Protein AF-0000000070369639 (afdb_homodimer)

Foldseek 3Di:
DVVVVVVVVVVVVVVVVPVVVQDWFFQAKEKEWEFFFFAACDDFLPPPPRPNRNRAQDPLRLVLLLVLLLVVLCPCCPPVVPDDLADDPQAEAAEEAPDRRLQSSVLSSVCNNRPQVRAAADDDDDCVVVDDPDPPDDDDDEPPRAPDHSRGYDDDYHHFYQPPTLQHVDFQCLVVLLVVLCVVCVVVQVVVQVVCVVLQVVVCVQGVHHRRGLVSLVSVLRNVQSCVSVVHDDRPPDDPVSNVLSQLSNQLVLFSRCADLNLLQRNVSNVVVVLVVLVCSLVVVGNYHYYYYGYHLNNVSSVCRLQVQAHNVQSVCVSVVHHGPGQHHDGRRDGGKMKMKIKIADPVDRVWIWIAIDTNRHTGQRDPDRDSTGTSVRVCVSNPRDPCSNCVSSVPCPPVNVVVVVVVVVVVVVVVVVVVVVVVVVVVVVVVVVVVVVVVVVVVVVVVVVPPDPPDPPDPVPVVPPPVPPVPPDPPDPPDDPPDDPDDDDDDDDDDDDDDPDDDDDD/DVVVVVVVVVVVVVVVVPVPVQDWFFQAKEKEWEFFFFAACDDFLPPPPRPNRNRAQDPLRLVLLLVLLLVVLCPCCPPVVPDDLADDPQAEAAEEAPDRRLQSSVVSSVCNNRPQVRAAADDDDDCVVVDDPDPPDDDDDEPPRAPDHSRGYDDDYHHFYQPPTLQHVDFQCLVVLLVVLCVVCVVVQVVVQVVCVVLQVVVCVQGVHHRRGLVSLVSVLRNVQSCVSVVHDDRPPDDPVSNVLSQLSNQLVLFSRCADLNLLQRNVSNVVVVLVVLVCSLVVVGNYHYYYYGYHLNNVSSVCRLQVQAHNVQSVCVSVVHHGPGQHHDGRRDGGKMKMKIKIADPVDRVWIWIAIDTNRHTGQRDPPSDSTGTSVRVCVSNPRDPCSNCVSSVPCPPVNVVVVVVVVVVVVVVVVVVVVVVVVVVVVVVVVVVVVVVVVVVVVVVVVVPDDPDDPPPPPPPVVPVVVVPPPPPPPPDPDPDDDDDDDDDDDDDDDDDDDDDDDDD

Sequence (1014 aa):
MKIQAIYNFLLLISLLQEIVLSQDKLLLVIEHFRHGARGPLKNSYDYQQQTYMAGELTDVGIFQQYQLGSQIRAEYVQNRKFLRPYFNHTEILVYSTDVNRTIMSSYAHLTALYPPGTGYNISVTNQTLLQTPYQNAIFYPVDGGYALPYGMSVFPVHTLPQQGSILPLYCPNYNKLMQSNINKYGDFISNLNAECNDLYQQISDMINEPINNLQDLMNFEDVMTADIYQQRKLPPQLTYDQINKINILRAISWFVYQTGPVAKALASNGFNFIIQQFQNKINNNSTLKYIVLSGHDSTLSRQILQLNMSNHECQWQKYQNKPSTSLNCVDSPRFASTIIYELYQSAADPTQYYVMVKYNNQYVFLCEQQSTKCELQEFISRLQFSSGVYEDLCGIVSDKSVIDDRETLIQFLAIITVVLAIVTALLGYSLYKMKQQSKSQIQYLQEHQLQSPLYNQSDMSRYVELHNIQQNQQQQITQSQQFQQQQQQPQQQQQQQQYTEQGYTQAMKIQAIYNFLLLISLLQEIVLSQDKLLLVIEHFRHGARGPLKNSYDYQQQTYMAGELTDVGIFQQYQLGSQIRAEYVQNRKFLRPYFNHTEILVYSTDVNRTIMSSYAHLTALYPPGTGYNISVTNQTLLQTPYQNAIFYPVDGGYALPYGMSVFPVHTLPQQGSILPLYCPNYNKLMQSNINKYGDFISNLNAECNDLYQQISDMINEPINNLQDLMNFEDVMTADIYQQRKLPPQLTYDQINKINILRAISWFVYQTGPVAKALASNGFNFIIQQFQNKINNNSTLKYIVLSGHDSTLSRQILQLNMSNHECQWQKYQNKPSTSLNCVDSPRFASTIIYELYQSAADPTQYYVMVKYNNQYVFLCEQQSTKCELQEFISRLQFSSGVYEDLCGIVSDKSVIDDRETLIQFLAIITVVLAIVTALLGYSLYKMKQQSKSQIQYLQEHQLQSPLYNQSDMSRYVELHNIQQNQQQQITQSQQFQQQQQQPQQQQQQQQYTEQGYTQA

Structure (mmCIF, N/CA/C/O backbone):
data_AF-0000000070369639-model_v1
#
loop_
_entity.id
_entity.type
_entity.pdbx_description
1 polymer 'Histidine phosphatase family (Branch 2) protein'
#
loop_
_atom_site.group_PDB
_atom_site.id
_atom_site.type_symbol
_atom_site.label_atom_id
_atom_site.label_alt_id
_atom_site.label_comp_id
_atom_site.label_asym_id
_atom_site.label_entity_id
_atom_site.label_seq_id
_atom_site.pdbx_PDB_ins_code
_atom_site.Cartn_x
_atom_site.Cartn_y
_atom_site.Cartn_z
_atom_site.occupancy
_atom_site.B_iso_or_equiv
_atom_site.auth_seq_id
_atom_site.auth_comp_id
_atom_site.auth_asym_id
_atom_site.auth_atom_id
_atom_site.pdbx_PDB_model_num
ATOM 1 N N . MET A 1 1 ? -52.125 -2.205 52.969 1 52.03 1 MET A N 1
ATOM 2 C CA . MET A 1 1 ? -51.75 -0.979 52.25 1 52.03 1 MET A CA 1
ATOM 3 C C . MET A 1 1 ? -50.25 -0.809 52.219 1 52.03 1 MET A C 1
ATOM 5 O O . MET A 1 1 ? -49.688 -0.266 51.281 1 52.03 1 MET A O 1
ATOM 9 N N . LYS A 1 2 ? -49.594 -1.438 53.219 1 68.5 2 LYS A N 1
ATOM 10 C CA . LYS A 1 2 ? -48.156 -1.309 53.344 1 68.5 2 LYS A CA 1
ATOM 11 C C . LYS A 1 2 ? -47.438 -2.299 52.438 1 68.5 2 LYS A C 1
ATOM 13 O O . LYS A 1 2 ? -46.438 -1.954 51.781 1 68.5 2 LYS A O 1
ATOM 18 N N . ILE A 1 3 ? -48 -3.502 52.312 1 67.62 3 ILE A N 1
ATOM 19 C CA . ILE A 1 3 ? -47.344 -4.5 51.5 1 67.62 3 ILE A CA 1
ATOM 20 C C . ILE A 1 3 ? -47.531 -4.133 50.031 1 67.62 3 ILE A C 1
ATOM 22 O O . ILE A 1 3 ? -46.594 -4.246 49.219 1 67.62 3 ILE A O 1
ATOM 26 N N . GLN A 1 4 ? -48.656 -3.51 49.656 1 67.88 4 GLN A N 1
ATOM 27 C CA . GLN A 1 4 ? -48.906 -3.078 48.312 1 67.88 4 GLN A CA 1
ATOM 28 C C . GLN A 1 4 ? -48.031 -1.861 47.938 1 67.88 4 GLN A C 1
ATOM 30 O O . GLN A 1 4 ? -47.531 -1.759 46.812 1 67.88 4 GLN A O 1
ATOM 35 N N . ALA A 1 5 ? -47.812 -1.014 48.844 1 68.25 5 ALA A N 1
ATOM 36 C CA . ALA A 1 5 ? -46.969 0.164 48.625 1 68.25 5 ALA A CA 1
ATOM 37 C C . ALA A 1 5 ? -45.5 -0.23 48.438 1 68.25 5 ALA A C 1
ATOM 39 O O . ALA A 1 5 ? -44.812 0.317 47.594 1 68.25 5 ALA A O 1
ATOM 40 N N . ILE A 1 6 ? -45.062 -1.233 49.156 1 68.75 6 ILE A N 1
ATOM 41 C CA . ILE A 1 6 ? -43.719 -1.724 49.031 1 68.75 6 ILE A CA 1
ATOM 42 C C . ILE A 1 6 ? -43.531 -2.432 47.688 1 68.75 6 ILE A C 1
ATOM 44 O O . ILE A 1 6 ? -42.531 -2.236 47 1 68.75 6 ILE A O 1
ATOM 48 N N . TYR A 1 7 ? -44.562 -3.172 47.25 1 66.38 7 TYR A N 1
ATOM 49 C CA . TYR A 1 7 ? -44.531 -3.824 45.938 1 66.38 7 TYR A CA 1
ATOM 50 C C . TYR A 1 7 ? -44.531 -2.797 44.812 1 66.38 7 TYR A C 1
ATOM 52 O O . TYR A 1 7 ? -43.812 -2.926 43.844 1 66.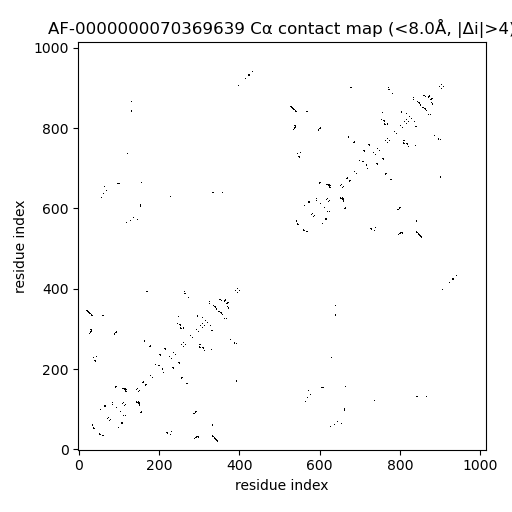38 7 TYR A O 1
ATOM 60 N N . ASN A 1 8 ? -45.344 -1.71 45.031 1 67.31 8 ASN A N 1
ATOM 61 C CA . ASN A 1 8 ? -45.375 -0.64 44.031 1 67.31 8 ASN A CA 1
ATOM 62 C C . ASN A 1 8 ? -44.062 0.155 44.031 1 67.31 8 ASN A C 1
ATOM 64 O O . ASN A 1 8 ? -43.594 0.568 42.969 1 67.31 8 ASN A O 1
ATOM 68 N N . PHE A 1 9 ? -43.469 0.301 45.156 1 69.44 9 PHE A N 1
ATOM 69 C CA . PHE A 1 9 ? -42.188 0.973 45.281 1 69.44 9 PHE A CA 1
ATOM 70 C C . PHE A 1 9 ? -41.062 0.118 44.688 1 69.44 9 PHE A C 1
ATOM 72 O O . PHE A 1 9 ? -40.188 0.624 43.969 1 69.44 9 PHE A O 1
ATOM 79 N N . LEU A 1 10 ? -41.125 -1.161 44.938 1 66.06 10 LEU A N 1
ATOM 80 C CA . LEU A 1 10 ? -40.125 -2.062 44.344 1 66.06 10 LEU A CA 1
ATOM 81 C C . LEU A 1 10 ? -40.344 -2.17 42.844 1 66.06 10 LEU A C 1
ATOM 83 O O . LEU A 1 10 ? -39.375 -2.23 42.062 1 66.06 10 LEU A O 1
ATOM 87 N N . LEU A 1 11 ? -41.625 -2.145 42.406 1 64.62 11 LEU A N 1
ATOM 88 C CA . LEU A 1 11 ? -41.906 -2.094 41 1 64.62 11 LEU A CA 1
ATOM 89 C C . LEU A 1 11 ? -41.469 -0.771 40.375 1 64.62 11 LEU A C 1
ATOM 91 O O . LEU A 1 11 ? -40.938 -0.742 39.281 1 64.62 11 LEU A O 1
ATOM 95 N N . LEU A 1 12 ? -41.656 0.31 41.156 1 61.03 12 LEU A N 1
ATOM 96 C CA . LEU A 1 12 ? -41.156 1.608 40.688 1 61.03 12 LEU A CA 1
ATOM 97 C C . LEU A 1 12 ? -39.656 1.633 40.656 1 61.03 12 LEU A C 1
ATOM 99 O O . LEU A 1 12 ? -39.062 2.17 39.688 1 61.03 12 LEU A O 1
ATOM 103 N N . ILE A 1 13 ? -39 1.093 41.656 1 62.09 13 ILE A N 1
ATOM 104 C CA . ILE A 1 13 ? -37.562 1.011 41.656 1 62.09 13 ILE A CA 1
ATOM 105 C C . ILE A 1 13 ? -37.094 0.108 40.5 1 62.09 13 ILE A C 1
ATOM 107 O O . ILE A 1 13 ? -36.125 0.41 39.812 1 62.09 13 ILE A O 1
ATOM 111 N N . SER A 1 14 ? -37.812 -1.025 40.375 1 58.84 14 SER A N 1
ATOM 112 C CA . SER A 1 14 ? -37.5 -1.879 39.219 1 58.84 14 SER A CA 1
ATOM 113 C C . SER A 1 14 ? -37.75 -1.164 37.906 1 58.84 14 SER A C 1
ATOM 115 O O . SER A 1 14 ? -37 -1.334 36.938 1 58.84 14 SER A O 1
ATOM 117 N N . LEU A 1 15 ? -38.875 -0.449 37.844 1 54.81 15 LEU A N 1
ATOM 118 C CA . LEU A 1 15 ? -39.125 0.37 36.656 1 54.81 15 LEU A CA 1
ATOM 119 C C . LEU A 1 15 ? -38.062 1.48 36.531 1 54.81 15 LEU A C 1
ATOM 121 O O . LEU A 1 15 ? -37.688 1.869 35.438 1 54.81 15 LEU A O 1
ATOM 125 N N . LEU A 1 16 ? -37.781 2.123 37.688 1 50.75 16 LEU A N 1
ATOM 126 C CA . LEU A 1 16 ? -36.719 3.129 37.625 1 50.75 16 LEU A CA 1
ATOM 127 C C . LEU A 1 16 ? -35.375 2.504 37.219 1 50.75 16 LEU A C 1
ATOM 129 O O . LEU A 1 16 ? -34.5 3.189 36.688 1 50.75 16 LEU A O 1
ATOM 133 N N . GLN A 1 17 ? -35.156 1.305 37.656 1 46.72 17 GLN A N 1
ATOM 134 C CA . GLN A 1 17 ? -33.875 0.745 37.281 1 46.72 17 GLN A CA 1
ATOM 135 C C . GLN A 1 17 ? -33.75 0.712 35.75 1 46.72 17 GLN A C 1
ATOM 137 O O . GLN A 1 17 ? -32.625 0.848 35.219 1 46.72 17 GLN A O 1
ATOM 142 N N . GLU A 1 18 ? -34.781 0.125 35.156 1 43.5 18 GLU A N 1
ATOM 143 C CA . GLU A 1 18 ? -34.5 -0.125 33.75 1 43.5 18 GLU A CA 1
ATOM 144 C C . GLU A 1 18 ? -34.469 1.177 32.969 1 43.5 18 GLU A C 1
ATOM 146 O O . GLU A 1 18 ? -34.562 1.161 31.734 1 43.5 18 GLU A O 1
ATOM 151 N N . ILE A 1 19 ? -34.812 2.264 33.5 1 43.94 19 ILE A N 1
ATOM 152 C CA . ILE A 1 19 ? -34.5 3.328 32.562 1 43.94 19 ILE A CA 1
ATOM 153 C C . ILE A 1 19 ? -33.062 3.184 32.062 1 43.94 19 ILE A C 1
ATOM 155 O O . ILE A 1 19 ? -32.125 3.525 32.812 1 43.94 19 ILE A O 1
ATOM 159 N N . VAL A 1 20 ? -32.625 2.123 31.734 1 44.66 20 VAL A N 1
ATOM 160 C CA . VAL A 1 20 ? -31.375 2.035 30.969 1 44.66 20 VAL A CA 1
ATOM 161 C C . VAL A 1 20 ? -31.266 3.229 30.031 1 44.66 20 VAL A C 1
ATOM 163 O O . VAL A 1 20 ? -32.062 3.367 29.094 1 44.66 20 VAL A O 1
ATOM 166 N N . LEU A 1 21 ? -31.156 4.445 30.484 1 47.97 21 LEU A N 1
ATOM 167 C CA . LEU A 1 21 ? -30.781 5.555 29.609 1 47.97 21 LEU A CA 1
ATOM 168 C C . LEU A 1 21 ? -29.984 5.051 28.406 1 47.97 21 LEU A C 1
ATOM 170 O O . LEU A 1 21 ? -28.906 4.477 28.562 1 47.97 21 LEU A O 1
ATOM 174 N N . SER A 1 22 ? -30.656 4.59 27.5 1 63.91 22 SER A N 1
ATOM 175 C CA . SER A 1 22 ? -30.125 4.129 26.219 1 63.91 22 SER A CA 1
ATOM 176 C C . SER A 1 22 ? -29.062 5.078 25.688 1 63.91 22 SER A C 1
ATOM 178 O O . SER A 1 22 ? -29.266 6.293 25.656 1 63.91 22 SER A O 1
ATOM 180 N N . GLN A 1 23 ? -27.797 4.906 25.859 1 85.38 23 GLN A N 1
ATOM 181 C CA . GLN A 1 23 ? -26.641 5.676 25.375 1 85.38 23 GLN A CA 1
ATOM 182 C C . GLN A 1 23 ? -26.562 5.633 23.844 1 85.38 23 GLN A C 1
ATOM 184 O O . GLN A 1 23 ? -26.953 4.648 23.219 1 85.38 23 GLN A O 1
ATOM 189 N N . ASP A 1 24 ? -26.328 6.793 23.219 1 94.69 24 ASP A N 1
ATOM 190 C CA . ASP A 1 24 ? -26.078 6.863 21.797 1 94.69 24 ASP A CA 1
ATOM 191 C C . ASP A 1 24 ? -25.125 5.758 21.344 1 94.69 24 ASP A C 1
ATOM 193 O O . ASP A 1 24 ? -24.234 5.348 22.109 1 94.69 24 ASP A O 1
ATOM 197 N N . LYS A 1 25 ? -25.391 5.246 20.281 1 96.94 25 LYS A N 1
ATOM 198 C CA . LYS A 1 25 ? -24.594 4.129 19.781 1 96.94 25 LYS A CA 1
ATOM 199 C C . LYS A 1 25 ? -23.531 4.605 18.797 1 96.94 25 LYS A C 1
ATOM 201 O O . LYS A 1 25 ? -23.844 5.258 17.797 1 96.94 25 LYS A O 1
ATOM 206 N N . LEU A 1 26 ? -22.297 4.34 19.047 1 98.25 26 LEU A N 1
ATOM 207 C CA . LEU A 1 26 ? -21.203 4.602 18.125 1 98.25 26 LEU A CA 1
ATOM 208 C C . LEU A 1 26 ? -21.203 3.592 16.984 1 98.25 26 LEU A C 1
ATOM 210 O O . LEU A 1 26 ? -21.203 2.381 17.219 1 98.25 26 LEU A O 1
ATOM 214 N N . LEU A 1 27 ? -21.188 4.062 15.719 1 98.44 27 LEU A N 1
ATOM 215 C CA . LEU A 1 27 ? -21.359 3.164 14.578 1 98.44 27 LEU A CA 1
ATOM 216 C C . LEU A 1 27 ? -20.047 3.004 13.82 1 98.44 27 LEU A C 1
ATOM 218 O O . LEU A 1 27 ? -19.75 1.919 13.32 1 98.44 27 LEU A O 1
ATOM 222 N N . LEU A 1 28 ? -19.297 4.074 13.664 1 98.81 28 LEU A N 1
ATOM 223 C CA . LEU A 1 28 ? -18.094 4.098 12.844 1 98.81 28 LEU A CA 1
ATOM 224 C C . LEU A 1 28 ? -17.125 5.172 13.32 1 98.81 28 LEU A C 1
ATOM 226 O O . LEU A 1 28 ? -17.547 6.277 13.68 1 98.81 28 LEU A O 1
ATOM 230 N N . VAL A 1 29 ? -15.906 4.852 13.352 1 98.94 29 VAL A N 1
ATOM 231 C CA . VAL A 1 29 ? -14.836 5.793 13.664 1 98.94 29 VAL A CA 1
ATOM 232 C C . VAL A 1 29 ? -13.867 5.875 12.484 1 98.94 29 VAL A C 1
ATOM 234 O O . VAL A 1 29 ? -13.398 4.848 11.984 1 98.94 29 VAL A O 1
ATOM 237 N N . ILE A 1 30 ? -13.609 7.07 11.984 1 98.88 30 ILE A N 1
ATOM 238 C CA . ILE A 1 30 ? -12.602 7.309 10.953 1 98.88 30 ILE A CA 1
ATOM 239 C C . ILE A 1 30 ? -11.5 8.211 11.5 1 98.88 30 ILE A C 1
ATOM 241 O O . ILE A 1 30 ? -11.766 9.328 11.945 1 98.88 30 ILE A O 1
ATOM 245 N N . GLU A 1 31 ? -10.336 7.73 11.523 1 98.94 31 GLU A N 1
ATOM 246 C CA . GLU A 1 31 ? -9.188 8.492 12.008 1 98.94 31 GLU A CA 1
ATOM 247 C C . GLU A 1 31 ? -8.258 8.883 10.859 1 98.94 31 GLU A C 1
ATOM 249 O O . GLU A 1 31 ? -7.863 8.031 10.055 1 98.94 31 GLU A O 1
ATOM 254 N N . HIS A 1 32 ? -7.969 10.086 10.742 1 98.81 32 HIS A N 1
ATOM 255 C CA . HIS A 1 32 ? -6.957 10.617 9.844 1 98.81 32 HIS A CA 1
ATOM 256 C C . HIS A 1 32 ? -5.793 11.227 10.617 1 98.81 32 HIS A C 1
ATOM 258 O O . HIS A 1 32 ? -5.973 12.203 11.352 1 98.81 32 HIS A O 1
ATOM 264 N N . PHE A 1 33 ? -4.602 10.648 10.477 1 98.88 33 PHE A N 1
ATOM 265 C CA . PHE A 1 33 ? -3.492 11.203 11.234 1 98.88 33 PHE A CA 1
ATOM 266 C C . PHE A 1 33 ? -2.326 11.555 10.32 1 98.88 33 PHE A C 1
ATOM 268 O O . PHE A 1 33 ? -2.244 11.055 9.195 1 98.88 33 PHE A O 1
ATOM 275 N N . ARG A 1 34 ? -1.475 12.445 10.805 1 98.75 34 ARG A N 1
ATOM 276 C CA . ARG A 1 34 ? -0.195 12.773 10.18 1 98.75 34 ARG A CA 1
ATOM 277 C C . ARG A 1 34 ? 0.89 11.789 10.617 1 98.75 34 ARG A C 1
ATOM 279 O O . ARG A 1 34 ? 0.91 11.352 11.766 1 98.75 34 ARG A O 1
ATOM 286 N N . HIS A 1 35 ? 1.77 11.461 9.75 1 98.75 35 HIS A N 1
ATOM 287 C CA . HIS A 1 35 ? 2.914 10.625 10.094 1 98.75 35 HIS A CA 1
ATOM 288 C C . HIS A 1 35 ? 3.682 11.195 11.281 1 98.75 35 HIS A C 1
ATOM 290 O O . HIS A 1 35 ? 3.488 12.359 11.648 1 98.75 35 HIS A O 1
ATOM 296 N N . GLY A 1 36 ? 4.555 10.383 11.898 1 98.25 36 GLY A N 1
ATOM 297 C CA . GLY A 1 36 ? 5.422 10.812 12.984 1 98.25 36 GLY A CA 1
ATOM 298 C C . GLY A 1 36 ? 6.609 11.625 12.508 1 98.25 36 GLY A C 1
ATOM 299 O O . GLY A 1 36 ? 6.734 11.914 11.312 1 98.25 36 GLY A O 1
ATOM 300 N N . ALA A 1 37 ? 7.488 11.867 13.445 1 97.06 37 ALA A N 1
ATOM 301 C CA . ALA A 1 37 ? 8.648 12.719 13.164 1 97.06 37 ALA A CA 1
ATOM 302 C C . ALA A 1 37 ? 9.516 12.117 12.062 1 97.06 37 ALA A C 1
ATOM 304 O O . ALA A 1 37 ? 9.742 10.906 12.039 1 97.06 37 ALA A O 1
ATOM 305 N N . ARG A 1 38 ? 9.898 12.914 11.164 1 95.06 38 ARG A N 1
ATOM 306 C CA . ARG A 1 38 ? 10.758 12.523 10.055 1 95.06 38 ARG A CA 1
ATOM 307 C C . ARG A 1 38 ? 12.039 13.352 10.031 1 95.06 38 ARG A C 1
ATOM 309 O O . ARG A 1 38 ? 12.172 14.32 10.781 1 95.06 38 ARG A O 1
ATOM 316 N N . GLY A 1 39 ? 12.992 12.945 9.242 1 90.06 39 GLY A N 1
ATOM 317 C CA . GLY A 1 39 ? 14.18 13.75 9.016 1 90.06 39 GLY A CA 1
ATOM 318 C C . GLY A 1 39 ? 13.922 14.969 8.148 1 90.06 39 GLY A C 1
ATOM 319 O O . GLY A 1 39 ? 12.859 15.078 7.523 1 90.06 39 GLY A O 1
ATOM 320 N N . PRO A 1 40 ? 14.891 15.875 8.188 1 88.69 40 PRO A N 1
ATOM 321 C CA . PRO A 1 40 ? 14.719 17.078 7.375 1 88.69 40 PRO A CA 1
ATOM 322 C C . PRO A 1 40 ? 14.703 16.781 5.875 1 88.69 40 PRO A C 1
ATOM 324 O O . PRO A 1 40 ? 15.406 15.875 5.418 1 88.69 40 PRO A O 1
ATOM 327 N N . LEU A 1 41 ? 13.953 17.531 5.098 1 84.69 41 LEU A N 1
ATOM 328 C CA . LEU A 1 41 ? 13.852 17.359 3.65 1 84.69 41 LEU A CA 1
ATOM 329 C C . LEU A 1 41 ? 15.039 18 2.941 1 84.69 41 LEU A C 1
ATOM 331 O O . LEU A 1 41 ? 15.344 17.656 1.799 1 84.69 41 LEU A O 1
ATOM 335 N N . LYS A 1 42 ? 15.578 19.016 3.584 1 78.81 42 LYS A N 1
ATOM 336 C CA . LYS A 1 42 ? 16.734 19.734 3.055 1 78.81 42 LYS A CA 1
ATOM 337 C C . LYS A 1 42 ? 17.781 19.969 4.145 1 78.81 42 LYS A C 1
ATOM 339 O O . LYS A 1 42 ? 17.469 19.891 5.336 1 78.81 42 LYS A O 1
ATOM 344 N N . ASN A 1 43 ? 18.984 20.156 3.684 1 73.69 43 ASN A N 1
ATOM 345 C CA . ASN A 1 43 ? 20.031 20.547 4.621 1 73.69 43 ASN A CA 1
ATOM 346 C C . ASN A 1 43 ? 20.109 22.062 4.793 1 73.69 43 ASN A C 1
ATOM 348 O O . ASN A 1 43 ? 19.969 22.797 3.822 1 73.69 43 ASN A O 1
ATOM 352 N N . SER A 1 44 ? 20 22.453 6.012 1 75.06 44 SER A N 1
ATOM 353 C CA . SER A 1 44 ? 20.156 23.875 6.328 1 75.06 44 SER A CA 1
ATOM 354 C C . SER A 1 44 ? 21.047 24.062 7.551 1 75.06 44 SER A C 1
ATOM 356 O O . SER A 1 44 ? 21.016 23.25 8.477 1 75.06 44 SER A O 1
ATOM 358 N N . TYR A 1 45 ? 21.812 25.094 7.633 1 72.94 45 TYR A N 1
ATOM 359 C CA . TYR A 1 45 ? 22.703 25.609 8.672 1 72.94 45 TYR A CA 1
ATOM 360 C C . TYR A 1 45 ? 23.562 24.5 9.258 1 72.94 45 TYR A C 1
ATOM 362 O O . TYR A 1 45 ? 24.656 24.75 9.75 1 72.94 45 TYR A O 1
ATOM 370 N N . ASP A 1 46 ? 22.953 23.141 9.57 1 61.59 46 ASP A N 1
ATOM 371 C CA . ASP A 1 46 ? 23.734 22.047 10.164 1 61.59 46 ASP A CA 1
ATOM 372 C C . ASP A 1 46 ? 24.203 21.062 9.094 1 61.59 46 ASP A C 1
ATOM 374 O O . ASP A 1 46 ? 23.562 20.031 8.875 1 61.59 46 ASP A O 1
ATOM 378 N N . TYR A 1 47 ? 25 21.5 8.172 1 55.72 47 TYR A N 1
ATOM 379 C CA . TYR A 1 47 ? 25.344 20.703 7.004 1 55.72 47 TYR A CA 1
ATOM 380 C C . TYR A 1 47 ? 25.906 19.344 7.418 1 55.72 47 TYR A C 1
ATOM 382 O O . TYR A 1 47 ? 25.547 18.312 6.84 1 55.72 47 TYR A O 1
ATOM 390 N N . GLN A 1 48 ? 27.078 19.422 8.039 1 51.94 48 GLN A N 1
ATOM 391 C CA . GLN A 1 48 ? 27.984 18.281 8.039 1 51.94 48 GLN A CA 1
ATOM 392 C C . GLN A 1 48 ? 27.328 17.062 8.695 1 51.94 48 GLN A C 1
ATOM 394 O O . GLN A 1 48 ? 27.578 15.922 8.305 1 51.94 48 GLN A O 1
ATOM 399 N N . GLN A 1 49 ? 26.594 17.391 9.68 1 49.62 49 GLN A N 1
ATOM 400 C CA . GLN A 1 49 ? 26.156 16.25 10.477 1 49.62 49 GLN A CA 1
ATOM 401 C C . GLN A 1 49 ? 24.797 15.727 10.008 1 49.62 49 GLN A C 1
ATOM 403 O O . GLN A 1 49 ? 24.359 14.664 10.438 1 49.62 49 GLN A O 1
ATOM 408 N N . GLN A 1 50 ? 24.281 16.594 9.133 1 49.69 50 GLN A N 1
ATOM 409 C CA . GLN A 1 50 ? 22.922 16.141 8.836 1 49.69 50 GLN A CA 1
ATOM 410 C C . GLN A 1 50 ? 22.938 15.078 7.742 1 49.69 50 GLN A C 1
ATOM 412 O O . GLN A 1 50 ? 23.203 15.375 6.578 1 49.69 50 GLN A O 1
ATOM 417 N N . THR A 1 51 ? 23.156 13.812 8.25 1 53.84 51 THR A N 1
ATOM 418 C CA . THR A 1 51 ? 22.875 12.789 7.246 1 53.84 51 THR A CA 1
ATOM 419 C C . THR A 1 51 ? 21.5 13.008 6.621 1 53.84 51 THR A C 1
ATOM 421 O O . THR A 1 51 ? 20.5 13.188 7.336 1 53.84 51 THR A O 1
ATOM 424 N N . TYR A 1 52 ? 21.578 13.484 5.441 1 55.59 52 TYR A N 1
ATOM 425 C CA . TYR A 1 52 ? 20.359 13.578 4.66 1 55.59 52 TYR A CA 1
ATOM 426 C C . TYR A 1 52 ? 19.484 12.352 4.863 1 55.59 52 TYR A C 1
ATOM 428 O O . TYR A 1 52 ? 19.938 11.219 4.652 1 55.59 52 TYR A O 1
ATOM 436 N N . MET A 1 53 ? 18.344 12.602 5.539 1 63.5 53 MET A N 1
ATOM 437 C CA . MET A 1 53 ? 17.469 11.469 5.836 1 63.5 53 MET A CA 1
ATOM 438 C C . MET A 1 53 ? 16.312 11.406 4.852 1 63.5 53 MET A C 1
ATOM 440 O O . MET A 1 53 ? 15.445 10.539 4.961 1 63.5 53 MET A O 1
ATOM 444 N N . ALA A 1 54 ? 16.328 12.359 3.902 1 75.62 54 ALA A N 1
ATOM 445 C CA . ALA A 1 54 ? 15.391 12.398 2.785 1 75.62 54 ALA A CA 1
ATOM 446 C C . ALA A 1 54 ? 13.945 12.359 3.279 1 75.62 54 ALA A C 1
ATOM 448 O O . ALA A 1 54 ? 13.086 11.742 2.65 1 75.62 54 ALA A O 1
ATOM 449 N N . GLY A 1 55 ? 13.789 12.891 4.578 1 89.31 55 GLY A N 1
ATOM 450 C CA . GLY A 1 55 ? 12.438 12.992 5.102 1 89.31 55 GLY A CA 1
ATOM 451 C C . GLY A 1 55 ? 11.867 11.664 5.555 1 89.31 55 GLY A C 1
ATOM 452 O O . GLY A 1 55 ? 10.656 11.516 5.691 1 89.31 55 GLY A O 1
ATOM 453 N N . GLU A 1 56 ? 12.719 10.703 5.805 1 93.25 56 GLU A N 1
ATOM 454 C CA . GLU A 1 56 ? 12.266 9.383 6.227 1 93.25 56 GLU A CA 1
ATOM 455 C C . GLU A 1 56 ? 11.82 9.391 7.684 1 93.25 56 GLU A C 1
ATOM 457 O O . GLU A 1 56 ? 12.305 10.195 8.484 1 93.25 56 GLU A O 1
ATOM 462 N N . LEU A 1 57 ? 10.859 8.516 7.973 1 96.44 57 LEU A N 1
ATOM 463 C CA . LEU A 1 57 ? 10.391 8.359 9.344 1 96.44 57 LEU A CA 1
ATOM 464 C C . LEU A 1 57 ? 11.547 7.988 10.273 1 96.44 57 LEU A C 1
ATOM 466 O O . LEU A 1 57 ? 12.375 7.145 9.93 1 96.44 57 LEU A O 1
ATOM 470 N N . THR A 1 58 ? 11.625 8.602 11.43 1 94.75 58 THR A N 1
ATOM 471 C CA . THR A 1 58 ? 12.695 8.344 12.383 1 94.75 58 THR A CA 1
ATOM 472 C C . THR A 1 58 ? 12.211 7.434 13.508 1 94.75 58 THR A C 1
ATOM 474 O O . THR A 1 58 ? 11.023 7.113 13.586 1 94.75 58 THR A O 1
ATOM 477 N N . ASP A 1 59 ? 13.172 7.047 14.422 1 95.94 59 ASP A N 1
ATOM 478 C CA . ASP A 1 59 ? 12.828 6.273 15.609 1 95.94 59 ASP A CA 1
ATOM 479 C C . ASP A 1 59 ? 11.828 7.02 16.484 1 95.94 59 ASP A C 1
ATOM 481 O O . ASP A 1 59 ? 10.883 6.426 17 1 95.94 59 ASP A O 1
ATOM 485 N N . VAL A 1 60 ? 11.984 8.352 16.547 1 96.44 60 VAL A N 1
ATOM 486 C CA . VAL A 1 60 ? 11.07 9.188 17.328 1 96.44 60 VAL A CA 1
ATOM 487 C C . VAL A 1 60 ? 9.68 9.141 16.703 1 96.44 60 VAL A C 1
ATOM 489 O O . VAL A 1 60 ? 8.68 9.016 17.406 1 96.44 60 VAL A O 1
ATOM 492 N N . GLY A 1 61 ? 9.648 9.289 15.375 1 97.62 61 GLY A N 1
ATOM 493 C CA . GLY A 1 61 ? 8.375 9.242 14.68 1 97.62 61 GLY A CA 1
ATOM 494 C C . GLY A 1 61 ? 7.648 7.926 14.852 1 97.62 61 GLY A C 1
ATOM 495 O O . GLY A 1 61 ? 6.426 7.902 15.016 1 97.62 61 GLY A O 1
ATOM 496 N N . ILE A 1 62 ? 8.359 6.832 14.766 1 98.25 62 ILE A N 1
ATOM 497 C CA . ILE A 1 62 ? 7.785 5.508 14.977 1 98.25 62 ILE A CA 1
ATOM 498 C C . ILE A 1 62 ? 7.191 5.422 16.375 1 98.25 62 ILE A C 1
ATOM 500 O O . ILE A 1 62 ? 6.059 4.969 16.547 1 98.25 62 ILE A O 1
ATOM 504 N N . PHE A 1 63 ? 7.902 5.906 17.312 1 98.06 63 PHE A N 1
ATOM 505 C CA . PHE A 1 63 ? 7.469 5.863 18.703 1 98.06 63 PHE A CA 1
ATOM 506 C C . PHE A 1 63 ? 6.223 6.719 18.906 1 98.06 63 PHE A C 1
ATOM 508 O O . PHE A 1 63 ? 5.293 6.316 19.609 1 98.06 63 PHE A O 1
ATOM 515 N N . GLN A 1 64 ? 6.238 7.891 18.328 1 98.06 64 GLN A N 1
ATOM 516 C CA . GLN A 1 64 ? 5.082 8.773 18.438 1 98.06 64 GLN A CA 1
ATOM 517 C C . GLN A 1 64 ? 3.822 8.094 17.906 1 98.06 64 GLN A C 1
ATOM 519 O O . GLN A 1 64 ? 2.754 8.203 18.516 1 98.06 64 GLN A O 1
ATOM 524 N N . GLN A 1 65 ? 3.953 7.453 16.797 1 98.62 65 GLN A N 1
ATOM 525 C CA . GLN A 1 65 ? 2.795 6.781 16.219 1 98.62 65 GLN A CA 1
ATOM 526 C C . GLN A 1 65 ? 2.357 5.602 17.078 1 98.62 65 GLN A C 1
ATOM 528 O O . GLN A 1 65 ? 1.164 5.305 17.172 1 98.62 65 GLN A O 1
ATOM 533 N N . TYR A 1 66 ? 3.305 4.902 17.656 1 98.38 66 TYR A N 1
ATOM 534 C CA . TYR A 1 66 ? 2.963 3.871 18.625 1 98.38 66 TYR A CA 1
ATOM 535 C C . TYR A 1 66 ? 2.18 4.461 19.797 1 98.38 66 TYR A C 1
ATOM 537 O O . TYR A 1 66 ? 1.188 3.879 20.25 1 98.38 66 TYR A O 1
ATOM 545 N N . GLN A 1 67 ? 2.605 5.637 20.297 1 98 67 GLN A N 1
ATOM 546 C CA . GLN A 1 67 ? 1.893 6.316 21.375 1 98 67 GLN A CA 1
ATOM 547 C C . GLN A 1 67 ? 0.467 6.664 20.969 1 98 67 GLN A C 1
ATOM 549 O O . GLN A 1 67 ? -0.478 6.457 21.734 1 98 67 GLN A O 1
ATOM 554 N N . LEU A 1 68 ? 0.371 7.199 19.781 1 98.56 68 LEU A N 1
ATOM 555 C CA . LEU A 1 68 ? -0.954 7.574 19.297 1 98.56 68 LEU A CA 1
ATOM 556 C C . LEU A 1 68 ? -1.86 6.352 19.203 1 98.56 68 LEU A C 1
ATOM 558 O O . LEU A 1 68 ? -3.012 6.387 19.641 1 98.56 68 LEU A O 1
ATOM 562 N N . GLY A 1 69 ? -1.323 5.25 18.578 1 98.62 69 GLY A N 1
ATOM 563 C CA . GLY A 1 69 ? -2.094 4.02 18.5 1 98.62 69 GLY A CA 1
ATOM 564 C C . GLY A 1 69 ? -2.506 3.492 19.859 1 98.62 69 GLY A C 1
ATOM 565 O O . GLY A 1 69 ? -3.598 2.941 20.016 1 98.62 69 GLY A O 1
ATOM 566 N N . SER A 1 70 ? -1.675 3.668 20.828 1 98.25 70 SER A N 1
ATOM 567 C CA . SER A 1 70 ? -1.968 3.215 22.188 1 98.25 70 SER A CA 1
ATOM 568 C C . SER A 1 70 ? -3.125 4 22.797 1 98.25 70 SER A C 1
ATOM 570 O O . SER A 1 70 ? -3.939 3.445 23.531 1 98.25 70 SER A O 1
ATOM 572 N N . GLN A 1 71 ? -3.168 5.34 22.516 1 98.31 71 GLN A N 1
ATOM 573 C CA . GLN A 1 71 ? -4.297 6.137 22.984 1 98.31 71 GLN A CA 1
ATOM 574 C C . GLN A 1 71 ? -5.609 5.641 22.375 1 98.31 71 GLN A C 1
ATOM 576 O O . GLN A 1 71 ? -6.633 5.59 23.062 1 98.31 71 GLN A O 1
ATOM 581 N N . ILE A 1 72 ? -5.551 5.328 21.109 1 98.5 72 ILE A N 1
ATOM 582 C CA . ILE A 1 72 ? -6.734 4.859 20.406 1 98.5 72 ILE A CA 1
ATOM 583 C C . ILE A 1 72 ? -7.188 3.52 20.969 1 98.5 72 ILE A C 1
ATOM 585 O O . ILE A 1 72 ? -8.383 3.291 21.172 1 98.5 72 ILE A O 1
ATOM 589 N N . ARG A 1 73 ? -6.219 2.574 21.172 1 98.5 73 ARG A N 1
ATOM 590 C CA . ARG A 1 73 ? -6.559 1.299 21.797 1 98.5 73 ARG A CA 1
ATOM 591 C C . ARG A 1 73 ? -7.227 1.511 23.141 1 98.5 73 ARG A C 1
ATOM 593 O O . ARG A 1 73 ? -8.242 0.879 23.453 1 98.5 73 ARG A O 1
ATOM 600 N N . ALA A 1 74 ? -6.664 2.348 23.969 1 98.12 74 ALA A N 1
ATOM 601 C CA . ALA A 1 74 ? -7.223 2.629 25.281 1 98.12 74 ALA A CA 1
ATOM 602 C C . ALA A 1 74 ? -8.672 3.098 25.188 1 98.12 74 ALA A C 1
ATOM 604 O O . ALA A 1 74 ? -9.531 2.639 25.938 1 98.12 74 ALA A O 1
ATOM 605 N N . GLU A 1 75 ? -8.906 3.916 24.281 1 97.88 75 GLU A N 1
ATOM 606 C CA . GLU A 1 75 ? -10.234 4.52 24.172 1 97.88 75 GLU A CA 1
ATOM 607 C C . GLU A 1 75 ? -11.234 3.557 23.547 1 97.88 75 GLU A C 1
ATOM 609 O O . GLU A 1 75 ? -12.289 3.285 24.125 1 97.88 75 GLU A O 1
ATOM 614 N N . TYR A 1 76 ? -10.922 2.996 22.406 1 98.44 76 TYR A N 1
ATOM 615 C CA . TYR A 1 76 ? -11.953 2.355 21.578 1 98.44 76 TYR A CA 1
ATOM 616 C C . TYR A 1 76 ? -11.961 0.848 21.797 1 98.44 76 TYR A C 1
ATOM 618 O O . TYR A 1 76 ? -12.93 0.169 21.453 1 98.44 76 TYR A O 1
ATOM 626 N N . VAL A 1 77 ? -10.875 0.238 22.312 1 98.44 77 VAL A N 1
ATOM 627 C CA . VAL A 1 77 ? -10.828 -1.196 22.578 1 98.44 77 VAL A CA 1
ATOM 628 C C . VAL A 1 77 ? -11.062 -1.456 24.062 1 98.44 77 VAL A C 1
ATOM 630 O O . VAL A 1 77 ? -11.961 -2.211 24.438 1 98.44 77 VAL A O 1
ATOM 633 N N . GLN A 1 78 ? -10.336 -0.781 24.891 1 97.75 78 GLN A N 1
ATOM 634 C CA . GLN A 1 78 ? -10.336 -1.102 26.312 1 97.75 78 GLN A CA 1
ATOM 635 C C . GLN A 1 78 ? -11.5 -0.422 27.031 1 97.75 78 GLN A C 1
ATOM 637 O O . GLN A 1 78 ? -12.258 -1.074 27.75 1 97.75 78 GLN A O 1
ATOM 642 N N . ASN A 1 79 ? -11.656 0.881 26.828 1 97 79 ASN A N 1
ATOM 643 C CA . ASN A 1 79 ? -12.648 1.639 27.594 1 97 79 ASN A CA 1
ATOM 644 C C . ASN A 1 79 ? -14.039 1.485 27 1 97 79 ASN A C 1
ATOM 646 O O . ASN A 1 79 ? -14.984 1.102 27.703 1 97 79 ASN A O 1
ATOM 650 N N . ARG A 1 80 ? -14.148 1.714 25.719 1 97.12 80 ARG A N 1
ATOM 651 C CA . ARG A 1 80 ? -15.469 1.747 25.109 1 97.12 80 ARG A CA 1
ATOM 652 C C . ARG A 1 80 ? -15.875 0.362 24.609 1 97.12 80 ARG A C 1
ATOM 654 O O . ARG A 1 80 ? -17.047 0.122 24.328 1 97.12 80 ARG A O 1
ATOM 661 N N . LYS A 1 81 ? -14.914 -0.493 24.406 1 97.56 81 LYS A N 1
ATOM 662 C CA . LYS A 1 81 ? -15.148 -1.849 23.922 1 97.56 81 LYS A CA 1
ATOM 663 C C . LYS A 1 81 ? -15.852 -1.832 22.562 1 97.56 81 LYS A C 1
ATOM 665 O O . LYS A 1 81 ? -16.734 -2.652 22.312 1 97.56 81 LYS A O 1
ATOM 670 N N . PHE A 1 82 ? -15.578 -0.833 21.844 1 98.19 82 PHE A N 1
ATOM 671 C CA . PHE A 1 82 ? -16.156 -0.653 20.531 1 98.19 82 PHE A CA 1
ATOM 672 C C . PHE A 1 82 ? -15.484 -1.555 19.5 1 98.19 82 PHE A C 1
ATOM 674 O O . PHE A 1 82 ? -16.156 -2.176 18.672 1 98.19 82 PHE A O 1
ATOM 681 N N . LEU A 1 83 ? -14.148 -1.597 19.531 1 98.44 83 LEU A N 1
ATOM 682 C CA . LEU A 1 83 ? -13.352 -2.449 18.656 1 98.44 83 LEU A CA 1
ATOM 683 C C . LEU A 1 83 ? -12.945 -3.734 19.375 1 98.44 83 LEU A C 1
ATOM 685 O O . LEU A 1 83 ? -12.789 -3.746 20.594 1 98.44 83 LEU A O 1
ATOM 689 N N . ARG A 1 84 ? -12.719 -4.824 18.609 1 97.12 84 ARG A N 1
ATOM 690 C CA . ARG A 1 84 ? -12.219 -6.09 19.125 1 97.12 84 ARG A CA 1
ATOM 691 C C . ARG A 1 84 ? -10.781 -5.941 19.609 1 97.12 84 ARG A C 1
ATOM 693 O O . ARG A 1 84 ? -10.047 -5.07 19.141 1 97.12 84 ARG A O 1
ATOM 700 N N . PRO A 1 85 ? -10.406 -6.762 20.5 1 97.75 85 PRO A N 1
ATOM 701 C CA . PRO A 1 85 ? -9.039 -6.684 21.031 1 97.75 85 PRO A CA 1
ATOM 702 C C . PRO A 1 85 ? -8 -7.258 20.062 1 97.75 85 PRO A C 1
ATOM 704 O O . PRO A 1 85 ? -6.801 -7.188 20.328 1 97.75 85 PRO A O 1
ATOM 707 N N . TYR A 1 86 ? -8.445 -7.93 18.969 1 96.75 86 TYR A N 1
ATOM 708 C CA . TYR A 1 86 ? -7.574 -8.453 17.922 1 96.75 86 TYR A CA 1
ATOM 709 C C . TYR A 1 86 ? -8.008 -7.941 16.547 1 96.75 86 TYR A C 1
ATOM 711 O O . TYR A 1 86 ? -9.164 -7.566 16.359 1 96.75 86 TYR A O 1
ATOM 719 N N . PHE A 1 87 ? -7.102 -7.938 15.672 1 96.12 87 PHE A N 1
ATOM 720 C CA . PHE A 1 87 ? -7.359 -7.402 14.336 1 96.12 87 PHE A CA 1
ATOM 721 C C . PHE A 1 87 ? -8.359 -8.273 13.586 1 96.12 87 PHE A C 1
ATOM 723 O O . PHE A 1 87 ? -8.234 -9.5 13.578 1 96.12 87 PHE A O 1
ATOM 730 N N . ASN A 1 88 ? -9.305 -7.648 13 1 93 88 ASN A N 1
ATOM 731 C CA . ASN A 1 88 ? -10.289 -8.273 12.125 1 93 88 ASN A CA 1
ATOM 732 C C . ASN A 1 88 ? -10.484 -7.469 10.836 1 93 88 ASN A C 1
ATOM 734 O O . ASN A 1 88 ? -10.977 -6.34 10.875 1 93 88 ASN A O 1
ATOM 738 N N . HIS A 1 89 ? -10.195 -8.078 9.758 1 90.56 89 HIS A N 1
ATOM 739 C CA . HIS A 1 89 ? -10.164 -7.391 8.469 1 90.56 89 HIS A CA 1
ATOM 740 C C . HIS A 1 89 ? -11.562 -6.941 8.055 1 90.56 89 HIS A C 1
ATOM 742 O O . HIS A 1 89 ? -11.711 -6.082 7.184 1 90.56 89 HIS A O 1
ATOM 748 N N . THR A 1 90 ? -12.594 -7.488 8.57 1 92.31 90 THR A N 1
ATOM 749 C CA . THR A 1 90 ? -13.953 -7.113 8.195 1 92.31 90 THR A CA 1
ATOM 750 C C . THR A 1 90 ? -14.375 -5.832 8.906 1 92.31 90 THR A C 1
ATOM 752 O O . THR A 1 90 ? -15.359 -5.199 8.523 1 92.31 90 THR A O 1
ATOM 755 N N . GLU A 1 91 ? -13.602 -5.438 9.953 1 96.38 91 GLU A N 1
ATOM 756 C CA . GLU A 1 91 ? -14.016 -4.297 10.766 1 96.38 91 GLU A CA 1
ATOM 757 C C . GLU A 1 91 ? -13.078 -3.111 10.578 1 96.38 91 GLU A C 1
ATOM 759 O O . GLU A 1 91 ? -13.414 -1.983 10.945 1 96.38 91 GLU A O 1
ATOM 764 N N . ILE A 1 92 ? -11.93 -3.365 10.047 1 97.5 92 ILE A N 1
ATOM 765 C CA . ILE A 1 92 ? -10.906 -2.328 10.008 1 97.5 92 ILE A CA 1
ATOM 766 C C . ILE A 1 92 ? -10.398 -2.148 8.578 1 97.5 92 ILE A C 1
ATOM 768 O O . ILE A 1 92 ? -10.062 -3.125 7.906 1 97.5 92 ILE A O 1
ATOM 772 N N . LEU A 1 93 ? -10.375 -0.986 8.109 1 98 93 LEU A N 1
ATOM 773 C CA . LEU A 1 93 ? -9.828 -0.611 6.809 1 98 93 LEU A CA 1
ATOM 774 C C . LEU A 1 93 ? -8.734 0.442 6.965 1 98 93 LEU A C 1
ATOM 776 O O . LEU A 1 93 ? -8.914 1.423 7.688 1 98 93 LEU A O 1
ATOM 780 N N . VAL A 1 94 ? -7.598 0.237 6.332 1 98.62 94 VAL A N 1
ATOM 781 C CA . VAL A 1 94 ? -6.473 1.15 6.496 1 98.62 94 VAL A CA 1
ATOM 782 C C . VAL A 1 94 ? -5.977 1.613 5.125 1 98.62 94 VAL A C 1
ATOM 784 O O . VAL A 1 94 ? -5.648 0.792 4.266 1 98.62 94 VAL A O 1
ATOM 787 N N . TYR A 1 95 ? -5.906 2.922 4.926 1 98.62 95 TYR A N 1
ATOM 788 C CA . TYR A 1 95 ? -5.293 3.543 3.756 1 98.62 95 TYR A CA 1
ATOM 789 C C . TYR A 1 95 ? -4.133 4.445 4.16 1 98.62 95 TYR A C 1
ATOM 791 O O . TYR A 1 95 ? -4.191 5.109 5.199 1 98.62 95 TYR A O 1
ATOM 799 N N . SER A 1 96 ? -3.119 4.469 3.373 1 98.75 96 SER A N 1
ATOM 800 C CA . SER A 1 96 ? -2.01 5.406 3.521 1 98.75 96 SER A CA 1
ATOM 801 C C . SER A 1 96 ? -1.673 6.078 2.195 1 98.75 96 SER A C 1
ATOM 803 O O . SER A 1 96 ? -1.847 5.48 1.129 1 98.75 96 SER A O 1
ATOM 805 N N . THR A 1 97 ? -1.267 7.363 2.289 1 98.06 97 THR A N 1
ATOM 806 C CA . THR A 1 97 ? -0.597 7.883 1.101 1 98.06 97 THR A CA 1
ATOM 807 C C . T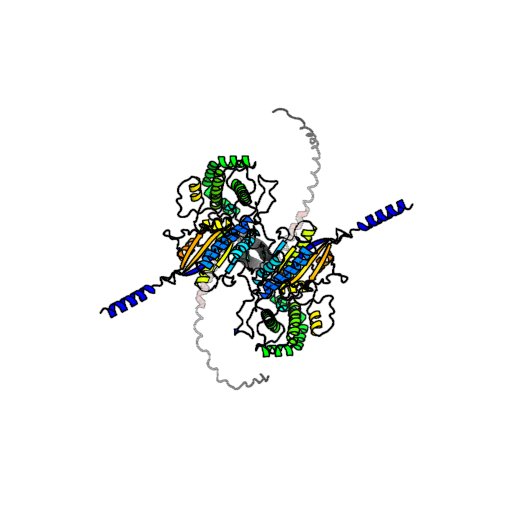HR A 1 97 ? 0.627 7.035 0.759 1 98.06 97 THR A C 1
ATOM 809 O O . THR A 1 97 ? 1.147 6.316 1.611 1 98.06 97 THR A O 1
ATOM 812 N N . ASP A 1 98 ? 1.012 7.078 -0.462 1 96.75 98 ASP A N 1
ATOM 813 C CA . ASP A 1 98 ? 2.084 6.215 -0.94 1 96.75 98 ASP A CA 1
ATOM 814 C C . ASP A 1 98 ? 3.451 6.859 -0.719 1 96.75 98 ASP A C 1
ATOM 816 O O . ASP A 1 98 ? 4.156 7.176 -1.679 1 96.75 98 ASP A O 1
ATOM 820 N N . VAL A 1 99 ? 3.801 7.043 0.513 1 96.88 99 VAL A N 1
ATOM 821 C CA . VAL A 1 99 ? 5.07 7.594 0.978 1 96.88 99 VAL A CA 1
ATOM 822 C C . VAL A 1 99 ? 5.609 6.746 2.127 1 96.88 99 VAL A C 1
ATOM 824 O O . VAL A 1 99 ? 4.855 6.32 3.004 1 96.88 99 VAL A O 1
ATOM 827 N N . ASN A 1 100 ? 6.898 6.469 2.197 1 96.69 100 ASN A N 1
ATOM 828 C CA . ASN A 1 100 ? 7.508 5.578 3.184 1 96.69 100 ASN A CA 1
ATOM 829 C C . ASN A 1 100 ? 7.09 5.949 4.602 1 96.69 100 ASN A C 1
ATOM 831 O O . ASN A 1 100 ? 6.629 5.09 5.359 1 96.69 100 ASN A O 1
ATOM 835 N N . ARG A 1 101 ? 7.207 7.191 4.945 1 97.44 101 ARG A N 1
ATOM 836 C CA . ARG A 1 101 ? 7.004 7.613 6.328 1 97.44 101 ARG A CA 1
ATOM 837 C C . ARG A 1 101 ? 5.543 7.461 6.738 1 97.44 101 ARG A C 1
ATOM 839 O O . ARG A 1 101 ? 5.246 7.18 7.898 1 97.44 101 ARG A O 1
ATOM 846 N N . THR A 1 102 ? 4.586 7.652 5.785 1 98.56 102 THR A N 1
ATOM 847 C CA . THR A 1 102 ? 3.18 7.48 6.133 1 98.56 102 THR A CA 1
ATOM 848 C C . THR A 1 102 ? 2.83 6 6.25 1 98.56 102 THR A C 1
ATOM 850 O O . THR A 1 102 ? 2.082 5.602 7.145 1 98.56 102 THR A O 1
ATOM 853 N N . ILE A 1 103 ? 3.367 5.184 5.355 1 98.69 103 ILE A N 1
ATOM 854 C CA . ILE A 1 103 ? 3.137 3.744 5.406 1 98.69 103 ILE A CA 1
ATOM 855 C C . ILE A 1 103 ? 3.691 3.176 6.711 1 98.69 103 ILE A C 1
ATOM 857 O O . ILE A 1 103 ? 2.984 2.482 7.445 1 98.69 103 ILE A O 1
ATOM 861 N N . MET A 1 104 ? 4.891 3.516 7.027 1 98.5 104 MET A N 1
ATOM 862 C CA . MET A 1 104 ? 5.547 3.027 8.242 1 98.5 104 MET A CA 1
ATOM 863 C C . MET A 1 104 ? 4.824 3.521 9.484 1 98.5 104 MET A C 1
ATOM 865 O O . MET A 1 104 ? 4.684 2.783 10.461 1 98.5 104 MET A O 1
ATOM 869 N N . SER A 1 105 ? 4.367 4.754 9.453 1 98.81 105 SER A N 1
ATOM 870 C CA . SER A 1 105 ? 3.604 5.309 10.562 1 98.81 105 SER A CA 1
ATOM 871 C C . SER A 1 105 ? 2.326 4.516 10.805 1 98.81 105 SER A C 1
ATOM 873 O O . SER A 1 105 ? 1.941 4.285 11.961 1 98.81 105 SER A O 1
ATOM 875 N N . SER A 1 106 ? 1.679 4.145 9.742 1 98.81 106 SER A N 1
ATOM 876 C CA . SER A 1 106 ? 0.446 3.381 9.891 1 98.81 106 SER A CA 1
ATOM 877 C C . SER A 1 106 ? 0.707 2.039 10.57 1 98.81 106 SER A C 1
ATOM 879 O O . SER A 1 106 ? -0.072 1.608 11.422 1 98.81 106 SER A O 1
ATOM 881 N N . TYR A 1 107 ? 1.783 1.372 10.227 1 98.56 107 TYR A N 1
ATOM 882 C CA . TYR A 1 107 ? 2.102 0.084 10.828 1 98.56 107 TYR A CA 1
ATOM 883 C C . TYR A 1 107 ? 2.439 0.245 12.305 1 98.56 107 TYR A C 1
ATOM 885 O O . TYR A 1 107 ? 2.055 -0.586 13.133 1 98.56 107 TYR A O 1
ATOM 893 N N . ALA A 1 108 ? 3.174 1.312 12.633 1 98.62 108 ALA A N 1
ATOM 894 C CA . ALA A 1 108 ? 3.475 1.578 14.031 1 98.62 108 ALA A CA 1
ATOM 895 C C . ALA A 1 108 ? 2.199 1.836 14.828 1 98.62 108 ALA A C 1
ATOM 897 O O . ALA A 1 108 ? 2.035 1.317 15.938 1 98.62 108 ALA A O 1
ATOM 898 N N . HIS A 1 109 ? 1.344 2.641 14.25 1 98.81 109 HIS A N 1
ATOM 899 C CA . HIS A 1 109 ? 0.052 2.959 14.844 1 98.81 109 HIS A CA 1
ATOM 900 C C . HIS A 1 109 ? -0.77 1.697 15.086 1 98.81 109 HIS A C 1
ATOM 902 O O . HIS A 1 109 ? -1.322 1.508 16.172 1 98.81 109 HIS A O 1
ATOM 908 N N . LEU A 1 110 ? -0.851 0.812 14.125 1 98.81 110 LEU A N 1
ATOM 909 C CA . LEU A 1 110 ? -1.654 -0.404 14.188 1 98.81 110 LEU A CA 1
ATOM 910 C C . LEU A 1 110 ? -1.035 -1.414 15.148 1 98.81 110 LEU A C 1
ATOM 912 O O . LEU A 1 110 ? -1.753 -2.166 15.812 1 98.81 110 LEU A O 1
ATOM 916 N N . THR A 1 111 ? 0.281 -1.443 15.211 1 98.25 111 THR A N 1
ATOM 917 C CA . THR A 1 111 ? 0.967 -2.309 16.156 1 98.25 111 THR A CA 1
ATOM 918 C C . THR A 1 111 ? 0.566 -1.963 17.594 1 98.25 111 THR A C 1
ATOM 920 O O . THR A 1 111 ? 0.485 -2.844 18.453 1 98.25 111 THR A O 1
ATOM 923 N N . ALA A 1 112 ? 0.355 -0.69 17.812 1 98.44 112 ALA A N 1
ATOM 924 C CA . ALA A 1 112 ? -0.1 -0.269 19.141 1 98.44 112 ALA A CA 1
ATOM 925 C C . ALA A 1 112 ? -1.573 -0.607 19.344 1 98.44 112 ALA A C 1
ATOM 927 O O . ALA A 1 112 ? -1.978 -1.008 20.438 1 98.44 112 ALA A O 1
ATOM 928 N N . LEU A 1 113 ? -2.357 -0.414 18.328 1 98.62 113 LEU A N 1
ATOM 929 C CA . LEU A 1 113 ? -3.781 -0.725 18.406 1 98.62 113 LEU A CA 1
ATOM 930 C C . LEU A 1 113 ? -3.998 -2.213 18.656 1 98.62 113 LEU A C 1
ATOM 932 O O . LEU A 1 113 ? -4.902 -2.594 19.406 1 98.62 113 LEU A O 1
ATOM 936 N N . TYR A 1 114 ? -3.223 -3.043 18.031 1 98.44 114 TYR A N 1
ATOM 937 C CA . TYR A 1 114 ? -3.211 -4.488 18.219 1 98.44 114 TYR A CA 1
ATOM 938 C C . TYR A 1 114 ? -1.802 -4.988 18.516 1 98.44 114 TYR A C 1
ATOM 940 O O . TYR A 1 114 ? -1.129 -5.535 17.641 1 98.44 114 TYR A O 1
ATOM 948 N N . PRO A 1 115 ? -1.429 -4.895 19.734 1 97.69 115 PRO A N 1
ATOM 949 C CA . PRO A 1 115 ? -0.044 -5.137 20.141 1 97.69 115 PRO A CA 1
ATOM 950 C C . PRO A 1 115 ? 0.323 -6.621 20.125 1 97.69 115 PRO A C 1
ATOM 952 O O . PRO A 1 115 ? -0.554 -7.477 19.984 1 97.69 115 PRO A O 1
ATOM 955 N N . PRO A 1 116 ? 1.69 -6.91 20.188 1 96.75 116 PRO A N 1
ATOM 956 C CA . PRO A 1 116 ? 2.107 -8.305 20.359 1 96.75 116 PRO A CA 1
ATOM 957 C C . PRO A 1 116 ? 1.304 -9.031 21.438 1 96.75 116 PRO A C 1
ATOM 959 O O . PRO A 1 116 ? 0.981 -8.445 22.469 1 96.75 116 PRO A O 1
ATOM 962 N N . GLY A 1 117 ? 1.034 -10.219 21.172 1 97.19 117 GLY A N 1
ATOM 963 C CA . GLY A 1 117 ? 0.174 -11 22.047 1 97.19 117 GLY A CA 1
ATOM 964 C C . GLY A 1 117 ? -1.247 -11.125 21.531 1 97.19 117 GLY A C 1
ATOM 965 O O . GLY A 1 117 ? -2.004 -11.984 21.984 1 97.19 117 GLY A O 1
ATOM 966 N N . THR A 1 118 ? -1.571 -10.305 20.547 1 97.44 118 THR A N 1
ATOM 967 C CA . THR A 1 118 ? -2.941 -10.32 20.047 1 97.44 118 THR A CA 1
ATOM 968 C C . THR A 1 118 ? -2.99 -10.883 18.625 1 97.44 118 THR A C 1
ATOM 970 O O . THR A 1 118 ? -4.023 -10.812 17.953 1 97.44 118 THR A O 1
ATOM 973 N N . GLY A 1 119 ? -1.869 -11.383 18.141 1 95.88 119 GLY A N 1
ATOM 974 C CA . GLY A 1 119 ? -1.788 -11.891 16.781 1 95.88 119 GLY A CA 1
ATOM 975 C C . GLY A 1 119 ? -2.434 -13.258 16.625 1 95.88 119 GLY A C 1
ATOM 976 O O . GLY A 1 119 ? -3.176 -13.703 17.5 1 95.88 119 GLY A O 1
ATOM 977 N N . TYR A 1 120 ? -2.115 -13.898 15.523 1 94.12 120 TYR A N 1
ATOM 978 C CA . TYR A 1 120 ? -2.764 -15.148 15.133 1 94.12 120 TYR A CA 1
ATOM 979 C C . TYR A 1 120 ? -2.111 -16.344 15.82 1 94.12 120 TYR A C 1
ATOM 981 O O . TYR A 1 120 ? -0.882 -16.422 15.891 1 94.12 120 TYR A O 1
ATOM 989 N N . ASN A 1 121 ? -2.932 -17.219 16.312 1 94.69 121 ASN A N 1
ATOM 990 C CA . ASN A 1 121 ? -2.477 -18.531 16.766 1 94.69 121 ASN A CA 1
ATOM 991 C C . ASN A 1 121 ? -2.518 -19.547 15.633 1 94.69 121 ASN A C 1
ATOM 993 O O . ASN A 1 121 ? -3.432 -19.531 14.812 1 94.69 121 ASN A O 1
ATOM 997 N N . ILE A 1 122 ? -1.548 -20.406 15.633 1 93.75 122 ILE A N 1
ATOM 998 C CA . ILE A 1 122 ? -1.567 -21.484 14.664 1 93.75 122 ILE A CA 1
ATOM 999 C C . ILE A 1 122 ? -2.707 -22.453 14.992 1 93.75 122 ILE A C 1
ATOM 1001 O O . ILE A 1 122 ? -2.789 -22.969 16.109 1 93.75 122 ILE A O 1
ATOM 1005 N N . SER A 1 123 ? -3.473 -22.719 14.047 1 88.31 123 SER A N 1
ATOM 1006 C CA . SER A 1 123 ? -4.691 -23.484 14.289 1 88.31 123 SER A CA 1
ATOM 1007 C C . SER A 1 123 ? -4.523 -24.938 13.859 1 88.31 123 SER A C 1
ATOM 1009 O O . SER A 1 123 ? -5.363 -25.781 14.172 1 88.31 123 SER A O 1
ATOM 1011 N N . VAL A 1 124 ? -3.455 -25.203 13.125 1 88.75 124 VAL A N 1
ATOM 1012 C CA . VAL A 1 124 ? -3.309 -26.547 12.578 1 88.75 124 VAL A CA 1
ATOM 1013 C C . VAL A 1 124 ? -2.342 -27.359 13.438 1 88.75 124 VAL A C 1
ATOM 1015 O O . VAL A 1 124 ? -1.426 -26.797 14.047 1 88.75 124 VAL A O 1
ATOM 1018 N N . THR A 1 125 ? -2.488 -28.656 13.43 1 88.19 125 THR A N 1
ATOM 1019 C CA . THR A 1 125 ? -1.638 -29.562 14.203 1 88.19 125 THR A CA 1
ATOM 1020 C C . THR A 1 125 ? -0.597 -30.219 13.305 1 88.19 125 THR A C 1
ATOM 1022 O O . THR A 1 125 ? 0.488 -30.594 13.766 1 88.19 125 THR A O 1
ATOM 1025 N N . ASN A 1 126 ? -0.971 -30.406 12.062 1 87.88 126 ASN A N 1
ATOM 1026 C CA . ASN A 1 126 ? -0.044 -30.984 11.102 1 87.88 126 ASN A CA 1
ATOM 1027 C C . ASN A 1 126 ? 1.026 -30 10.672 1 87.88 126 ASN A C 1
ATOM 1029 O O . ASN A 1 126 ? 0.76 -29.094 9.867 1 87.88 126 ASN A O 1
ATOM 1033 N N . GLN A 1 127 ? 2.213 -30.219 11.031 1 84.75 127 GLN A N 1
ATOM 1034 C CA . GLN A 1 127 ? 3.311 -29.281 10.828 1 84.75 127 GLN A CA 1
ATOM 1035 C C . GLN A 1 127 ? 3.713 -29.219 9.359 1 84.75 127 GLN A C 1
ATOM 1037 O O . GLN A 1 127 ? 4.328 -28.234 8.922 1 84.75 127 GLN A O 1
ATOM 1042 N N . THR A 1 128 ? 3.424 -30.266 8.617 1 86.38 128 THR A N 1
ATOM 1043 C CA . THR A 1 128 ? 3.797 -30.281 7.207 1 86.38 128 THR A CA 1
ATOM 1044 C C . THR A 1 128 ? 3.076 -29.188 6.438 1 86.38 128 THR A C 1
ATOM 1046 O O . THR A 1 128 ? 3.582 -28.688 5.426 1 86.38 128 THR A O 1
ATOM 1049 N N . LEU A 1 129 ? 1.974 -28.766 6.98 1 88.12 129 LEU A N 1
ATOM 1050 C CA . LEU A 1 129 ? 1.173 -27.734 6.332 1 88.12 129 LEU A CA 1
ATOM 1051 C C . LEU A 1 129 ? 1.813 -26.359 6.5 1 88.12 129 LEU A C 1
ATOM 1053 O O . LEU A 1 129 ? 1.475 -25.422 5.781 1 88.12 129 LEU A O 1
ATOM 1057 N N . LEU A 1 130 ? 2.727 -26.281 7.43 1 89.94 130 LEU A N 1
ATOM 1058 C CA . LEU A 1 130 ? 3.391 -25.031 7.754 1 89.94 130 LEU A CA 1
ATOM 1059 C C . LEU A 1 130 ? 4.633 -24.828 6.895 1 89.94 130 LEU A C 1
ATOM 1061 O O . LEU A 1 130 ? 5.199 -23.734 6.852 1 89.94 130 LEU A O 1
ATOM 1065 N N . GLN A 1 131 ? 4.906 -25.797 6.113 1 88.5 131 GLN A N 1
ATOM 1066 C CA . GLN A 1 131 ? 6.113 -25.75 5.297 1 88.5 131 GLN A CA 1
ATOM 1067 C C . GLN A 1 131 ? 5.863 -25 3.99 1 88.5 131 GLN A C 1
ATOM 1069 O O . GLN A 1 131 ? 4.719 -24.875 3.551 1 88.5 131 GLN A O 1
ATOM 1074 N N . THR A 1 132 ? 6.953 -24.406 3.465 1 92.06 132 THR A N 1
ATOM 1075 C CA . THR A 1 132 ? 6.934 -23.766 2.154 1 92.06 132 THR A CA 1
ATOM 1076 C C . THR A 1 132 ? 7.5 -24.703 1.087 1 92.06 132 THR A C 1
ATOM 1078 O O . THR A 1 132 ? 8.133 -25.703 1.409 1 92.06 132 THR A O 1
ATOM 1081 N N . PRO A 1 133 ? 7.172 -24.438 -0.167 1 92.69 133 PRO A N 1
ATOM 1082 C CA . PRO A 1 133 ? 7.758 -25.25 -1.228 1 92.69 133 PRO A CA 1
ATOM 1083 C C . PRO A 1 133 ? 9.25 -24.984 -1.422 1 92.69 133 PRO A C 1
ATOM 1085 O O . PRO A 1 133 ? 9.875 -25.578 -2.303 1 92.69 133 PRO A O 1
ATOM 1088 N N . TYR A 1 134 ? 9.812 -24.172 -0.64 1 92.56 134 TYR A N 1
ATOM 1089 C CA . TYR A 1 134 ? 11.227 -23.828 -0.703 1 92.56 134 TYR A CA 1
ATOM 1090 C C . TYR A 1 134 ? 12.102 -25.047 -0.451 1 92.56 134 TYR A C 1
ATOM 1092 O O . TYR A 1 134 ? 12.047 -25.641 0.629 1 92.56 134 TYR A O 1
ATOM 1100 N N . GLN A 1 135 ? 12.891 -25.422 -1.428 1 94.06 135 GLN A N 1
ATOM 1101 C CA . GLN A 1 135 ? 13.703 -26.641 -1.335 1 94.06 135 GLN A CA 1
ATOM 1102 C C . GLN A 1 135 ? 14.797 -26.484 -0.284 1 94.06 135 GLN A C 1
ATOM 1104 O O . GLN A 1 135 ? 15.406 -25.422 -0.167 1 94.06 135 GLN A O 1
ATOM 1109 N N . ASN A 1 136 ? 15.07 -27.578 0.494 1 92.88 136 ASN A N 1
ATOM 1110 C CA . ASN A 1 136 ? 16.078 -27.641 1.551 1 92.88 136 ASN A CA 1
ATOM 1111 C C . ASN A 1 136 ? 15.836 -26.578 2.617 1 92.88 136 ASN A C 1
ATOM 1113 O O . ASN A 1 136 ? 16.781 -26 3.143 1 92.88 136 ASN A O 1
ATOM 1117 N N . ALA A 1 137 ? 14.602 -26.359 2.824 1 92.19 137 ALA A N 1
ATOM 1118 C CA . ALA A 1 137 ? 14.25 -25.328 3.791 1 92.19 137 ALA A CA 1
ATOM 1119 C C . ALA A 1 137 ? 14.562 -25.781 5.215 1 92.19 137 ALA A C 1
ATOM 1121 O O . ALA A 1 137 ? 14.375 -26.953 5.559 1 92.19 137 ALA A O 1
ATOM 1122 N N . ILE A 1 138 ? 15.023 -24.844 5.969 1 92.44 138 ILE A N 1
ATOM 1123 C CA . ILE A 1 138 ? 15.172 -25.016 7.41 1 92.44 138 ILE A CA 1
ATOM 1124 C C . ILE A 1 138 ? 13.93 -24.5 8.125 1 92.44 138 ILE A C 1
ATOM 1126 O O . ILE A 1 138 ? 13.43 -23.422 7.82 1 92.44 138 ILE A O 1
ATOM 1130 N N . PHE A 1 139 ? 13.406 -25.328 9.016 1 93.62 139 PHE A N 1
ATOM 1131 C CA . PHE A 1 139 ? 12.219 -24.922 9.758 1 93.62 139 PHE A CA 1
ATOM 1132 C C . PHE A 1 139 ? 12.602 -24 10.914 1 93.62 139 PHE A C 1
ATOM 1134 O O . PHE A 1 139 ? 13.477 -24.312 11.711 1 93.62 139 PHE A O 1
ATOM 1141 N N . TYR A 1 140 ? 11.938 -22.891 11.008 1 93.38 140 TYR A N 1
ATOM 1142 C CA . TYR A 1 140 ? 12.164 -21.922 12.078 1 93.38 140 TYR A CA 1
ATOM 1143 C C . TYR A 1 140 ? 10.961 -21.859 13.016 1 93.38 140 TYR A C 1
ATOM 1145 O O . TYR A 1 140 ? 9.945 -21.234 12.688 1 93.38 140 TYR A O 1
ATOM 1153 N N . PRO A 1 141 ? 11.07 -22.375 14.133 1 92.44 141 PRO A N 1
ATOM 1154 C CA . PRO A 1 141 ? 9.93 -22.391 15.055 1 92.44 141 PRO A CA 1
ATOM 1155 C C . PRO A 1 141 ? 9.609 -21.016 15.625 1 92.44 141 PRO A C 1
ATOM 1157 O O . PRO A 1 141 ? 10.5 -20.188 15.773 1 92.44 141 PRO A O 1
ATOM 1160 N N . VAL A 1 142 ? 8.375 -20.844 15.93 1 94.31 142 VAL A N 1
ATOM 1161 C CA . VAL A 1 142 ? 7.906 -19.641 16.625 1 94.31 142 VAL A CA 1
ATOM 1162 C C . VAL A 1 142 ? 7.34 -20.047 18 1 94.31 142 VAL A C 1
ATOM 1164 O O . VAL A 1 142 ? 6.5 -20.938 18.094 1 94.31 142 VAL A O 1
ATOM 1167 N N . ASP A 1 143 ? 7.75 -19.375 18.953 1 92 143 ASP A N 1
ATOM 1168 C CA . ASP A 1 143 ? 7.348 -19.719 20.312 1 92 143 ASP A CA 1
ATOM 1169 C C . ASP A 1 143 ? 5.898 -19.312 20.578 1 92 143 ASP A C 1
ATOM 1171 O O . ASP A 1 143 ? 5.391 -18.375 19.984 1 92 143 ASP A O 1
ATOM 1175 N N . GLY A 1 144 ? 5.238 -20.109 21.484 1 92.06 144 GLY A N 1
ATOM 1176 C CA . GLY A 1 144 ? 3.951 -19.719 22.031 1 92.06 144 GLY A CA 1
ATOM 1177 C C . GLY A 1 144 ? 2.781 -20.125 21.156 1 92.06 144 GLY A C 1
ATOM 1178 O O . GLY A 1 144 ? 1.637 -19.766 21.438 1 92.06 144 GLY A O 1
ATOM 1179 N N . GLY A 1 145 ? 3.07 -20.844 20.078 1 93.81 145 GLY A N 1
ATOM 1180 C CA . GLY A 1 145 ? 1.993 -21.297 19.219 1 93.81 145 GLY A CA 1
ATOM 1181 C C . GLY A 1 145 ? 1.459 -20.219 18.297 1 93.81 145 GLY A C 1
ATOM 1182 O O . GLY A 1 145 ? 0.383 -20.359 17.719 1 93.81 145 GLY A O 1
ATOM 1183 N N . TYR A 1 146 ? 2.221 -19.109 18.203 1 96.5 146 TYR A N 1
ATOM 1184 C CA . TYR A 1 146 ? 1.825 -17.984 17.359 1 96.5 146 TYR A CA 1
ATOM 1185 C C . TYR A 1 146 ? 2.328 -18.172 15.93 1 96.5 146 TYR A C 1
ATOM 1187 O O . TYR A 1 146 ? 3.277 -18.938 15.695 1 96.5 146 TYR A O 1
ATOM 1195 N N . ALA A 1 147 ? 1.669 -17.547 15 1 96.88 147 ALA A N 1
ATOM 1196 C CA . ALA A 1 147 ? 2.107 -17.562 13.602 1 96.88 147 ALA A CA 1
ATOM 1197 C C . ALA A 1 147 ? 3.357 -16.703 13.414 1 96.88 147 ALA A C 1
ATOM 1199 O O . ALA A 1 147 ? 4.164 -16.969 12.516 1 96.88 147 ALA A O 1
ATOM 1200 N N . LEU A 1 148 ? 3.471 -15.664 14.234 1 97.94 148 LEU A N 1
ATOM 1201 C CA . LEU A 1 148 ? 4.633 -14.781 14.234 1 97.94 148 LEU A CA 1
ATOM 1202 C C . LEU A 1 148 ? 5.215 -14.641 15.633 1 97.94 148 LEU A C 1
ATOM 1204 O O . LEU A 1 148 ? 4.516 -14.875 16.625 1 97.94 148 LEU A O 1
ATOM 1208 N N . PRO A 1 149 ? 6.445 -14.219 15.711 1 97.62 149 PRO A N 1
ATOM 1209 C CA . PRO A 1 149 ? 7.059 -14.055 17.031 1 97.62 149 PRO A CA 1
ATOM 1210 C C . PRO A 1 149 ? 6.27 -13.109 17.938 1 97.62 149 PRO A C 1
ATOM 1212 O O . PRO A 1 149 ? 5.75 -12.094 17.469 1 97.62 149 PRO A O 1
ATOM 1215 N N . TYR A 1 150 ? 6.082 -13.484 19.25 1 97.31 150 TYR A N 1
ATOM 1216 C CA . TYR A 1 150 ? 5.484 -12.688 20.312 1 97.31 150 TYR A CA 1
ATOM 1217 C C . TYR A 1 150 ? 4.004 -12.438 20.047 1 97.31 150 TYR A C 1
ATOM 1219 O O . TYR A 1 150 ? 3.4 -11.547 20.641 1 97.31 150 TYR A O 1
ATOM 1227 N N . GLY A 1 151 ? 3.49 -13.164 19.078 1 97.62 151 GLY A N 1
ATOM 1228 C CA . GLY A 1 151 ? 2.092 -12.938 18.734 1 97.62 151 GLY A CA 1
ATOM 1229 C C . GLY A 1 151 ? 1.858 -11.617 18.016 1 97.62 151 GLY A C 1
ATOM 1230 O O . GLY A 1 151 ? 0.868 -10.93 18.281 1 97.62 151 GLY A O 1
ATOM 1231 N N . MET A 1 152 ? 2.777 -11.242 17.219 1 97.31 152 MET A N 1
ATOM 1232 C CA . MET A 1 152 ? 2.635 -10.047 16.391 1 97.31 152 MET A CA 1
ATOM 1233 C C . MET A 1 152 ? 1.545 -10.242 15.344 1 97.31 152 MET A C 1
ATOM 1235 O O . MET A 1 152 ? 1.262 -11.367 14.938 1 97.31 152 MET A O 1
ATOM 1239 N N . SER A 1 153 ? 1.012 -9.148 14.953 1 95.69 153 SER A N 1
ATOM 1240 C CA . SER A 1 153 ? -0.001 -9.18 13.898 1 95.69 153 SER A CA 1
ATOM 1241 C C . SER A 1 153 ? 0.517 -8.539 12.617 1 95.69 153 SER A C 1
ATOM 1243 O O . SER A 1 153 ? 1.566 -7.891 12.617 1 95.69 153 SER A O 1
ATOM 1245 N N . VAL A 1 154 ? -0.123 -8.797 11.547 1 96.75 154 VAL A N 1
ATOM 1246 C CA . VAL A 1 154 ? 0.119 -8.141 10.266 1 96.75 154 VAL A CA 1
ATOM 1247 C C . VAL A 1 154 ? -1.163 -7.465 9.781 1 96.75 154 VAL A C 1
ATOM 1249 O O . VAL A 1 154 ? -2.266 -7.945 10.055 1 96.75 154 VAL A O 1
ATOM 1252 N N . PHE A 1 155 ? -1.016 -6.324 9.109 1 97.56 155 PHE A N 1
ATOM 1253 C CA . PHE A 1 155 ? -2.158 -5.5 8.734 1 97.56 155 PHE A CA 1
ATOM 1254 C C . PHE A 1 155 ? -2.117 -5.16 7.246 1 97.56 155 PHE A C 1
ATOM 1256 O O . PHE A 1 155 ? -1.056 -4.852 6.703 1 97.56 155 PHE A O 1
ATOM 1263 N N . PRO A 1 156 ? -3.205 -5.293 6.602 1 97.69 156 PRO A N 1
ATOM 1264 C CA . PRO A 1 156 ? -3.242 -4.867 5.199 1 97.69 156 PRO A CA 1
ATOM 1265 C C . PRO A 1 156 ? -3.369 -3.354 5.047 1 97.69 156 PRO A C 1
ATOM 1267 O O . PRO A 1 156 ? -4.48 -2.826 4.988 1 97.69 156 PRO A O 1
ATOM 1270 N N . VAL A 1 157 ? -2.295 -2.652 4.902 1 98.56 157 VAL A N 1
ATOM 1271 C CA . VAL A 1 157 ? -2.275 -1.217 4.645 1 98.56 157 VAL A CA 1
ATOM 1272 C C . VAL A 1 157 ? -2.279 -0.96 3.139 1 98.56 157 VAL A C 1
ATOM 1274 O O . VAL A 1 157 ? -1.279 -1.205 2.459 1 98.56 157 VAL A O 1
ATOM 1277 N N . HIS A 1 158 ? -3.369 -0.467 2.645 1 98.38 158 HIS A N 1
ATOM 1278 C CA . HIS A 1 158 ? -3.482 -0.124 1.231 1 98.38 158 HIS A CA 1
ATOM 1279 C C . HIS A 1 158 ? -2.912 1.263 0.954 1 98.38 158 HIS A C 1
ATOM 1281 O O . HIS A 1 158 ? -3.113 2.189 1.741 1 98.38 158 HIS A O 1
ATOM 1287 N N . THR A 1 159 ? -2.162 1.441 -0.124 1 98.06 159 THR A N 1
ATOM 1288 C CA . THR A 1 159 ? -1.585 2.746 -0.422 1 98.06 159 THR A CA 1
ATOM 1289 C C . THR A 1 159 ? -2.352 3.432 -1.551 1 98.06 159 THR A C 1
ATOM 1291 O O . THR A 1 159 ? -2.891 2.764 -2.436 1 98.06 159 THR A O 1
ATOM 1294 N N . LEU A 1 160 ? -2.373 4.723 -1.474 1 97 160 LEU A N 1
ATOM 1295 C CA . LEU A 1 160 ? -3.164 5.543 -2.383 1 97 160 LEU A CA 1
ATOM 1296 C C . LEU A 1 160 ? -2.266 6.277 -3.373 1 97 160 LEU A C 1
ATOM 1298 O O . LEU A 1 160 ? -1.233 6.832 -2.99 1 97 160 LEU A O 1
ATOM 1302 N N . PRO A 1 161 ? -2.713 6.285 -4.637 1 91.5 161 PRO A N 1
ATOM 1303 C CA . PRO A 1 161 ? -1.949 7.082 -5.598 1 91.5 161 PRO A CA 1
ATOM 1304 C C . PRO A 1 161 ? -1.972 8.578 -5.273 1 91.5 161 PRO A C 1
ATOM 1306 O O . PRO A 1 161 ? -2.891 9.055 -4.602 1 91.5 161 PRO A O 1
ATOM 1309 N N . GLN A 1 162 ? -1.045 9.297 -5.84 1 90.69 162 GLN A N 1
ATOM 1310 C CA . GLN A 1 162 ? -0.872 10.711 -5.523 1 90.69 162 GLN A CA 1
ATOM 1311 C C . GLN A 1 162 ? -1.958 11.555 -6.184 1 90.69 162 GLN A C 1
ATOM 1313 O O . GLN A 1 162 ? -2.252 12.664 -5.723 1 90.69 162 GLN A O 1
ATOM 1318 N N . GLN A 1 163 ? -2.492 11.016 -7.227 1 89.19 163 GLN A N 1
ATOM 1319 C CA . GLN A 1 163 ? -3.496 11.781 -7.957 1 89.19 163 GLN A CA 1
ATOM 1320 C C . GLN A 1 163 ? -4.852 11.078 -7.93 1 89.19 163 GLN A C 1
ATOM 1322 O O . GLN A 1 163 ? -4.926 9.859 -8.086 1 89.19 163 GLN A O 1
ATOM 1327 N N . GLY A 1 164 ? -5.852 11.859 -7.629 1 86 164 GLY A N 1
ATOM 1328 C CA . GLY A 1 164 ? -7.219 11.406 -7.801 1 86 164 GLY A CA 1
ATOM 1329 C C . GLY A 1 164 ? -7.688 10.484 -6.688 1 86 164 GLY A C 1
ATOM 1330 O O . GLY A 1 164 ? -8.828 10.023 -6.691 1 86 164 GLY A O 1
ATOM 1331 N N . SER A 1 165 ? -6.906 10.211 -5.727 1 92.69 165 SER A N 1
ATOM 1332 C CA . SER A 1 165 ? -7.254 9.297 -4.641 1 92.69 165 SER A CA 1
ATOM 1333 C C . SER A 1 165 ? -8.062 10.008 -3.559 1 92.69 165 SER A C 1
ATOM 1335 O O . SER A 1 165 ? -8.5 11.148 -3.748 1 92.69 165 SER A O 1
ATOM 1337 N N . ILE A 1 166 ? -8.305 9.344 -2.482 1 95.25 166 ILE A N 1
ATOM 1338 C CA . ILE A 1 166 ? -9.047 9.891 -1.354 1 95.25 166 ILE A CA 1
ATOM 1339 C C . ILE A 1 166 ? -8.203 10.93 -0.626 1 95.25 166 ILE A C 1
ATOM 1341 O O . ILE A 1 166 ? -8.734 11.836 0.018 1 95.25 166 ILE A O 1
ATOM 1345 N N . LEU A 1 167 ? -6.891 10.789 -0.718 1 95.94 167 LEU A N 1
ATOM 1346 C CA . LEU A 1 167 ? -5.953 11.75 -0.15 1 95.94 167 LEU A CA 1
ATOM 1347 C C . LEU A 1 167 ? -4.949 12.219 -1.201 1 95.94 167 LEU A C 1
ATOM 1349 O O . LEU A 1 167 ? -3.752 11.953 -1.083 1 95.94 167 LEU A O 1
ATOM 1353 N N . PRO A 1 168 ? -5.438 12.961 -2.146 1 93.94 168 PRO A N 1
ATOM 1354 C CA . PRO A 1 168 ? -4.52 13.367 -3.215 1 93.94 168 PRO A CA 1
ATOM 1355 C C . PRO A 1 168 ? -3.43 14.32 -2.725 1 93.94 168 PRO A C 1
ATOM 1357 O O . PRO A 1 168 ? -3.693 15.188 -1.89 1 93.94 168 PRO A O 1
ATOM 1360 N N . LEU A 1 169 ? -2.273 14.133 -3.273 1 93.06 169 LEU A N 1
ATOM 1361 C CA . LEU A 1 169 ? -1.135 14.969 -2.916 1 93.06 169 LEU A CA 1
ATOM 1362 C C . LEU A 1 169 ? -0.747 15.883 -4.074 1 93.06 169 LEU A C 1
ATOM 1364 O O . LEU A 1 169 ? 0.002 16.844 -3.887 1 93.06 169 LEU A O 1
ATOM 1368 N N . TYR A 1 170 ? -1.297 15.531 -5.199 1 91.19 170 TYR A N 1
ATOM 1369 C CA . TYR A 1 170 ? -0.906 16.266 -6.398 1 91.19 170 TYR A CA 1
ATOM 1370 C C . TYR A 1 170 ? -2.125 16.859 -7.098 1 91.19 170 TYR A C 1
ATOM 1372 O O . TYR A 1 170 ? -3.174 16.219 -7.18 1 91.19 170 TYR A O 1
ATOM 1380 N N . CYS A 1 171 ? -1.987 18.047 -7.453 1 92.75 171 CYS A N 1
ATOM 1381 C CA . CYS A 1 171 ? -2.936 18.797 -8.273 1 92.75 171 CYS A CA 1
ATOM 1382 C C . CYS A 1 171 ? -2.213 19.609 -9.336 1 92.75 171 CYS A C 1
ATOM 1384 O O . CYS A 1 171 ? -1.39 20.469 -9.008 1 92.75 171 CYS A O 1
ATOM 1386 N N . PRO A 1 172 ? -2.479 19.359 -10.562 1 91.5 172 PRO A N 1
ATOM 1387 C CA . PRO A 1 172 ? -1.774 20.094 -11.617 1 91.5 172 PRO A CA 1
ATOM 1388 C C . PRO A 1 172 ? -1.947 21.594 -11.508 1 91.5 172 PRO A C 1
ATOM 1390 O O . PRO A 1 172 ? -1.011 22.359 -11.781 1 91.5 172 PRO A O 1
ATOM 1393 N N . ASN A 1 173 ? -3.07 22.047 -11.102 1 92.69 173 ASN A N 1
ATOM 1394 C CA . ASN A 1 173 ? -3.354 23.469 -11 1 92.69 173 ASN A CA 1
ATOM 1395 C C . ASN A 1 173 ? -3.004 24.016 -9.625 1 92.69 173 ASN A C 1
ATOM 1397 O O . ASN A 1 173 ? -3.426 25.125 -9.258 1 92.69 173 ASN A O 1
ATOM 1401 N N . TYR A 1 174 ? -2.291 23.312 -8.867 1 93.44 174 TYR A N 1
ATOM 1402 C CA . TYR A 1 174 ? -2.018 23.703 -7.488 1 93.44 174 TYR A CA 1
ATOM 1403 C C . TYR A 1 174 ? -1.437 25.109 -7.422 1 93.44 174 TYR A C 1
ATOM 1405 O O . TYR A 1 174 ? -1.886 25.938 -6.625 1 93.44 174 TYR A O 1
ATOM 1413 N N . ASN A 1 175 ? -0.433 25.359 -8.211 1 91.62 175 ASN A N 1
ATOM 1414 C CA . ASN A 1 175 ? 0.233 26.672 -8.188 1 91.62 175 ASN A CA 1
ATOM 1415 C C . ASN A 1 175 ? -0.722 27.797 -8.562 1 91.62 175 ASN A C 1
ATOM 1417 O O . ASN A 1 175 ? -0.678 28.875 -7.977 1 91.62 175 ASN A O 1
ATOM 1421 N N . LYS A 1 176 ? -1.505 27.516 -9.508 1 93.06 176 LYS A N 1
ATOM 1422 C CA . LYS A 1 176 ? -2.502 28.5 -9.914 1 93.06 176 LYS A CA 1
ATOM 1423 C C . LYS A 1 176 ? -3.479 28.797 -8.781 1 93.06 176 LYS A C 1
ATOM 1425 O O . LYS A 1 176 ? -3.807 29.953 -8.523 1 93.06 176 LYS A O 1
ATOM 1430 N N . LEU A 1 177 ? -3.949 27.766 -8.164 1 93.19 177 LEU A N 1
ATOM 1431 C CA . LEU A 1 177 ? -4.891 27.922 -7.059 1 93.19 177 LEU A CA 1
ATOM 1432 C C . LEU A 1 177 ? -4.242 28.656 -5.891 1 93.19 177 LEU A C 1
ATOM 1434 O O . LEU A 1 177 ? -4.859 29.531 -5.281 1 93.19 177 LEU A O 1
ATOM 1438 N N . MET A 1 178 ? -3.053 28.297 -5.602 1 91.56 178 MET A N 1
ATOM 1439 C CA . MET A 1 178 ? -2.312 28.953 -4.523 1 91.56 178 MET A CA 1
ATOM 1440 C C . MET A 1 178 ? -2.096 30.422 -4.824 1 91.56 178 MET A C 1
ATOM 1442 O O . MET A 1 178 ? -2.221 31.266 -3.938 1 91.56 178 MET A O 1
ATOM 1446 N N . GLN A 1 179 ? -1.777 30.719 -6.051 1 91 179 GLN A N 1
ATOM 1447 C CA . GLN A 1 179 ? -1.58 32.094 -6.461 1 91 179 GLN A CA 1
ATOM 1448 C C . GLN A 1 179 ? -2.867 32.906 -6.312 1 91 179 GLN A C 1
ATOM 1450 O O . GLN A 1 179 ? -2.828 34.094 -5.965 1 91 179 GLN A O 1
ATOM 1455 N N . SER A 1 180 ? -3.896 32.312 -6.641 1 91.31 180 SER A N 1
ATOM 1456 C CA . SER A 1 180 ? -5.18 32.969 -6.445 1 91.31 180 SER A CA 1
ATOM 1457 C C . SER A 1 180 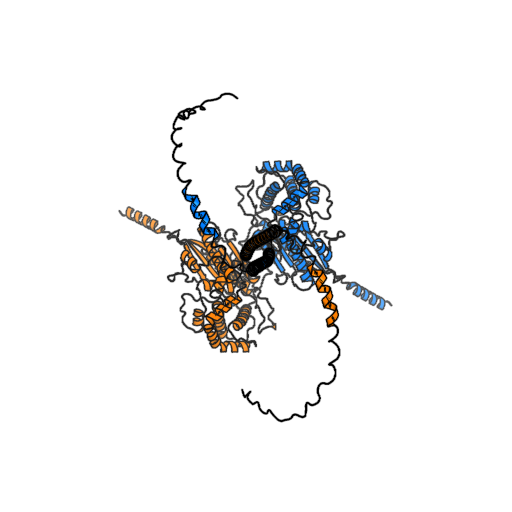? -5.383 33.344 -4.984 1 91.31 180 SER A C 1
ATOM 1459 O O . SER A 1 180 ? -5.918 34.438 -4.691 1 91.31 180 SER A O 1
ATOM 1461 N N . ASN A 1 181 ? -4.941 32.531 -4.047 1 91.44 181 ASN A N 1
ATOM 1462 C CA . ASN A 1 181 ? -5.008 32.844 -2.623 1 91.44 181 ASN A CA 1
ATOM 1463 C C . ASN A 1 181 ? -4.066 34 -2.256 1 91.44 181 ASN A C 1
ATOM 1465 O O . ASN A 1 181 ? -4.43 34.875 -1.468 1 91.44 181 ASN A O 1
ATOM 1469 N N . ILE A 1 182 ? -2.938 33.938 -2.809 1 91.44 182 ILE A N 1
ATOM 1470 C CA . ILE A 1 182 ? -1.954 35 -2.539 1 91.44 182 ILE A CA 1
ATOM 1471 C C . ILE A 1 182 ? -2.498 36.344 -2.99 1 91.44 182 ILE A C 1
ATOM 1473 O O . ILE A 1 182 ? -2.318 37.344 -2.305 1 91.44 182 ILE A O 1
ATOM 1477 N N . ASN A 1 183 ? -3.141 36.312 -4.129 1 93.5 183 ASN A N 1
ATOM 1478 C CA . ASN A 1 183 ? -3.74 37.531 -4.629 1 93.5 183 ASN A CA 1
ATOM 1479 C C . ASN A 1 183 ? -4.891 38 -3.74 1 93.5 183 ASN A C 1
ATOM 1481 O O . ASN A 1 183 ? -5 39.188 -3.434 1 93.5 183 ASN A O 1
ATOM 1485 N N . LYS A 1 184 ? -5.668 37.156 -3.406 1 94.88 184 LYS A N 1
ATOM 1486 C CA . LYS A 1 184 ? -6.844 37.469 -2.6 1 94.88 184 LYS A CA 1
ATOM 1487 C C . LYS A 1 184 ? -6.441 38 -1.229 1 94.88 184 LYS A C 1
ATOM 1489 O O . LYS A 1 184 ? -7.062 38.938 -0.715 1 94.88 184 LYS A O 1
ATOM 1494 N N . TYR A 1 185 ? -5.422 37.406 -0.679 1 95.69 185 TYR A N 1
ATOM 1495 C CA . TYR A 1 185 ? -5.016 37.781 0.67 1 95.69 185 TYR A CA 1
ATOM 1496 C C . TYR A 1 185 ? -3.697 38.562 0.648 1 95.69 185 TYR A C 1
ATOM 1498 O O . TYR A 1 185 ? -2.932 38.5 1.613 1 95.69 185 TYR A O 1
ATOM 1506 N N . GLY A 1 186 ? -3.396 39.125 -0.412 1 94.56 186 GLY A N 1
ATOM 1507 C CA . GLY A 1 186 ? -2.145 39.844 -0.629 1 94.56 186 GLY A CA 1
ATOM 1508 C C . GLY A 1 186 ? -1.864 40.906 0.429 1 94.56 186 GLY A C 1
ATOM 1509 O O . GLY A 1 186 ? -0.742 41 0.931 1 94.56 186 GLY A O 1
ATOM 1510 N N . ASP A 1 187 ? -2.863 41.656 0.762 1 96.06 187 ASP A N 1
ATOM 1511 C CA . ASP A 1 187 ? -2.697 42.719 1.771 1 96.06 187 ASP A CA 1
ATOM 1512 C C . ASP A 1 187 ? -2.34 42.094 3.127 1 96.06 187 ASP A C 1
ATOM 1514 O O . ASP A 1 187 ? -1.448 42.594 3.818 1 96.06 187 ASP A O 1
ATOM 1518 N N . PHE A 1 188 ? -3.068 41.094 3.475 1 96.44 188 PHE A N 1
ATOM 1519 C CA . PHE A 1 188 ? -2.791 40.406 4.734 1 96.44 188 PHE A CA 1
ATOM 1520 C C . PHE A 1 188 ? -1.362 39.875 4.762 1 96.44 188 PHE A C 1
ATOM 1522 O O . PHE A 1 188 ? -0.639 40.062 5.738 1 96.44 188 PHE A O 1
ATOM 1529 N N . ILE A 1 189 ? -0.958 39.219 3.73 1 96.38 189 ILE A N 1
ATOM 1530 C CA . ILE A 1 189 ? 0.359 38.625 3.635 1 96.38 189 ILE A CA 1
ATOM 1531 C C . ILE A 1 189 ? 1.439 39.688 3.676 1 96.38 189 ILE A C 1
ATOM 1533 O O . ILE A 1 189 ? 2.461 39.531 4.348 1 96.38 189 ILE A O 1
ATOM 1537 N N . SER A 1 190 ? 1.16 40.781 2.939 1 95.75 190 SER A N 1
ATOM 1538 C CA . SER A 1 190 ? 2.115 41.875 2.932 1 95.75 190 SER A CA 1
ATOM 1539 C C . SER A 1 190 ? 2.275 42.469 4.324 1 95.75 190 SER A C 1
ATOM 1541 O O . SER A 1 190 ? 3.395 42.75 4.762 1 95.75 190 SER A O 1
ATOM 1543 N N . ASN A 1 191 ? 1.215 42.688 4.977 1 96.38 191 ASN A N 1
ATOM 1544 C CA . ASN A 1 191 ? 1.25 43.219 6.332 1 96.38 191 ASN A CA 1
ATOM 1545 C C . ASN A 1 191 ? 1.957 42.281 7.289 1 96.38 191 ASN A C 1
ATOM 1547 O O . ASN A 1 191 ? 2.725 42.719 8.148 1 96.38 191 ASN A O 1
ATOM 1551 N N . LEU A 1 192 ? 1.6 41 7.207 1 96.94 192 LEU A N 1
ATOM 1552 C CA . LEU A 1 192 ? 2.25 40 8.008 1 96.94 192 LEU A CA 1
ATOM 1553 C C . LEU A 1 192 ? 3.76 40 7.797 1 96.94 192 LEU A C 1
ATOM 1555 O O . LEU A 1 192 ? 4.527 39.969 8.758 1 96.94 192 LEU A O 1
ATOM 1559 N N . ASN A 1 193 ? 4.16 40.031 6.539 1 96.56 193 ASN A N 1
ATOM 1560 C CA . ASN A 1 193 ? 5.582 40.062 6.219 1 96.56 193 ASN A CA 1
ATOM 1561 C C . ASN A 1 193 ? 6.273 41.281 6.785 1 96.56 193 ASN A C 1
ATOM 1563 O O . ASN A 1 193 ? 7.41 41.219 7.25 1 96.56 193 ASN A O 1
ATOM 1567 N N . ALA A 1 194 ? 5.594 42.406 6.68 1 96.69 194 ALA A N 1
ATOM 1568 C CA . ALA A 1 194 ? 6.156 43.625 7.227 1 96.69 194 ALA A CA 1
ATOM 1569 C C . ALA A 1 194 ? 6.336 43.531 8.734 1 96.69 194 ALA A C 1
ATOM 1571 O O . ALA A 1 194 ? 7.375 43.938 9.273 1 96.69 194 ALA A O 1
ATOM 1572 N N . GLU A 1 195 ? 5.387 43 9.367 1 96.25 195 GLU A N 1
ATOM 1573 C CA . GLU A 1 195 ? 5.422 42.875 10.82 1 96.25 195 GLU A CA 1
ATOM 1574 C C . GLU A 1 195 ? 6.48 41.875 11.266 1 96.25 195 GLU A C 1
ATOM 1576 O O . GLU A 1 195 ? 7.07 42.031 12.336 1 96.25 195 GLU A O 1
ATOM 1581 N N . CYS A 1 196 ? 6.684 40.875 10.477 1 97.31 196 CYS A N 1
ATOM 1582 C CA . CYS A 1 196 ? 7.578 39.781 10.875 1 97.31 196 CYS A CA 1
ATOM 1583 C C . CYS A 1 196 ? 8.977 40 10.305 1 97.31 196 CYS A C 1
ATOM 1585 O O . CYS A 1 196 ? 9.859 39.156 10.469 1 97.31 196 CYS A O 1
ATOM 1587 N N . ASN A 1 197 ? 9.219 41.125 9.695 1 97.12 197 ASN A N 1
ATOM 1588 C CA . ASN A 1 197 ? 10.469 41.375 8.992 1 97.12 197 ASN A CA 1
ATOM 1589 C C . ASN A 1 197 ? 11.672 41.25 9.922 1 97.12 197 ASN A C 1
ATOM 1591 O O . ASN A 1 197 ? 12.727 40.75 9.531 1 97.12 197 ASN A O 1
ATOM 1595 N N . ASP A 1 198 ? 11.555 41.75 11.102 1 97 198 ASP A N 1
ATOM 1596 C CA . ASP A 1 198 ? 12.648 41.688 12.07 1 97 198 ASP A CA 1
ATOM 1597 C C . ASP A 1 198 ? 13.008 40.219 12.367 1 97 198 ASP A C 1
ATOM 1599 O O . ASP A 1 198 ? 14.188 39.875 12.469 1 97 198 ASP A O 1
ATOM 1603 N N . LEU A 1 199 ? 12.008 39.469 12.57 1 97.5 199 LEU A N 1
ATOM 1604 C CA . LEU A 1 199 ? 12.234 38.062 12.812 1 97.5 199 LEU A CA 1
ATOM 1605 C C . LEU A 1 199 ? 12.93 37.406 11.625 1 97.5 199 LEU A C 1
ATOM 1607 O O . LEU A 1 199 ? 13.859 36.625 11.797 1 97.5 199 LEU A O 1
ATOM 1611 N N . TYR A 1 200 ? 12.477 37.75 10.367 1 97.94 200 TYR A N 1
ATOM 1612 C CA . TYR A 1 200 ? 13.086 37.219 9.156 1 97.94 200 TYR A CA 1
ATOM 1613 C C . TYR A 1 200 ? 14.578 37.531 9.109 1 97.94 200 TYR A C 1
ATOM 1615 O O . TYR A 1 200 ? 15.398 36.656 8.828 1 97.94 200 TYR A O 1
ATOM 1623 N N . GLN A 1 201 ? 14.891 38.719 9.445 1 97.38 201 GLN A N 1
ATOM 1624 C CA . GLN A 1 201 ? 16.281 39.156 9.406 1 97.38 201 GLN A CA 1
ATOM 1625 C C . GLN A 1 201 ? 17.109 38.438 10.461 1 97.38 201 GLN A C 1
ATOM 1627 O O . GLN A 1 201 ? 18.25 38.031 10.188 1 97.38 201 GLN A O 1
ATOM 1632 N N . GLN A 1 202 ? 16.625 38.344 11.617 1 97.12 202 GLN A N 1
ATOM 1633 C CA . GLN A 1 202 ? 17.328 37.656 12.695 1 97.12 202 GLN A CA 1
ATOM 1634 C C . GLN A 1 202 ? 17.656 36.219 12.305 1 97.12 202 GLN A C 1
ATOM 1636 O O . GLN A 1 202 ? 18.781 35.75 12.492 1 97.12 202 GLN A O 1
ATOM 1641 N N . ILE A 1 203 ? 16.625 35.5 11.789 1 96.81 203 ILE A N 1
ATOM 1642 C CA . ILE A 1 203 ? 16.828 34.125 11.406 1 96.81 203 ILE A CA 1
ATOM 1643 C C . ILE A 1 203 ? 17.781 34.031 10.219 1 96.81 203 ILE A C 1
ATOM 1645 O O . ILE A 1 203 ? 18.656 33.156 10.172 1 96.81 203 ILE A O 1
ATOM 1649 N N . SER A 1 204 ? 17.594 34.875 9.234 1 95.81 204 SER A N 1
ATOM 1650 C CA . SER A 1 204 ? 18.5 34.938 8.094 1 95.81 204 SER A CA 1
ATOM 1651 C C . SER A 1 204 ? 19.953 35.031 8.539 1 95.81 204 SER A C 1
ATOM 1653 O O . SER A 1 204 ? 20.812 34.312 8.008 1 95.81 204 SER A O 1
ATOM 1655 N N . ASP A 1 205 ? 20.219 35.844 9.484 1 94.69 205 ASP A N 1
ATOM 1656 C CA . ASP A 1 205 ? 21.578 36.062 9.984 1 94.69 205 ASP A CA 1
ATOM 1657 C C . ASP A 1 205 ? 22.094 34.812 10.695 1 94.69 205 ASP A C 1
ATOM 1659 O O . ASP A 1 205 ? 23.266 34.469 10.57 1 94.69 205 ASP A O 1
ATOM 1663 N N . MET A 1 206 ? 21.266 34.219 11.383 1 92.25 206 MET A N 1
ATOM 1664 C CA . MET A 1 206 ? 21.656 33.062 12.18 1 92.25 206 MET A CA 1
ATOM 1665 C C . MET A 1 206 ? 22.062 31.906 11.289 1 92.25 206 MET A C 1
ATOM 1667 O O . MET A 1 206 ? 22.984 31.156 11.617 1 92.25 206 MET A O 1
ATOM 1671 N N . ILE A 1 207 ? 21.312 31.703 10.188 1 90.75 207 ILE A N 1
ATOM 1672 C CA . ILE A 1 207 ? 21.531 30.484 9.398 1 90.75 207 ILE A CA 1
ATOM 1673 C C . ILE A 1 207 ? 22.297 30.828 8.125 1 90.75 207 ILE A C 1
ATOM 1675 O O . ILE A 1 207 ? 22.562 29.953 7.301 1 90.75 207 ILE A O 1
ATOM 1679 N N . ASN A 1 208 ? 22.578 32.094 7.84 1 90.38 208 ASN A N 1
ATOM 1680 C CA . ASN A 1 208 ? 23.297 32.594 6.68 1 90.38 208 ASN A CA 1
ATOM 1681 C C . ASN A 1 208 ? 22.594 32.25 5.379 1 90.38 208 ASN A C 1
ATOM 1683 O O . ASN A 1 208 ? 23.219 31.75 4.441 1 90.38 208 ASN A O 1
ATOM 1687 N N . GLU A 1 209 ? 21.297 32.281 5.371 1 90.69 209 GLU A N 1
ATOM 1688 C CA . GLU A 1 209 ? 20.406 32.125 4.223 1 90.69 209 GLU A CA 1
ATOM 1689 C C . GLU A 1 209 ? 19.297 33.188 4.238 1 90.69 209 GLU A C 1
ATOM 1691 O O . GLU A 1 209 ? 18.734 33.5 5.293 1 90.69 209 GLU A O 1
ATOM 1696 N N . PRO A 1 210 ? 19.016 33.688 3.123 1 93.75 210 PRO A N 1
ATOM 1697 C CA . PRO A 1 210 ? 18.016 34.75 3.098 1 93.75 210 PRO A CA 1
ATOM 1698 C C . PRO A 1 210 ? 16.594 34.25 3.385 1 93.75 210 PRO A C 1
ATOM 1700 O O . PRO A 1 210 ? 16.172 33.25 2.803 1 93.75 210 PRO A O 1
ATOM 1703 N N . ILE A 1 211 ? 15.906 34.875 4.293 1 96.38 211 ILE A N 1
ATOM 1704 C CA . ILE A 1 211 ? 14.484 34.719 4.559 1 96.38 211 ILE A CA 1
ATOM 1705 C C . ILE A 1 211 ? 13.766 36.031 4.324 1 96.38 211 ILE A C 1
ATOM 1707 O O . ILE A 1 211 ? 13.883 36.969 5.121 1 96.38 211 ILE A O 1
ATOM 1711 N N . ASN A 1 212 ? 12.969 36.031 3.256 1 94.94 212 ASN A N 1
ATOM 1712 C CA . ASN A 1 212 ? 12.406 37.312 2.84 1 94.94 212 ASN A CA 1
ATOM 1713 C C . ASN A 1 212 ? 10.891 37.312 3.012 1 94.94 212 ASN A C 1
ATOM 1715 O O . ASN A 1 212 ? 10.273 38.375 2.971 1 94.94 212 ASN A O 1
ATOM 1719 N N . ASN A 1 213 ? 10.336 36.25 3.18 1 95.12 213 ASN A N 1
ATOM 1720 C CA . ASN A 1 213 ? 8.883 36.125 3.295 1 95.12 213 ASN A CA 1
ATOM 1721 C C . ASN A 1 213 ? 8.484 34.906 4.098 1 95.12 213 ASN A C 1
ATOM 1723 O O . ASN A 1 213 ? 9.344 34.156 4.57 1 95.12 213 ASN A O 1
ATOM 1727 N N . LEU A 1 214 ? 7.215 34.781 4.234 1 95.94 214 LEU A N 1
ATOM 1728 C CA . LEU A 1 214 ? 6.664 33.688 5.035 1 95.94 214 LEU A CA 1
ATOM 1729 C C . LEU A 1 214 ? 7.023 32.312 4.441 1 95.94 214 LEU A C 1
ATOM 1731 O O . LEU A 1 214 ? 7.348 31.391 5.172 1 95.94 214 LEU A O 1
ATOM 1735 N N . GLN A 1 215 ? 7.023 32.156 3.154 1 92.44 215 GLN A N 1
ATOM 1736 C CA . GLN A 1 215 ? 7.344 30.891 2.494 1 92.44 215 GLN A CA 1
ATOM 1737 C C . GLN A 1 215 ? 8.781 30.469 2.779 1 92.44 215 GLN A C 1
ATOM 1739 O O . GLN A 1 215 ? 9.055 29.297 3.037 1 92.44 215 GLN A O 1
ATOM 1744 N N . ASP A 1 216 ? 9.656 31.406 2.707 1 94.31 216 ASP A N 1
ATOM 1745 C CA . ASP A 1 216 ? 11.047 31.125 3.043 1 94.31 216 ASP A CA 1
ATOM 1746 C C . ASP A 1 216 ? 11.18 30.656 4.488 1 94.31 216 ASP A C 1
ATOM 1748 O O . ASP A 1 216 ? 11.953 29.734 4.773 1 94.31 216 ASP A O 1
ATOM 1752 N N . LEU A 1 217 ? 10.5 31.359 5.309 1 96.19 217 LEU A N 1
ATOM 1753 C CA . LEU A 1 217 ? 10.562 31 6.723 1 96.19 217 LEU A CA 1
ATOM 1754 C C . LEU A 1 217 ? 10.062 29.578 6.949 1 96.19 217 LEU A C 1
ATOM 1756 O O . LEU A 1 217 ? 10.555 28.875 7.828 1 96.19 217 LEU A O 1
ATOM 1760 N N . MET A 1 218 ? 9.07 29.156 6.184 1 94.44 218 MET A N 1
ATOM 1761 C CA . MET A 1 218 ? 8.5 27.812 6.363 1 94.44 218 MET A CA 1
ATOM 1762 C C . MET A 1 218 ? 9.5 26.734 5.957 1 94.44 218 MET A C 1
ATOM 1764 O O . MET A 1 218 ? 9.523 25.656 6.543 1 94.44 218 MET A O 1
ATOM 1768 N N . ASN A 1 219 ? 10.344 27.062 5.031 1 91 219 ASN A N 1
ATOM 1769 C CA . ASN A 1 219 ? 11.422 26.125 4.703 1 91 219 ASN A CA 1
ATOM 1770 C C . ASN A 1 219 ? 12.352 25.906 5.891 1 91 219 ASN A C 1
ATOM 1772 O O . ASN A 1 219 ? 12.773 24.781 6.156 1 91 219 ASN A O 1
ATOM 1776 N N . PHE A 1 220 ? 12.672 26.953 6.512 1 92.94 220 PHE A N 1
ATOM 1777 C CA . PHE A 1 220 ? 13.492 26.859 7.715 1 92.94 220 PHE A CA 1
ATOM 1778 C C . PHE A 1 220 ? 12.742 26.141 8.828 1 92.94 220 PHE A C 1
ATOM 1780 O O . PHE A 1 220 ? 13.312 25.297 9.516 1 92.94 220 PHE A O 1
ATOM 1787 N N . GLU A 1 221 ? 11.516 26.562 9.016 1 95.38 221 GLU A N 1
ATOM 1788 C CA . GLU A 1 221 ? 10.703 25.969 10.07 1 95.38 221 GLU A CA 1
ATOM 1789 C C . GLU A 1 221 ? 10.656 24.453 9.953 1 95.38 221 GLU A C 1
ATOM 1791 O O . GLU A 1 221 ? 10.734 23.734 10.953 1 95.38 221 GLU A O 1
ATOM 1796 N N . ASP A 1 222 ? 10.477 23.938 8.781 1 93.25 222 ASP A N 1
ATOM 1797 C CA . ASP A 1 222 ? 10.406 22.5 8.547 1 93.25 222 ASP A CA 1
ATOM 1798 C C . ASP A 1 222 ? 11.695 21.812 8.992 1 93.25 222 ASP A C 1
ATOM 1800 O O . ASP A 1 222 ? 11.648 20.766 9.656 1 93.25 222 ASP A O 1
ATOM 1804 N N . VAL A 1 223 ? 12.773 22.359 8.609 1 90.75 223 VAL A N 1
ATOM 1805 C CA . VAL A 1 223 ? 14.07 21.797 8.977 1 90.75 223 VAL A CA 1
ATOM 1806 C C . VAL A 1 223 ? 14.266 21.891 10.492 1 90.75 223 VAL A C 1
ATOM 1808 O O . VAL A 1 223 ? 14.703 20.938 11.133 1 90.75 223 VAL A O 1
ATOM 1811 N N . MET A 1 224 ? 13.977 23.047 11.023 1 92.19 224 MET A N 1
ATOM 1812 C CA . MET A 1 224 ? 14.117 23.297 12.453 1 92.19 224 MET A CA 1
ATOM 1813 C C . MET A 1 224 ? 13.32 22.266 13.258 1 92.19 224 MET A C 1
ATOM 1815 O O . MET A 1 224 ? 13.844 21.672 14.203 1 92.19 224 MET A O 1
ATOM 1819 N N . THR A 1 225 ? 12.094 22.078 12.898 1 93.25 225 THR A N 1
ATOM 1820 C CA . THR A 1 225 ? 11.227 21.156 13.617 1 93.25 225 THR A CA 1
ATOM 1821 C C . THR A 1 225 ? 11.766 19.719 13.531 1 93.25 225 THR A C 1
ATOM 1823 O O . THR A 1 225 ? 11.812 19.016 14.539 1 93.25 225 THR A O 1
ATOM 1826 N N . ALA A 1 226 ? 12.109 19.297 12.352 1 92.19 226 ALA A N 1
ATOM 1827 C CA . ALA A 1 226 ? 12.688 17.969 12.18 1 92.19 226 ALA A CA 1
ATOM 1828 C C . ALA A 1 226 ? 13.938 17.781 13.039 1 92.19 226 ALA A C 1
ATOM 1830 O O . ALA A 1 226 ? 14.133 16.734 13.656 1 92.19 226 ALA A O 1
ATOM 1831 N N . ASP A 1 227 ? 14.781 18.797 13.078 1 89.94 227 ASP A N 1
ATOM 1832 C CA . ASP A 1 227 ? 16.016 18.766 13.852 1 89.94 227 ASP A CA 1
ATOM 1833 C C . ASP A 1 227 ? 15.719 18.688 15.344 1 89.94 227 ASP A C 1
ATOM 1835 O O . ASP A 1 227 ? 16.422 18 16.094 1 89.94 227 ASP A O 1
ATOM 1839 N N . ILE A 1 228 ? 14.742 19.453 15.766 1 91.19 228 ILE A N 1
ATOM 1840 C CA . ILE A 1 228 ? 14.367 19.438 17.172 1 91.19 228 ILE A CA 1
ATOM 1841 C C . ILE A 1 228 ? 14 18.016 17.594 1 91.19 228 ILE A C 1
ATOM 1843 O O . ILE A 1 228 ? 14.508 17.5 18.594 1 91.19 228 ILE A O 1
ATOM 1847 N N . TYR A 1 229 ? 13.234 17.344 16.797 1 92.69 229 TYR A N 1
ATOM 1848 C CA . TYR A 1 229 ? 12.734 16.016 17.156 1 92.69 229 TYR A CA 1
ATOM 1849 C C . TYR A 1 229 ? 13.836 14.969 17.047 1 92.69 229 TYR A C 1
ATOM 1851 O O . TYR A 1 229 ? 13.672 13.844 17.516 1 92.69 229 TYR A O 1
ATOM 1859 N N . GLN A 1 230 ? 14.922 15.297 16.5 1 87.75 230 GLN A N 1
ATOM 1860 C CA . GLN A 1 230 ? 16.062 14.391 16.422 1 87.75 230 GLN A CA 1
ATOM 1861 C C . GLN A 1 230 ? 17.172 14.828 17.375 1 87.75 230 GLN A C 1
ATOM 1863 O O . GLN A 1 230 ? 18.281 14.273 17.344 1 87.75 230 GLN A O 1
ATOM 1868 N N . GLN A 1 231 ? 16.875 15.875 18.094 1 87.62 231 GLN A N 1
ATOM 1869 C CA . GLN A 1 231 ? 17.828 16.438 19.047 1 87.62 231 GLN A CA 1
ATOM 1870 C C . GLN A 1 231 ? 19.141 16.812 18.359 1 87.62 231 GLN A C 1
ATOM 1872 O O . GLN A 1 231 ? 20.219 16.5 18.859 1 87.62 231 GLN A O 1
ATOM 1877 N N . ARG A 1 232 ? 18.938 17.297 17.281 1 84.19 232 ARG A N 1
ATOM 1878 C CA . ARG A 1 232 ? 20.094 17.812 16.547 1 84.19 232 ARG A CA 1
ATOM 1879 C C . ARG A 1 232 ? 20.391 19.25 16.969 1 84.19 232 ARG A C 1
ATOM 1881 O O . ARG A 1 232 ? 19.531 19.922 17.547 1 84.19 232 ARG A O 1
ATOM 1888 N N . LYS A 1 233 ? 21.531 19.672 16.625 1 84.12 233 LYS A N 1
ATOM 1889 C CA . LYS A 1 233 ? 21.953 21.016 17.016 1 84.12 233 LYS A CA 1
ATOM 1890 C C . LYS A 1 233 ? 21.172 22.078 16.234 1 84.12 233 LYS A C 1
ATOM 1892 O O . LYS A 1 233 ? 20.984 21.953 15.023 1 84.12 233 LYS A O 1
ATOM 1897 N N . LEU A 1 234 ? 20.719 23.078 16.969 1 88.81 234 LEU A N 1
ATOM 1898 C CA . LEU A 1 234 ? 20.078 24.266 16.406 1 88.81 234 LEU A CA 1
ATOM 1899 C C . LEU A 1 234 ? 21.016 25.469 16.484 1 88.81 234 LEU A C 1
ATOM 1901 O O . LEU A 1 234 ? 22.016 25.438 17.203 1 88.81 234 LEU A O 1
ATOM 1905 N N . PRO A 1 235 ? 20.719 26.453 15.648 1 89.25 235 PRO A N 1
ATOM 1906 C CA . PRO A 1 235 ? 21.516 27.672 15.859 1 89.25 235 PRO A CA 1
ATOM 1907 C C . PRO A 1 235 ? 21.484 28.141 17.312 1 89.25 235 PRO A C 1
ATOM 1909 O O . PRO A 1 235 ? 20.422 28.297 17.891 1 89.25 235 PRO A O 1
ATOM 1912 N N . PRO A 1 236 ? 22.625 28.359 17.875 1 88.81 236 PRO A N 1
ATOM 1913 C CA . PRO A 1 236 ? 22.703 28.641 19.312 1 88.81 236 PRO A CA 1
ATOM 1914 C C . PRO A 1 236 ? 21.938 29.922 19.688 1 88.81 236 PRO A C 1
ATOM 1916 O O . PRO A 1 236 ? 21.5 30.062 20.844 1 88.81 236 PRO A O 1
ATOM 1919 N N . GLN A 1 237 ? 21.797 30.828 18.797 1 92.81 237 GLN A N 1
ATOM 1920 C CA . GLN A 1 237 ? 21.156 32.094 19.094 1 92.81 237 GLN A CA 1
ATOM 1921 C C . GLN A 1 237 ? 19.641 31.984 19.078 1 92.81 237 GLN A C 1
ATOM 1923 O O . GLN A 1 237 ? 18.922 32.906 19.516 1 92.81 237 GLN A O 1
ATOM 1928 N N . LEU A 1 238 ? 19.188 30.875 18.594 1 94.25 238 LEU A N 1
ATOM 1929 C CA . LEU A 1 238 ? 17.734 30.688 18.484 1 94.25 238 LEU A CA 1
ATOM 1930 C C . LEU A 1 238 ? 17.094 30.594 19.859 1 94.25 238 LEU A C 1
ATOM 1932 O O . LEU A 1 238 ? 17.516 29.766 20.672 1 94.25 238 LEU A O 1
ATOM 1936 N N . THR A 1 239 ? 16.047 31.391 20.141 1 95.31 239 THR A N 1
ATOM 1937 C CA . THR A 1 239 ? 15.391 31.438 21.453 1 95.31 239 THR A CA 1
ATOM 1938 C C . THR A 1 239 ? 14.078 30.672 21.422 1 95.31 239 THR A C 1
ATOM 1940 O O . THR A 1 239 ? 13.516 30.422 20.344 1 95.31 239 THR A O 1
ATOM 1943 N N . TYR A 1 240 ? 13.57 30.375 22.562 1 93.75 240 TYR A N 1
ATOM 1944 C CA . TYR A 1 240 ? 12.281 29.703 22.688 1 93.75 240 TYR A CA 1
ATOM 1945 C C . TYR A 1 240 ? 11.156 30.594 22.172 1 93.75 240 TYR A C 1
ATOM 1947 O O . TYR A 1 240 ? 10.195 30.109 21.578 1 93.75 240 TYR A O 1
ATOM 1955 N N . ASP A 1 241 ? 11.328 31.859 22.438 1 95 241 ASP A N 1
ATOM 1956 C CA . ASP A 1 241 ? 10.328 32.812 21.969 1 95 241 ASP A CA 1
ATOM 1957 C C . ASP A 1 241 ? 10.258 32.812 20.438 1 95 241 ASP A C 1
ATOM 1959 O O . ASP A 1 241 ? 9.172 32.844 19.859 1 95 241 ASP A O 1
ATOM 1963 N N . GLN A 1 242 ? 11.383 32.781 19.859 1 96.12 242 GLN A N 1
ATOM 1964 C CA . GLN A 1 242 ? 11.43 32.75 18.406 1 96.12 242 GLN A CA 1
ATOM 1965 C C . GLN A 1 242 ? 10.82 31.469 17.859 1 96.12 242 GLN A C 1
ATOM 1967 O O . GLN A 1 242 ? 10.086 31.484 16.875 1 96.12 242 GLN A O 1
ATOM 1972 N N . ILE A 1 243 ? 11.102 30.375 18.516 1 95.94 243 ILE A N 1
ATOM 1973 C CA . ILE A 1 243 ? 10.562 29.078 18.109 1 95.94 243 ILE A CA 1
ATOM 1974 C C . ILE A 1 243 ? 9.031 29.109 18.188 1 95.94 243 ILE A C 1
ATOM 1976 O O . ILE A 1 243 ? 8.344 28.672 17.266 1 95.94 243 ILE A O 1
ATOM 1980 N N . ASN A 1 244 ? 8.547 29.641 19.234 1 94.69 244 ASN A N 1
ATOM 1981 C CA . ASN A 1 244 ? 7.098 29.75 19.406 1 94.69 244 ASN A CA 1
ATOM 1982 C C . ASN A 1 244 ? 6.465 30.625 18.312 1 94.69 244 ASN A C 1
ATOM 1984 O O . ASN A 1 244 ? 5.414 30.281 17.781 1 94.69 244 ASN A O 1
ATOM 1988 N N . LYS A 1 245 ? 7.055 31.75 18.047 1 96 245 LYS A N 1
ATOM 1989 C CA . LYS A 1 245 ? 6.566 32.625 17 1 96 245 LYS A CA 1
ATOM 1990 C C . LYS A 1 245 ? 6.566 31.938 15.648 1 96 245 LYS A C 1
ATOM 1992 O O . LYS A 1 245 ? 5.605 32.031 14.883 1 96 245 LYS A O 1
ATOM 1997 N N . ILE A 1 246 ? 7.602 31.219 15.406 1 97.38 246 ILE A N 1
ATOM 1998 C CA . ILE A 1 246 ? 7.73 30.5 14.141 1 97.38 246 ILE A CA 1
ATOM 1999 C C . ILE A 1 246 ? 6.645 29.438 14.039 1 97.38 246 ILE A C 1
ATOM 2001 O O . ILE A 1 246 ? 6.074 29.234 12.961 1 97.38 246 ILE A O 1
ATOM 2005 N N . ASN A 1 247 ? 6.324 28.812 15.102 1 94.94 247 ASN A N 1
ATOM 2006 C CA . ASN A 1 247 ? 5.285 27.781 15.117 1 94.94 247 ASN A CA 1
ATOM 2007 C C . ASN A 1 247 ? 3.918 28.375 14.773 1 94.94 247 ASN A C 1
ATOM 2009 O O . ASN A 1 247 ? 3.139 27.766 14.039 1 94.94 247 ASN A O 1
ATOM 2013 N N . ILE A 1 248 ? 3.613 29.516 15.328 1 96 248 ILE A N 1
ATOM 2014 C CA . ILE A 1 248 ? 2.346 30.172 15.031 1 96 248 ILE A CA 1
ATOM 2015 C C . ILE A 1 248 ? 2.322 30.609 13.57 1 96 248 ILE A C 1
ATOM 2017 O O . ILE A 1 248 ? 1.303 30.469 12.891 1 96 248 ILE A O 1
ATOM 2021 N N . LEU A 1 249 ? 3.439 31.094 13.078 1 97.56 249 LEU A N 1
ATOM 2022 C CA . LEU A 1 249 ? 3.535 31.531 11.688 1 97.56 249 LEU A CA 1
ATOM 2023 C C . LEU A 1 249 ? 3.385 30.344 10.734 1 97.56 249 LEU A C 1
ATOM 2025 O O . LEU A 1 249 ? 2.842 30.5 9.641 1 97.56 249 LEU A O 1
ATOM 2029 N N . ARG A 1 250 ? 3.832 29.203 11.18 1 96.81 250 ARG A N 1
ATOM 2030 C CA . ARG A 1 250 ? 3.609 27.984 10.406 1 96.81 250 ARG A CA 1
ATOM 2031 C C . ARG A 1 250 ? 2.119 27.734 10.195 1 96.81 250 ARG A C 1
ATOM 2033 O O . ARG A 1 250 ? 1.687 27.438 9.078 1 96.81 250 ARG A O 1
ATOM 2040 N N . ALA A 1 251 ? 1.405 27.812 11.234 1 96.69 251 ALA A N 1
ATOM 2041 C CA . ALA A 1 251 ? -0.039 27.625 11.141 1 96.69 251 ALA A CA 1
ATOM 2042 C C . ALA A 1 251 ? -0.663 28.625 10.172 1 96.69 251 ALA A C 1
ATOM 2044 O O . ALA A 1 251 ? -1.477 28.25 9.32 1 96.69 251 ALA A O 1
ATOM 2045 N N . ILE A 1 252 ? -0.258 29.875 10.312 1 97 252 ILE A N 1
ATOM 2046 C CA . ILE A 1 252 ? -0.772 30.922 9.438 1 97 252 ILE A CA 1
ATOM 2047 C C . ILE A 1 252 ? -0.441 30.578 7.98 1 97 252 ILE A C 1
ATOM 2049 O O . ILE A 1 252 ? -1.288 30.719 7.098 1 97 252 ILE A O 1
ATOM 2053 N N . SER A 1 253 ? 0.736 30.156 7.762 1 95.56 253 SER A N 1
ATOM 2054 C CA . SER A 1 253 ? 1.179 29.812 6.414 1 95.56 253 SER A CA 1
ATOM 2055 C C . SER A 1 253 ? 0.326 28.688 5.824 1 95.56 253 SER A C 1
ATOM 2057 O O . SER A 1 253 ? -0.151 28.797 4.691 1 95.56 253 SER A O 1
ATOM 2059 N N . TRP A 1 254 ? 0.137 27.609 6.551 1 93.38 254 TRP A N 1
ATOM 2060 C CA . TRP A 1 254 ? -0.676 26.484 6.078 1 93.38 254 TRP A CA 1
ATOM 2061 C C . TRP A 1 254 ? -2.092 26.953 5.746 1 93.38 254 TRP A C 1
ATOM 2063 O O . TRP A 1 254 ? -2.656 26.547 4.723 1 93.38 254 TRP A O 1
ATOM 2073 N N . PHE A 1 255 ? -2.635 27.812 6.523 1 94.94 255 PHE A N 1
ATOM 2074 C CA . PHE A 1 255 ? -4.055 28.109 6.41 1 94.94 255 PHE A CA 1
ATOM 2075 C C . PHE A 1 255 ? -4.293 29.203 5.371 1 94.94 255 PHE A C 1
ATOM 2077 O O . PHE A 1 255 ? -5.301 29.188 4.66 1 94.94 255 PHE A O 1
ATOM 2084 N N . VAL A 1 256 ? -3.309 30.141 5.199 1 94.44 256 VAL A N 1
ATOM 2085 C CA . VAL A 1 256 ? -3.541 31.219 4.25 1 94.44 256 VAL A CA 1
ATOM 2086 C C . VAL A 1 256 ? -3.283 30.719 2.83 1 94.44 256 VAL A C 1
ATOM 2088 O O . VAL A 1 256 ? -3.973 31.125 1.891 1 94.44 256 VAL A O 1
ATOM 2091 N N . TYR A 1 257 ? -2.385 29.812 2.674 1 92.75 257 TYR A N 1
ATOM 2092 C CA . TYR A 1 257 ? -2.008 29.375 1.336 1 92.75 257 TYR A CA 1
ATOM 2093 C C . TYR A 1 257 ? -2.887 28.219 0.877 1 92.75 257 TYR A C 1
ATOM 2095 O O . TYR A 1 257 ? -3.014 27.969 -0.323 1 92.75 257 TYR A O 1
ATOM 2103 N N . GLN A 1 258 ? -3.512 27.5 1.797 1 92.88 258 GLN A N 1
ATOM 2104 C CA . GLN A 1 258 ? -4.258 26.297 1.416 1 92.88 258 GLN A CA 1
ATOM 2105 C C . GLN A 1 258 ? -5.762 26.547 1.486 1 92.88 258 GLN A C 1
ATOM 2107 O O . GLN A 1 258 ? -6.555 25.688 1.081 1 92.88 258 GLN A O 1
ATOM 2112 N N . THR A 1 259 ? -6.18 27.672 1.925 1 92.62 259 THR A N 1
ATOM 2113 C CA . THR A 1 259 ? -7.602 27.938 2.113 1 92.62 259 THR A CA 1
ATOM 2114 C C . THR A 1 259 ? -8.32 28.047 0.768 1 92.62 259 THR A C 1
ATOM 2116 O O . THR A 1 259 ? -7.676 28 -0.285 1 92.62 259 THR A O 1
ATOM 2119 N N . GLY A 1 260 ? -9.617 28 0.742 1 89.88 260 GLY A N 1
ATOM 2120 C CA . GLY A 1 260 ? -10.43 28.219 -0.447 1 89.88 260 GLY A CA 1
ATOM 2121 C C . GLY A 1 260 ? -10.344 27.078 -1.445 1 89.88 260 GLY A C 1
ATOM 2122 O O . GLY A 1 260 ? -10.562 25.922 -1.092 1 89.88 260 GLY A O 1
ATOM 2123 N N . PRO A 1 261 ? -9.922 27.516 -2.666 1 89.81 261 PRO A N 1
ATOM 2124 C CA . PRO A 1 261 ? -9.984 26.516 -3.738 1 89.81 261 PRO A CA 1
ATOM 2125 C C . PRO A 1 261 ? -8.969 25.391 -3.559 1 89.81 261 PRO A C 1
ATOM 2127 O O . PRO A 1 261 ? -9.219 24.25 -3.969 1 89.81 261 PRO A O 1
ATOM 2130 N N . VAL A 1 262 ? -7.859 25.672 -2.953 1 91.94 262 VAL A N 1
ATOM 2131 C CA . VAL A 1 262 ? -6.844 24.641 -2.76 1 91.94 262 VAL A CA 1
ATOM 2132 C C . VAL A 1 262 ? -7.379 23.562 -1.828 1 91.94 262 VAL A C 1
ATOM 2134 O O . VAL A 1 262 ? -7.348 22.375 -2.164 1 91.94 262 VAL A O 1
ATOM 2137 N N . ALA A 1 263 ? -7.863 23.984 -0.676 1 92.88 263 ALA A N 1
ATOM 2138 C CA . ALA A 1 263 ? -8.406 23.031 0.289 1 92.88 263 ALA A CA 1
ATOM 2139 C C . ALA A 1 263 ? -9.617 22.297 -0.286 1 92.88 263 ALA A C 1
ATOM 2141 O O . ALA A 1 263 ? -9.773 21.078 -0.079 1 92.88 263 ALA A O 1
ATOM 2142 N N . LYS A 1 264 ? -10.422 23.031 -0.971 1 91.69 264 LYS A N 1
ATOM 2143 C CA . LYS A 1 264 ? -11.602 22.422 -1.576 1 91.69 264 LYS A CA 1
ATOM 2144 C C . LYS A 1 264 ? -11.211 21.344 -2.586 1 91.69 264 LYS A C 1
ATOM 2146 O O . LYS A 1 264 ? -11.773 20.25 -2.588 1 91.69 264 LYS A O 1
ATOM 2151 N N . ALA A 1 265 ? -10.273 21.656 -3.391 1 92.19 265 ALA A N 1
ATOM 2152 C CA . ALA A 1 265 ? -9.836 20.734 -4.438 1 92.19 265 ALA A CA 1
ATOM 2153 C C . ALA A 1 265 ? -9.219 19.469 -3.836 1 92.19 265 ALA A C 1
ATOM 2155 O O . ALA A 1 265 ? -9.547 18.359 -4.238 1 92.19 265 ALA A O 1
ATOM 2156 N N . LEU A 1 266 ? -8.445 19.641 -2.855 1 94.31 266 LEU A N 1
ATOM 2157 C CA . LEU A 1 266 ? -7.59 18.531 -2.432 1 94.31 266 LEU A CA 1
ATOM 2158 C C . LEU A 1 266 ? -8.188 17.812 -1.231 1 94.31 266 LEU A C 1
ATOM 2160 O O . LEU A 1 266 ? -7.742 16.719 -0.876 1 94.31 266 LEU A O 1
ATOM 2164 N N . ALA A 1 267 ? -9.234 18.328 -0.631 1 94.75 267 ALA A N 1
ATOM 2165 C CA . ALA A 1 267 ? -9.867 17.656 0.498 1 94.75 267 ALA A CA 1
ATOM 2166 C C . ALA A 1 267 ? -11.195 17.031 0.088 1 94.75 267 ALA A C 1
ATOM 2168 O O . ALA A 1 267 ? -11.742 16.203 0.815 1 94.75 267 ALA A O 1
ATOM 2169 N N . SER A 1 268 ? -11.742 17.391 -1.056 1 93.88 268 SER A N 1
ATOM 2170 C CA . SER A 1 268 ? -13.086 17 -1.447 1 93.88 268 SER A CA 1
ATOM 2171 C C . SER A 1 268 ? -13.211 15.484 -1.54 1 93.88 268 SER A C 1
ATOM 2173 O O . SER A 1 268 ? -14.18 14.898 -1.051 1 93.88 268 SER A O 1
ATOM 2175 N N . ASN A 1 269 ? -12.234 14.828 -2.203 1 94 269 ASN A N 1
ATOM 2176 C CA . ASN A 1 269 ? -12.281 13.375 -2.33 1 94 269 ASN A CA 1
ATOM 2177 C C . ASN A 1 269 ? -12.305 12.695 -0.964 1 94 269 ASN A C 1
ATOM 2179 O O . ASN A 1 269 ? -13.008 11.703 -0.77 1 94 269 ASN A O 1
ATOM 2183 N N . GLY A 1 270 ? -11.508 13.203 -0.047 1 95.75 270 GLY A N 1
ATOM 2184 C CA . GLY A 1 270 ? -11.461 12.656 1.298 1 95.75 270 GLY A CA 1
ATOM 2185 C C . GLY A 1 270 ? -12.789 12.766 2.029 1 95.75 270 GLY A C 1
ATOM 2186 O O . GLY A 1 270 ? -13.234 11.805 2.66 1 95.75 270 GLY A O 1
ATOM 2187 N N . PHE A 1 271 ? -13.414 13.883 1.92 1 95.94 271 PHE A N 1
ATOM 2188 C CA . PHE A 1 271 ? -14.695 14.078 2.59 1 95.94 271 PHE A CA 1
ATOM 2189 C C . PHE A 1 271 ? -15.789 13.242 1.93 1 95.94 271 PHE A C 1
ATOM 2191 O O . PHE A 1 271 ? -16.656 12.703 2.611 1 95.94 271 PHE A O 1
ATOM 2198 N N . ASN A 1 272 ? -15.758 13.203 0.596 1 93.56 272 ASN A N 1
ATOM 2199 C CA . ASN A 1 272 ? -16.703 12.336 -0.083 1 93.56 272 ASN A CA 1
ATOM 2200 C C . ASN A 1 272 ? -16.578 10.891 0.39 1 93.56 272 ASN A C 1
ATOM 2202 O O . ASN A 1 272 ? -17.578 10.195 0.58 1 93.56 272 ASN A O 1
ATOM 2206 N N . PHE A 1 273 ? -15.391 10.453 0.516 1 96.31 273 PHE A N 1
ATOM 2207 C CA . PHE A 1 273 ? -15.141 9.109 1.029 1 96.31 273 PHE A CA 1
ATOM 2208 C C . PHE A 1 273 ? -15.727 8.945 2.424 1 96.31 273 PHE A C 1
ATOM 2210 O O . PHE A 1 273 ? -16.422 7.965 2.695 1 96.31 273 PHE A O 1
ATOM 2217 N N . ILE A 1 274 ? -15.469 9.875 3.365 1 97.12 274 ILE A N 1
ATOM 2218 C CA . ILE A 1 274 ? -15.953 9.828 4.738 1 97.12 274 ILE A CA 1
ATOM 2219 C C . ILE A 1 274 ? -17.484 9.742 4.738 1 97.12 274 ILE A C 1
ATOM 2221 O O . ILE A 1 274 ? -18.062 8.883 5.402 1 97.12 274 ILE A O 1
ATOM 2225 N N . ILE A 1 275 ? -18.125 10.594 3.977 1 95.94 275 ILE A N 1
ATOM 2226 C CA . ILE A 1 275 ? -19.578 10.641 3.914 1 95.94 275 ILE A CA 1
ATOM 2227 C C . ILE A 1 275 ? -20.109 9.32 3.359 1 95.94 275 ILE A C 1
ATOM 2229 O O . ILE A 1 275 ? -21.094 8.773 3.873 1 95.94 275 ILE A O 1
ATOM 2233 N N . GLN A 1 276 ? -19.453 8.844 2.332 1 96 276 GLN A N 1
ATOM 2234 C CA . GLN A 1 276 ? -19.859 7.562 1.755 1 96 276 GLN A CA 1
ATOM 2235 C C . GLN A 1 276 ? -19.766 6.441 2.785 1 96 276 GLN A C 1
ATOM 2237 O O . GLN A 1 276 ? -20.656 5.582 2.852 1 96 276 GLN A O 1
ATOM 2242 N N . GLN A 1 277 ? -18.719 6.41 3.547 1 98 277 GLN A N 1
ATOM 2243 C CA . GLN A 1 277 ? -18.562 5.379 4.566 1 98 277 GLN A CA 1
ATOM 2244 C C . GLN A 1 277 ? -19.641 5.504 5.641 1 98 277 GLN A C 1
ATOM 2246 O O . GLN A 1 277 ? -20.141 4.496 6.141 1 98 277 GLN A O 1
ATOM 2251 N N . PHE A 1 278 ? -20 6.734 6.016 1 98 278 PHE A N 1
ATOM 2252 C CA . PHE A 1 278 ? -21.094 6.945 6.953 1 98 278 PHE A CA 1
ATOM 2253 C C . PHE A 1 278 ? -22.391 6.367 6.402 1 98 278 PHE A C 1
ATOM 2255 O O . PHE A 1 278 ? -23.094 5.629 7.098 1 98 278 PHE A O 1
ATOM 2262 N N . GLN A 1 279 ? -22.641 6.707 5.18 1 96.75 279 GLN A N 1
ATOM 2263 C CA . GLN A 1 279 ? -23.875 6.246 4.551 1 96.75 279 GLN A CA 1
ATOM 2264 C C . GLN A 1 279 ? -23.891 4.723 4.438 1 96.75 279 GLN A C 1
ATOM 2266 O O . GLN A 1 279 ? -24.922 4.094 4.684 1 96.75 279 GLN A O 1
ATOM 2271 N N . ASN A 1 280 ? -22.766 4.145 4.039 1 97.81 280 ASN A N 1
ATOM 2272 C CA . ASN A 1 280 ? -22.672 2.691 3.955 1 97.81 280 ASN A CA 1
ATOM 2273 C C . ASN A 1 280 ? -22.984 2.033 5.297 1 97.81 280 ASN A C 1
ATOM 2275 O O . ASN A 1 280 ? -23.656 1.004 5.348 1 97.81 280 ASN A O 1
ATOM 2279 N N . LYS A 1 281 ? -22.453 2.6 6.355 1 97.56 281 LYS A N 1
ATOM 2280 C CA . LYS A 1 281 ? -22.688 2.049 7.688 1 97.56 281 LYS A CA 1
ATOM 2281 C C . LYS A 1 281 ? -24.156 2.176 8.094 1 97.56 281 LYS A C 1
ATOM 2283 O O . LYS A 1 281 ? -24.734 1.233 8.633 1 97.56 281 LYS A O 1
ATOM 2288 N N . ILE A 1 282 ? -24.75 3.287 7.898 1 97.56 282 ILE A N 1
ATOM 2289 C CA . ILE A 1 282 ? -26.141 3.568 8.258 1 97.56 282 ILE A CA 1
ATOM 2290 C C . ILE A 1 282 ? -27.062 2.619 7.504 1 97.56 282 ILE A C 1
ATOM 2292 O O . ILE A 1 282 ? -28.047 2.131 8.062 1 97.56 282 ILE A O 1
ATOM 2296 N N . ASN A 1 283 ? -26.75 2.342 6.281 1 96.56 283 ASN A N 1
ATOM 2297 C CA . ASN A 1 283 ? -27.594 1.506 5.434 1 96.56 283 ASN A CA 1
ATOM 2298 C C . ASN A 1 283 ? -27.25 0.025 5.598 1 96.56 283 ASN A C 1
ATOM 2300 O O . ASN A 1 283 ? -27.734 -0.811 4.824 1 96.56 283 ASN A O 1
ATOM 2304 N N . ASN A 1 284 ? -26.328 -0.305 6.434 1 95.88 284 ASN A N 1
ATOM 2305 C CA . ASN A 1 284 ? -25.922 -1.674 6.746 1 95.88 284 ASN A CA 1
ATOM 2306 C C . ASN A 1 284 ? -25.266 -2.352 5.555 1 95.88 284 ASN A C 1
ATOM 2308 O O . ASN A 1 284 ? -25.469 -3.543 5.312 1 95.88 284 ASN A O 1
ATOM 2312 N N . ASN A 1 285 ? -24.594 -1.516 4.809 1 95.38 285 ASN A N 1
ATOM 2313 C CA . ASN A 1 285 ? -23.844 -2.031 3.664 1 95.38 285 ASN A CA 1
ATOM 2314 C C . ASN A 1 285 ? -22.375 -2.277 4.016 1 95.38 285 ASN A C 1
ATOM 2316 O O . ASN A 1 285 ? -21.578 -2.625 3.146 1 95.38 285 ASN A O 1
ATOM 2320 N N . SER A 1 286 ? -22.016 -2.059 5.195 1 95.94 286 SER A N 1
ATOM 2321 C CA . SER A 1 286 ? -20.625 -2.203 5.621 1 95.94 286 SER A CA 1
ATOM 2322 C C . SER A 1 286 ? -20.547 -2.707 7.059 1 95.94 286 SER A C 1
ATOM 2324 O O . SER A 1 286 ? -21.328 -2.301 7.914 1 95.94 286 SER A O 1
ATOM 2326 N N . THR A 1 287 ? -19.562 -3.561 7.289 1 95.75 287 THR A N 1
ATOM 2327 C CA . THR A 1 287 ? -19.312 -4.066 8.633 1 95.75 287 THR A CA 1
ATOM 2328 C C . THR A 1 287 ? -18.156 -3.322 9.297 1 95.75 287 THR A C 1
ATOM 2330 O O . THR A 1 287 ? -17.781 -3.633 10.422 1 95.75 287 THR A O 1
ATOM 2333 N N . LEU A 1 288 ? -17.672 -2.311 8.602 1 97.69 288 LEU A N 1
ATOM 2334 C CA . LEU A 1 288 ? -16.516 -1.574 9.086 1 97.69 288 LEU A CA 1
ATOM 2335 C C . LEU A 1 288 ? -16.859 -0.805 10.359 1 97.69 288 LEU A C 1
ATOM 2337 O O . LEU A 1 288 ? -17.953 -0.241 10.477 1 97.69 288 LEU A O 1
ATOM 2341 N N . LYS A 1 289 ? -15.922 -0.78 11.289 1 98.62 289 LYS A N 1
ATOM 2342 C CA . LYS A 1 289 ? -16.078 -0.033 12.531 1 98.62 289 LYS A CA 1
ATOM 2343 C C . LYS A 1 289 ? -15 1.042 12.664 1 98.62 289 LYS A C 1
ATOM 2345 O O . LYS A 1 289 ? -15.18 2.027 13.383 1 98.62 289 LYS A O 1
ATOM 2350 N N . TYR A 1 290 ? -13.898 0.833 11.992 1 98.81 290 TYR A N 1
ATOM 2351 C CA . TYR A 1 290 ? -12.75 1.724 12.148 1 98.81 290 TYR A CA 1
ATOM 2352 C C . TYR A 1 290 ? -11.984 1.854 10.836 1 98.81 290 TYR A C 1
ATOM 2354 O O . TYR A 1 290 ? -11.609 0.851 10.227 1 98.81 290 TYR A O 1
ATOM 2362 N N . ILE A 1 291 ? -11.812 3.035 10.375 1 98.81 291 ILE A N 1
ATOM 2363 C CA . ILE A 1 291 ? -11.055 3.326 9.164 1 98.81 291 ILE A CA 1
ATOM 2364 C C . ILE A 1 291 ? -9.875 4.238 9.508 1 98.81 291 ILE A C 1
ATOM 2366 O O . ILE A 1 291 ? -10.047 5.266 10.172 1 98.81 291 ILE A O 1
ATOM 2370 N N . VAL A 1 292 ? -8.703 3.855 9.062 1 98.88 292 VAL A N 1
ATOM 2371 C CA . VAL A 1 292 ? -7.496 4.629 9.32 1 98.88 292 VAL A CA 1
ATOM 2372 C C . VAL A 1 292 ? -6.996 5.254 8.016 1 98.88 292 VAL A C 1
ATOM 2374 O O . VAL A 1 292 ? -6.844 4.566 7.008 1 98.88 292 VAL A O 1
ATOM 2377 N N . LEU A 1 293 ? -6.773 6.496 8.055 1 98.81 293 LEU A N 1
ATOM 2378 C CA . LEU A 1 293 ? -6.137 7.246 6.977 1 98.81 293 LEU A CA 1
ATOM 2379 C C . LEU A 1 293 ? -4.812 7.84 7.438 1 98.81 293 LEU A C 1
ATOM 2381 O O . LEU A 1 293 ? -4.789 8.719 8.305 1 98.81 293 LEU A O 1
ATOM 2385 N N . SER A 1 294 ? -3.715 7.363 6.906 1 98.88 294 SER A N 1
ATOM 2386 C CA . SER A 1 294 ? -2.383 7.867 7.227 1 98.88 294 SER A CA 1
ATOM 2387 C C . SER A 1 294 ? -1.923 8.898 6.199 1 98.88 294 SER A C 1
ATOM 2389 O O . SER A 1 294 ? -1.812 8.586 5.012 1 98.88 294 SER A O 1
ATOM 2391 N N . GLY A 1 295 ? -1.686 10.078 6.672 1 98.5 295 GLY A N 1
ATOM 2392 C CA . GLY A 1 295 ? -1.371 11.141 5.73 1 98.5 295 GLY A CA 1
ATOM 2393 C C . GLY A 1 295 ? -0.35 12.133 6.266 1 98.5 295 GLY A C 1
ATOM 2394 O O . GLY A 1 295 ? 0.603 11.742 6.941 1 98.5 295 GLY A O 1
ATOM 2395 N N . HIS A 1 296 ? -0.479 13.352 5.859 1 97.94 296 HIS A N 1
ATOM 2396 C CA . HIS A 1 296 ? 0.513 14.406 6.07 1 97.94 296 HIS A CA 1
ATOM 2397 C C . HIS A 1 296 ? -0.103 15.617 6.762 1 97.94 296 HIS A C 1
ATOM 2399 O O . HIS A 1 296 ? -1.308 15.641 7.023 1 97.94 296 HIS A O 1
ATOM 2405 N N . ASP A 1 297 ? 0.757 16.531 7.133 1 96.88 297 ASP A N 1
ATOM 2406 C CA . ASP A 1 297 ? 0.272 17.812 7.656 1 96.88 297 ASP A CA 1
ATOM 2407 C C . ASP A 1 297 ? -0.62 18.516 6.641 1 96.88 297 ASP A C 1
ATOM 2409 O O . ASP A 1 297 ? -1.655 19.078 7.004 1 96.88 297 ASP A O 1
ATOM 2413 N N . SER A 1 298 ? -0.289 18.391 5.363 1 95.75 298 SER A N 1
ATOM 2414 C CA . SER A 1 298 ? -1.076 19.031 4.316 1 95.75 298 SER A CA 1
ATOM 2415 C C . SER A 1 298 ? -2.486 18.453 4.254 1 95.75 298 SER A C 1
ATOM 2417 O O . SER A 1 298 ? -3.465 19.203 4.18 1 95.75 298 SER A O 1
ATOM 2419 N N . THR A 1 299 ? -2.627 17.125 4.332 1 97.19 299 THR A N 1
ATOM 2420 C CA . THR A 1 299 ? -3.936 16.484 4.238 1 97.19 299 THR A CA 1
ATOM 2421 C C . THR A 1 299 ? -4.801 16.859 5.441 1 97.19 299 THR A C 1
ATOM 2423 O O . THR A 1 299 ? -5.996 17.125 5.297 1 97.19 299 THR A O 1
ATOM 2426 N N . LEU A 1 300 ? -4.215 16.969 6.609 1 97.88 300 LEU A N 1
ATOM 2427 C CA . LEU A 1 300 ? -4.965 17.344 7.801 1 97.88 300 LEU A CA 1
ATOM 2428 C C . LEU A 1 300 ? -5.32 18.828 7.766 1 97.88 300 LEU A C 1
ATOM 2430 O O . LEU A 1 300 ? -6.43 19.219 8.141 1 97.88 300 LEU A O 1
ATOM 2434 N N . SER A 1 301 ? -4.371 19.672 7.348 1 97.12 301 SER A N 1
ATOM 2435 C CA . SER A 1 301 ? -4.609 21.109 7.309 1 97.12 301 SER A CA 1
ATOM 2436 C C . SER A 1 301 ? -5.793 21.438 6.406 1 97.12 301 SER A C 1
ATOM 2438 O O . SER A 1 301 ? -6.586 22.328 6.727 1 97.12 301 SER A O 1
ATOM 2440 N N . ARG A 1 302 ? -5.863 20.766 5.344 1 95.44 302 ARG A N 1
ATOM 2441 C CA . ARG A 1 302 ? -6.965 21.016 4.418 1 95.44 302 ARG A CA 1
ATOM 2442 C C . ARG A 1 302 ? -8.297 20.625 5.039 1 95.44 302 ARG A C 1
ATOM 2444 O O . ARG A 1 302 ? -9.312 21.281 4.816 1 95.44 302 ARG A O 1
ATOM 2451 N N . GLN A 1 303 ? -8.305 19.562 5.781 1 95.62 303 GLN A N 1
ATOM 2452 C CA . GLN A 1 303 ? -9.523 19.172 6.484 1 95.62 303 GLN A CA 1
ATOM 2453 C C . GLN A 1 303 ? -9.883 20.188 7.57 1 95.62 303 GLN A C 1
ATOM 2455 O O . GLN A 1 303 ? -11.055 20.516 7.75 1 95.62 303 GLN A O 1
ATOM 2460 N N . ILE A 1 304 ? -8.891 20.656 8.258 1 96.19 304 ILE A N 1
ATOM 2461 C CA . ILE A 1 304 ? -9.094 21.672 9.289 1 96.19 304 ILE A CA 1
ATOM 2462 C C . ILE A 1 304 ? -9.75 22.906 8.688 1 96.19 304 ILE A C 1
ATOM 2464 O O . ILE A 1 304 ? -10.703 23.453 9.25 1 96.19 304 ILE A O 1
ATOM 2468 N N . LEU A 1 305 ? -9.297 23.266 7.566 1 93.94 305 LEU A N 1
ATOM 2469 C CA . LEU A 1 305 ? -9.812 24.453 6.891 1 93.94 305 LEU A CA 1
ATOM 2470 C C . LEU A 1 305 ? -11.25 24.219 6.422 1 93.94 305 LEU A C 1
ATOM 2472 O O . LEU A 1 305 ? -12.117 25.062 6.637 1 93.94 305 LEU A O 1
ATOM 2476 N N . GLN A 1 306 ? -11.477 23.047 5.832 1 92.31 306 GLN A N 1
ATOM 2477 C CA . GLN A 1 306 ? -12.797 22.766 5.277 1 92.31 306 GLN A CA 1
ATOM 2478 C C . GLN A 1 306 ? -13.836 22.625 6.383 1 92.31 306 GLN A C 1
ATOM 2480 O O . GLN A 1 306 ? -15.016 22.922 6.172 1 92.31 306 GLN A O 1
ATOM 2485 N N . LEU A 1 307 ? -13.398 22.281 7.543 1 92.56 307 LEU A N 1
ATOM 2486 C CA . LEU A 1 307 ? -14.297 22.109 8.68 1 92.56 307 LEU A CA 1
ATOM 2487 C C . LEU A 1 307 ? -14.367 23.375 9.516 1 92.56 307 LEU A C 1
ATOM 2489 O O . LEU A 1 307 ? -15.023 23.406 10.562 1 92.56 307 LEU A O 1
ATOM 2493 N N . ASN A 1 308 ? -13.664 24.359 9.133 1 90.38 308 ASN A N 1
ATOM 2494 C CA . ASN A 1 308 ? -13.602 25.641 9.828 1 90.38 308 ASN A CA 1
ATOM 2495 C C . ASN A 1 308 ? -13.125 25.469 11.266 1 90.38 308 ASN A C 1
ATOM 2497 O O . ASN A 1 308 ? -13.68 26.078 12.188 1 90.38 308 ASN A O 1
ATOM 2501 N N . MET A 1 309 ? -12.148 24.609 11.414 1 93.62 309 MET A N 1
ATOM 2502 C CA . MET A 1 309 ? -11.594 24.375 12.742 1 93.62 309 MET A CA 1
ATOM 2503 C C . MET A 1 309 ? -10.531 25.422 13.078 1 93.62 309 MET A C 1
ATOM 2505 O O . MET A 1 309 ? -10.164 25.594 14.242 1 93.62 309 MET A O 1
ATOM 2509 N N . SER A 1 310 ? -10.031 26.062 12.062 1 94.31 310 SER A N 1
ATOM 2510 C CA . SER A 1 310 ? -9.055 27.125 12.203 1 94.31 310 SER A CA 1
ATOM 2511 C C . SER A 1 310 ? -8.891 27.906 10.898 1 94.31 310 SER A C 1
ATOM 2513 O O . SER A 1 310 ? -9.461 27.531 9.875 1 94.31 310 SER A O 1
ATOM 2515 N N . ASN A 1 311 ? -8.234 28.984 10.953 1 94.12 311 ASN A N 1
ATOM 2516 C CA . ASN A 1 311 ? -7.895 29.781 9.781 1 94.12 311 ASN A CA 1
ATOM 2517 C C . ASN A 1 311 ? -6.746 30.75 10.062 1 94.12 311 ASN A C 1
ATOM 2519 O O . ASN A 1 311 ? -6.254 30.812 11.195 1 94.12 311 ASN A O 1
ATOM 2523 N N . HIS A 1 312 ? -6.281 31.406 8.984 1 95.5 312 HIS A N 1
ATOM 2524 C CA . HIS A 1 312 ? -5.125 32.281 9.125 1 95.5 312 HIS A CA 1
ATOM 2525 C C . HIS A 1 312 ? -5.441 33.469 10.016 1 95.5 312 HIS A C 1
ATOM 2527 O O . HIS A 1 312 ? -4.574 33.969 10.742 1 95.5 312 HIS A O 1
ATOM 2533 N N . GLU A 1 313 ? -6.668 33.906 10.109 1 94.5 313 GLU A N 1
ATOM 2534 C CA . GLU A 1 313 ? -7.051 35.094 10.875 1 94.5 313 GLU A CA 1
ATOM 2535 C C . GLU A 1 313 ? -6.973 34.844 12.375 1 94.5 313 GLU A C 1
ATOM 2537 O O . GLU A 1 313 ? -6.414 35.625 13.125 1 94.5 313 GLU A O 1
ATOM 2542 N N . CYS A 1 314 ? -7.59 33.719 12.758 1 95.44 314 CYS A N 1
ATOM 2543 C CA . CYS A 1 314 ? -7.566 33.438 14.188 1 95.44 314 CYS A CA 1
ATOM 2544 C C . CYS A 1 314 ? -6.145 33.156 14.664 1 95.44 314 CYS A C 1
ATOM 2546 O O . CYS A 1 314 ? -5.781 33.531 15.781 1 95.44 314 CYS A O 1
ATOM 2548 N N . GLN A 1 315 ? -5.32 32.531 13.859 1 96.25 315 GLN A N 1
ATOM 2549 C CA . GLN A 1 315 ? -3.922 32.312 14.211 1 96.25 315 GLN A CA 1
ATOM 2550 C C . GLN A 1 315 ? -3.146 33.625 14.281 1 96.25 315 GLN A C 1
ATOM 2552 O O . GLN A 1 315 ? -2.24 33.781 15.102 1 96.25 315 GLN A O 1
ATOM 2557 N N . TRP A 1 316 ? -3.461 34.562 13.359 1 96.5 316 TRP A N 1
ATOM 2558 C CA . TRP A 1 316 ? -2.836 35.875 13.383 1 96.5 316 TRP A CA 1
ATOM 2559 C C . TRP A 1 316 ? -3.191 36.625 14.664 1 96.5 316 TRP A C 1
ATOM 2561 O O . TRP A 1 316 ? -2.338 37.281 15.266 1 96.5 316 TRP A O 1
ATOM 2571 N N . GLN A 1 317 ? -4.422 36.531 15.078 1 96.38 317 GLN A N 1
ATOM 2572 C CA . GLN A 1 317 ? -4.836 37.094 16.344 1 96.38 317 GLN A CA 1
ATOM 2573 C C . GLN A 1 317 ? -4.055 36.5 17.516 1 96.38 317 GLN A C 1
ATOM 2575 O O . GLN A 1 317 ? -3.629 37.219 18.422 1 96.38 317 GLN A O 1
ATOM 2580 N N . LYS A 1 318 ? -3.904 35.219 17.438 1 94.25 318 LYS A N 1
ATOM 2581 C CA . LYS A 1 318 ? -3.098 34.531 18.438 1 94.25 318 LYS A CA 1
ATOM 2582 C C . LYS A 1 318 ? -1.667 35.031 18.453 1 94.25 318 LYS A C 1
ATOM 2584 O O . LYS A 1 318 ? -1.089 35.25 19.516 1 94.25 318 LYS A O 1
ATOM 2589 N N . TYR A 1 319 ? -1.063 35.219 17.25 1 95.19 319 TYR A N 1
ATOM 2590 C CA . TYR A 1 319 ? 0.291 35.75 17.125 1 95.19 319 TYR A CA 1
ATOM 2591 C C . TYR A 1 319 ? 0.41 37.125 17.766 1 95.19 319 TYR A C 1
ATOM 2593 O O . TYR A 1 319 ? 1.438 37.469 18.359 1 95.19 319 TYR A O 1
ATOM 2601 N N . GLN A 1 320 ? -0.652 37.906 17.688 1 94.25 320 GLN A N 1
ATOM 2602 C CA . GLN A 1 320 ? -0.669 39.281 18.203 1 94.25 320 GLN A CA 1
ATOM 2603 C C . GLN A 1 320 ? -1.148 39.312 19.656 1 94.25 320 GLN A C 1
ATOM 2605 O O . GLN A 1 320 ? -1.363 40.375 20.219 1 94.25 320 GLN A O 1
ATOM 2610 N N . ASN A 1 321 ? -1.384 38.156 20.219 1 93.62 321 ASN A N 1
ATOM 2611 C CA . ASN A 1 321 ? -1.878 38.062 21.594 1 93.62 321 ASN A CA 1
ATOM 2612 C C . ASN A 1 321 ? -3.244 38.719 21.75 1 93.62 321 ASN A C 1
ATOM 2614 O O . ASN A 1 321 ? -3.486 39.406 22.734 1 93.62 321 ASN A O 1
ATOM 2618 N N . LYS A 1 322 ? -4.086 38.562 20.797 1 93.88 322 LYS A N 1
ATOM 2619 C CA . LYS A 1 322 ? -5.465 39.031 20.812 1 93.88 322 LYS A CA 1
ATOM 2620 C C . LYS A 1 322 ? -6.441 37.875 20.938 1 93.88 322 LYS A C 1
ATOM 2622 O O . LYS A 1 322 ? -6.121 36.75 20.562 1 93.88 322 LYS A O 1
ATOM 2627 N N . PRO A 1 323 ? -7.535 38.125 21.516 1 91.69 323 PRO A N 1
ATOM 2628 C CA . PRO A 1 323 ? -8.531 37.062 21.578 1 91.69 323 PRO A CA 1
ATOM 2629 C C . PRO A 1 323 ? -9.055 36.625 20.203 1 91.69 323 PRO A C 1
ATOM 2631 O O . PRO A 1 323 ? -9.242 37.469 19.328 1 91.69 323 PRO A O 1
ATOM 2634 N N . SER A 1 324 ? -9.258 35.344 20.094 1 86.81 324 SER A N 1
ATOM 2635 C CA . SER A 1 324 ? -9.773 34.812 18.828 1 86.81 324 SER A CA 1
ATOM 2636 C C . SER A 1 324 ? -11.25 35.156 18.656 1 86.81 324 SER A C 1
ATOM 2638 O O . SER A 1 324 ? -12.016 35.125 19.609 1 86.81 324 SER A O 1
ATOM 2640 N N . THR A 1 325 ? -11.641 35.406 17.453 1 84.31 325 THR A N 1
ATOM 2641 C CA . THR A 1 325 ? -13.039 35.688 17.141 1 84.31 325 THR A CA 1
ATOM 2642 C C . THR A 1 325 ? -13.719 34.438 16.562 1 84.31 325 THR A C 1
ATOM 2644 O O . THR A 1 325 ? -14.93 34.438 16.328 1 84.31 325 THR A O 1
ATOM 2647 N N . SER A 1 326 ? -12.93 33.375 16.391 1 85.81 326 SER A N 1
ATOM 2648 C CA . SER A 1 326 ? -13.461 32.156 15.82 1 85.81 326 SER A CA 1
ATOM 2649 C C . SER A 1 326 ? -13.859 31.172 16.922 1 85.81 326 SER A C 1
ATOM 2651 O O . SER A 1 326 ? -13.281 31.172 18.016 1 85.81 326 SER A O 1
ATOM 2653 N N . LEU A 1 327 ? -14.906 30.375 16.672 1 83.31 327 LEU A N 1
ATOM 2654 C CA . LEU A 1 327 ? -15.367 29.359 17.609 1 83.31 327 LEU A CA 1
ATOM 2655 C C . LEU A 1 327 ? -14.273 28.344 17.891 1 83.31 327 LEU A C 1
ATOM 2657 O O . LEU A 1 327 ? -14.094 27.906 19.031 1 83.31 327 LEU A O 1
ATOM 2661 N N . ASN A 1 328 ? -13.633 27.906 16.812 1 89.38 328 ASN A N 1
ATOM 2662 C CA . ASN A 1 328 ? -12.469 27.031 16.891 1 89.38 328 ASN A CA 1
ATOM 2663 C C . ASN A 1 328 ? -11.211 27.734 16.391 1 89.38 328 ASN A C 1
ATOM 2665 O O . ASN A 1 328 ? -11.281 28.609 15.523 1 89.38 328 ASN A O 1
ATOM 2669 N N . CYS A 1 329 ? -10.07 27.391 16.938 1 94.25 329 CYS A N 1
ATOM 2670 C CA . CYS A 1 329 ? -8.789 27.875 16.453 1 94.25 329 CYS A CA 1
ATOM 2671 C C . CYS A 1 329 ? -7.668 26.906 16.781 1 94.25 329 CYS A C 1
ATOM 2673 O O . CYS A 1 329 ? -6.73 27.25 17.5 1 94.25 329 CYS A O 1
ATOM 2675 N N . VAL A 1 330 ? -7.855 25.719 16.234 1 94.94 330 VAL A N 1
ATOM 2676 C CA . VAL A 1 330 ? -6.875 24.688 16.531 1 94.94 330 VAL A CA 1
ATOM 2677 C C . VAL A 1 330 ? -5.555 25 15.828 1 94.94 330 VAL A C 1
ATOM 2679 O O . VAL A 1 330 ? -5.535 25.719 14.828 1 94.94 330 VAL A O 1
ATOM 2682 N N . ASP A 1 331 ? -4.477 24.469 16.297 1 93.75 331 ASP A N 1
ATOM 2683 C CA . ASP A 1 331 ? -3.16 24.672 15.703 1 93.75 331 ASP A CA 1
ATOM 2684 C C . ASP A 1 331 ? -2.98 23.812 14.453 1 93.75 331 ASP A C 1
ATOM 2686 O O . ASP A 1 331 ? -3.777 22.906 14.195 1 93.75 331 ASP A O 1
ATOM 2690 N N . SER A 1 332 ? -1.881 24.172 13.68 1 95.88 332 SER A N 1
ATOM 2691 C CA . SER A 1 332 ? -1.549 23.328 12.539 1 95.88 332 SER A CA 1
ATOM 2692 C C . SER A 1 332 ? -1.098 21.938 12.992 1 95.88 332 SER A C 1
ATOM 2694 O O . SER A 1 332 ? -0.592 21.781 14.109 1 95.88 332 SER A O 1
ATOM 2696 N N . PRO A 1 333 ? -1.317 20.938 12.234 1 97.38 333 PRO A N 1
ATOM 2697 C CA . PRO A 1 333 ? -0.993 19.562 12.633 1 97.38 333 PRO A CA 1
ATOM 2698 C C . PRO A 1 333 ? 0.507 19.344 12.82 1 97.38 333 PRO A C 1
ATOM 2700 O O . PRO A 1 333 ? 1.266 19.406 11.844 1 97.38 333 PRO A O 1
ATOM 2703 N N . ARG A 1 334 ? 0.914 19.047 13.984 1 96.38 334 ARG A N 1
ATOM 2704 C CA . ARG A 1 334 ? 2.277 18.609 14.266 1 96.38 334 ARG A CA 1
ATOM 2705 C C . ARG A 1 334 ? 2.451 17.125 13.961 1 96.38 334 ARG A C 1
ATOM 2707 O O . ARG A 1 334 ? 1.524 16.469 13.477 1 96.38 334 ARG A O 1
ATOM 2714 N N . PHE A 1 335 ? 3.709 16.641 14.133 1 97.75 335 PHE A N 1
ATOM 2715 C CA . PHE A 1 335 ? 3.945 15.211 13.93 1 97.75 335 PHE A CA 1
ATOM 2716 C C . PHE A 1 335 ? 3.027 14.375 14.812 1 97.75 335 PHE A C 1
ATOM 2718 O O . PHE A 1 335 ? 2.889 14.648 16 1 97.75 335 PHE A O 1
ATOM 2725 N N . ALA A 1 336 ? 2.297 13.383 14.172 1 98.38 336 ALA A N 1
ATOM 2726 C CA . ALA A 1 336 ? 1.413 12.422 14.828 1 98.38 336 ALA A CA 1
ATOM 2727 C C . ALA A 1 336 ? 0.135 13.094 15.32 1 98.38 336 ALA A C 1
ATOM 2729 O O . ALA A 1 336 ? -0.486 12.633 16.281 1 98.38 336 ALA A O 1
ATOM 2730 N N . SER A 1 337 ? -0.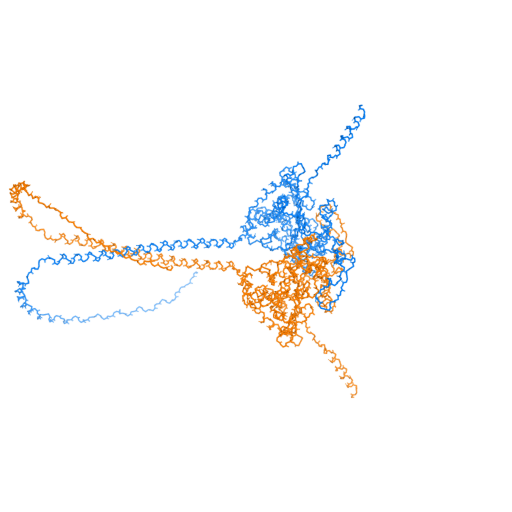215 14.242 14.766 1 98.56 337 SER A N 1
ATOM 2731 C CA . SER A 1 337 ? -1.537 14.812 14.992 1 98.56 337 SER A CA 1
ATOM 2732 C C . SER A 1 337 ? -2.631 13.945 14.383 1 98.56 337 SER A C 1
ATOM 2734 O O . SER A 1 337 ? -2.367 13.156 13.469 1 98.56 337 SER A O 1
ATOM 2736 N N . THR A 1 338 ? -3.865 14.094 14.875 1 98.69 338 THR A N 1
ATOM 2737 C CA . THR A 1 338 ? -4.938 13.242 14.375 1 98.69 338 THR A CA 1
ATOM 2738 C C . THR A 1 338 ? -6.273 13.977 14.406 1 98.69 338 THR A C 1
ATOM 2740 O O . THR A 1 338 ? -6.5 14.828 15.266 1 98.69 338 THR A O 1
ATOM 2743 N N . ILE A 1 339 ? -7.055 13.773 13.398 1 98.69 339 ILE A N 1
ATOM 2744 C CA . ILE A 1 339 ? -8.477 14.109 13.359 1 98.69 339 ILE A CA 1
ATOM 2745 C C . ILE A 1 339 ? -9.312 12.836 13.398 1 98.69 339 ILE A C 1
ATOM 2747 O O . ILE A 1 339 ? -9.062 11.898 12.633 1 98.69 339 ILE A O 1
ATOM 2751 N N . ILE A 1 340 ? -10.289 12.727 14.289 1 98.81 340 ILE A N 1
ATOM 2752 C CA . ILE A 1 340 ? -11.141 11.547 14.422 1 98.81 340 ILE A CA 1
ATOM 2753 C C . ILE A 1 340 ? -12.602 11.93 14.195 1 98.81 340 ILE A C 1
ATOM 2755 O O . ILE A 1 340 ? -13.109 12.859 14.828 1 98.81 340 ILE A O 1
ATOM 2759 N N . TYR A 1 341 ? -13.219 11.266 13.305 1 98.62 341 TYR A N 1
ATOM 2760 C CA . TYR A 1 341 ? -14.648 11.375 13.039 1 98.62 341 TYR A CA 1
ATOM 2761 C C . TYR A 1 341 ? -15.414 10.219 13.672 1 98.62 341 TYR A C 1
ATOM 2763 O O . TYR A 1 341 ? -15.109 9.055 13.414 1 98.62 341 TYR A O 1
ATOM 2771 N N . GLU A 1 342 ? -16.406 10.523 14.477 1 98.69 342 GLU A N 1
ATOM 2772 C CA . GLU A 1 342 ? -17.266 9.516 15.102 1 98.69 342 GLU A CA 1
ATOM 2773 C C . GLU A 1 342 ? -18.703 9.648 14.641 1 98.69 342 GLU A C 1
ATOM 2775 O O . GLU A 1 342 ? -19.328 10.695 14.828 1 98.69 342 GLU A O 1
ATOM 2780 N N . LEU A 1 343 ? -19.188 8.633 14.039 1 98.69 343 LEU A N 1
ATOM 2781 C CA . LEU A 1 343 ? -20.594 8.586 13.656 1 98.69 343 LEU A CA 1
ATOM 2782 C C . LEU A 1 343 ? -21.438 7.918 14.742 1 98.69 343 LEU A C 1
ATOM 2784 O O . LEU A 1 343 ? -21.156 6.781 15.133 1 98.69 343 LEU A O 1
ATOM 2788 N N . TYR A 1 344 ? -22.531 8.609 15.156 1 98 344 TYR A N 1
ATOM 2789 C CA . TYR A 1 344 ? -23.391 8.102 16.203 1 98 344 TYR A CA 1
ATOM 2790 C C . TYR A 1 344 ? -24.828 7.965 15.711 1 98 344 TYR A C 1
ATOM 2792 O O . TYR A 1 344 ? -25.281 8.742 14.859 1 98 344 TYR A O 1
ATOM 2800 N N . GLN A 1 345 ? -25.453 6.988 16.281 1 97.62 345 GLN A N 1
ATOM 2801 C CA . GLN A 1 345 ? -26.906 6.879 16.188 1 97.62 345 GLN A CA 1
ATOM 2802 C C . GLN A 1 345 ? -27.578 7.289 17.5 1 97.62 345 GLN A C 1
ATOM 2804 O O . GLN A 1 345 ? -27.203 6.809 18.578 1 97.62 345 GLN A O 1
ATOM 2809 N N . SER A 1 346 ? -28.562 8.141 17.453 1 94.62 346 SER A N 1
ATOM 2810 C CA . SER A 1 346 ? -29.234 8.641 18.656 1 94.62 346 SER A CA 1
ATOM 2811 C C . SER A 1 346 ? -30.078 7.551 19.312 1 94.62 346 SER A C 1
ATOM 2813 O O . SER A 1 346 ? -30.766 6.793 18.625 1 94.62 346 SER A O 1
ATOM 2815 N N . ALA A 1 347 ? -29.984 7.52 20.594 1 92.94 347 ALA A N 1
ATOM 2816 C CA . ALA A 1 347 ? -30.812 6.57 21.344 1 92.94 347 ALA A CA 1
ATOM 2817 C C . ALA A 1 347 ? -32.25 7.02 21.375 1 92.94 347 ALA A C 1
ATOM 2819 O O . ALA A 1 347 ? -33.188 6.188 21.359 1 92.94 347 ALA A O 1
ATOM 2820 N N . ALA A 1 348 ? -32.438 8.305 21.453 1 90.94 348 ALA A N 1
ATOM 2821 C CA . ALA A 1 348 ? -33.781 8.875 21.562 1 90.94 348 ALA A CA 1
ATOM 2822 C C . ALA A 1 348 ? -34.562 8.68 20.266 1 90.94 348 ALA A C 1
ATOM 2824 O O . ALA A 1 348 ? -35.781 8.414 20.281 1 90.94 348 ALA A O 1
ATOM 2825 N N . ASP A 1 349 ? -33.906 8.805 19.125 1 92.56 349 ASP A N 1
ATOM 2826 C CA . ASP A 1 349 ? -34.5 8.625 17.797 1 92.56 349 ASP A CA 1
ATOM 2827 C C . ASP A 1 349 ? -33.531 7.844 16.891 1 92.56 349 ASP A C 1
ATOM 2829 O O . ASP A 1 349 ? -32.625 8.422 16.297 1 92.56 349 ASP A O 1
ATOM 2833 N N . PRO A 1 350 ? -33.844 6.668 16.719 1 90.44 350 PRO A N 1
ATOM 2834 C CA . PRO A 1 350 ? -32.938 5.793 15.977 1 90.44 350 PRO A CA 1
ATOM 2835 C C . PRO A 1 350 ? -32.781 6.195 14.516 1 90.44 350 PRO A C 1
ATOM 2837 O O . PRO A 1 350 ? -31.906 5.676 13.805 1 90.44 350 PRO A O 1
ATOM 2840 N N . THR A 1 351 ? -33.531 7.074 14.047 1 93.62 351 THR A N 1
ATOM 2841 C CA . THR A 1 351 ? -33.438 7.535 12.664 1 93.62 351 THR A CA 1
ATOM 2842 C C . THR A 1 351 ? -32.5 8.742 12.57 1 93.62 351 THR A C 1
ATOM 2844 O O . THR A 1 351 ? -32.188 9.203 11.469 1 93.62 351 THR A O 1
ATOM 2847 N N . GLN A 1 352 ? -32.094 9.195 13.719 1 95.5 352 GLN A N 1
ATOM 2848 C CA . GLN A 1 352 ? -31.25 10.375 13.758 1 95.5 352 GLN A CA 1
ATOM 2849 C C . GLN A 1 352 ? -29.797 10 13.984 1 95.5 352 GLN A C 1
ATOM 2851 O O . GLN A 1 352 ? -29.5 9.133 14.812 1 95.5 352 GLN A O 1
ATOM 2856 N N . TYR A 1 353 ? -28.953 10.617 13.164 1 97.5 353 TYR A N 1
ATOM 2857 C CA . TYR A 1 353 ? -27.516 10.398 13.25 1 97.5 353 TYR A CA 1
ATOM 2858 C C . TYR A 1 353 ? -26.766 11.719 13.438 1 97.5 353 TYR A C 1
ATOM 2860 O O . TYR A 1 353 ? -27.234 12.766 12.977 1 97.5 353 TYR A O 1
ATOM 2868 N N . TYR A 1 354 ? -25.688 11.664 14.141 1 96.38 354 TYR A N 1
ATOM 2869 C CA . TYR A 1 354 ? -24.844 12.852 14.258 1 96.38 354 TYR A CA 1
ATOM 2870 C C . TYR A 1 354 ? -23.359 12.469 14.25 1 96.38 354 TYR A C 1
ATOM 2872 O O . TYR A 1 354 ? -23.016 11.297 14.391 1 96.38 354 TYR A O 1
ATOM 2880 N N . VAL A 1 355 ? -22.531 13.406 14 1 97.19 355 VAL A N 1
ATOM 2881 C CA . VAL A 1 355 ? -21.094 13.227 13.906 1 97.19 355 VAL A CA 1
ATOM 2882 C C . VAL A 1 355 ? -20.391 14.086 14.961 1 97.19 355 VAL A C 1
ATOM 2884 O O . VAL A 1 355 ? -20.781 15.227 15.195 1 97.19 355 VAL A O 1
ATOM 2887 N N . MET A 1 356 ? -19.453 13.523 15.625 1 97.38 356 MET A N 1
ATOM 2888 C CA . MET A 1 356 ? -18.531 14.258 16.484 1 97.38 356 MET A CA 1
ATOM 2889 C C . MET A 1 356 ? -17.109 14.172 15.945 1 97.38 356 MET A C 1
ATOM 2891 O O . MET A 1 356 ? -16.688 13.117 15.453 1 97.38 356 MET A O 1
ATOM 2895 N N . VAL A 1 357 ? -16.406 15.297 15.984 1 97.06 357 VAL A N 1
ATOM 2896 C CA . VAL A 1 357 ? -15.047 15.344 15.461 1 97.06 357 VAL A CA 1
ATOM 2897 C C . VAL A 1 357 ? -14.086 15.797 16.562 1 97.06 357 VAL A C 1
ATOM 2899 O O . VAL A 1 357 ? -14.375 16.734 17.297 1 97.06 357 VAL A O 1
ATOM 2902 N N . LYS A 1 358 ? -12.977 15.109 16.688 1 97 358 LYS A N 1
ATOM 2903 C CA . LYS A 1 358 ? -11.922 15.516 17.609 1 97 358 LYS A CA 1
ATOM 2904 C C . LYS A 1 358 ? -10.617 15.789 16.875 1 97 358 LYS A C 1
ATOM 2906 O O . LYS A 1 358 ? -10.266 15.062 15.938 1 97 358 LYS A O 1
ATOM 2911 N N . TYR A 1 359 ? -10.016 16.859 17.25 1 97.88 359 TYR A N 1
ATOM 2912 C CA . TYR A 1 359 ? -8.648 17.172 16.859 1 97.88 359 TYR A CA 1
ATOM 2913 C C . TYR A 1 359 ? -7.691 17 18.031 1 97.88 359 TYR A C 1
ATOM 2915 O O . TYR A 1 359 ? -7.789 17.703 19.031 1 97.88 359 TYR A O 1
ATOM 2923 N N . ASN A 1 360 ? -6.781 15.984 17.922 1 98.12 360 ASN A N 1
ATOM 2924 C CA . ASN A 1 360 ? -5.844 15.656 18.984 1 98.12 360 ASN A CA 1
ATOM 2925 C C . ASN A 1 360 ? -6.562 15.461 20.312 1 98.12 360 ASN A C 1
ATOM 2927 O O . ASN A 1 360 ? -6.145 16.016 21.344 1 98.12 360 ASN A O 1
ATOM 2931 N N . ASN A 1 361 ? -7.668 14.773 20.25 1 97.38 361 ASN A N 1
ATOM 2932 C CA . ASN A 1 361 ? -8.445 14.305 21.391 1 97.38 361 ASN A CA 1
ATOM 2933 C C . ASN A 1 361 ? -9.281 15.422 22 1 97.38 361 ASN A C 1
ATOM 2935 O O . ASN A 1 361 ? -9.695 15.336 23.156 1 97.38 361 ASN A O 1
ATOM 2939 N N . GLN A 1 362 ? -9.508 16.5 21.328 1 95.56 362 GLN A N 1
ATOM 2940 C CA . GLN A 1 362 ? -10.422 17.562 21.719 1 95.56 362 GLN A CA 1
ATOM 2941 C C . GLN A 1 362 ? -11.578 17.703 20.734 1 95.56 362 GLN A C 1
ATOM 2943 O O . GLN A 1 362 ? -11.359 17.953 19.547 1 95.56 362 GLN A O 1
ATOM 2948 N N . TYR A 1 363 ? -12.766 17.562 21.266 1 95.38 363 TYR A N 1
ATOM 2949 C CA . TYR A 1 363 ? -13.938 17.734 20.406 1 95.38 363 TYR A CA 1
ATOM 2950 C C . TYR A 1 363 ? -14.047 19.172 19.938 1 95.38 363 TYR A C 1
ATOM 2952 O O . TYR A 1 363 ? -13.797 20.109 20.688 1 95.38 363 TYR A O 1
ATOM 2960 N N . VAL A 1 364 ? -14.406 19.328 18.703 1 93.81 364 VAL A N 1
ATOM 2961 C CA . VAL A 1 364 ? -14.508 20.656 18.125 1 93.81 364 VAL A CA 1
ATOM 2962 C C . VAL A 1 364 ? -15.977 20.984 17.844 1 93.81 364 VAL A C 1
ATOM 2964 O O . VAL A 1 364 ? -16.812 20.078 17.734 1 93.81 364 VAL A O 1
ATOM 2967 N N . PHE A 1 365 ? -16.219 22.281 17.734 1 90.81 365 PHE A N 1
ATOM 2968 C CA . PHE A 1 365 ? -17.562 22.75 17.391 1 90.81 365 PHE A CA 1
ATOM 2969 C C . PHE A 1 365 ? -17.719 22.859 15.875 1 90.81 365 PHE A C 1
ATOM 2971 O O . PHE A 1 365 ? -17.016 23.609 15.219 1 90.81 365 PHE A O 1
ATOM 2978 N N . LEU A 1 366 ? -18.578 22.047 15.281 1 85.5 366 LEU A N 1
ATOM 2979 C CA . LEU A 1 366 ? -18.688 22 13.828 1 85.5 366 LEU A CA 1
ATOM 2980 C C . LEU A 1 366 ? -19.969 22.688 13.352 1 85.5 366 LEU A C 1
ATOM 2982 O O . LEU A 1 366 ? -20 23.25 12.258 1 85.5 366 LEU A O 1
ATOM 2986 N N . CYS A 1 367 ? -21.078 22.359 14.055 1 80.38 367 CYS A N 1
ATOM 2987 C CA . CYS A 1 367 ? -22.375 22.797 13.547 1 80.38 367 CYS A CA 1
ATOM 2988 C C . CYS A 1 367 ? -22.953 23.922 14.406 1 80.38 367 CYS A C 1
ATOM 2990 O O . CYS A 1 367 ? -22.312 24.359 15.359 1 80.38 367 CYS A O 1
ATOM 2992 N N . GLU A 1 368 ? -24.203 24.219 13.922 1 68.12 368 GLU A N 1
ATOM 2993 C CA . GLU A 1 368 ? -24.922 25.312 14.555 1 68.12 368 GLU A CA 1
ATOM 2994 C C . GLU A 1 368 ? -25.188 25.031 16.031 1 68.12 368 GLU A C 1
ATOM 2996 O O . GLU A 1 368 ? -25.172 23.859 16.453 1 68.12 368 GLU A O 1
ATOM 3001 N N . GLN A 1 369 ? -24.938 26.031 16.875 1 65.31 369 GLN A N 1
ATOM 3002 C CA . GLN A 1 369 ? -25.328 26.109 18.281 1 65.31 369 GLN A CA 1
ATOM 3003 C C . GLN A 1 369 ? -24.172 25.688 19.188 1 65.31 369 GLN A C 1
ATOM 3005 O O . GLN A 1 369 ? -24.391 25.281 20.344 1 65.31 369 GLN A O 1
ATOM 3010 N N . GLN A 1 370 ? -23.094 25.719 18.656 1 67.38 370 GLN A N 1
ATOM 3011 C CA . GLN A 1 370 ? -21.938 25.484 19.516 1 67.38 370 GLN A CA 1
ATOM 3012 C C . GLN A 1 370 ? -22.016 24.109 20.188 1 67.38 370 GLN A C 1
ATOM 3014 O O . GLN A 1 370 ? -21.812 24 21.406 1 67.38 370 GLN A O 1
ATOM 3019 N N . SER A 1 371 ? -22.547 23.203 19.484 1 81.75 371 SER A N 1
ATOM 3020 C CA . SER A 1 371 ? -22.578 21.828 19.984 1 81.75 371 SER A CA 1
ATOM 3021 C C . SER A 1 371 ? -21.469 20.984 19.359 1 81.75 371 SER A C 1
ATOM 3023 O O . SER A 1 371 ? -21.062 21.234 18.219 1 81.75 371 SER A O 1
ATOM 3025 N N . THR A 1 372 ? -20.953 20.047 20.172 1 90.88 372 THR A N 1
ATOM 3026 C CA . THR A 1 372 ? -19.984 19.094 19.672 1 90.88 372 THR A CA 1
ATOM 3027 C C . THR A 1 372 ? -20.656 17.984 18.875 1 90.88 372 THR A C 1
ATOM 3029 O O . THR A 1 372 ? -20 17.234 18.156 1 90.88 372 THR A O 1
ATOM 3032 N N . LYS A 1 373 ? -21.984 17.922 19.016 1 93 373 LYS A N 1
ATOM 3033 C CA . LYS A 1 373 ? -22.781 17 18.203 1 93 373 LYS A CA 1
ATOM 3034 C C . LYS A 1 373 ? -23.328 17.703 16.969 1 93 373 LYS A C 1
ATOM 3036 O O . LYS A 1 373 ? -24.094 18.656 17.062 1 93 373 LYS A O 1
ATOM 3041 N N . CYS A 1 374 ? -22.859 17.25 15.875 1 94.69 374 CYS A N 1
ATOM 3042 C CA . CYS A 1 374 ? -23.328 17.828 14.617 1 94.69 374 CYS A CA 1
ATOM 3043 C C . CYS A 1 374 ? -24.219 16.844 13.875 1 94.69 374 CYS A C 1
ATOM 3045 O O . CYS A 1 374 ? -23.766 15.789 13.43 1 94.69 374 CYS A O 1
ATOM 3047 N N . GLU A 1 375 ? -25.469 17.281 13.711 1 94.06 375 GLU A N 1
ATOM 3048 C CA . GLU A 1 375 ? -26.375 16.422 12.953 1 94.06 375 GLU A CA 1
ATOM 3049 C C . GLU A 1 375 ? -25.781 16.062 11.594 1 94.06 375 GLU A C 1
ATOM 3051 O O . GLU A 1 375 ? -25.219 16.906 10.914 1 94.06 375 GLU A O 1
ATOM 3056 N N . LEU A 1 376 ? -25.922 14.828 11.18 1 94.88 376 LEU A N 1
ATOM 3057 C CA . LEU A 1 376 ? -25.25 14.312 9.992 1 94.88 376 LEU A CA 1
ATOM 3058 C C . LEU A 1 376 ? -25.641 15.125 8.758 1 94.88 376 LEU A C 1
ATOM 3060 O O . LEU A 1 376 ? -24.781 15.469 7.938 1 94.88 376 LEU A O 1
ATOM 3064 N N . GLN A 1 377 ? -26.891 15.438 8.617 1 92.38 377 GLN A N 1
ATOM 3065 C CA . GLN A 1 377 ? -27.344 16.188 7.449 1 92.38 377 GLN A CA 1
ATOM 3066 C C . GLN A 1 377 ? -26.719 17.578 7.41 1 92.38 377 GLN A C 1
ATOM 3068 O O . GLN A 1 377 ? -26.359 18.078 6.34 1 92.38 377 GLN A O 1
ATOM 3073 N N . GLU A 1 378 ? -26.625 18.172 8.531 1 91.62 378 GLU A N 1
ATOM 3074 C CA . GLU A 1 378 ? -25.969 19.469 8.602 1 91.62 378 GLU A CA 1
ATOM 3075 C C . GLU A 1 378 ? -24.484 19.344 8.258 1 91.62 378 GLU A C 1
ATOM 3077 O O . GLU A 1 378 ? -23.938 20.188 7.547 1 91.62 378 GLU A O 1
ATOM 3082 N N . PHE A 1 379 ? -23.875 18.359 8.805 1 93.44 379 PHE A N 1
ATOM 3083 C CA . PHE A 1 379 ? -22.469 18.094 8.523 1 93.44 379 PHE A CA 1
ATOM 3084 C C . PHE A 1 379 ? -22.219 17.969 7.023 1 93.44 379 PHE A C 1
ATOM 3086 O O . PHE A 1 379 ? -21.297 18.578 6.484 1 93.44 379 PHE A O 1
ATOM 3093 N N . ILE A 1 380 ? -23.094 17.219 6.348 1 92.56 380 ILE A N 1
ATOM 3094 C CA . ILE A 1 380 ? -22.969 16.969 4.918 1 92.56 380 ILE A CA 1
ATOM 3095 C C . ILE A 1 380 ? -23.219 18.266 4.141 1 92.56 380 ILE A C 1
ATOM 3097 O O . ILE A 1 380 ? -22.484 18.578 3.201 1 92.56 380 ILE A O 1
ATOM 3101 N N . SER A 1 381 ? -24.156 19 4.562 1 88.75 381 SER A N 1
ATOM 3102 C CA . SER A 1 381 ? -24.531 20.234 3.867 1 88.75 381 SER A CA 1
ATOM 3103 C C . SER A 1 381 ? -23.422 21.266 3.969 1 88.75 381 SER A C 1
ATOM 3105 O O . SER A 1 381 ? -23.234 22.062 3.043 1 88.75 381 SER A O 1
ATOM 3107 N N . ARG A 1 382 ? -22.734 21.219 5 1 85.06 382 ARG A N 1
ATOM 3108 C CA . ARG A 1 382 ? -21.672 22.188 5.223 1 85.06 382 ARG A CA 1
ATOM 3109 C C . ARG A 1 382 ? -20.453 21.859 4.367 1 85.06 382 ARG A C 1
ATOM 3111 O O . ARG A 1 382 ? -19.672 22.75 4.02 1 85.06 382 ARG A O 1
ATOM 3118 N N . LEU A 1 383 ? -20.234 20.594 4.078 1 84.25 383 LEU A N 1
ATOM 3119 C CA . LEU A 1 383 ? -19.094 20.156 3.279 1 84.25 383 LEU A CA 1
ATOM 3120 C C . LEU A 1 383 ? -19.422 20.172 1.793 1 84.25 383 LEU A C 1
ATOM 3122 O O . LEU A 1 383 ? -18.531 20.188 0.946 1 84.25 383 LEU A O 1
ATOM 3126 N N . GLN A 1 384 ? -20.75 20.25 1.326 1 64 384 GLN A N 1
ATOM 3127 C CA . GLN A 1 384 ? -21.406 20.094 0.034 1 64 384 GLN A CA 1
ATOM 3128 C C . GLN A 1 384 ? -20.406 20.266 -1.113 1 64 384 GLN A C 1
ATOM 3130 O O . GLN A 1 384 ? -20.359 21.312 -1.753 1 64 384 GLN A O 1
ATOM 3135 N N . PHE A 1 385 ? -19.531 19.25 -1.114 1 65.5 385 PHE A N 1
ATOM 3136 C CA . PHE A 1 385 ? -18.688 19.156 -2.309 1 65.5 385 PHE A CA 1
ATOM 3137 C C . PHE A 1 385 ? -19.469 18.516 -3.455 1 65.5 385 PHE A C 1
ATOM 3139 O O . PHE A 1 385 ? -20.266 17.594 -3.238 1 65.5 385 PHE A O 1
ATOM 3146 N N . SER A 1 386 ? -19.625 19.25 -4.5 1 56.66 386 SER A N 1
ATOM 3147 C CA . SER A 1 386 ? -20.172 18.609 -5.691 1 56.66 386 SER A CA 1
ATOM 3148 C C . SER A 1 386 ? -19.203 17.547 -6.227 1 56.66 386 SER A C 1
ATOM 3150 O O . SER A 1 386 ? -18.016 17.562 -5.898 1 56.66 386 SER A O 1
ATOM 3152 N N . SER A 1 387 ? -19.719 16.516 -6.836 1 65.81 387 SER A N 1
ATOM 3153 C CA . SER A 1 387 ? -18.906 15.523 -7.535 1 65.81 387 SER A CA 1
ATOM 3154 C C . SER A 1 387 ? -17.969 16.188 -8.539 1 65.81 387 SER A C 1
ATOM 3156 O O . SER A 1 387 ? -18.344 17.156 -9.211 1 65.81 387 SER A O 1
ATOM 3158 N N . GLY A 1 388 ? -16.75 15.719 -8.539 1 74.5 388 GLY A N 1
ATOM 3159 C CA . GLY A 1 388 ? -15.789 16.109 -9.562 1 74.5 388 GLY A CA 1
ATOM 3160 C C . GLY A 1 388 ? -15.047 17.391 -9.219 1 74.5 388 GLY A C 1
ATOM 3161 O O . GLY A 1 388 ? -14.414 17.984 -10.086 1 74.5 388 GLY A O 1
ATOM 3162 N N . VAL A 1 389 ? -15.211 17.781 -8.008 1 82.5 389 VAL A N 1
ATOM 3163 C CA . VAL A 1 389 ? -14.586 19.031 -7.582 1 82.5 389 VAL A CA 1
ATOM 3164 C C . VAL A 1 389 ? -13.07 18.938 -7.758 1 82.5 389 VAL A C 1
ATOM 3166 O O . VAL A 1 389 ? -12.438 19.859 -8.266 1 82.5 389 VAL A O 1
ATOM 3169 N N . TYR A 1 390 ? -12.477 17.844 -7.422 1 89 390 TYR A N 1
ATOM 3170 C CA . TYR A 1 390 ? -11.039 17.656 -7.562 1 89 390 TYR A CA 1
ATOM 3171 C C . TYR A 1 390 ? -10.617 17.781 -9.023 1 89 390 TYR A C 1
ATOM 3173 O O . TYR A 1 390 ? -9.695 18.531 -9.344 1 89 390 TYR A O 1
ATOM 3181 N N . GLU A 1 391 ? -11.297 17.031 -9.891 1 88.19 391 GLU A N 1
ATOM 3182 C CA . GLU A 1 391 ? -10.953 17.031 -11.312 1 88.19 391 GLU A CA 1
ATOM 3183 C C . GLU A 1 391 ? -11.117 18.422 -11.914 1 88.19 391 GLU A C 1
ATOM 3185 O O . GLU A 1 391 ? -10.266 18.891 -12.68 1 88.19 391 GLU A O 1
ATOM 3190 N N . ASP A 1 392 ? -12.172 19.078 -11.547 1 86.94 392 ASP A N 1
ATOM 3191 C CA . ASP A 1 392 ? -12.484 20.391 -12.094 1 86.94 392 ASP A CA 1
ATOM 3192 C C . ASP A 1 392 ? -11.453 21.422 -11.656 1 86.94 392 ASP A C 1
ATOM 3194 O O . ASP A 1 392 ? -10.867 22.125 -12.492 1 86.94 392 ASP A O 1
ATOM 3198 N N . LEU A 1 393 ? -11.219 21.453 -10.391 1 89.94 393 LEU A N 1
ATOM 3199 C CA . LEU A 1 393 ? -10.344 22.484 -9.852 1 89.94 393 LEU A CA 1
ATOM 3200 C C . LEU A 1 393 ? -8.883 22.188 -10.18 1 89.94 393 LEU A C 1
ATOM 3202 O O . LEU A 1 393 ? -8.078 23.109 -10.344 1 89.94 393 LEU A O 1
ATOM 3206 N N . CYS A 1 394 ? -8.57 20.922 -10.273 1 92.5 394 CYS A N 1
ATOM 3207 C CA . CYS A 1 394 ? -7.184 20.562 -10.555 1 92.5 394 CYS A CA 1
ATOM 3208 C C . CYS A 1 394 ? -6.938 20.484 -12.062 1 92.5 394 CYS A C 1
ATOM 3210 O O . CYS A 1 394 ? -5.82 20.188 -12.492 1 92.5 394 CYS A O 1
ATOM 3212 N N . GLY A 1 395 ? -7.914 20.781 -12.828 1 87.62 395 GLY A N 1
ATOM 3213 C CA . GLY A 1 395 ? -7.75 20.859 -14.273 1 87.62 395 GLY A CA 1
ATOM 3214 C C . GLY A 1 395 ? -7.523 19.516 -14.93 1 87.62 395 GLY A C 1
ATOM 3215 O O . GLY A 1 395 ? -6.75 19.391 -15.875 1 87.62 395 GLY A O 1
ATOM 3216 N N . ILE A 1 396 ? -7.938 18.547 -14.312 1 81.81 396 ILE A N 1
ATOM 3217 C CA . ILE A 1 396 ? -7.785 17.219 -14.883 1 81.81 396 ILE A CA 1
ATOM 3218 C C . ILE A 1 396 ? -8.898 16.953 -15.898 1 81.81 396 ILE A C 1
ATOM 3220 O O . ILE A 1 396 ? -10.078 17.062 -15.57 1 81.81 396 ILE A O 1
ATOM 3224 N N . VAL A 1 397 ? -8.531 17.188 -17.109 1 64.31 397 VAL A N 1
ATOM 3225 C CA . VAL A 1 397 ? -9.484 16.984 -18.188 1 64.31 397 VAL A CA 1
ATOM 3226 C C . VAL A 1 397 ? -9.75 15.484 -18.359 1 64.31 397 VAL A C 1
ATOM 3228 O O . VAL A 1 397 ? -8.812 14.695 -18.484 1 64.31 397 VAL A O 1
ATOM 3231 N N . SER A 1 398 ? -10.812 15.102 -17.828 1 59.03 398 SER A N 1
ATOM 3232 C CA . SER A 1 398 ? -11.148 13.695 -18.062 1 59.03 398 SER A CA 1
ATOM 3233 C C . SER A 1 398 ? -11.07 13.336 -19.531 1 59.03 398 SER A C 1
ATOM 3235 O O . SER A 1 398 ? -11.406 14.148 -20.391 1 59.03 398 SER A O 1
ATOM 3237 N N . ASP A 1 399 ? -10.266 12.352 -19.828 1 56.06 399 ASP A N 1
ATOM 3238 C CA . ASP A 1 399 ? -10.188 11.828 -21.188 1 56.06 399 ASP A CA 1
ATOM 3239 C C . ASP A 1 399 ? -11.57 11.789 -21.828 1 56.06 399 ASP A C 1
ATOM 3241 O O . ASP A 1 399 ? -11.719 12.094 -23.016 1 56.06 399 ASP A O 1
ATOM 3245 N N . LYS A 1 400 ? -12.477 11.617 -21.016 1 57.41 400 LYS A N 1
ATOM 3246 C CA . LYS A 1 400 ? -13.836 11.547 -21.531 1 57.41 400 LYS A CA 1
ATOM 3247 C C . LYS A 1 400 ? -14.297 12.914 -22.047 1 57.41 400 LYS A C 1
ATOM 3249 O O . LYS A 1 400 ? -14.953 13.008 -23.078 1 57.41 400 LYS A O 1
ATOM 3254 N N . SER A 1 401 ? -13.859 13.922 -21.312 1 57.72 401 SER A N 1
ATOM 3255 C CA . SER A 1 401 ? -14.297 15.242 -21.734 1 57.72 401 SER A CA 1
ATOM 3256 C C . SER A 1 401 ? -13.617 15.664 -23.031 1 57.72 401 SER A C 1
ATOM 3258 O O . SER A 1 401 ? -14.258 16.25 -23.906 1 57.72 401 SER A O 1
ATOM 3260 N N . VAL A 1 402 ? -12.391 15.328 -23.062 1 61.84 402 VAL A N 1
ATOM 3261 C CA . VAL A 1 402 ? -11.664 15.664 -24.281 1 61.84 402 VAL A CA 1
ATOM 3262 C C . VAL A 1 402 ? -12.234 14.867 -25.453 1 61.84 402 VAL A C 1
ATOM 3264 O O . VAL A 1 402 ? -12.406 15.414 -26.547 1 61.84 402 VAL A O 1
ATOM 3267 N N . ILE A 1 403 ? -12.484 13.688 -25.109 1 62.62 403 ILE A N 1
ATOM 3268 C CA . ILE A 1 403 ? -13.055 12.828 -26.141 1 62.62 403 ILE A CA 1
ATOM 3269 C C . ILE A 1 403 ? -14.438 13.344 -26.531 1 62.62 403 ILE A C 1
ATOM 3271 O O . ILE A 1 403 ? -14.758 13.422 -27.719 1 62.62 403 ILE A O 1
ATOM 3275 N N . ASP A 1 404 ? -15.141 13.758 -25.531 1 62.5 404 ASP A N 1
ATOM 3276 C CA . ASP A 1 404 ? -16.469 14.289 -25.812 1 62.5 404 ASP A CA 1
ATOM 3277 C C . ASP A 1 404 ? -16.391 15.586 -26.625 1 62.5 404 ASP A C 1
ATOM 3279 O O . ASP A 1 404 ? -17.156 15.781 -27.562 1 62.5 404 ASP A O 1
ATOM 3283 N N . ASP A 1 405 ? -15.445 16.375 -26.234 1 65.81 405 ASP A N 1
ATOM 3284 C CA . ASP A 1 405 ? -15.266 17.625 -26.969 1 65.81 405 ASP A CA 1
ATOM 3285 C C . ASP A 1 405 ? -14.836 17.344 -28.406 1 65.81 405 ASP A C 1
ATOM 3287 O O . ASP A 1 405 ? -15.344 17.984 -29.344 1 65.81 405 ASP A O 1
ATOM 3291 N N . ARG A 1 406 ? -13.961 16.422 -28.453 1 69.44 406 ARG A N 1
ATOM 3292 C CA . ARG A 1 406 ? -13.484 16.094 -29.797 1 69.44 406 ARG A CA 1
ATOM 3293 C C . ARG A 1 406 ? -14.586 15.414 -30.609 1 69.44 406 ARG A C 1
ATOM 3295 O O . ARG A 1 406 ? -14.711 15.656 -31.812 1 69.44 406 ARG A O 1
ATOM 3302 N N . GLU A 1 407 ? -15.406 14.68 -29.875 1 73.19 407 GLU A N 1
ATOM 3303 C CA . GLU A 1 407 ? -16.531 14.062 -30.562 1 73.19 407 GLU A CA 1
ATOM 3304 C C . GLU A 1 407 ? -17.547 15.109 -31.016 1 73.19 407 GLU A C 1
ATOM 3306 O O . GLU A 1 407 ? -18.094 15.008 -32.125 1 73.19 407 GLU A O 1
ATOM 3311 N N . THR A 1 408 ? -17.688 16.016 -30.172 1 73.19 408 THR A N 1
ATOM 3312 C CA . THR A 1 408 ? -18.578 17.125 -30.531 1 73.19 408 THR A CA 1
ATOM 3313 C C . THR A 1 408 ? -18.016 17.891 -31.734 1 73.19 408 THR A C 1
ATOM 3315 O O . THR A 1 408 ? -18.766 18.25 -32.656 1 73.19 408 THR A O 1
ATOM 3318 N N . LEU A 1 409 ? -16.781 18.109 -31.688 1 76.06 409 LEU A N 1
ATOM 3319 C CA . LEU A 1 409 ? -16.125 18.812 -32.781 1 76.06 409 LEU A CA 1
ATOM 3320 C C . LEU A 1 409 ? -16.219 18 -34.062 1 76.06 409 LEU A C 1
ATOM 3322 O O . LEU A 1 409 ? -16.453 18.547 -35.156 1 76.06 409 LEU A O 1
ATOM 3326 N N . ILE A 1 410 ? -16.094 16.734 -33.938 1 78.62 410 ILE A N 1
ATOM 3327 C CA . ILE A 1 410 ? -16.203 15.836 -35.094 1 78.62 410 ILE A CA 1
ATOM 3328 C C . ILE A 1 410 ? -17.641 15.883 -35.625 1 78.62 410 ILE A C 1
ATOM 3330 O O . ILE A 1 410 ? -17.828 16 -36.844 1 78.62 410 ILE A O 1
ATOM 3334 N N . GLN A 1 411 ? -18.562 15.844 -34.75 1 77.88 411 GLN A N 1
ATOM 3335 C CA . GLN A 1 411 ? -19.953 15.914 -35.156 1 77.88 411 GLN A CA 1
ATOM 3336 C C . GLN A 1 411 ? -20.266 17.25 -35.844 1 77.88 411 GLN A C 1
ATOM 3338 O O . GLN A 1 411 ? -20.922 17.281 -36.875 1 77.88 411 GLN A O 1
ATOM 3343 N N . PHE A 1 412 ? -19.75 18.266 -35.312 1 83.44 412 PHE A N 1
ATOM 3344 C CA . PHE A 1 412 ? -19.953 19.594 -35.875 1 83.44 412 PHE A CA 1
ATOM 3345 C C . PHE A 1 412 ? -19.328 19.703 -37.281 1 83.44 412 PHE A C 1
ATOM 3347 O O . PHE A 1 412 ? -19.984 20.141 -38.219 1 83.44 412 PHE A O 1
ATOM 3354 N N . LEU A 1 413 ? -18.203 19.188 -37.375 1 84.12 413 LEU A N 1
ATOM 3355 C CA . LEU A 1 413 ? -17.5 19.25 -38.656 1 84.12 413 LEU A CA 1
ATOM 3356 C C . LEU A 1 413 ? -18.156 18.312 -39.656 1 84.12 413 LEU A C 1
ATOM 3358 O O . LEU A 1 413 ? -18.234 18.641 -40.844 1 84.12 413 LEU A O 1
ATOM 3362 N N . ALA A 1 414 ? -18.672 17.234 -39.188 1 83.69 414 ALA A N 1
ATOM 3363 C CA . ALA A 1 414 ? -19.391 16.312 -40.062 1 83.69 414 ALA A CA 1
ATOM 3364 C C . ALA A 1 414 ? -20.672 16.938 -40.625 1 83.69 414 ALA A C 1
ATOM 3366 O O . ALA A 1 414 ? -20.969 16.812 -41.812 1 83.69 414 ALA A O 1
ATOM 3367 N N . ILE A 1 415 ? -21.344 17.641 -39.781 1 86.12 415 ILE A N 1
ATOM 3368 C CA . ILE A 1 415 ? -22.562 18.312 -40.188 1 86.12 415 ILE A CA 1
ATOM 3369 C C . ILE A 1 415 ? -22.234 19.422 -41.219 1 86.12 415 ILE A C 1
ATOM 3371 O O . ILE A 1 415 ? -22.891 19.516 -42.25 1 86.12 415 ILE A O 1
ATOM 3375 N N . ILE A 1 416 ? -21.266 20.172 -40.938 1 88.12 416 ILE A N 1
ATOM 3376 C CA . ILE A 1 416 ? -20.859 21.234 -41.844 1 88.12 416 ILE A CA 1
ATOM 3377 C C . ILE A 1 416 ? -20.438 20.641 -43.188 1 88.12 416 ILE A C 1
ATOM 3379 O O . ILE A 1 416 ? -20.766 21.172 -44.25 1 88.12 416 ILE A O 1
ATOM 3383 N N . THR A 1 417 ? -19.828 19.547 -43.156 1 84.56 417 THR A N 1
ATOM 3384 C CA . THR A 1 417 ? -19.375 18.859 -44.344 1 84.56 417 THR A CA 1
ATOM 3385 C C . THR A 1 417 ? -20.578 18.375 -45.188 1 84.56 417 THR A C 1
ATOM 3387 O O . THR A 1 417 ? -20.594 18.531 -46.406 1 84.56 417 THR A O 1
ATOM 3390 N N . VAL A 1 418 ? -21.531 17.891 -44.531 1 86.5 418 VAL A N 1
ATOM 3391 C CA . VAL A 1 418 ? -22.719 17.406 -45.219 1 86.5 418 VAL A CA 1
ATOM 3392 C C . VAL A 1 418 ? -23.484 18.578 -45.812 1 86.5 418 VAL A C 1
ATOM 3394 O O . VAL A 1 418 ? -23.938 18.516 -46.969 1 86.5 418 VAL A O 1
ATOM 3397 N N . VAL A 1 419 ? -23.594 19.641 -45.125 1 89.19 419 VAL A N 1
ATOM 3398 C CA . VAL A 1 419 ? -24.297 20.828 -45.594 1 89.19 419 VAL A CA 1
ATOM 3399 C C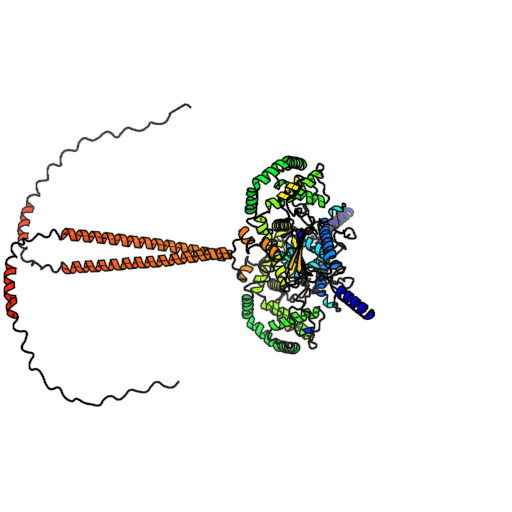 . VAL A 1 419 ? -23.578 21.406 -46.812 1 89.19 419 VAL A C 1
ATOM 3401 O O . VAL A 1 419 ? -24.203 21.703 -47.812 1 89.19 419 VAL A O 1
ATOM 3404 N N . LEU A 1 420 ? -22.312 21.438 -46.719 1 88.94 420 LEU A N 1
ATOM 3405 C CA . LEU A 1 420 ? -21.516 21.984 -47.812 1 88.94 420 LEU A CA 1
ATOM 3406 C C . LEU A 1 420 ? -21.578 21.062 -49.031 1 88.94 420 LEU A C 1
ATOM 3408 O O . LEU A 1 420 ? -21.609 21.531 -50.188 1 88.94 420 LEU A O 1
ATOM 3412 N N . ALA A 1 421 ? -21.719 19.859 -48.844 1 90.31 421 ALA A N 1
ATOM 3413 C CA . ALA A 1 421 ? -21.859 18.891 -49.938 1 90.31 421 ALA A CA 1
ATOM 3414 C C . ALA A 1 421 ? -23.203 19.031 -50.625 1 90.31 421 ALA A C 1
ATOM 3416 O O . ALA A 1 421 ? -23.281 18.984 -51.875 1 90.31 421 ALA A O 1
ATOM 3417 N N . ILE A 1 422 ? -24.172 19.344 -49.906 1 90.62 422 ILE A N 1
ATOM 3418 C CA . ILE A 1 422 ? -25.516 19.547 -50.469 1 90.62 422 ILE A CA 1
ATOM 3419 C C . ILE A 1 422 ? -25.547 20.859 -51.25 1 90.62 422 ILE A C 1
ATOM 3421 O O . ILE A 1 422 ? -26.078 20.906 -52.375 1 90.62 422 ILE A O 1
ATOM 3425 N N . VAL A 1 423 ? -24.953 21.844 -50.656 1 91.19 423 VAL A N 1
ATOM 3426 C CA . VAL A 1 423 ? -24.922 23.141 -51.344 1 91.19 423 VAL A CA 1
ATOM 3427 C C . VAL A 1 423 ? -24.125 23.047 -52.625 1 91.19 423 VAL A C 1
ATOM 3429 O O . VAL A 1 423 ? -24.531 23.578 -53.656 1 91.19 423 VAL A O 1
ATOM 3432 N N . THR A 1 424 ? -23.156 22.281 -52.656 1 89.69 424 THR A N 1
ATOM 3433 C CA . THR A 1 424 ? -22.328 22.062 -53.844 1 89.69 424 THR A CA 1
ATOM 3434 C C . THR A 1 424 ? -23.125 21.281 -54.875 1 89.69 424 THR A C 1
ATOM 3436 O O . THR A 1 424 ? -23.062 21.625 -56.062 1 89.69 424 THR A O 1
ATOM 3439 N N . ALA A 1 425 ? -23.859 20.406 -54.5 1 90.88 425 ALA A N 1
ATOM 3440 C CA . ALA A 1 425 ? -24.688 19.625 -55.406 1 90.88 425 ALA A CA 1
ATOM 3441 C C . ALA A 1 425 ? -25.797 20.469 -56 1 90.88 425 ALA A C 1
ATOM 3443 O O . ALA A 1 425 ? -26.062 20.375 -57.219 1 90.88 425 ALA A O 1
ATOM 3444 N N . LEU A 1 426 ? -26.312 21.312 -55.25 1 91.81 426 LEU A N 1
ATOM 3445 C CA . LEU A 1 426 ? -27.391 22.188 -55.719 1 91.81 426 LEU A CA 1
ATOM 3446 C C . LEU A 1 426 ? -26.859 23.234 -56.688 1 91.81 426 LEU A C 1
ATOM 3448 O O . LEU A 1 426 ? -27.484 23.5 -57.719 1 91.81 426 LEU A O 1
ATOM 3452 N N . LEU A 1 427 ? -25.719 23.703 -56.375 1 90.12 427 LEU A N 1
ATOM 3453 C CA . LEU A 1 427 ? -25.094 24.688 -57.25 1 90.12 427 LEU A CA 1
ATOM 3454 C C . LEU A 1 427 ? -24.641 24.031 -58.562 1 90.12 427 LEU A C 1
ATOM 3456 O O . LEU A 1 427 ? -24.797 24.594 -59.625 1 90.12 427 LEU A O 1
ATOM 3460 N N . GLY A 1 428 ? -24.297 22.844 -58.438 1 89.75 428 GLY A N 1
ATOM 3461 C CA . GLY A 1 428 ? -23.953 22.062 -59.625 1 89.75 428 GLY A CA 1
ATOM 3462 C C . GLY A 1 428 ? -25.141 21.734 -60.5 1 89.75 428 GLY A C 1
ATOM 3463 O O . GLY A 1 428 ? -25.078 21.859 -61.719 1 89.75 428 GLY A O 1
ATOM 3464 N N . TYR A 1 429 ? -26.156 21.516 -59.875 1 89.44 429 TYR A N 1
ATOM 3465 C CA . TYR A 1 429 ? -27.391 21.234 -60.594 1 89.44 429 TYR A CA 1
ATOM 3466 C C . TYR A 1 429 ? -27.938 22.484 -61.25 1 89.44 429 TYR A C 1
ATOM 3468 O O . TYR A 1 429 ? -28.375 22.438 -62.406 1 89.44 429 TYR A O 1
ATOM 3476 N N . SER A 1 430 ? -27.828 23.547 -60.594 1 88.75 430 SER A N 1
ATOM 3477 C CA . SER A 1 430 ? -28.281 24.828 -61.156 1 88.75 430 SER A CA 1
ATOM 3478 C C . SER A 1 430 ? -27.422 25.234 -62.344 1 88.75 430 SER A C 1
ATOM 3480 O O . SER A 1 430 ? -27.953 25.703 -63.344 1 88.75 430 SER A O 1
ATOM 3482 N N . LEU A 1 431 ? -26.266 24.938 -62.281 1 87.44 431 LEU A N 1
ATOM 3483 C CA . LEU A 1 431 ? -25.359 25.234 -63.375 1 87.44 431 LEU A CA 1
ATOM 3484 C C . LEU A 1 431 ? -25.609 24.297 -64.562 1 87.44 431 LEU A C 1
ATOM 3486 O O . LEU A 1 431 ? -25.594 24.734 -65.688 1 87.44 431 LEU A O 1
ATOM 3490 N N . TYR A 1 432 ? -26 23.125 -64.25 1 87.12 432 TYR A N 1
ATOM 3491 C CA . TYR A 1 432 ? -26.312 22.141 -65.25 1 87.12 432 TYR A CA 1
ATOM 3492 C C . TYR A 1 432 ? -27.609 22.516 -66 1 87.12 432 TYR A C 1
ATOM 3494 O O . TYR A 1 432 ? -27.672 22.484 -67.188 1 87.12 432 TYR A O 1
ATOM 3502 N N . LYS A 1 433 ? -28.562 23.062 -65.312 1 86.44 433 LYS A N 1
ATOM 3503 C CA . LYS A 1 433 ? -29.844 23.469 -65.875 1 86.44 433 LYS A CA 1
ATOM 3504 C C . LYS A 1 433 ? -29.703 24.734 -66.688 1 86.44 433 LYS A C 1
ATOM 3506 O O . LYS A 1 433 ? -30.328 24.844 -67.75 1 86.44 433 LYS A O 1
ATOM 3511 N N . MET A 1 434 ? -28.844 25.594 -66.375 1 85.81 434 MET A N 1
ATOM 3512 C CA . MET A 1 434 ? -28.609 26.844 -67.062 1 85.81 434 MET A CA 1
ATOM 3513 C C . MET A 1 434 ? -27.859 26.578 -68.375 1 85.81 434 MET A C 1
ATOM 3515 O O . MET A 1 434 ? -28.172 27.156 -69.438 1 85.81 434 MET A O 1
ATOM 3519 N N . LYS A 1 435 ? -27.109 25.594 -68.375 1 83.94 435 LYS A N 1
ATOM 3520 C CA . LYS A 1 435 ? -26.375 25.219 -69.625 1 83.94 435 LYS A CA 1
ATOM 3521 C C . LYS A 1 435 ? -27.281 24.5 -70.625 1 83.94 435 LYS A C 1
ATOM 3523 O O . LYS A 1 435 ? -27.172 24.719 -71.812 1 83.94 435 LYS A O 1
ATOM 3528 N N . GLN A 1 436 ? -28.281 23.844 -70.125 1 83.69 436 GLN A N 1
ATOM 3529 C CA . GLN A 1 436 ? -29.219 23.141 -71 1 83.69 436 GLN A CA 1
ATOM 3530 C C . GLN A 1 436 ? -30.234 24.109 -71.562 1 83.69 436 GLN A C 1
ATOM 3532 O O . GLN A 1 436 ? -30.562 24 -72.75 1 83.69 436 GLN A O 1
ATOM 3537 N N . GLN A 1 437 ? -30.547 25.141 -70.875 1 81.81 437 GLN A N 1
ATOM 3538 C CA . GLN A 1 437 ? -31.469 26.172 -71.375 1 81.81 437 GLN A CA 1
ATOM 3539 C C . GLN A 1 437 ? -30.781 27.062 -72.375 1 81.81 437 GLN A C 1
ATOM 3541 O O . GLN A 1 437 ? -31.391 27.438 -73.375 1 81.81 437 GLN A O 1
ATOM 3546 N N . SER A 1 438 ? -29.594 27.312 -72.188 1 75.12 438 SER A N 1
ATOM 3547 C CA . SER A 1 438 ? -28.844 28.109 -73.188 1 75.12 438 SER A CA 1
ATOM 3548 C C . SER A 1 438 ? -28.594 27.344 -74.438 1 75.12 438 SER A C 1
ATOM 3550 O O . SER A 1 438 ? -28.688 27.906 -75.562 1 75.12 438 SER A O 1
ATOM 3552 N N . LYS A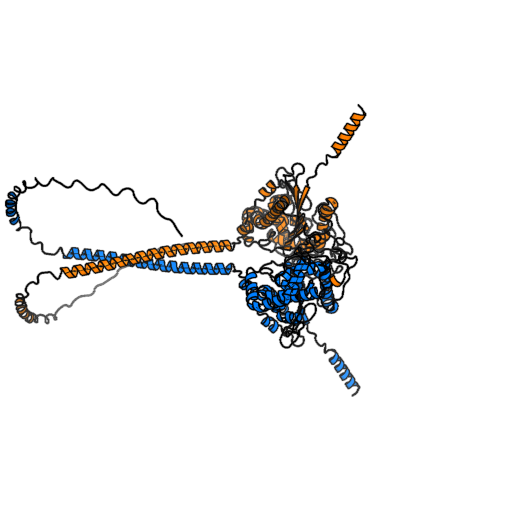 1 439 ? -28.594 26.109 -74.375 1 70.81 439 LYS A N 1
ATOM 3553 C CA . LYS A 1 439 ? -28.453 25.297 -75.625 1 70.81 439 LYS A CA 1
ATOM 3554 C C . LYS A 1 439 ? -29.766 25.188 -76.375 1 70.81 439 LYS A C 1
ATOM 3556 O O . LYS A 1 439 ? -29.781 25.234 -77.562 1 70.81 439 LYS A O 1
ATOM 3561 N N . SER A 1 440 ? -30.828 25.25 -75.688 1 74.44 440 SER A N 1
ATOM 3562 C CA . SER A 1 440 ? -32.156 25.156 -76.312 1 74.44 440 SER A CA 1
ATOM 3563 C C . SER A 1 440 ? -32.531 26.5 -76.938 1 74.44 440 SER A C 1
ATOM 3565 O O . SER A 1 440 ? -33.125 26.531 -78.062 1 74.44 440 SER A O 1
ATOM 3567 N N . GLN A 1 441 ? -32.156 27.609 -76.5 1 69.88 441 GLN A N 1
ATOM 3568 C CA . GLN A 1 441 ? -32.438 28.922 -77.062 1 69.88 441 GLN A CA 1
ATOM 3569 C C . GLN A 1 441 ? -31.578 29.188 -78.312 1 69.88 441 GLN A C 1
ATOM 3571 O O . GLN A 1 441 ? -32.062 29.734 -79.312 1 69.88 441 GLN A O 1
ATOM 3576 N N . ILE A 1 442 ? -30.469 28.734 -78.375 1 68.12 442 ILE A N 1
ATOM 3577 C CA . ILE A 1 442 ? -29.609 28.859 -79.562 1 68.12 442 ILE A CA 1
ATOM 3578 C C . ILE A 1 442 ? -30.109 27.953 -80.625 1 68.12 442 ILE A C 1
ATOM 3580 O O . ILE A 1 442 ? -30.156 28.359 -81.812 1 68.12 442 ILE A O 1
ATOM 3584 N N . GLN A 1 443 ? -30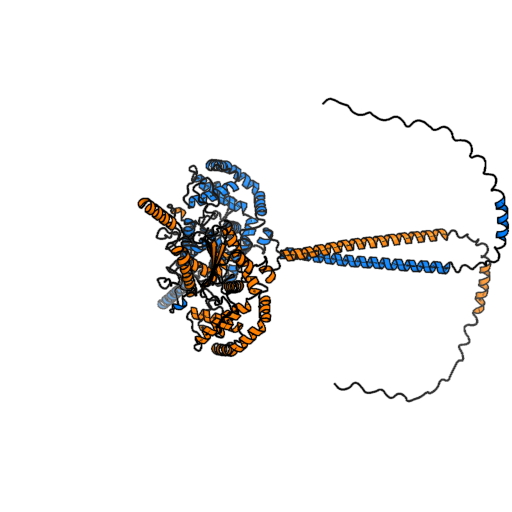.703 26.844 -80.312 1 65.69 443 GLN A N 1
ATOM 3585 C CA . GLN A 1 443 ? -31.297 25.953 -81.312 1 65.69 443 GLN A CA 1
ATOM 3586 C C . GLN A 1 443 ? -32.594 26.516 -81.875 1 65.69 443 GLN A C 1
ATOM 3588 O O . GLN A 1 443 ? -32.875 26.438 -83.062 1 65.69 443 GLN A O 1
ATOM 3593 N N . TYR A 1 444 ? -33.344 27.281 -81.125 1 66.69 444 TYR A N 1
ATOM 3594 C CA . TYR A 1 444 ? -34.562 27.938 -81.562 1 66.69 444 TYR A CA 1
ATOM 3595 C C . TYR A 1 444 ? -34.281 29.156 -82.438 1 66.69 444 TYR A C 1
ATOM 3597 O O . TYR A 1 444 ? -34.938 29.375 -83.438 1 66.69 444 TYR A O 1
ATOM 3605 N N . LEU A 1 445 ? -33.344 29.969 -82.25 1 63.59 445 LEU A N 1
ATOM 3606 C CA . LEU A 1 445 ? -32.969 31.125 -83.062 1 63.59 445 LEU A CA 1
ATOM 3607 C C . LEU A 1 445 ? -32.344 30.672 -84.438 1 63.59 445 LEU A C 1
ATOM 3609 O O . LEU A 1 445 ? -32.562 31.297 -85.438 1 63.59 445 LEU A O 1
ATOM 3613 N N . GLN A 1 446 ? -31.75 29.641 -84.5 1 61.44 446 GLN A N 1
ATOM 3614 C CA . GLN A 1 446 ? -31.203 29.109 -85.75 1 61.44 446 GLN A CA 1
ATOM 3615 C C . GLN A 1 446 ? -32.312 28.5 -86.625 1 61.44 446 GLN A C 1
ATOM 3617 O O . GLN A 1 446 ? -32.25 28.625 -87.812 1 61.44 446 GLN A O 1
ATOM 3622 N N . GLU A 1 447 ? -33.375 28.047 -86.062 1 62.38 447 GLU A N 1
ATOM 3623 C CA . GLU A 1 447 ? -34.438 27.453 -86.812 1 62.38 447 GLU A CA 1
ATOM 3624 C C . GLU A 1 447 ? -35.406 28.516 -87.375 1 62.38 447 GLU A C 1
ATOM 3626 O O . GLU A 1 447 ? -35.969 28.375 -88.438 1 62.38 447 GLU A O 1
ATOM 3631 N N . HIS A 1 448 ? -35.625 29.734 -86.875 1 60.22 448 HIS A N 1
ATOM 3632 C CA . HIS A 1 448 ? -36.531 30.781 -87.312 1 60.22 448 HIS A CA 1
ATOM 3633 C C . HIS A 1 448 ? -35.781 31.797 -88.188 1 60.22 448 HIS A C 1
ATOM 3635 O O . HIS A 1 448 ? -36.375 32.625 -88.875 1 60.22 448 HIS A O 1
ATOM 3641 N N . GLN A 1 449 ? -34.594 32.031 -88.25 1 50.78 449 GLN A N 1
ATOM 3642 C CA . GLN A 1 449 ? -33.844 32.844 -89.188 1 50.78 449 GLN A CA 1
ATOM 3643 C C . GLN A 1 449 ? -33.75 32.125 -90.562 1 50.78 449 GLN A C 1
ATOM 3645 O O . GLN A 1 449 ? -33.531 32.75 -91.562 1 50.78 449 GLN A O 1
ATOM 3650 N N . LEU A 1 450 ? -33.812 30.875 -90.688 1 44.66 450 LEU A N 1
ATOM 3651 C CA . LEU A 1 450 ? -33.75 30.188 -91.938 1 44.66 450 LEU A CA 1
ATOM 3652 C C . LEU A 1 450 ? -35.062 30.281 -92.688 1 44.66 450 LEU A C 1
ATOM 3654 O O . LEU A 1 450 ? -35.156 29.875 -93.875 1 44.66 450 LEU A O 1
ATOM 3658 N N . GLN A 1 451 ? -36.188 30.594 -92.062 1 39.78 451 GLN A N 1
ATOM 3659 C CA . GLN A 1 451 ? -37.375 30.656 -92.875 1 39.78 451 GLN A CA 1
ATOM 3660 C C . GLN A 1 451 ? -37.562 32.031 -93.5 1 39.78 451 GLN A C 1
ATOM 3662 O O . GLN A 1 451 ? -38.688 32.531 -93.688 1 39.78 451 GLN A O 1
ATOM 3667 N N . SER A 1 452 ? -36.594 32.938 -93.5 1 38.12 452 SER A N 1
ATOM 3668 C CA . SER A 1 452 ? -36.75 34.094 -94.375 1 38.12 452 SER A CA 1
ATOM 3669 C C . SER A 1 452 ? -36.75 33.656 -95.812 1 38.12 452 SER A C 1
ATOM 3671 O O . SER A 1 452 ? -35.969 32.781 -96.25 1 38.12 452 SER A O 1
ATOM 3673 N N . PRO A 1 453 ? -37.781 33.938 -96.688 1 35.12 453 PRO A N 1
ATOM 3674 C CA . PRO A 1 453 ? -37.875 33.469 -98.062 1 35.12 453 PRO A CA 1
ATOM 3675 C C . PRO A 1 453 ? -36.594 33.688 -98.875 1 35.12 453 PRO A C 1
ATOM 3677 O O . PRO A 1 453 ? -35.906 34.719 -98.688 1 35.12 453 PRO A O 1
ATOM 3680 N N . LEU A 1 454 ? -35.938 32.688 -99.312 1 31.23 454 LEU A N 1
ATOM 3681 C CA . LEU A 1 454 ? -34.906 32.531 -100.375 1 31.23 454 LEU A CA 1
ATOM 3682 C C . LEU A 1 454 ? -35.125 33.5 -101.5 1 31.23 454 LEU A C 1
ATOM 3684 O O . LEU A 1 454 ? -36.094 33.344 -102.25 1 31.23 454 LEU A O 1
ATOM 3688 N N . TYR A 1 455 ? -34.969 34.781 -101.375 1 30.09 455 TYR A N 1
ATOM 3689 C CA . TYR A 1 455 ? -34.906 35.531 -102.625 1 30.09 455 TYR A CA 1
ATOM 3690 C C . TYR A 1 455 ? -33.906 34.875 -103.562 1 30.09 455 TYR A C 1
ATOM 3692 O O . TYR A 1 455 ? -32.781 34.531 -103.188 1 30.09 455 TYR A O 1
ATOM 3700 N N . ASN A 1 456 ? -34.375 34.188 -104.625 1 26.66 456 ASN A N 1
ATOM 3701 C CA . ASN A 1 456 ? -33.781 33.469 -105.75 1 26.66 456 ASN A CA 1
ATOM 3702 C C . ASN A 1 456 ? -32.562 34.219 -106.312 1 26.66 456 ASN A C 1
ATOM 3704 O O . ASN A 1 456 ? -32.562 35.469 -106.375 1 26.66 456 ASN A O 1
ATOM 3708 N N . GLN A 1 457 ? -31.469 33.562 -106.438 1 27.67 457 GLN A N 1
ATOM 3709 C CA . GLN A 1 457 ? -30.109 33.75 -106.875 1 27.67 457 GLN A CA 1
ATOM 3710 C C . GLN A 1 457 ? -30.109 34.406 -108.25 1 27.67 457 GLN A C 1
ATOM 3712 O O . GLN A 1 457 ? -29.047 34.656 -108.875 1 27.67 457 GLN A O 1
ATOM 3717 N N . SER A 1 458 ? -31.281 34.344 -109.062 1 29.22 458 SER A N 1
ATOM 3718 C CA . SER A 1 458 ? -31 34.625 -110.438 1 29.22 458 SER A CA 1
ATOM 3719 C C . SER A 1 458 ? -30.375 36 -110.625 1 29.22 458 SER A C 1
ATOM 3721 O O . SER A 1 458 ? -29.5 36.188 -111.5 1 29.22 458 SER A O 1
ATOM 3723 N N . ASP A 1 459 ? -30.984 37 -110.188 1 28.42 459 ASP A N 1
ATOM 3724 C CA . ASP A 1 459 ? -30.766 38.219 -111 1 28.42 459 ASP A CA 1
ATOM 3725 C C . ASP A 1 459 ? -29.406 38.844 -110.625 1 28.42 459 ASP A C 1
ATOM 3727 O O . ASP A 1 459 ? -29.031 39.875 -111.188 1 28.42 459 ASP A O 1
ATOM 3731 N N . MET A 1 460 ? -28.781 38.562 -109.5 1 26.08 460 MET A N 1
ATOM 3732 C CA . MET A 1 460 ? -27.688 39.531 -109.312 1 26.08 460 MET A CA 1
ATOM 3733 C C . MET A 1 460 ? -26.453 39.094 -110.125 1 26.08 460 MET A C 1
ATOM 3735 O O . MET A 1 460 ? -25.5 38.562 -109.5 1 26.08 460 MET A O 1
ATOM 3739 N N . SER A 1 461 ? -26.406 38.156 -111.062 1 27.95 461 SER A N 1
ATOM 3740 C CA . SER A 1 461 ? -25.234 37.906 -111.875 1 27.95 461 SER A CA 1
ATOM 3741 C C . SER A 1 461 ? -24.766 39.219 -112.562 1 27.95 461 SER A C 1
ATOM 3743 O O . SER A 1 461 ? -23.609 39.312 -112.938 1 27.95 461 SER A O 1
ATOM 3745 N N . ARG A 1 462 ? -25.766 40 -113.125 1 28.17 462 ARG A N 1
ATOM 3746 C CA . ARG A 1 462 ? -25.312 41.031 -114.062 1 28.17 462 ARG A CA 1
ATOM 3747 C C . ARG A 1 462 ? -24.422 42.062 -113.375 1 28.17 462 ARG A C 1
ATOM 3749 O O . ARG A 1 462 ? -23.641 42.75 -114 1 28.17 462 ARG A O 1
ATOM 3756 N N . TYR A 1 463 ? -24.641 42.344 -112.062 1 27 463 TYR A N 1
ATOM 3757 C CA . TYR A 1 463 ? -23.906 43.531 -111.688 1 27 463 TYR A CA 1
ATOM 3758 C C . TYR A 1 463 ? -22.438 43.219 -111.438 1 27 463 TYR A C 1
ATOM 3760 O O . TYR A 1 463 ? -21.656 44.125 -111.125 1 27 463 TYR A O 1
ATOM 3768 N N . VAL A 1 464 ? -21.984 41.969 -111.438 1 31.11 464 VAL A N 1
ATOM 3769 C CA . VAL A 1 464 ? -20.547 41.781 -111.25 1 31.11 464 VAL A CA 1
ATOM 3770 C C . VAL A 1 464 ? -19.781 42.188 -112.5 1 31.11 464 VAL A C 1
ATOM 3772 O O . VAL A 1 464 ? -18.562 42.344 -112.438 1 31.11 464 VAL A O 1
ATOM 3775 N N . GLU A 1 465 ? -20.344 42.156 -113.688 1 30.55 465 GLU A N 1
ATOM 3776 C CA . GLU A 1 465 ? -19.453 42.469 -114.812 1 30.55 465 GLU A CA 1
ATOM 3777 C C . GLU A 1 465 ? -18.844 43.875 -114.688 1 30.55 465 GLU A C 1
ATOM 3779 O O . GLU A 1 465 ? -17.688 44.094 -115.062 1 30.55 465 GLU A O 1
ATOM 3784 N N . LEU A 1 466 ? -19.609 44.906 -114.312 1 27.77 466 LEU A N 1
ATOM 3785 C CA . LEU A 1 466 ? -19.109 46.25 -114.562 1 27.77 466 LEU A CA 1
ATOM 3786 C C . LEU A 1 466 ? -17.938 46.594 -113.688 1 27.77 466 LEU A C 1
ATOM 3788 O O . LEU A 1 466 ? -17.031 47.344 -114.062 1 27.77 466 LEU A O 1
ATOM 3792 N N . HIS A 1 467 ? -17.875 46.125 -112.375 1 28.64 467 HIS A N 1
ATOM 3793 C CA . HIS A 1 467 ? -16.844 46.812 -111.625 1 28.64 467 HIS A CA 1
ATOM 3794 C C . HIS A 1 467 ? -15.469 46.219 -111.875 1 28.64 467 HIS A C 1
ATOM 3796 O O . HIS A 1 467 ? -14.484 46.625 -111.25 1 28.64 467 HIS A O 1
ATOM 3802 N N . ASN A 1 468 ? -15.234 45.156 -112.625 1 30.2 468 ASN A N 1
ATOM 3803 C CA . ASN A 1 468 ? -13.875 44.75 -113 1 30.2 468 ASN A CA 1
ATOM 3804 C C . ASN A 1 468 ? -13.117 45.844 -113.75 1 30.2 468 ASN A C 1
ATOM 3806 O O . ASN A 1 468 ? -11.891 45.781 -113.812 1 30.2 468 ASN A O 1
ATOM 3810 N N . ILE A 1 469 ? -13.672 46.594 -114.625 1 31.19 469 ILE A N 1
ATOM 3811 C CA . ILE A 1 469 ? -12.883 47.438 -115.562 1 31.19 469 ILE A CA 1
ATOM 3812 C C . ILE A 1 469 ? -12.109 48.469 -114.75 1 31.19 469 ILE A C 1
ATOM 3814 O O . ILE A 1 469 ? -10.93 48.75 -115 1 31.19 469 ILE A O 1
ATOM 3818 N N . GLN A 1 470 ? -12.68 49.188 -113.75 1 26.23 470 GLN A N 1
ATOM 3819 C CA . GLN A 1 470 ? -11.961 50.438 -113.438 1 26.23 470 GLN A CA 1
ATOM 3820 C C . GLN A 1 470 ? -10.758 50.156 -112.562 1 26.23 470 GLN A C 1
ATOM 3822 O O . GLN A 1 470 ? -9.977 51.062 -112.25 1 26.23 470 GLN A O 1
ATOM 3827 N N . GLN A 1 471 ? -10.492 48.938 -112 1 27.11 471 GLN A N 1
ATOM 3828 C CA . GLN A 1 471 ? -9.289 48.875 -111.188 1 27.11 471 GLN A CA 1
ATOM 3829 C C . GLN A 1 471 ? -8.031 48.812 -112.062 1 27.11 471 GLN A C 1
ATOM 3831 O O . GLN A 1 471 ? -6.918 48.75 -111.5 1 27.11 471 GLN A O 1
ATOM 3836 N N . ASN A 1 472 ? -7.926 48.781 -113.312 1 27.56 472 ASN A N 1
ATOM 3837 C CA . ASN A 1 472 ? -6.68 48.969 -114.062 1 27.56 472 ASN A CA 1
ATOM 3838 C C . ASN A 1 472 ? -5.988 50.281 -113.688 1 27.56 472 ASN A C 1
ATOM 3840 O O . ASN A 1 472 ? -4.762 50.375 -113.75 1 27.56 472 ASN A O 1
ATOM 3844 N N . GLN A 1 473 ? -6.539 51.469 -113.75 1 25.66 473 GLN A N 1
ATOM 3845 C CA . GLN A 1 473 ? -5.73 52.625 -114 1 25.66 473 GLN A CA 1
ATOM 3846 C C . GLN A 1 473 ? -4.895 53.031 -112.812 1 25.66 473 GLN A C 1
ATOM 3848 O O . GLN A 1 473 ? -3.789 53.562 -112.938 1 25.66 473 GLN A O 1
ATOM 3853 N N . GLN A 1 474 ? -5.328 52.969 -111.562 1 23.95 474 GLN A N 1
ATOM 3854 C CA . GLN A 1 474 ? -4.566 53.812 -110.625 1 23.95 474 GLN A CA 1
ATOM 3855 C C . GLN A 1 474 ? -3.309 53.094 -110.125 1 23.95 474 GLN A C 1
ATOM 3857 O O . GLN A 1 474 ? -3.15 52.844 -108.938 1 23.95 474 GLN A O 1
ATOM 3862 N N . GLN A 1 475 ? -2.785 51.969 -110.625 1 25.03 475 GLN A N 1
ATOM 3863 C CA . GLN A 1 475 ? -1.553 51.406 -110.062 1 25.03 475 GLN A CA 1
ATOM 3864 C C . GLN A 1 475 ? -0.374 52.344 -110.312 1 25.03 475 GLN A C 1
ATOM 3866 O O . GLN A 1 475 ? 0.707 52.125 -109.75 1 25.03 475 GLN A O 1
ATOM 3871 N N . GLN A 1 476 ? -0.169 53.156 -111.312 1 23.91 476 GLN A N 1
ATOM 3872 C CA . GLN A 1 476 ? 1.081 53.75 -111.812 1 23.91 476 GLN A CA 1
ATOM 3873 C C . GLN A 1 476 ? 1.643 54.75 -110.75 1 23.91 476 GLN A C 1
ATOM 3875 O O . GLN A 1 476 ? 2.854 54.969 -110.688 1 23.91 476 GLN A O 1
ATOM 3880 N N . ILE A 1 477 ? 1.039 55.75 -110.188 1 23.44 477 ILE A N 1
ATOM 3881 C CA . ILE A 1 477 ? 1.725 57 -109.875 1 23.44 477 ILE A CA 1
ATOM 3882 C C . ILE A 1 477 ? 2.557 56.812 -108.625 1 23.44 477 ILE A C 1
ATOM 3884 O O . ILE A 1 477 ? 3.441 57.625 -108.312 1 23.44 477 ILE A O 1
ATOM 3888 N N . THR A 1 478 ? 2.361 55.906 -107.625 1 22.89 478 THR A N 1
ATOM 3889 C CA . THR A 1 478 ? 3.061 56.25 -106.375 1 22.89 478 THR A CA 1
ATOM 3890 C C . THR A 1 478 ? 4.516 55.781 -106.438 1 22.89 478 THR A C 1
ATOM 3892 O O . THR A 1 478 ? 4.832 54.656 -106.062 1 22.89 478 THR A O 1
ATOM 3895 N N . GLN A 1 479 ? 5.461 55.781 -107.438 1 23.48 479 GLN A N 1
ATOM 3896 C CA . GLN A 1 479 ? 6.914 55.75 -107.625 1 23.48 479 GLN A CA 1
ATOM 3897 C C . GLN A 1 479 ? 7.578 56.844 -106.75 1 23.48 479 GLN A C 1
ATOM 3899 O O . GLN A 1 479 ? 8.633 56.594 -106.188 1 23.48 479 GLN A O 1
ATOM 3904 N N . SER A 1 480 ? 7.586 58.156 -106.938 1 21.52 480 SER A N 1
ATOM 3905 C CA . SER A 1 480 ? 8.68 59.125 -107 1 21.52 480 SER A CA 1
ATOM 3906 C C . SER A 1 480 ? 9.109 59.5 -105.562 1 21.52 480 SER A C 1
ATOM 3908 O O . SER A 1 480 ? 10.266 59.875 -105.375 1 21.52 480 SER A O 1
ATOM 3910 N N . GLN A 1 481 ? 8.398 59.938 -104.562 1 19.91 481 GLN A N 1
ATOM 3911 C CA . GLN A 1 481 ? 8.93 61 -103.688 1 19.91 481 GLN A CA 1
ATOM 3912 C C . GLN A 1 481 ? 9.805 60.375 -102.562 1 19.91 481 GLN A C 1
ATOM 3914 O O . GLN A 1 481 ? 10.156 61.062 -101.625 1 19.91 481 GLN A O 1
ATOM 3919 N N . GLN A 1 482 ? 10.18 59.125 -102.438 1 20.78 482 GLN A N 1
ATOM 3920 C CA . GLN A 1 482 ? 10.945 58.656 -101.312 1 20.78 482 GLN A CA 1
ATOM 3921 C C . GLN A 1 482 ? 12.398 59.125 -101.375 1 20.78 482 GLN A C 1
ATOM 3923 O O . GLN A 1 482 ? 13.273 58.531 -100.75 1 20.78 482 GLN A O 1
ATOM 3928 N N . PHE A 1 483 ? 13.016 59.938 -102.125 1 21.53 483 PHE A N 1
ATOM 3929 C CA . PHE A 1 483 ? 14.438 60.25 -102.188 1 21.53 483 PHE A CA 1
ATOM 3930 C C . PHE A 1 483 ? 14.891 60.844 -100.875 1 21.53 483 PHE A C 1
ATOM 3932 O O . PHE A 1 483 ? 15.992 60.562 -100.375 1 21.53 483 PHE A O 1
ATOM 3939 N N . GLN A 1 484 ? 14.492 62.031 -100.312 1 18.61 484 GLN A N 1
ATOM 3940 C CA . GLN A 1 484 ? 15.453 63.031 -99.812 1 18.61 484 GLN A CA 1
ATOM 3941 C C . GLN A 1 484 ? 15.969 62.688 -98.438 1 18.61 484 GLN A C 1
ATOM 3943 O O . GLN A 1 484 ? 17.141 62.906 -98.125 1 18.61 484 GLN A O 1
ATOM 3948 N N . GLN A 1 485 ? 15.219 62.625 -97.25 1 19.14 485 GLN A N 1
ATOM 3949 C CA . GLN A 1 485 ? 15.641 63.312 -96.062 1 19.14 485 GLN A CA 1
ATOM 3950 C C . GLN A 1 485 ? 16.609 62.438 -95.25 1 19.14 485 GLN A C 1
ATOM 3952 O O . GLN A 1 485 ? 16.188 61.469 -94.562 1 19.14 485 GLN A O 1
ATOM 3957 N N . GLN A 1 486 ? 17.812 61.938 -95.562 1 20.47 486 GLN A N 1
ATOM 3958 C CA . GLN A 1 486 ? 18.938 61.188 -95 1 20.47 486 GLN A CA 1
ATOM 3959 C C . GLN A 1 486 ? 19.5 61.938 -93.812 1 20.47 486 GLN A C 1
ATOM 3961 O O . GLN A 1 486 ? 20.422 61.438 -93.125 1 20.47 486 GLN A O 1
ATOM 3966 N N . GLN A 1 487 ? 19.547 63.25 -93.625 1 17.97 487 GLN A N 1
ATOM 3967 C CA . GLN A 1 487 ? 20.734 63.938 -93.125 1 17.97 487 GLN A CA 1
ATOM 3968 C C . GLN A 1 487 ? 20.984 63.625 -91.625 1 17.97 487 GLN A C 1
ATOM 3970 O O . GLN A 1 487 ? 22.094 63.25 -91.25 1 17.97 487 GLN A O 1
ATOM 3975 N N . GLN A 1 488 ? 20.719 64.5 -90.5 1 17.52 488 GLN A N 1
ATOM 3976 C CA . GLN A 1 488 ? 21.641 65.188 -89.625 1 17.52 488 GLN A CA 1
ATOM 3977 C C . GLN A 1 488 ? 21.812 64.438 -88.312 1 17.52 488 GLN A C 1
ATOM 3979 O O . GLN A 1 488 ? 22.578 64.875 -87.438 1 17.52 488 GLN A O 1
ATOM 3984 N N . GLN A 1 489 ? 21.094 63.5 -87.688 1 17.72 489 GLN A N 1
ATOM 3985 C CA . GLN A 1 489 ? 20.891 63.688 -86.25 1 17.72 489 GLN A CA 1
ATOM 3986 C C . GLN A 1 489 ? 22.031 63.031 -85.438 1 17.72 489 GLN A C 1
ATOM 3988 O O . GLN A 1 489 ? 22.047 61.812 -85.25 1 17.72 489 GLN A O 1
ATOM 3993 N N . PRO A 1 490 ? 23.375 63.375 -85.438 1 19.02 490 PRO A N 1
ATOM 3994 C CA . PRO A 1 490 ? 24.516 62.656 -84.812 1 19.02 490 PRO A CA 1
ATOM 3995 C C . PRO A 1 490 ? 24.406 62.562 -83.312 1 19.02 490 PRO A C 1
ATOM 3997 O O . PRO A 1 490 ? 24.734 61.5 -82.75 1 19.02 490 PRO A O 1
ATOM 4000 N N . GLN A 1 491 ? 24.625 63.719 -82.438 1 17.17 491 GLN A N 1
ATOM 4001 C CA . GLN A 1 491 ? 25.719 64 -81.562 1 17.17 491 GLN A CA 1
ATOM 4002 C C . GLN A 1 491 ? 25.516 63.344 -80.188 1 17.17 491 GLN A C 1
ATOM 4004 O O . GLN A 1 491 ? 26.484 62.875 -79.562 1 17.17 491 GLN A O 1
ATOM 4009 N N . GLN A 1 492 ? 24.594 63.656 -79.188 1 17.12 492 GLN A N 1
ATOM 4010 C CA . GLN A 1 492 ? 24.859 64.188 -77.812 1 17.12 492 GLN A CA 1
ATOM 4011 C C . GLN A 1 492 ? 25.016 63.094 -76.812 1 17.12 492 GLN A C 1
ATOM 4013 O O . GLN A 1 492 ? 24.156 62.875 -75.938 1 17.12 492 GLN A O 1
ATOM 4018 N N . GLN A 1 493 ? 25.422 61.906 -76.875 1 17.88 493 GLN A N 1
ATOM 4019 C CA . GLN A 1 493 ? 25.203 60.969 -75.812 1 17.88 493 GLN A CA 1
ATOM 4020 C C . GLN A 1 493 ? 26.266 61.094 -74.75 1 17.88 493 GLN A C 1
ATOM 4022 O O . GLN A 1 493 ? 26.438 60.219 -73.875 1 17.88 493 GLN A O 1
ATOM 4027 N N . GLN A 1 494 ? 27.328 61.906 -74.688 1 17.22 494 GLN A N 1
ATOM 4028 C CA . GLN A 1 494 ? 28.531 61.531 -74 1 17.22 494 GLN A CA 1
ATOM 4029 C C . GLN A 1 494 ? 28.266 61.438 -72.5 1 17.22 494 GLN A C 1
ATOM 4031 O O . GLN A 1 494 ? 28.844 60.562 -71.812 1 17.22 494 GLN A O 1
ATOM 4036 N N . GLN A 1 495 ? 27.969 62.469 -71.625 1 16.47 495 GLN A N 1
ATOM 4037 C CA . GLN A 1 495 ? 28.797 62.969 -70.5 1 16.47 495 GLN A CA 1
ATOM 4038 C C . GLN A 1 495 ? 28.641 62.125 -69.25 1 16.47 495 GLN A C 1
ATOM 4040 O O . GLN A 1 495 ? 29.562 62 -68.438 1 16.47 495 GLN A O 1
ATOM 4045 N N . GLN A 1 496 ? 27.484 61.844 -68.5 1 17.17 496 GLN A N 1
ATOM 4046 C CA . GLN A 1 496 ? 27.406 62.188 -67.062 1 17.17 496 GLN A CA 1
ATOM 4047 C C . GLN A 1 496 ? 28.016 61.062 -66.25 1 17.17 496 GLN A C 1
ATOM 4049 O O . GLN A 1 496 ? 27.406 60 -66.062 1 17.17 496 GLN A O 1
ATOM 4054 N N . GLN A 1 497 ? 29.312 60.75 -66.188 1 17.95 497 GLN A N 1
ATOM 4055 C CA . GLN A 1 497 ? 30.094 59.781 -65.438 1 17.95 497 GLN A CA 1
ATOM 4056 C C . GLN A 1 497 ? 29.922 59.938 -63.969 1 17.95 497 GLN A C 1
ATOM 4058 O O . GLN A 1 497 ? 29.641 58.969 -63.25 1 17.95 497 GLN A O 1
ATOM 4063 N N . GLN A 1 498 ? 30.984 60.656 -63.094 1 17.12 498 GLN A N 1
ATOM 4064 C CA . GLN A 1 498 ? 31.953 60.312 -62.062 1 17.12 498 GLN A CA 1
ATOM 4065 C C . GLN A 1 498 ? 31.422 60.656 -60.656 1 17.12 498 GLN A C 1
ATOM 4067 O O . GLN A 1 498 ? 32.062 60.344 -59.656 1 17.12 498 GLN A O 1
ATOM 4072 N N . TYR A 1 499 ? 30.547 61.562 -60.219 1 16.27 499 TYR A N 1
ATOM 4073 C CA . TYR A 1 499 ? 30.875 62.406 -59.094 1 16.27 499 TYR A CA 1
ATOM 4074 C C . TYR A 1 499 ? 30.938 61.594 -57.812 1 16.27 499 TYR A C 1
ATOM 4076 O O . TYR A 1 499 ? 31.859 61.75 -57 1 16.27 499 TYR A O 1
ATOM 4084 N N . THR A 1 500 ? 29.953 61.125 -56.906 1 16.77 500 THR A N 1
ATOM 4085 C CA . THR A 1 500 ? 29.719 61.688 -55.594 1 16.77 500 THR A CA 1
ATOM 4086 C C . THR A 1 500 ? 30.5 60.906 -54.531 1 16.77 500 THR A C 1
ATOM 4088 O O . THR A 1 500 ? 30.125 59.812 -54.156 1 16.77 500 THR A O 1
ATOM 4091 N N . GLU A 1 501 ? 31.812 60.812 -54.312 1 18.73 501 GLU A N 1
ATOM 4092 C CA . GLU A 1 501 ? 32.688 60.25 -53.281 1 18.73 501 GLU A CA 1
ATOM 4093 C C . GLU A 1 501 ? 32.406 60.844 -51.906 1 18.73 501 GLU A C 1
ATOM 4095 O O . GLU A 1 501 ? 32.344 60.125 -50.906 1 18.73 501 GLU A O 1
ATOM 4100 N N . GLN A 1 502 ? 33 62.094 -51.344 1 17.7 502 GLN A N 1
ATOM 4101 C CA . GLN A 1 502 ? 33.812 62.5 -50.219 1 17.7 502 GLN A CA 1
ATOM 4102 C C . GLN A 1 502 ? 32.938 62.812 -49 1 17.7 502 GLN A C 1
ATOM 4104 O O . GLN A 1 502 ? 33.438 62.938 -47.875 1 17.7 502 GLN A O 1
ATOM 4109 N N . GLY A 1 503 ? 31.875 63.562 -48.938 1 17.42 503 GLY A N 1
ATOM 4110 C CA . GLY A 1 503 ? 31.812 64.625 -47.938 1 17.42 503 GLY A CA 1
ATOM 4111 C C . GLY A 1 503 ? 31.953 64.125 -46.531 1 17.42 503 GLY A C 1
ATOM 4112 O O . GLY A 1 503 ? 31.953 62.875 -46.281 1 17.42 503 GLY A O 1
ATOM 4113 N N . TYR A 1 504 ? 31.25 64.812 -45.531 1 18.14 504 TYR A N 1
ATOM 4114 C CA . TYR A 1 504 ? 31.344 65.812 -44.469 1 18.14 504 TYR A CA 1
ATOM 4115 C C . TYR A 1 504 ? 31.484 65.125 -43.125 1 18.14 504 TYR A C 1
ATOM 4117 O O . TYR A 1 504 ? 31.125 63.938 -42.969 1 18.14 504 TYR A O 1
ATOM 4125 N N . THR A 1 505 ? 31.688 66 -41.969 1 18.83 505 THR A N 1
ATOM 4126 C CA . THR A 1 505 ? 32.312 66.688 -40.844 1 18.83 505 THR A CA 1
ATOM 4127 C C . THR A 1 505 ? 31.766 66.125 -39.531 1 18.83 505 THR A C 1
ATOM 4129 O O . THR A 1 505 ? 32.531 65.75 -38.625 1 18.83 505 THR A O 1
ATOM 4132 N N . GLN A 1 506 ? 30.906 67 -38.781 1 19.36 506 GLN A N 1
ATOM 4133 C CA . GLN A 1 506 ? 30.75 67.688 -37.5 1 19.36 506 GLN A CA 1
ATOM 4134 C C . GLN A 1 506 ? 30.078 66.812 -36.469 1 19.36 506 GLN A C 1
ATOM 4136 O O . GLN A 1 506 ? 30.562 66.625 -35.344 1 19.36 506 GLN A O 1
ATOM 4141 N N . ALA A 1 507 ? 28.859 67.188 -36 1 19.56 507 ALA A N 1
ATOM 4142 C CA . ALA A 1 507 ? 28.406 67 -34.625 1 19.56 507 ALA A CA 1
ATOM 4143 C C . ALA A 1 507 ? 28.219 65.562 -34.25 1 19.56 507 ALA A C 1
ATOM 4145 O O . ALA A 1 507 ? 27.734 64.75 -35.062 1 19.56 507 ALA A O 1
ATOM 4146 N N . MET B 1 1 ? 71.812 -20.672 -2.113 1 52.69 1 MET B N 1
ATOM 4147 C CA . MET B 1 1 ? 70.812 -21.172 -3.066 1 52.69 1 MET B CA 1
ATOM 4148 C C . MET B 1 1 ? 69.562 -21.672 -2.346 1 52.69 1 MET B C 1
ATOM 4150 O O . MET B 1 1 ? 68.438 -21.531 -2.854 1 52.69 1 MET B O 1
ATOM 4154 N N . LYS B 1 2 ? 69.75 -22.078 -1.076 1 68.19 2 LYS B N 1
ATOM 4155 C CA . LYS B 1 2 ? 68.625 -22.609 -0.299 1 68.19 2 LYS B CA 1
ATOM 4156 C C . LYS B 1 2 ? 67.812 -21.484 0.32 1 68.19 2 LYS B C 1
ATOM 4158 O O . LYS B 1 2 ? 66.562 -21.547 0.34 1 68.19 2 LYS B O 1
ATOM 4163 N N . ILE B 1 3 ? 68.5 -20.422 0.773 1 67.62 3 ILE B N 1
ATOM 4164 C CA . ILE B 1 3 ? 67.75 -19.328 1.397 1 67.62 3 ILE B CA 1
ATOM 4165 C C . ILE B 1 3 ? 67 -18.578 0.333 1 67.62 3 ILE B C 1
ATOM 4167 O O . ILE B 1 3 ? 65.812 -18.203 0.551 1 67.62 3 ILE B O 1
ATOM 4171 N N . GLN B 1 4 ? 67.5 -18.5 -0.888 1 67.94 4 GLN B N 1
ATOM 4172 C CA . GLN B 1 4 ? 66.812 -17.812 -1.978 1 67.94 4 GLN B CA 1
ATOM 4173 C C . GLN B 1 4 ? 65.625 -18.656 -2.479 1 67.94 4 GLN B C 1
ATOM 4175 O O . GLN B 1 4 ? 64.562 -18.109 -2.791 1 67.94 4 GLN B O 1
ATOM 4180 N N . ALA B 1 5 ? 65.75 -19.906 -2.479 1 68 5 ALA B N 1
ATOM 4181 C CA . ALA B 1 5 ? 64.688 -20.797 -2.887 1 68 5 ALA B CA 1
ATOM 4182 C C . ALA B 1 5 ? 63.531 -20.766 -1.88 1 68 5 ALA B C 1
ATOM 4184 O O . ALA B 1 5 ? 62.344 -20.766 -2.264 1 68 5 ALA B O 1
ATOM 4185 N N . ILE B 1 6 ? 63.844 -20.641 -0.63 1 68.38 6 ILE B N 1
ATOM 4186 C CA . ILE B 1 6 ? 62.812 -20.562 0.408 1 68.38 6 ILE B CA 1
ATOM 4187 C C . ILE B 1 6 ? 62.094 -19.219 0.32 1 68.38 6 ILE B C 1
ATOM 4189 O O . ILE B 1 6 ? 60.875 -19.156 0.428 1 68.38 6 ILE B O 1
ATOM 4193 N N . TYR B 1 7 ? 62.844 -18.125 0.005 1 66 7 TYR B N 1
ATOM 4194 C CA . TYR B 1 7 ? 62.25 -16.812 -0.174 1 66 7 TYR B CA 1
ATOM 4195 C C . TYR B 1 7 ? 61.344 -16.781 -1.414 1 66 7 TYR B C 1
ATOM 4197 O O . TYR B 1 7 ? 60.25 -16.234 -1.386 1 66 7 TYR B O 1
ATOM 4205 N N . ASN B 1 8 ? 61.844 -17.484 -2.5 1 67.62 8 ASN B N 1
ATOM 4206 C CA . ASN B 1 8 ? 61 -17.562 -3.705 1 67.62 8 ASN B CA 1
ATOM 4207 C C . ASN B 1 8 ? 59.781 -18.453 -3.494 1 67.62 8 ASN B C 1
ATOM 4209 O O . ASN B 1 8 ? 58.719 -18.172 -4.008 1 67.62 8 ASN B O 1
ATOM 4213 N N . PHE B 1 9 ? 59.906 -19.469 -2.695 1 69.25 9 PHE B N 1
ATOM 4214 C CA . PHE B 1 9 ? 58.812 -20.344 -2.354 1 69.25 9 PHE B CA 1
ATOM 4215 C C . PHE B 1 9 ? 57.812 -19.625 -1.441 1 69.25 9 PHE B C 1
ATOM 4217 O O . PHE B 1 9 ? 56.594 -19.734 -1.639 1 69.25 9 PHE B O 1
ATOM 4224 N N . LEU B 1 10 ? 58.312 -18.859 -0.5 1 65.88 10 LEU B N 1
ATOM 4225 C CA . LEU B 1 10 ? 57.438 -18.078 0.358 1 65.88 10 LEU B CA 1
ATOM 4226 C C . LEU B 1 10 ? 56.781 -16.953 -0.427 1 65.88 10 LEU B C 1
ATOM 4228 O O . LEU B 1 10 ? 55.594 -16.641 -0.212 1 65.88 10 LEU B O 1
ATOM 4232 N N . LEU B 1 11 ? 57.531 -16.375 -1.358 1 64.44 11 LEU B N 1
ATOM 4233 C CA . LEU B 1 11 ? 56.938 -15.391 -2.256 1 64.44 11 LEU B CA 1
ATOM 4234 C C . LEU B 1 11 ? 55.906 -16.031 -3.172 1 64.44 11 LEU B C 1
ATOM 4236 O O . LEU B 1 11 ? 54.844 -15.445 -3.443 1 64.44 11 LEU B O 1
ATOM 4240 N N . LEU B 1 12 ? 56.219 -17.25 -3.635 1 61.19 12 LEU B N 1
ATOM 4241 C CA . LEU B 1 12 ? 55.25 -17.984 -4.445 1 61.19 12 LEU B CA 1
ATOM 4242 C C . LEU B 1 12 ? 54.031 -18.359 -3.625 1 61.19 12 LEU B C 1
ATOM 4244 O O . LEU B 1 12 ? 52.875 -18.25 -4.109 1 61.19 12 LEU B O 1
ATOM 4248 N N . ILE B 1 13 ? 54.219 -18.812 -2.402 1 61.97 13 ILE B N 1
ATOM 4249 C CA . ILE B 1 13 ? 53.094 -19.109 -1.531 1 61.97 13 ILE B CA 1
ATOM 4250 C C . ILE B 1 13 ? 52.312 -17.828 -1.229 1 61.97 13 ILE B C 1
ATOM 4252 O O . ILE B 1 13 ? 51.094 -17.828 -1.211 1 61.97 13 ILE B O 1
ATOM 4256 N N . SER B 1 14 ? 53.094 -16.766 -0.948 1 58.81 14 SER B N 1
ATOM 4257 C CA . SER B 1 14 ? 52.406 -15.5 -0.75 1 58.81 14 SER B CA 1
ATOM 4258 C C . SER B 1 14 ? 51.688 -15.055 -2.02 1 58.81 14 SER B C 1
ATOM 4260 O O . SER B 1 14 ? 50.594 -14.492 -1.955 1 58.81 14 SER B O 1
ATOM 4262 N N . LEU B 1 15 ? 52.344 -15.242 -3.156 1 54.84 15 LEU B N 1
ATOM 4263 C CA . LEU B 1 15 ? 51.688 -14.969 -4.418 1 54.84 15 LEU B CA 1
ATOM 4264 C C . LEU B 1 15 ? 50.531 -15.93 -4.633 1 54.84 15 LEU B C 1
ATOM 4266 O O . LEU B 1 15 ? 49.5 -15.555 -5.211 1 54.84 15 LEU B O 1
ATOM 4270 N N . LEU B 1 16 ? 50.75 -17.203 -4.344 1 50.97 16 LEU B N 1
ATOM 4271 C CA . LEU B 1 16 ? 49.656 -18.156 -4.434 1 50.97 16 LEU B CA 1
ATOM 4272 C C . LEU B 1 16 ? 48.531 -17.781 -3.461 1 50.97 16 LEU B C 1
ATOM 4274 O O . LEU B 1 16 ? 47.375 -18.125 -3.686 1 50.97 16 LEU B O 1
ATOM 4278 N N . GLN B 1 17 ? 48.906 -17.281 -2.33 1 46.66 17 GLN B N 1
ATOM 4279 C CA . GLN B 1 17 ? 47.812 -16.953 -1.423 1 46.66 17 GLN B CA 1
ATOM 4280 C C . GLN B 1 17 ? 46.875 -15.945 -2.064 1 46.66 17 GLN B C 1
ATOM 4282 O O . GLN B 1 17 ? 45.656 -15.969 -1.787 1 46.66 17 GLN B O 1
ATOM 4287 N N . GLU B 1 18 ? 47.5 -14.883 -2.561 1 43.62 18 GLU B N 1
ATOM 4288 C CA . GLU B 1 18 ? 46.562 -13.844 -2.945 1 43.62 18 GLU B CA 1
ATOM 4289 C C . GLU B 1 18 ? 45.781 -14.25 -4.191 1 43.62 18 GLU B C 1
ATOM 4291 O O . GLU B 1 18 ? 45.156 -13.406 -4.852 1 43.62 18 GLU B O 1
ATOM 4296 N N . ILE B 1 19 ? 46.062 -15.289 -4.824 1 44.31 19 ILE B N 1
ATOM 4297 C CA . ILE B 1 19 ? 45.031 -15.508 -5.828 1 44.31 19 ILE B CA 1
ATOM 4298 C C . ILE B 1 19 ? 43.656 -15.438 -5.168 1 44.31 19 ILE B C 1
ATOM 4300 O O . ILE B 1 19 ? 43.219 -16.375 -4.5 1 44.31 19 ILE B O 1
ATOM 4304 N N . VAL B 1 20 ? 43.406 -14.547 -4.402 1 45 20 VAL B N 1
ATOM 4305 C CA . VAL B 1 20 ? 42 -14.281 -4.035 1 45 20 VAL B CA 1
ATOM 4306 C C . VAL B 1 20 ? 41.094 -14.523 -5.238 1 45 20 VAL B C 1
ATOM 4308 O O . VAL B 1 20 ? 41.188 -13.812 -6.238 1 45 20 VAL B O 1
ATOM 4311 N N . LEU B 1 21 ? 40.969 -15.727 -5.746 1 48.03 21 LEU B N 1
ATOM 4312 C CA . LEU B 1 21 ? 39.906 -16.016 -6.699 1 48.03 21 LEU B CA 1
ATOM 4313 C C . LEU B 1 21 ? 38.75 -15.055 -6.527 1 48.03 21 LEU B C 1
ATOM 4315 O O . LEU B 1 21 ? 38.125 -15.023 -5.465 1 48.03 21 LEU B O 1
ATOM 4319 N N . SER B 1 22 ? 38.875 -13.969 -7.047 1 64.06 22 SER B N 1
ATOM 4320 C CA . SER B 1 22 ? 37.875 -12.922 -7.082 1 64.06 22 SER B CA 1
ATOM 4321 C C . SER B 1 22 ? 36.5 -13.5 -7.383 1 64.06 22 SER B C 1
ATOM 4323 O O . SER B 1 22 ? 36.312 -14.289 -8.312 1 64.06 22 SER B O 1
ATOM 4325 N N . GLN B 1 23 ? 35.625 -13.805 -6.473 1 85.31 23 GLN B N 1
ATOM 4326 C CA . GLN B 1 23 ? 34.25 -14.32 -6.578 1 85.31 23 GLN B CA 1
ATOM 4327 C C . GLN B 1 23 ? 33.344 -13.297 -7.246 1 85.31 23 GLN B C 1
ATOM 4329 O O . GLN B 1 23 ? 33.531 -12.086 -7.117 1 85.31 23 GLN B O 1
ATOM 4334 N N . ASP B 1 24 ? 32.531 -13.75 -8.195 1 94.69 24 ASP B N 1
ATOM 4335 C CA . ASP B 1 24 ? 31.484 -12.906 -8.805 1 94.69 24 ASP B CA 1
ATOM 4336 C C . ASP B 1 24 ? 30.766 -12.078 -7.746 1 94.69 24 ASP B C 1
ATOM 4338 O O . ASP B 1 24 ? 30.594 -12.523 -6.609 1 94.69 24 ASP B O 1
ATOM 4342 N N . LYS B 1 25 ? 30.5 -10.945 -8.086 1 97 25 LYS B N 1
ATOM 4343 C CA . LYS B 1 25 ? 29.875 -10.031 -7.133 1 97 25 LYS B CA 1
ATOM 4344 C C . LYS B 1 25 ? 28.359 -9.977 -7.34 1 97 25 LYS B C 1
ATOM 4346 O O . LYS B 1 25 ? 27.891 -9.695 -8.438 1 97 25 LYS B O 1
ATOM 4351 N N . LEU B 1 26 ? 27.609 -10.266 -6.344 1 98.25 26 LEU B N 1
ATOM 4352 C CA . LEU B 1 26 ? 26.156 -10.109 -6.355 1 98.25 26 LEU B CA 1
ATOM 4353 C C . LEU B 1 26 ? 25.781 -8.641 -6.242 1 98.25 26 LEU B C 1
ATOM 4355 O O . LEU B 1 26 ? 26.219 -7.945 -5.32 1 98.25 26 LEU B O 1
ATOM 4359 N N . LEU B 1 27 ? 24.938 -8.125 -7.164 1 98.44 27 LEU B N 1
ATOM 4360 C CA . LEU B 1 27 ? 24.656 -6.695 -7.211 1 98.44 27 LEU B CA 1
ATOM 4361 C C . LEU B 1 27 ? 23.234 -6.406 -6.738 1 98.44 27 LEU B C 1
ATOM 4363 O O . LEU B 1 27 ? 22.984 -5.391 -6.086 1 98.44 27 LEU B O 1
ATOM 4367 N N . LEU B 1 28 ? 22.281 -7.246 -7.121 1 98.81 28 LEU B N 1
ATOM 4368 C CA . LEU B 1 28 ? 20.875 -7.02 -6.859 1 98.81 28 LEU B CA 1
ATOM 4369 C C . LEU B 1 28 ? 20.109 -8.336 -6.801 1 98.81 28 LEU B C 1
ATOM 4371 O O . LEU B 1 28 ? 20.359 -9.242 -7.602 1 98.81 28 LEU B O 1
ATOM 4375 N N . VAL B 1 29 ? 19.25 -8.445 -5.879 1 98.94 29 VAL B N 1
ATOM 4376 C CA . VAL B 1 29 ? 18.344 -9.578 -5.758 1 98.94 29 VAL B CA 1
ATOM 4377 C C . VAL B 1 29 ? 16.891 -9.094 -5.844 1 98.94 29 VAL B C 1
ATOM 4379 O O . VAL B 1 29 ? 16.5 -8.164 -5.141 1 98.94 29 VAL B O 1
ATOM 4382 N N . ILE B 1 30 ? 16.094 -9.664 -6.746 1 98.88 30 ILE B N 1
ATOM 4383 C CA . ILE B 1 30 ? 14.664 -9.398 -6.844 1 98.88 30 ILE B CA 1
ATOM 4384 C C . ILE B 1 30 ? 13.883 -10.68 -6.559 1 98.88 30 ILE B C 1
ATOM 4386 O O . ILE B 1 30 ? 14.062 -11.688 -7.238 1 98.88 30 ILE B O 1
ATOM 4390 N N . GLU B 1 31 ? 13.094 -10.648 -5.57 1 98.94 31 GLU B N 1
ATOM 4391 C CA . GLU B 1 31 ? 12.273 -11.789 -5.203 1 98.94 31 GLU B CA 1
ATOM 4392 C C . GLU B 1 31 ? 10.797 -11.531 -5.5 1 98.94 31 GLU B C 1
ATOM 4394 O O . GLU B 1 31 ? 10.25 -10.5 -5.105 1 98.94 31 GLU B O 1
ATOM 4399 N N . HIS B 1 32 ? 10.203 -12.383 -6.203 1 98.81 32 HIS B N 1
ATOM 4400 C CA . HIS B 1 32 ? 8.766 -12.406 -6.434 1 98.81 32 HIS B CA 1
ATOM 4401 C C . HIS B 1 32 ? 8.125 -13.648 -5.809 1 98.81 32 HIS B C 1
ATOM 4403 O O . HIS B 1 32 ? 8.438 -14.773 -6.199 1 98.81 32 HIS B O 1
ATOM 4409 N N . PHE B 1 33 ? 7.262 -13.438 -4.816 1 98.88 33 PHE B N 1
ATOM 4410 C CA . PHE B 1 33 ? 6.676 -14.617 -4.191 1 98.88 33 PHE B CA 1
ATOM 4411 C C . PHE B 1 33 ? 5.152 -14.547 -4.215 1 98.88 33 PHE B C 1
ATOM 4413 O O . PHE B 1 33 ? 4.582 -13.469 -4.391 1 98.88 33 PHE B O 1
ATOM 4420 N N . ARG B 1 34 ? 4.523 -15.711 -4.094 1 98.75 34 ARG B N 1
ATOM 4421 C CA . ARG B 1 34 ? 3.084 -15.844 -3.898 1 98.75 34 ARG B CA 1
ATOM 4422 C C . ARG B 1 34 ? 2.721 -15.727 -2.422 1 98.75 34 ARG B C 1
ATOM 4424 O O . ARG B 1 34 ? 3.463 -16.188 -1.555 1 98.75 34 ARG B O 1
ATOM 4431 N N . HIS B 1 35 ? 1.625 -15.141 -2.135 1 98.75 35 HIS B N 1
ATOM 4432 C CA . HIS B 1 35 ? 1.127 -15.07 -0.766 1 98.75 35 HIS B CA 1
ATOM 4433 C C . HIS B 1 35 ? 1.043 -16.453 -0.138 1 98.75 35 HIS B C 1
ATOM 4435 O O . HIS B 1 35 ? 1.109 -17.469 -0.843 1 98.75 35 HIS B O 1
ATOM 4441 N N . GLY B 1 36 ? 0.913 -16.516 1.204 1 98.19 36 GLY B N 1
ATOM 4442 C CA . GLY B 1 36 ? 0.731 -17.75 1.932 1 98.19 36 GLY B CA 1
ATOM 4443 C C . GLY B 1 36 ? -0.678 -18.312 1.828 1 98.19 36 GLY B C 1
ATOM 4444 O O . GLY B 1 36 ? -1.518 -17.75 1.117 1 98.19 36 GLY B O 1
ATOM 4445 N N . ALA B 1 37 ? -0.904 -19.328 2.621 1 97 37 ALA B N 1
ATOM 4446 C CA . ALA B 1 37 ? -2.186 -20.031 2.572 1 97 37 ALA B CA 1
ATOM 4447 C C . ALA B 1 37 ? -3.336 -19.094 2.92 1 97 37 ALA B C 1
ATOM 4449 O O . ALA B 1 37 ? -3.227 -18.281 3.84 1 97 37 ALA B O 1
ATOM 4450 N N . ARG B 1 38 ? -4.355 -19.156 2.168 1 95.12 38 ARG B N 1
ATOM 4451 C CA . ARG B 1 38 ? -5.559 -18.344 2.361 1 95.12 38 ARG B CA 1
ATOM 4452 C C . ARG B 1 38 ? -6.789 -19.234 2.518 1 95.12 38 ARG B C 1
ATOM 4454 O O . ARG B 1 38 ? -6.715 -20.453 2.299 1 95.12 38 ARG B O 1
ATOM 4461 N N . GLY B 1 39 ? -7.879 -18.672 2.949 1 90.12 39 GLY B N 1
ATOM 4462 C CA . GLY B 1 39 ? -9.148 -19.391 2.963 1 90.12 39 GLY B CA 1
ATOM 4463 C C . GLY B 1 39 ? -9.727 -19.594 1.579 1 90.12 39 GLY B C 1
ATOM 4464 O O . GLY B 1 39 ? -9.273 -18.984 0.61 1 90.12 39 GLY B O 1
ATOM 4465 N N . PRO B 1 40 ? -10.703 -20.484 1.526 1 88.94 40 PRO B N 1
ATOM 4466 C CA . PRO B 1 40 ? -11.32 -20.75 0.226 1 88.94 40 PRO B CA 1
ATOM 4467 C C . PRO B 1 40 ? -12.078 -19.531 -0.315 1 88.94 40 PRO B C 1
ATOM 4469 O O . PRO B 1 40 ? -12.664 -18.766 0.458 1 88.94 40 PRO B O 1
ATOM 4472 N N . LEU B 1 41 ? -12.117 -19.344 -1.624 1 85 41 LEU B N 1
ATOM 4473 C CA . LEU B 1 41 ? -12.797 -18.234 -2.283 1 85 41 LEU B CA 1
ATOM 4474 C C . LEU B 1 41 ? -14.297 -18.516 -2.391 1 85 41 LEU B C 1
ATOM 4476 O O . LEU B 1 41 ? -15.094 -17.594 -2.547 1 85 41 LEU B O 1
ATOM 4480 N N . LYS B 1 42 ? -14.609 -19.797 -2.451 1 79.25 42 LYS B N 1
ATOM 4481 C CA . LYS B 1 42 ? -16 -20.234 -2.535 1 79.25 42 LYS B CA 1
ATOM 4482 C C . LYS B 1 42 ? -16.266 -21.391 -1.573 1 79.25 42 LYS B C 1
ATOM 4484 O O . LYS B 1 42 ? -15.336 -22.047 -1.104 1 79.25 42 LYS B O 1
ATOM 4489 N N . ASN B 1 43 ? -17.531 -21.5 -1.235 1 74.12 43 ASN B N 1
ATOM 4490 C CA . ASN B 1 43 ? -17.922 -22.656 -0.442 1 74.12 43 ASN B CA 1
ATOM 4491 C C . ASN B 1 43 ? -18.266 -23.859 -1.326 1 74.12 43 ASN B C 1
ATOM 4493 O O . ASN B 1 43 ? -18.906 -23.703 -2.367 1 74.12 43 ASN B O 1
ATOM 4497 N N . SER B 1 44 ? -17.578 -24.922 -1.046 1 75.06 44 SER B N 1
ATOM 4498 C CA . SER B 1 44 ? -17.891 -26.172 -1.742 1 75.06 44 SER B CA 1
ATOM 4499 C C . SER B 1 44 ? -17.984 -27.344 -0.768 1 75.06 44 SER B C 1
ATOM 4501 O O . SER B 1 44 ? -17.234 -27.391 0.215 1 75.06 44 SER B O 1
ATOM 4503 N N . TYR B 1 45 ? -18.781 -28.328 -0.95 1 73.75 45 TYR B N 1
ATOM 4504 C CA . TYR B 1 45 ? -19.031 -29.609 -0.299 1 73.75 45 TYR B CA 1
ATOM 4505 C C . TYR B 1 45 ? -19.109 -29.453 1.215 1 73.75 45 TYR B C 1
ATOM 4507 O O . TYR B 1 45 ? -19.672 -30.297 1.908 1 73.75 45 TYR B O 1
ATOM 4515 N N . ASP B 1 46 ? -18.203 -28.484 1.934 1 61.81 46 ASP B N 1
ATOM 4516 C CA . ASP B 1 46 ? -18.234 -28.359 3.387 1 61.81 46 ASP B CA 1
ATOM 4517 C C . ASP B 1 46 ? -18.891 -27.047 3.805 1 61.81 46 ASP B C 1
ATOM 4519 O O . ASP B 1 46 ? -18.266 -26.188 4.41 1 61.81 46 ASP B O 1
ATOM 4523 N N . TYR B 1 47 ? -20.094 -26.734 3.367 1 56.78 47 TYR B N 1
ATOM 4524 C CA . TYR B 1 47 ? -20.719 -25.422 3.525 1 56.78 47 TYR B CA 1
ATOM 4525 C C . TYR B 1 47 ? -20.859 -25.062 5 1 56.78 47 TYR B C 1
ATOM 4527 O O . TYR B 1 47 ? -20.734 -23.891 5.367 1 56.78 47 TYR B O 1
ATOM 4535 N N . GLN B 1 48 ? -21.188 -26.016 5.785 1 52.22 48 GLN B N 1
ATOM 4536 C CA . GLN B 1 48 ? -21.656 -25.641 7.117 1 52.22 48 GLN B CA 1
ATOM 4537 C C . GLN B 1 48 ? -20.516 -25.062 7.961 1 52.22 48 GLN B C 1
ATOM 4539 O O . GLN B 1 48 ? -20.75 -24.234 8.836 1 52.22 48 GLN B O 1
ATOM 4544 N N . GLN B 1 49 ? -19.438 -25.609 7.703 1 50.12 49 GLN B N 1
ATOM 4545 C CA . GLN B 1 49 ? -18.391 -25.25 8.648 1 50.12 49 GLN B CA 1
ATOM 4546 C C . GLN B 1 49 ? -17.469 -24.188 8.055 1 50.12 49 GLN B C 1
ATOM 4548 O O . GLN B 1 49 ? -16.656 -23.594 8.773 1 50.12 49 GLN B O 1
ATOM 4553 N N . GLN B 1 50 ? -17.75 -24.016 6.77 1 50.12 50 GLN B N 1
ATOM 4554 C CA . GLN B 1 50 ? -16.719 -23.172 6.199 1 50.12 50 GLN B CA 1
ATOM 4555 C C . GLN B 1 50 ? -17.062 -21.688 6.355 1 50.12 50 GLN B C 1
ATOM 4557 O O . GLN B 1 50 ? -17.984 -21.188 5.703 1 50.12 50 GLN B O 1
ATOM 4562 N N . THR B 1 51 ? -16.672 -21.172 7.566 1 54.19 51 THR B N 1
ATOM 4563 C CA . THR B 1 51 ? -16.75 -19.719 7.609 1 54.19 51 THR B CA 1
ATOM 4564 C C . THR B 1 51 ? -16.062 -19.109 6.391 1 54.19 51 THR B C 1
ATOM 4566 O O . THR B 1 51 ? -14.93 -19.469 6.059 1 54.19 51 THR B O 1
ATOM 4569 N N . TYR B 1 52 ? -16.922 -18.641 5.566 1 55.56 52 TYR B N 1
ATOM 4570 C CA . TYR B 1 52 ? -16.406 -17.906 4.418 1 55.56 52 TYR B CA 1
ATOM 4571 C C . TYR B 1 52 ? -15.297 -16.953 4.836 1 55.56 52 TYR B C 1
ATOM 4573 O O . TYR B 1 52 ? -15.492 -16.109 5.715 1 55.56 52 TYR B O 1
ATOM 4581 N N . MET B 1 53 ? -14.094 -17.281 4.391 1 64 53 MET B N 1
ATOM 4582 C CA . MET B 1 53 ? -12.945 -16.469 4.793 1 64 53 MET B CA 1
ATOM 4583 C C . MET B 1 53 ? -12.562 -15.492 3.689 1 64 53 MET B C 1
ATOM 4585 O O . MET B 1 53 ? -11.586 -14.75 3.828 1 64 53 MET B O 1
ATOM 4589 N N . ALA B 1 54 ? -13.352 -15.539 2.604 1 76.06 54 ALA B N 1
ATOM 4590 C CA . ALA B 1 54 ? -13.25 -14.594 1.494 1 76.06 54 ALA B CA 1
ATOM 4591 C C . ALA B 1 54 ? -11.828 -14.531 0.954 1 76.06 54 ALA B C 1
ATOM 4593 O O . ALA B 1 54 ? -11.344 -13.461 0.573 1 76.06 54 ALA B O 1
ATOM 4594 N N . GLY B 1 55 ? -11.109 -15.727 1.148 1 89.5 55 GLY B N 1
ATOM 4595 C CA . GLY B 1 55 ? -9.773 -15.797 0.573 1 89.5 55 GLY B CA 1
ATOM 4596 C C . GLY B 1 55 ? -8.742 -15.023 1.366 1 89.5 55 GLY B C 1
ATOM 4597 O O . GLY B 1 55 ? -7.664 -14.711 0.852 1 89.5 55 GLY B O 1
ATOM 4598 N N . GLU B 1 56 ? -9.031 -14.734 2.598 1 93.31 56 GLU B N 1
ATOM 4599 C CA . GLU B 1 56 ? -8.109 -13.969 3.432 1 93.31 56 GLU B CA 1
ATOM 4600 C C . GLU B 1 56 ? -6.938 -14.844 3.889 1 93.31 56 GLU B C 1
ATOM 4602 O O . GLU B 1 56 ? -7.078 -16.062 4.02 1 93.31 56 GLU B O 1
ATOM 4607 N N . LEU B 1 57 ? -5.789 -14.188 4.074 1 96.38 57 LEU B N 1
ATOM 4608 C CA . LEU B 1 57 ? -4.609 -14.875 4.586 1 96.38 57 LEU B CA 1
ATOM 4609 C C . LEU B 1 57 ? -4.902 -15.523 5.938 1 96.38 57 LEU B C 1
ATOM 4611 O O . LEU B 1 57 ? -5.539 -14.914 6.797 1 96.38 57 LEU B O 1
ATOM 4615 N N . THR B 1 58 ? -4.465 -16.734 6.141 1 94.75 58 THR B N 1
ATOM 4616 C CA . THR B 1 58 ? -4.711 -17.453 7.383 1 94.75 58 THR B CA 1
ATOM 4617 C C . THR B 1 58 ? -3.467 -17.453 8.266 1 94.75 58 THR B C 1
ATOM 4619 O O . THR B 1 58 ? -2.404 -16.984 7.848 1 94.75 58 THR B O 1
ATOM 4622 N N . ASP B 1 59 ? -3.615 -18.031 9.5 1 95.81 59 ASP B N 1
ATOM 4623 C CA . ASP B 1 59 ? -2.484 -18.188 10.414 1 95.81 59 ASP B CA 1
ATOM 4624 C C . ASP B 1 59 ? -1.389 -19.047 9.781 1 95.81 59 ASP B C 1
ATOM 4626 O O . ASP B 1 59 ? -0.203 -18.719 9.891 1 95.81 59 ASP B O 1
ATOM 4630 N N . VAL B 1 60 ? -1.814 -20.062 9.016 1 96.31 60 VAL B N 1
ATOM 4631 C CA . VAL B 1 60 ? -0.871 -20.938 8.328 1 96.31 60 VAL B CA 1
ATOM 4632 C C . VAL B 1 60 ? -0.111 -20.141 7.27 1 96.31 60 VAL B C 1
ATOM 4634 O O . VAL B 1 60 ? 1.108 -20.266 7.141 1 96.31 60 VAL B O 1
ATOM 4637 N N . GLY B 1 61 ? -0.869 -19.344 6.508 1 97.56 61 GLY B N 1
ATOM 4638 C CA . GLY B 1 61 ? -0.247 -18.531 5.48 1 97.56 61 GLY B CA 1
ATOM 4639 C C . GLY B 1 61 ? 0.757 -17.531 6.035 1 97.56 61 GLY B C 1
ATOM 4640 O O . GLY B 1 61 ? 1.82 -17.328 5.449 1 97.56 61 GLY B O 1
ATOM 4641 N N . ILE B 1 62 ? 0.423 -16.891 7.117 1 98.19 62 ILE B N 1
ATOM 4642 C CA . ILE B 1 62 ? 1.325 -15.961 7.781 1 98.19 62 ILE B CA 1
ATOM 4643 C C . ILE B 1 62 ? 2.604 -16.688 8.195 1 98.19 62 ILE B C 1
ATOM 4645 O O . ILE B 1 62 ? 3.709 -16.188 7.945 1 98.19 62 ILE B O 1
ATOM 4649 N N . PHE B 1 63 ? 2.449 -17.828 8.727 1 98 63 PHE B N 1
ATOM 4650 C CA . PHE B 1 63 ? 3.586 -18.609 9.188 1 98 63 PHE B CA 1
ATOM 4651 C C . PHE B 1 63 ? 4.465 -19.031 8.016 1 98 63 PHE B C 1
ATOM 4653 O O . PHE B 1 63 ? 5.695 -18.984 8.109 1 98 63 PHE B O 1
ATOM 4660 N N . GLN B 1 64 ? 3.842 -19.469 6.969 1 98 64 GLN B N 1
ATOM 4661 C CA . GLN B 1 64 ? 4.582 -19.859 5.773 1 98 64 GLN B CA 1
ATOM 4662 C C . GLN B 1 64 ? 5.457 -18.719 5.266 1 98 64 GLN B C 1
ATOM 4664 O O . GLN B 1 64 ? 6.609 -18.938 4.887 1 98 64 GLN B O 1
ATOM 4669 N N . GLN B 1 65 ? 4.875 -17.562 5.223 1 98.56 65 GLN B N 1
ATOM 4670 C CA . GLN B 1 65 ? 5.629 -16.422 4.734 1 98.56 65 GLN B CA 1
ATOM 4671 C C . GLN B 1 65 ? 6.75 -16.047 5.699 1 98.56 65 GLN B C 1
ATOM 4673 O O . GLN B 1 65 ? 7.82 -15.602 5.273 1 98.56 65 GLN B O 1
ATOM 4678 N N . TYR B 1 66 ? 6.52 -16.188 6.988 1 98.31 66 TYR B N 1
ATOM 4679 C CA . TYR B 1 66 ? 7.598 -16.016 7.961 1 98.31 66 TYR B CA 1
ATOM 4680 C C . TYR B 1 66 ? 8.727 -17.016 7.699 1 98.31 66 TYR B C 1
ATOM 4682 O O . TYR B 1 66 ? 9.898 -16.656 7.75 1 98.31 66 TYR B O 1
ATOM 4690 N N . GLN B 1 67 ? 8.375 -18.281 7.398 1 98 67 GLN B N 1
ATOM 4691 C CA . GLN B 1 67 ? 9.375 -19.297 7.074 1 98 67 GLN B CA 1
ATOM 4692 C C . GLN B 1 67 ? 10.172 -18.906 5.832 1 98 67 GLN B C 1
ATOM 4694 O O . GLN B 1 67 ? 11.398 -19.031 5.816 1 98 67 GLN B O 1
ATOM 4699 N N . LEU B 1 68 ? 9.438 -18.484 4.848 1 98.5 68 LEU B N 1
ATOM 4700 C CA . LEU B 1 68 ? 10.117 -18.094 3.617 1 98.5 68 LEU B CA 1
ATOM 4701 C C . LEU B 1 68 ? 11.078 -16.938 3.871 1 98.5 68 LEU B C 1
ATOM 4703 O O . LEU B 1 68 ? 12.227 -16.969 3.414 1 98.5 68 LEU B O 1
ATOM 4707 N N . GLY B 1 69 ? 10.586 -15.875 4.598 1 98.62 69 GLY B N 1
ATOM 4708 C CA . GLY B 1 69 ? 11.461 -14.766 4.949 1 98.62 69 GLY B CA 1
ATOM 4709 C C . GLY B 1 69 ? 12.688 -15.195 5.734 1 98.62 69 GLY B C 1
ATOM 4710 O O . GLY B 1 69 ? 13.773 -14.641 5.566 1 98.62 69 GLY B O 1
ATOM 4711 N N . SER B 1 70 ? 12.539 -16.172 6.559 1 98.25 70 SER B N 1
ATOM 4712 C CA . SER B 1 70 ? 13.648 -16.688 7.359 1 98.25 70 SER B CA 1
ATOM 4713 C C . SER B 1 70 ? 14.703 -17.359 6.484 1 98.25 70 SER B C 1
ATOM 4715 O O . SER B 1 70 ? 15.898 -17.25 6.762 1 98.25 70 SER B O 1
ATOM 4717 N N . GLN B 1 71 ? 14.234 -18.094 5.43 1 98.31 71 GLN B N 1
ATOM 4718 C CA . GLN B 1 71 ? 15.195 -18.672 4.496 1 98.31 71 GLN B CA 1
ATOM 4719 C C . GLN B 1 71 ? 16.016 -17.594 3.793 1 98.31 71 GLN B C 1
ATOM 4721 O O . GLN B 1 71 ? 17.219 -17.766 3.586 1 98.31 71 GLN B O 1
ATOM 4726 N N . ILE B 1 72 ? 15.328 -16.547 3.412 1 98.5 72 ILE B N 1
ATOM 4727 C CA . ILE B 1 72 ? 15.984 -15.453 2.711 1 98.5 72 ILE B CA 1
ATOM 4728 C C . ILE B 1 72 ? 17 -14.781 3.633 1 98.5 72 ILE B C 1
ATOM 4730 O O . ILE B 1 72 ? 18.109 -14.445 3.207 1 98.5 72 ILE B O 1
ATOM 4734 N N . ARG B 1 73 ? 16.578 -14.492 4.902 1 98.5 73 ARG B N 1
ATOM 4735 C CA . ARG B 1 73 ? 17.516 -13.93 5.867 1 98.5 73 ARG B CA 1
ATOM 4736 C C . ARG B 1 73 ? 18.75 -14.812 6.012 1 98.5 73 ARG B C 1
ATOM 4738 O O . ARG B 1 73 ? 19.891 -14.32 6.008 1 98.5 73 ARG B O 1
ATOM 4745 N N . ALA B 1 74 ? 18.562 -16.094 6.168 1 98.12 74 ALA B N 1
ATOM 4746 C CA . ALA B 1 74 ? 19.672 -17.031 6.316 1 98.12 74 ALA B CA 1
ATOM 4747 C C . ALA B 1 74 ? 20.641 -16.938 5.137 1 98.12 74 ALA B C 1
ATOM 4749 O O . ALA B 1 74 ? 21.859 -16.891 5.324 1 98.12 74 ALA B O 1
ATOM 4750 N N . GLU B 1 75 ? 20.109 -16.844 4.012 1 97.88 75 GLU B N 1
ATOM 4751 C CA . GLU B 1 75 ? 20.938 -16.859 2.814 1 97.88 75 GLU B CA 1
ATOM 4752 C C . GLU B 1 75 ? 21.625 -15.516 2.588 1 97.88 75 GLU B C 1
ATOM 4754 O O . GLU B 1 75 ? 22.844 -15.445 2.451 1 97.88 75 GLU B O 1
ATOM 4759 N N . TYR B 1 76 ? 20.875 -14.43 2.58 1 98.5 76 TYR B N 1
ATOM 4760 C CA . TYR B 1 76 ? 21.391 -13.18 2.031 1 98.5 76 TYR B CA 1
ATOM 4761 C C . TYR B 1 76 ? 21.906 -12.266 3.139 1 98.5 76 TYR B C 1
ATOM 4763 O O . TYR B 1 76 ? 22.641 -11.312 2.877 1 98.5 76 TYR B O 1
ATOM 4771 N N . VAL B 1 77 ? 21.484 -12.461 4.402 1 98.44 77 VAL B N 1
ATOM 4772 C CA . VAL B 1 77 ? 21.969 -11.641 5.516 1 98.44 77 VAL B CA 1
ATOM 4773 C C . VAL B 1 77 ? 23.047 -12.398 6.285 1 98.44 77 VAL B C 1
ATOM 4775 O O . VAL B 1 77 ? 24.156 -11.891 6.465 1 98.44 77 VAL B O 1
ATOM 4778 N N . GLN B 1 78 ? 22.766 -13.609 6.645 1 97.81 78 GLN B N 1
ATOM 4779 C CA . GLN B 1 78 ? 23.656 -14.336 7.551 1 97.81 78 GLN B CA 1
ATOM 4780 C C . GLN B 1 78 ? 24.797 -15 6.793 1 97.81 78 GLN B C 1
ATOM 4782 O O . GLN B 1 78 ? 25.969 -14.836 7.152 1 97.81 78 GLN B O 1
ATOM 4787 N N . ASN B 1 79 ? 24.484 -15.734 5.742 1 97 79 ASN B N 1
ATOM 4788 C CA . ASN B 1 79 ? 25.5 -16.531 5.051 1 97 79 ASN B CA 1
ATOM 4789 C C . ASN B 1 79 ? 26.297 -15.672 4.078 1 97 79 ASN B C 1
ATOM 4791 O O . ASN B 1 79 ? 27.531 -15.641 4.148 1 97 79 ASN B O 1
ATOM 4795 N N . ARG B 1 80 ? 25.609 -14.945 3.244 1 97.12 80 ARG B N 1
ATOM 4796 C CA . ARG B 1 80 ? 26.297 -14.227 2.178 1 97.12 80 ARG B CA 1
ATOM 4797 C C . ARG B 1 80 ? 26.688 -12.828 2.627 1 97.12 80 ARG B C 1
ATOM 4799 O O . ARG B 1 80 ? 27.516 -12.164 1.982 1 97.12 80 ARG B O 1
ATOM 4806 N N . LYS B 1 81 ? 26.031 -12.328 3.637 1 97.56 81 LYS B N 1
ATOM 4807 C CA . LYS B 1 81 ? 26.281 -10.992 4.172 1 97.56 81 LYS B CA 1
ATOM 4808 C C . LYS B 1 81 ? 26.078 -9.93 3.102 1 97.56 81 LYS B C 1
ATOM 4810 O O . LYS B 1 81 ? 26.844 -8.961 3.027 1 97.56 81 LYS B O 1
ATOM 4815 N N . PHE B 1 82 ? 25.188 -10.211 2.24 1 98.25 82 PHE B N 1
ATOM 4816 C CA . PHE B 1 82 ? 24.859 -9.305 1.145 1 98.25 82 PHE B CA 1
ATOM 4817 C C . PHE B 1 82 ? 23.984 -8.164 1.631 1 98.25 82 PHE B C 1
ATOM 4819 O O . PHE B 1 82 ? 24.203 -7.004 1.266 1 98.25 82 PHE B O 1
ATOM 4826 N N . LEU B 1 83 ? 22.953 -8.484 2.424 1 98.44 83 LEU B N 1
ATOM 4827 C CA . LEU B 1 83 ? 22.047 -7.504 3.01 1 98.44 83 LEU B CA 1
ATOM 4828 C C . LEU B 1 83 ? 22.453 -7.184 4.445 1 98.44 83 LEU B C 1
ATOM 4830 O O . LEU B 1 83 ? 23.031 -8.031 5.141 1 98.44 83 LEU B O 1
ATOM 4834 N N . ARG B 1 84 ? 22.125 -5.957 4.934 1 97.25 84 ARG B N 1
ATOM 4835 C CA . ARG B 1 84 ? 22.344 -5.555 6.32 1 97.25 84 ARG B CA 1
ATOM 4836 C C . ARG B 1 84 ? 21.453 -6.348 7.27 1 97.25 84 ARG B C 1
ATOM 4838 O O . ARG B 1 84 ? 20.391 -6.836 6.867 1 97.25 84 ARG B O 1
ATOM 4845 N N . PRO B 1 85 ? 21.859 -6.449 8.445 1 97.81 85 PRO B N 1
ATOM 4846 C CA . PRO B 1 85 ? 21.062 -7.199 9.422 1 97.81 85 PRO B CA 1
ATOM 4847 C C . PRO B 1 85 ? 19.844 -6.414 9.922 1 97.81 85 PRO B C 1
ATOM 4849 O O . PRO B 1 85 ? 19.031 -6.945 10.68 1 97.81 85 PRO B O 1
ATOM 4852 N N . TYR B 1 86 ? 19.75 -5.109 9.586 1 96.81 86 TYR B N 1
ATOM 4853 C CA . TYR B 1 86 ? 18.594 -4.266 9.914 1 96.81 86 TYR B CA 1
ATOM 4854 C C . TYR B 1 86 ? 18.047 -3.596 8.656 1 96.81 86 TYR B C 1
ATOM 4856 O O . TYR B 1 86 ? 18.766 -3.443 7.66 1 96.81 86 TYR B O 1
ATOM 4864 N N . PHE B 1 87 ? 16.828 -3.24 8.742 1 96.25 87 PHE B N 1
ATOM 4865 C CA . PHE B 1 87 ? 16.156 -2.662 7.586 1 96.25 87 PHE B CA 1
ATOM 4866 C C . PHE B 1 87 ? 16.75 -1.3 7.238 1 96.25 87 PHE B C 1
ATOM 4868 O O . PHE B 1 87 ? 16.953 -0.469 8.125 1 96.25 87 PHE B O 1
ATOM 4875 N N . ASN B 1 88 ? 17 -1.097 5.992 1 93.31 88 ASN B N 1
ATOM 4876 C CA . ASN B 1 88 ? 17.438 0.172 5.422 1 93.31 88 ASN B CA 1
ATOM 4877 C C . ASN B 1 88 ? 16.672 0.515 4.152 1 93.31 88 ASN B C 1
ATOM 4879 O O . ASN B 1 88 ? 16.781 -0.179 3.141 1 93.31 88 ASN B O 1
ATOM 4883 N N . HIS B 1 89 ? 15.977 1.588 4.191 1 90.81 89 HIS B N 1
ATOM 4884 C CA . HIS B 1 89 ? 15.062 1.954 3.121 1 90.81 89 HIS B CA 1
ATOM 4885 C C . HIS B 1 89 ? 15.812 2.264 1.83 1 90.81 89 HIS B C 1
ATOM 4887 O O . HIS B 1 89 ? 15.219 2.27 0.748 1 90.81 89 HIS B O 1
ATOM 4893 N N . THR B 1 90 ? 17.062 2.566 1.868 1 92.5 90 THR B N 1
ATOM 4894 C CA . THR B 1 90 ? 17.812 2.889 0.667 1 92.5 90 THR B CA 1
ATOM 4895 C C . THR B 1 90 ? 18.234 1.619 -0.072 1 92.5 90 THR B C 1
ATOM 4897 O O . THR B 1 90 ? 18.625 1.674 -1.235 1 92.5 90 THR B O 1
ATOM 4900 N N . GLU B 1 91 ? 18.109 0.454 0.612 1 96.5 91 GLU B N 1
ATOM 4901 C CA . GLU B 1 91 ? 18.609 -0.784 0.02 1 96.5 91 GLU B CA 1
ATOM 4902 C C . GLU B 1 91 ? 17.453 -1.729 -0.33 1 96.5 91 GLU B C 1
ATOM 4904 O O . GLU B 1 91 ? 17.641 -2.68 -1.094 1 96.5 91 GLU B O 1
ATOM 4909 N N . ILE B 1 92 ? 16.312 -1.481 0.223 1 97.56 92 ILE B N 1
ATOM 4910 C CA . ILE B 1 92 ? 15.227 -2.445 0.093 1 97.56 92 ILE B CA 1
ATOM 4911 C C . ILE B 1 92 ? 13.977 -1.743 -0.439 1 97.56 92 ILE B C 1
ATOM 4913 O O . ILE B 1 92 ? 13.578 -0.697 0.078 1 97.56 92 ILE B O 1
ATOM 4917 N N . LEU B 1 93 ? 13.398 -2.254 -1.427 1 98.06 93 LEU B N 1
ATOM 4918 C CA . LEU B 1 93 ? 12.141 -1.785 -2.004 1 98.06 93 LEU B CA 1
ATOM 4919 C C . LEU B 1 93 ? 11.102 -2.9 -2.021 1 98.06 93 LEU B C 1
ATOM 4921 O O . LEU B 1 93 ? 11.406 -4.031 -2.414 1 98.06 93 LEU B O 1
ATOM 4925 N N . VAL B 1 94 ? 9.898 -2.619 -1.551 1 98.69 94 VAL B N 1
ATOM 4926 C CA . VAL B 1 94 ? 8.875 -3.65 -1.447 1 98.69 94 VAL B CA 1
ATOM 4927 C C . VAL B 1 94 ? 7.602 -3.186 -2.152 1 98.69 94 VAL B C 1
ATOM 4929 O O . VAL B 1 94 ? 7.062 -2.123 -1.838 1 98.69 94 VAL B O 1
ATOM 4932 N N . TYR B 1 95 ? 7.098 -3.986 -3.078 1 98.62 95 TYR B N 1
ATOM 4933 C CA . TYR B 1 95 ? 5.805 -3.797 -3.725 1 98.62 95 TYR B CA 1
ATOM 4934 C C . TYR B 1 95 ? 4.895 -4.992 -3.484 1 98.62 95 TYR B C 1
ATOM 4936 O O . TYR B 1 95 ? 5.352 -6.137 -3.469 1 98.62 95 TYR B O 1
ATOM 4944 N N . SER B 1 96 ? 3.643 -4.742 -3.307 1 98.69 96 SER B N 1
ATOM 4945 C CA . SER B 1 96 ? 2.617 -5.777 -3.238 1 98.69 96 SER B CA 1
ATOM 4946 C C . SER B 1 96 ? 1.437 -5.445 -4.148 1 98.69 96 SER B C 1
ATOM 4948 O O . SER B 1 96 ? 1.125 -4.273 -4.367 1 98.69 96 SER B O 1
ATOM 4950 N N . THR B 1 97 ? 0.852 -6.512 -4.73 1 98.06 97 THR B N 1
ATOM 4951 C CA . THR B 1 97 ? -0.473 -6.25 -5.285 1 98.06 97 THR B CA 1
ATOM 4952 C C . THR B 1 97 ? -1.419 -5.738 -4.203 1 98.06 97 THR B C 1
ATOM 4954 O O . THR B 1 97 ? -1.172 -5.938 -3.01 1 98.06 97 THR B O 1
ATOM 4957 N N . ASP B 1 98 ? -2.412 -5.047 -4.613 1 96.75 98 ASP B N 1
ATOM 4958 C CA . ASP B 1 98 ? -3.309 -4.395 -3.666 1 96.75 98 ASP B CA 1
ATOM 4959 C C . ASP B 1 98 ? -4.422 -5.34 -3.223 1 96.75 98 ASP B C 1
ATOM 4961 O O . ASP B 1 98 ? -5.598 -5.094 -3.502 1 96.75 98 ASP B O 1
ATOM 4965 N N . VAL B 1 99 ? -4.055 -6.387 -2.549 1 96.88 99 VAL B N 1
ATOM 4966 C CA . VAL B 1 99 ? -4.93 -7.402 -1.975 1 96.88 99 VAL B CA 1
ATOM 4967 C C . VAL B 1 99 ? -4.496 -7.711 -0.543 1 96.88 99 VAL B C 1
ATOM 4969 O O . VAL B 1 99 ? -3.299 -7.801 -0.257 1 96.88 99 VAL B O 1
ATOM 4972 N N . ASN B 1 100 ? -5.406 -7.891 0.4 1 96.62 100 ASN B N 1
ATOM 4973 C CA . ASN B 1 100 ? -5.105 -8.078 1.815 1 96.62 100 ASN B CA 1
ATOM 4974 C C . ASN B 1 100 ? -4.07 -9.18 2.027 1 96.62 100 ASN B C 1
ATOM 4976 O O . ASN B 1 100 ? -3.064 -8.969 2.709 1 96.62 100 ASN B O 1
ATOM 4980 N N . ARG B 1 101 ? -4.277 -10.305 1.434 1 97.38 101 ARG B N 1
ATOM 4981 C CA . ARG B 1 101 ? -3.449 -11.469 1.713 1 97.38 101 ARG B CA 1
ATOM 4982 C C . ARG B 1 101 ? -2.029 -11.266 1.193 1 97.38 101 ARG B C 1
ATOM 4984 O O . ARG B 1 101 ? -1.07 -11.781 1.776 1 97.38 101 ARG B O 1
ATOM 4991 N N . THR B 1 102 ? -1.858 -10.516 0.072 1 98.56 102 THR B N 1
ATOM 4992 C CA . THR B 1 102 ? -0.512 -10.273 -0.436 1 98.56 102 THR B CA 1
ATOM 4993 C C . THR B 1 102 ? 0.206 -9.227 0.412 1 98.56 102 THR B C 1
ATOM 4995 O O . THR B 1 102 ? 1.399 -9.359 0.689 1 98.56 102 THR B O 1
ATOM 4998 N N . ILE B 1 103 ? -0.514 -8.203 0.826 1 98.69 103 ILE B N 1
ATOM 4999 C CA . ILE B 1 103 ? 0.061 -7.164 1.68 1 98.69 103 ILE B CA 1
ATOM 5000 C C . ILE B 1 103 ? 0.502 -7.777 3.008 1 98.69 103 ILE B C 1
ATOM 5002 O O . ILE B 1 103 ? 1.646 -7.598 3.43 1 98.69 103 ILE B O 1
ATOM 5006 N N . MET B 1 104 ? -0.344 -8.539 3.602 1 98.5 104 MET B N 1
ATOM 5007 C CA . MET B 1 104 ? -0.059 -9.172 4.887 1 98.5 104 MET B CA 1
ATOM 5008 C C . MET B 1 104 ? 1.082 -10.172 4.754 1 98.5 104 MET B C 1
ATOM 5010 O O . MET B 1 104 ? 1.93 -10.273 5.645 1 98.5 104 MET B O 1
ATOM 5014 N N . SER B 1 105 ? 1.111 -10.898 3.662 1 98.81 105 SER B N 1
ATOM 5015 C CA . SER B 1 105 ? 2.189 -11.844 3.4 1 98.81 105 SER B CA 1
ATOM 5016 C C . SER B 1 105 ? 3.539 -11.141 3.32 1 98.81 105 SER B C 1
ATOM 5018 O O . SER B 1 105 ? 4.539 -11.641 3.836 1 98.81 105 SER B O 1
ATOM 5020 N N . SER B 1 106 ? 3.551 -10.023 2.643 1 98.81 106 SER B N 1
ATOM 5021 C CA . SER B 1 106 ? 4.801 -9.281 2.52 1 98.81 106 SER B CA 1
ATOM 5022 C C . SER B 1 106 ? 5.32 -8.844 3.883 1 98.81 106 SER B C 1
ATOM 5024 O O . SER B 1 106 ? 6.527 -8.891 4.137 1 98.81 106 SER B O 1
ATOM 5026 N N . TYR B 1 107 ? 4.441 -8.422 4.719 1 98.44 107 TYR B N 1
ATOM 5027 C CA . TYR B 1 107 ? 4.875 -7.961 6.035 1 98.44 107 TYR B CA 1
ATOM 5028 C C . TYR B 1 107 ? 5.402 -9.117 6.875 1 98.44 107 TYR B C 1
ATOM 5030 O O . TYR B 1 107 ? 6.383 -8.969 7.609 1 98.44 107 TYR B O 1
ATOM 5038 N N . ALA B 1 108 ? 4.723 -10.266 6.812 1 98.56 108 ALA B N 1
ATOM 5039 C CA . ALA B 1 108 ? 5.207 -11.453 7.512 1 98.56 108 ALA B CA 1
ATOM 5040 C C . ALA B 1 108 ? 6.594 -11.852 7.008 1 98.56 108 ALA B C 1
ATOM 5042 O O . ALA B 1 108 ? 7.477 -12.188 7.805 1 98.56 108 ALA B O 1
ATOM 5043 N N . HIS B 1 109 ? 6.73 -11.828 5.723 1 98.81 109 HIS B N 1
ATOM 5044 C CA . HIS B 1 109 ? 8 -12.133 5.078 1 98.81 109 HIS B CA 1
ATOM 5045 C C . HIS B 1 109 ? 9.102 -11.203 5.57 1 98.81 109 HIS B C 1
ATOM 5047 O O . HIS B 1 109 ? 10.195 -11.656 5.922 1 98.81 109 HIS B O 1
ATOM 5053 N N . LEU B 1 110 ? 8.859 -9.93 5.641 1 98.81 110 LEU B N 1
ATOM 5054 C CA . LEU B 1 110 ? 9.828 -8.914 6.031 1 98.81 110 LEU B CA 1
ATOM 5055 C C . LEU B 1 110 ? 10.133 -9.008 7.523 1 98.81 110 LEU B C 1
ATOM 5057 O O . LEU B 1 110 ? 11.266 -8.742 7.949 1 98.81 110 LEU B O 1
ATOM 5061 N N . THR B 1 111 ? 9.133 -9.344 8.312 1 98.31 111 THR B N 1
ATOM 5062 C CA . THR B 1 111 ? 9.336 -9.539 9.742 1 98.31 111 THR B CA 1
ATOM 5063 C C . THR B 1 111 ? 10.359 -10.641 10 1 98.31 111 THR B C 1
ATOM 5065 O O . THR B 1 111 ? 11.117 -10.57 10.969 1 98.31 111 THR B O 1
ATOM 5068 N N . ALA B 1 112 ? 10.336 -11.617 9.133 1 98.44 112 ALA B N 1
ATOM 5069 C CA . ALA B 1 112 ? 11.328 -12.688 9.25 1 98.44 112 ALA B CA 1
ATOM 5070 C C . ALA B 1 112 ? 12.695 -12.219 8.75 1 98.44 112 ALA B C 1
ATOM 5072 O O . ALA B 1 112 ? 13.727 -12.57 9.328 1 98.44 112 ALA B O 1
ATOM 5073 N N . LEU B 1 113 ? 12.703 -11.484 7.68 1 98.69 113 LEU B N 1
ATOM 5074 C CA . LEU B 1 113 ? 13.945 -10.961 7.133 1 98.69 113 LEU B CA 1
ATOM 5075 C C . LEU B 1 113 ? 14.633 -10.039 8.133 1 98.69 113 LEU B C 1
ATOM 5077 O O . LEU B 1 113 ? 15.867 -10.047 8.242 1 98.69 113 LEU B O 1
ATOM 5081 N N . TYR B 1 114 ? 13.875 -9.227 8.812 1 98.5 114 TYR B N 1
ATOM 5082 C CA . TYR B 1 114 ? 14.336 -8.336 9.875 1 98.5 114 TYR B CA 1
ATOM 5083 C C . TYR B 1 114 ? 13.516 -8.539 11.148 1 98.5 114 TYR B C 1
ATOM 5085 O O . TYR B 1 114 ? 12.633 -7.738 11.461 1 98.5 114 TYR B O 1
ATOM 5093 N N . PRO B 1 115 ? 13.875 -9.508 11.883 1 97.69 115 PRO B N 1
ATOM 5094 C CA . PRO B 1 115 ? 13.07 -9.953 13.023 1 97.69 115 PRO B CA 1
ATOM 5095 C C . PRO B 1 115 ? 13.148 -9 14.211 1 97.69 115 PRO B C 1
ATOM 5097 O O . PRO B 1 115 ? 13.984 -8.094 14.227 1 97.69 115 PRO B O 1
ATOM 5100 N N . PRO B 1 116 ? 12.18 -9.18 15.203 1 96.81 116 PRO B N 1
ATOM 5101 C CA . PRO B 1 116 ? 12.305 -8.43 16.453 1 96.81 116 PRO B CA 1
ATOM 5102 C C . PRO B 1 116 ? 13.727 -8.445 17.016 1 96.81 116 PRO B C 1
ATOM 5104 O O . PRO B 1 116 ? 14.414 -9.461 16.938 1 96.81 116 PRO B O 1
ATOM 5107 N N . GLY B 1 117 ? 14.102 -7.363 17.531 1 97.31 117 GLY B N 1
ATOM 5108 C CA . GLY B 1 117 ? 15.469 -7.191 17.984 1 97.31 117 GLY B CA 1
ATOM 5109 C C . GLY B 1 117 ? 16.328 -6.398 17.016 1 97.31 117 GLY B C 1
ATOM 5110 O O . GLY B 1 117 ? 17.391 -5.91 17.391 1 97.31 117 GLY B O 1
ATOM 5111 N N . THR B 1 118 ? 15.82 -6.234 15.812 1 97.5 118 THR B N 1
ATOM 5112 C CA . THR B 1 118 ? 16.625 -5.543 14.805 1 97.5 118 THR B CA 1
ATOM 5113 C C . THR B 1 118 ? 16 -4.184 14.469 1 97.5 118 THR B C 1
ATOM 5115 O O . THR B 1 118 ? 16.438 -3.523 13.523 1 97.5 118 THR B O 1
ATOM 5118 N N . GLY B 1 119 ? 14.969 -3.797 15.195 1 96 119 GLY B N 1
ATOM 5119 C CA . GLY B 1 119 ? 14.273 -2.549 14.922 1 96 119 GLY B CA 1
ATOM 5120 C C . GLY B 1 119 ? 15.039 -1.326 15.398 1 96 119 GLY B C 1
ATOM 5121 O O . GLY B 1 119 ? 16.219 -1.419 15.734 1 96 119 GLY B O 1
ATOM 5122 N N . TYR B 1 120 ? 14.344 -0.214 15.445 1 94.38 120 TYR B N 1
ATOM 5123 C CA . TYR B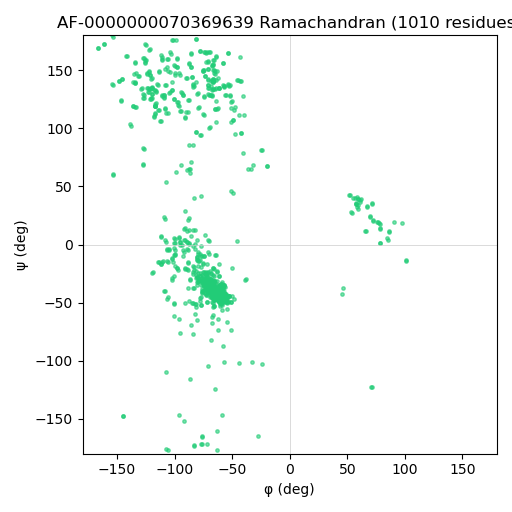 1 120 ? 14.961 1.079 15.727 1 94.38 120 TYR B CA 1
ATOM 5124 C C . TYR B 1 120 ? 15.125 1.284 17.234 1 94.38 120 TYR B C 1
ATOM 5126 O O . TYR B 1 120 ? 14.211 0.988 18 1 94.38 120 TYR B O 1
ATOM 5134 N N . ASN B 1 121 ? 16.266 1.784 17.594 1 94.81 121 ASN B N 1
ATOM 5135 C CA . ASN B 1 121 ? 16.484 2.289 18.953 1 94.81 121 ASN B CA 1
ATOM 5136 C C . ASN B 1 121 ? 16.141 3.773 19.047 1 94.81 121 ASN B C 1
ATOM 5138 O O . ASN B 1 121 ? 16.406 4.543 18.125 1 94.81 121 ASN B O 1
ATOM 5142 N N . ILE B 1 122 ? 15.586 4.117 20.156 1 94.06 122 ILE B N 1
ATOM 5143 C CA . ILE B 1 122 ? 15.328 5.531 20.406 1 94.06 122 ILE B CA 1
ATOM 5144 C C . ILE B 1 122 ? 16.656 6.277 20.562 1 94.06 122 ILE B C 1
ATOM 5146 O O . ILE B 1 122 ? 17.484 5.91 21.391 1 94.06 122 ILE B O 1
ATOM 5150 N N . SER B 1 123 ? 16.797 7.289 19.844 1 88.38 123 SER B N 1
ATOM 5151 C CA . SER B 1 123 ? 18.094 7.977 19.781 1 88.38 123 SER B CA 1
ATOM 5152 C C . SER B 1 123 ? 18.078 9.234 20.625 1 88.38 123 SER B C 1
ATOM 5154 O O . SER B 1 123 ? 19.125 9.828 20.875 1 88.38 123 SER B O 1
ATOM 5156 N N . VAL B 1 124 ? 16.891 9.641 21.062 1 89 124 VAL B N 1
ATOM 5157 C CA . VAL B 1 124 ? 16.812 10.914 21.781 1 89 124 VAL B CA 1
ATOM 5158 C C . VAL B 1 124 ? 16.734 10.656 23.281 1 89 124 VAL B C 1
ATOM 5160 O O . VAL B 1 124 ? 16.203 9.633 23.719 1 89 124 VAL B O 1
ATOM 5163 N N . THR B 1 125 ? 17.172 11.617 24.062 1 88.5 125 THR B N 1
ATOM 5164 C CA . THR B 1 125 ? 17.156 11.516 25.516 1 88.5 125 THR B CA 1
ATOM 5165 C C . THR B 1 125 ? 16 12.32 26.109 1 88.5 125 THR B C 1
ATOM 5167 O O . THR B 1 125 ? 15.492 11.992 27.188 1 88.5 125 THR B O 1
ATOM 5170 N N . ASN B 1 126 ? 15.633 13.367 25.406 1 88.06 126 ASN B N 1
ATOM 5171 C CA . ASN B 1 126 ? 14.516 14.195 25.844 1 88.06 126 ASN B CA 1
ATOM 5172 C C . ASN B 1 126 ? 13.172 13.516 25.578 1 88.06 126 ASN B C 1
ATOM 5174 O O . ASN B 1 126 ? 12.711 13.477 24.438 1 88.06 126 ASN B O 1
ATOM 5178 N N . GLN B 1 127 ? 12.492 13.141 26.562 1 85.19 127 GLN B N 1
ATOM 5179 C CA . GLN B 1 127 ? 11.273 12.344 26.469 1 85.19 127 GLN B CA 1
ATOM 5180 C C . GLN B 1 127 ? 10.117 13.18 25.922 1 85.19 127 GLN B C 1
ATOM 5182 O O . GLN B 1 127 ? 9.141 12.633 25.406 1 85.19 127 GLN B O 1
ATOM 5187 N N . THR B 1 128 ? 10.195 14.477 26.094 1 86.62 128 THR B N 1
ATOM 5188 C CA . THR B 1 128 ? 9.117 15.344 25.625 1 86.62 128 THR B CA 1
ATOM 5189 C C . THR B 1 128 ? 8.977 15.258 24.109 1 86.62 128 THR B C 1
ATOM 5191 O O . THR B 1 128 ? 7.887 15.461 23.578 1 86.62 128 THR B O 1
ATOM 5194 N N . LEU B 1 129 ? 10.047 14.883 23.484 1 88.25 129 LEU B N 1
ATOM 5195 C CA . LEU B 1 129 ? 10.062 14.789 22.031 1 88.25 129 LEU B CA 1
ATOM 5196 C C . LEU B 1 129 ? 9.305 13.547 21.562 1 88.25 129 LEU B C 1
ATOM 5198 O O . LEU B 1 129 ? 8.938 13.453 20.391 1 88.25 129 LEU B O 1
ATOM 5202 N N . LEU B 1 130 ? 9.094 12.648 22.469 1 90.31 130 LEU B N 1
ATOM 5203 C CA . LEU B 1 130 ? 8.438 11.375 22.172 1 90.31 130 LEU B CA 1
ATOM 5204 C C . LEU B 1 130 ? 6.926 11.5 22.312 1 90.31 130 LEU B C 1
ATOM 5206 O O . LEU B 1 130 ? 6.184 10.609 21.875 1 90.31 130 LEU B O 1
ATOM 5210 N N . GLN B 1 131 ? 6.5 12.617 22.734 1 88.88 131 GLN B N 1
ATOM 5211 C CA . GLN B 1 131 ? 5.078 12.82 22.969 1 88.88 131 GLN B CA 1
ATOM 5212 C C . GLN B 1 131 ? 4.355 13.234 21.703 1 88.88 131 GLN B C 1
ATOM 5214 O O . GLN B 1 131 ? 4.98 13.734 20.766 1 88.88 131 GLN B O 1
ATOM 5219 N N . THR B 1 132 ? 3.055 12.898 21.656 1 92.44 132 THR B N 1
ATOM 5220 C CA . THR B 1 132 ? 2.174 13.328 20.578 1 92.44 132 THR B CA 1
ATOM 5221 C C . THR B 1 132 ? 1.368 14.555 21 1 92.44 132 THR B C 1
ATOM 5223 O O . THR B 1 132 ? 1.307 14.891 22.172 1 92.44 132 THR B O 1
ATOM 5226 N N . PRO B 1 133 ? 0.851 15.281 20.016 1 93.31 133 PRO B N 1
ATOM 5227 C CA . PRO B 1 133 ? -0.001 16.422 20.375 1 93.31 133 PRO B CA 1
ATOM 5228 C C . PRO B 1 133 ? -1.354 15.984 20.938 1 93.31 133 PRO B C 1
ATOM 5230 O O . PRO B 1 133 ? -2.193 16.828 21.266 1 93.31 133 PRO B O 1
ATOM 5233 N N . TYR B 1 134 ? -1.563 14.75 21.109 1 93.06 134 TYR B N 1
ATOM 5234 C CA . TYR B 1 134 ? -2.801 14.195 21.641 1 93.06 134 TYR B CA 1
ATOM 5235 C C . TYR B 1 134 ? -3.037 14.672 23.078 1 93.06 134 TYR B C 1
ATOM 5237 O O . TYR B 1 134 ? -2.242 14.375 23.969 1 93.06 134 TYR B O 1
ATOM 5245 N N . GLN B 1 135 ? -4.109 15.406 23.281 1 94.19 135 GLN B N 1
ATOM 5246 C CA . GLN B 1 135 ? -4.395 15.977 24.594 1 94.19 135 GLN B CA 1
ATOM 5247 C C . GLN B 1 135 ? -4.707 14.891 25.625 1 94.19 135 GLN B C 1
ATOM 5249 O O . GLN B 1 135 ? -5.387 13.914 25.312 1 94.19 135 GLN B O 1
ATOM 5254 N N . ASN B 1 136 ? -4.211 15.07 26.891 1 93.06 136 ASN B N 1
ATOM 5255 C CA . ASN B 1 136 ? -4.391 14.164 28.016 1 93.06 136 ASN B CA 1
ATOM 5256 C C . ASN B 1 136 ? -3.871 12.766 27.688 1 93.06 136 ASN B C 1
ATOM 5258 O O . ASN B 1 136 ? -4.469 11.766 28.094 1 93.06 136 ASN B O 1
ATOM 5262 N N . ALA B 1 137 ? -2.842 12.773 26.953 1 92.5 137 ALA B N 1
ATOM 5263 C CA . ALA B 1 137 ? -2.277 11.492 26.547 1 92.5 137 ALA B CA 1
ATOM 5264 C C . ALA B 1 137 ? -1.605 10.781 27.719 1 92.5 137 ALA B C 1
ATOM 5266 O O . ALA B 1 137 ? -0.964 11.422 28.547 1 92.5 137 ALA B O 1
ATOM 5267 N N . ILE B 1 138 ? -1.772 9.516 27.719 1 92.62 138 ILE B N 1
ATOM 5268 C CA . ILE B 1 138 ? -1.029 8.648 28.641 1 92.62 138 ILE B CA 1
ATOM 5269 C C . ILE B 1 138 ? 0.222 8.117 27.938 1 92.62 138 ILE B C 1
ATOM 5271 O O . ILE B 1 138 ? 0.16 7.684 26.781 1 92.62 138 ILE B O 1
ATOM 5275 N N . PHE B 1 139 ? 1.344 8.227 28.625 1 93.81 139 PHE B N 1
ATOM 5276 C CA . PHE B 1 139 ? 2.592 7.742 28.047 1 93.81 139 PHE B CA 1
ATOM 5277 C C . PHE B 1 139 ? 2.705 6.23 28.203 1 93.81 139 PHE B C 1
ATOM 5279 O O . PHE B 1 139 ? 2.541 5.695 29.297 1 93.81 139 PHE B O 1
ATOM 5286 N N . TYR B 1 140 ? 3.008 5.566 27.141 1 93.56 140 TYR B N 1
ATOM 5287 C CA . TYR B 1 140 ? 3.184 4.121 27.141 1 93.56 140 TYR B CA 1
ATOM 5288 C C . TYR B 1 140 ? 4.637 3.748 26.875 1 93.56 140 TYR B C 1
ATOM 5290 O O . TYR B 1 140 ? 5.098 3.773 25.734 1 93.56 140 TYR B O 1
ATOM 5298 N N . PRO B 1 141 ? 5.309 3.338 27.844 1 92.69 141 PRO B N 1
ATOM 5299 C CA . PRO B 1 141 ? 6.727 3.025 27.672 1 92.69 141 PRO B CA 1
ATOM 5300 C C . PRO B 1 141 ? 6.961 1.756 26.844 1 92.69 141 PRO B C 1
ATOM 5302 O O . PRO B 1 141 ? 6.125 0.848 26.859 1 92.69 141 PRO B O 1
ATOM 5305 N N . VAL B 1 142 ? 8.055 1.731 26.188 1 94.5 142 VAL B N 1
ATOM 5306 C CA . VAL B 1 142 ? 8.523 0.55 25.469 1 94.5 142 VAL B CA 1
ATOM 5307 C C . VAL B 1 142 ? 9.836 0.06 26.094 1 94.5 142 VAL B C 1
ATOM 5309 O O . VAL B 1 142 ? 10.773 0.838 26.266 1 94.5 142 VAL B O 1
ATOM 5312 N N . ASP B 1 143 ? 9.891 -1.147 26.328 1 92.25 143 ASP B N 1
ATOM 5313 C CA . ASP B 1 143 ? 11.055 -1.709 27 1 92.25 143 ASP B CA 1
ATOM 5314 C C . ASP B 1 143 ? 12.25 -1.797 26.062 1 92.25 143 ASP B C 1
ATOM 5316 O O . ASP B 1 143 ? 12.078 -1.931 24.844 1 92.25 143 ASP B O 1
ATOM 5320 N N . GLY B 1 144 ? 13.477 -1.688 26.656 1 92.12 144 GLY B N 1
ATOM 5321 C CA . GLY B 1 144 ? 14.711 -1.995 25.953 1 92.12 144 GLY B CA 1
ATOM 5322 C C . GLY B 1 144 ? 15.227 -0.829 25.125 1 92.12 144 GLY B C 1
ATOM 5323 O O . GLY B 1 144 ? 16.203 -0.974 24.375 1 92.12 144 GLY B O 1
ATOM 5324 N N . GLY B 1 145 ? 14.562 0.325 25.234 1 93.94 145 GLY B N 1
ATOM 5325 C CA . GLY B 1 145 ? 15.031 1.495 24.516 1 93.94 145 GLY B CA 1
ATOM 5326 C C . GLY B 1 145 ? 14.664 1.474 23.031 1 93.94 145 GLY B C 1
ATOM 5327 O O . GLY B 1 145 ? 15.211 2.246 22.25 1 93.94 145 GLY B O 1
ATOM 5328 N N . TYR B 1 146 ? 13.742 0.569 22.688 1 96.62 146 TYR B N 1
ATOM 5329 C CA . TYR B 1 146 ? 13.297 0.443 21.297 1 96.62 146 TYR B CA 1
ATOM 5330 C C . TYR B 1 146 ? 12.148 1.397 21.016 1 96.62 146 TYR B C 1
ATOM 5332 O O . TYR B 1 146 ? 11.453 1.846 21.922 1 96.62 146 TYR B O 1
ATOM 5340 N N . ALA B 1 147 ? 11.977 1.736 19.766 1 97.06 147 ALA B N 1
ATOM 5341 C CA . ALA B 1 147 ? 10.859 2.568 19.328 1 97.06 147 ALA B CA 1
ATOM 5342 C C . ALA B 1 147 ? 9.547 1.784 19.375 1 97.06 147 ALA B C 1
ATOM 5344 O O . ALA B 1 147 ? 8.477 2.363 19.547 1 97.06 147 ALA B O 1
ATOM 5345 N N . LEU B 1 148 ? 9.656 0.465 19.141 1 98 148 LEU B N 1
ATOM 5346 C CA . LEU B 1 148 ? 8.516 -0.446 19.203 1 98 148 LEU B CA 1
ATOM 5347 C C . LEU B 1 148 ? 8.812 -1.623 20.141 1 98 148 LEU B C 1
ATOM 5349 O O . LEU B 1 148 ? 9.977 -1.944 20.375 1 98 148 LEU B O 1
ATOM 5353 N N . PRO B 1 149 ? 7.781 -2.275 20.578 1 97.75 149 PRO B N 1
ATOM 5354 C CA . PRO B 1 149 ? 8.008 -3.422 21.469 1 97.75 149 PRO B CA 1
ATOM 5355 C C . PRO B 1 149 ? 8.891 -4.492 20.828 1 97.75 149 PRO B C 1
ATOM 5357 O O . PRO B 1 149 ? 8.773 -4.762 19.625 1 97.75 149 PRO B O 1
ATOM 5360 N N . TYR B 1 150 ? 9.867 -5.062 21.641 1 97.38 150 TYR B N 1
ATOM 5361 C CA . TYR B 1 150 ? 10.734 -6.18 21.281 1 97.38 150 TYR B CA 1
ATOM 5362 C C . TYR B 1 150 ? 11.68 -5.801 20.156 1 97.38 150 TYR B C 1
ATOM 5364 O O . TYR B 1 150 ? 12.266 -6.676 19.5 1 97.38 150 TYR B O 1
ATOM 5372 N N . GLY B 1 151 ? 11.734 -4.516 19.875 1 97.69 151 GLY B N 1
ATOM 5373 C CA . GLY B 1 151 ? 12.586 -4.102 18.766 1 97.69 151 GLY B CA 1
ATOM 5374 C C . GLY B 1 151 ? 12.039 -4.484 17.406 1 97.69 151 GLY B C 1
ATOM 5375 O O . GLY B 1 151 ? 12.789 -4.887 16.516 1 97.69 151 GLY B O 1
ATOM 5376 N N . MET B 1 152 ? 10.766 -4.449 17.281 1 97.5 152 MET B N 1
ATOM 5377 C CA . MET B 1 152 ? 10.109 -4.707 16.016 1 97.5 152 MET B CA 1
ATOM 5378 C C . MET B 1 152 ? 10.422 -3.598 15.008 1 97.5 152 MET B C 1
ATOM 5380 O O . MET B 1 152 ? 10.695 -2.461 15.398 1 97.5 152 MET B O 1
ATOM 5384 N N . SER B 1 153 ? 10.352 -3.961 13.789 1 96.06 153 SER B N 1
ATOM 5385 C CA . SER B 1 153 ? 10.555 -2.992 12.711 1 96.06 153 SER B CA 1
ATOM 5386 C C . SER B 1 153 ? 9.266 -2.732 11.953 1 96.06 153 SER B C 1
ATOM 5388 O O . SER B 1 153 ? 8.289 -3.467 12.109 1 96.06 153 SER B O 1
ATOM 5390 N N . VAL B 1 154 ? 9.203 -1.668 11.25 1 97.12 154 VAL B N 1
ATOM 5391 C CA . VAL B 1 154 ? 8.125 -1.365 10.312 1 97.12 154 VAL B CA 1
ATOM 5392 C C . VAL B 1 154 ? 8.703 -1.159 8.914 1 97.12 154 VAL B C 1
ATOM 5394 O O . VAL B 1 154 ? 9.828 -0.683 8.766 1 97.12 154 VAL B O 1
ATOM 5397 N N . PHE B 1 155 ? 7.949 -1.564 7.891 1 97.81 155 PHE B N 1
ATOM 5398 C CA . PHE B 1 155 ? 8.438 -1.581 6.52 1 97.81 155 PHE B CA 1
ATOM 5399 C C . PHE B 1 155 ? 7.477 -0.848 5.59 1 97.81 155 PHE B C 1
ATOM 5401 O O . PHE B 1 155 ? 6.258 -0.979 5.723 1 97.81 155 PHE B O 1
ATOM 5408 N N . PRO B 1 156 ? 8 -0.037 4.75 1 97.75 156 PRO B N 1
ATOM 5409 C CA . PRO B 1 156 ? 7.129 0.604 3.764 1 97.75 156 PRO B CA 1
ATOM 5410 C C . PRO B 1 156 ? 6.75 -0.329 2.615 1 97.75 156 PRO B C 1
ATOM 5412 O O . PRO B 1 156 ? 7.449 -0.379 1.6 1 97.75 156 PRO B O 1
ATOM 5415 N N . VAL B 1 157 ? 5.633 -0.987 2.691 1 98.5 157 VAL B N 1
ATOM 5416 C CA . VAL B 1 157 ? 5.102 -1.835 1.63 1 98.5 157 VAL B CA 1
ATOM 5417 C C . VAL B 1 157 ? 4.199 -1.011 0.713 1 98.5 157 VAL B C 1
ATOM 5419 O O . VAL B 1 157 ? 3.086 -0.644 1.095 1 98.5 157 VAL B O 1
ATOM 5422 N N . HIS B 1 158 ? 4.66 -0.756 -0.472 1 98.38 158 HIS B N 1
ATOM 5423 C CA . HIS B 1 158 ? 3.873 -0.025 -1.457 1 98.38 158 HIS B CA 1
ATOM 5424 C C . HIS B 1 158 ? 2.918 -0.954 -2.199 1 98.38 158 HIS B C 1
ATOM 5426 O O . HIS B 1 158 ? 3.277 -2.088 -2.525 1 98.38 158 HIS B O 1
ATOM 5432 N N . THR B 1 159 ? 1.692 -0.54 -2.445 1 98.06 159 THR B N 1
ATOM 5433 C CA . THR B 1 159 ? 0.741 -1.396 -3.145 1 98.06 159 THR B CA 1
ATOM 5434 C C . THR B 1 159 ? 0.541 -0.923 -4.582 1 98.06 159 THR B C 1
ATOM 5436 O O . THR B 1 159 ? 0.64 0.272 -4.867 1 98.06 159 THR B O 1
ATOM 5439 N N . LEU B 1 160 ? 0.27 -1.871 -5.418 1 97 160 LEU B N 1
ATOM 5440 C CA . LEU B 1 160 ? 0.175 -1.634 -6.855 1 97 160 LEU B CA 1
ATOM 5441 C C . LEU B 1 160 ? -1.273 -1.711 -7.324 1 97 160 LEU B C 1
ATOM 5443 O O . LEU B 1 160 ? -2.014 -2.613 -6.926 1 97 160 LEU B O 1
ATOM 5447 N N . PRO B 1 161 ? -1.625 -0.751 -8.203 1 91.38 161 PRO B N 1
ATOM 5448 C CA . PRO B 1 161 ? -2.969 -0.863 -8.773 1 91.38 161 PRO B CA 1
ATOM 5449 C C . PRO B 1 161 ? -3.145 -2.121 -9.625 1 91.38 161 PRO B C 1
ATOM 5451 O O . PRO B 1 161 ? -2.164 -2.672 -10.125 1 91.38 161 PRO B O 1
ATOM 5454 N N . GLN B 1 162 ? -4.371 -2.482 -9.852 1 90.56 162 GLN B N 1
ATOM 5455 C CA . GLN B 1 162 ? -4.688 -3.729 -10.547 1 90.56 162 GLN B CA 1
ATOM 5456 C C . GLN B 1 162 ? -4.418 -3.611 -12.039 1 90.56 162 GLN B C 1
ATOM 5458 O O . GLN B 1 162 ? -4.219 -4.621 -12.719 1 90.56 162 GLN B O 1
ATOM 5463 N N . GLN B 1 163 ? -4.438 -2.402 -12.492 1 89.06 163 GLN B N 1
ATOM 5464 C CA . GLN B 1 163 ? -4.254 -2.201 -13.93 1 89.06 163 GLN B CA 1
ATOM 5465 C C . GLN B 1 163 ? -2.992 -1.386 -14.211 1 89.06 163 GLN B C 1
ATOM 5467 O O . GLN B 1 163 ? -2.713 -0.408 -13.516 1 89.06 163 GLN B O 1
ATOM 5472 N N . GLY B 1 164 ? -2.238 -1.884 -15.156 1 85.75 164 GLY B N 1
ATOM 5473 C CA . GLY B 1 164 ? -1.141 -1.103 -15.703 1 85.75 164 GLY B CA 1
ATOM 5474 C C . GLY B 1 164 ? 0.084 -1.084 -14.805 1 85.75 164 GLY B C 1
ATOM 5475 O O . GLY B 1 164 ? 1.101 -0.476 -15.148 1 85.75 164 GLY B O 1
ATOM 5476 N N . SER B 1 165 ? 0.076 -1.733 -13.719 1 92.62 165 SER B N 1
ATOM 5477 C CA . SER B 1 165 ? 1.188 -1.731 -12.773 1 92.62 165 SER B CA 1
ATOM 5478 C C . SER B 1 165 ? 2.256 -2.746 -13.172 1 92.62 165 SER B C 1
ATOM 5480 O O . SER B 1 165 ? 2.207 -3.305 -14.266 1 92.62 165 SER B O 1
ATOM 5482 N N . ILE B 1 166 ? 3.223 -2.934 -12.344 1 95.12 166 ILE B N 1
ATOM 5483 C CA . ILE B 1 166 ? 4.309 -3.879 -12.578 1 95.12 166 ILE B CA 1
ATOM 5484 C C . ILE B 1 166 ? 3.787 -5.309 -12.438 1 95.12 166 ILE B C 1
ATOM 5486 O O . ILE B 1 166 ? 4.34 -6.234 -13.031 1 95.12 166 ILE B O 1
ATOM 5490 N N . LEU B 1 167 ? 2.732 -5.48 -11.656 1 95.75 167 LEU B N 1
ATOM 5491 C CA . LEU B 1 167 ? 2.07 -6.773 -11.492 1 95.75 167 LEU B CA 1
ATOM 5492 C C . LEU B 1 167 ? 0.573 -6.652 -11.758 1 95.75 167 LEU B C 1
ATOM 5494 O O . LEU B 1 167 ? -0.24 -6.855 -10.852 1 95.75 167 LEU B O 1
ATOM 5498 N N . PRO B 1 168 ? 0.24 -6.414 -12.984 1 93.75 168 PRO B N 1
ATOM 5499 C CA . PRO B 1 168 ? -1.186 -6.223 -13.266 1 93.75 168 PRO B CA 1
ATOM 5500 C C . PRO B 1 168 ? -2.006 -7.496 -13.047 1 93.75 168 PRO B C 1
ATOM 5502 O O . PRO B 1 168 ? -1.547 -8.594 -13.375 1 93.75 168 PRO B O 1
ATOM 5505 N N . LEU B 1 169 ? -3.176 -7.297 -12.547 1 93 169 LEU B N 1
ATOM 5506 C CA . LEU B 1 169 ? -4.082 -8.414 -12.289 1 93 169 LEU B CA 1
ATOM 5507 C C . LEU B 1 169 ? -5.266 -8.383 -13.25 1 93 169 LEU B C 1
ATOM 5509 O O . LEU B 1 169 ? -5.984 -9.375 -13.383 1 93 169 LEU B O 1
ATOM 5513 N N . TYR B 1 170 ? -5.383 -7.234 -13.859 1 91.06 170 TYR B N 1
ATOM 5514 C CA . TYR B 1 170 ? -6.551 -7.055 -14.719 1 91.06 170 TYR B CA 1
ATOM 5515 C C . TYR B 1 170 ? -6.133 -6.688 -16.141 1 91.06 170 TYR B C 1
ATOM 5517 O O . TYR B 1 170 ? -5.195 -5.91 -16.328 1 91.06 170 TYR B O 1
ATOM 5525 N N . CYS B 1 171 ? -6.738 -7.32 -17.031 1 92.69 171 CYS B N 1
ATOM 5526 C CA . CYS B 1 171 ? -6.641 -7.059 -18.453 1 92.69 171 CYS B CA 1
ATOM 5527 C C . CYS B 1 171 ? -8.016 -7.105 -19.109 1 92.69 171 CYS B C 1
ATOM 5529 O O . CYS B 1 171 ? -8.695 -8.133 -19.062 1 92.69 171 CYS B O 1
ATOM 5531 N N . PRO B 1 172 ? -8.438 -6.039 -19.688 1 91.5 172 PRO B N 1
ATOM 5532 C CA . PRO B 1 172 ? -9.766 -6.023 -20.297 1 91.5 172 PRO B CA 1
ATOM 5533 C C . PRO B 1 172 ? -9.945 -7.113 -21.359 1 91.5 172 PRO B C 1
ATOM 5535 O O . PRO B 1 172 ? -11.031 -7.695 -21.469 1 91.5 172 PRO B O 1
ATOM 5538 N N . ASN B 1 173 ? -8.945 -7.414 -22.078 1 92.75 173 ASN B N 1
ATOM 5539 C CA . ASN B 1 173 ? -9.023 -8.406 -23.156 1 92.75 173 ASN B CA 1
ATOM 5540 C C . ASN B 1 173 ? -8.664 -9.805 -22.656 1 92.75 173 ASN B C 1
ATOM 5542 O O . ASN B 1 173 ? -8.414 -10.711 -23.438 1 92.75 173 ASN B O 1
ATOM 5546 N N . TYR B 1 174 ? -8.617 -9.992 -21.406 1 93.38 174 TYR B N 1
ATOM 5547 C CA . TYR B 1 174 ? -8.156 -11.258 -20.844 1 93.38 174 TYR B CA 1
ATOM 5548 C C . TYR B 1 174 ? -8.93 -12.43 -21.422 1 93.38 174 TYR B C 1
ATOM 5550 O O . TYR B 1 174 ? -8.336 -13.43 -21.844 1 93.38 174 TYR B O 1
ATOM 5558 N N . ASN B 1 175 ? -10.227 -12.336 -21.422 1 91.62 175 ASN B N 1
ATOM 5559 C CA . ASN B 1 175 ? -11.062 -13.43 -21.906 1 91.62 175 ASN B CA 1
ATOM 5560 C C . ASN B 1 175 ? -10.805 -13.719 -23.375 1 91.62 175 ASN B C 1
ATOM 5562 O O . ASN B 1 175 ? -10.781 -14.883 -23.781 1 91.62 175 ASN B O 1
ATOM 5566 N N . LYS B 1 176 ? -10.656 -12.688 -24.078 1 93 176 LYS B N 1
ATOM 5567 C CA . LYS B 1 176 ? -10.352 -12.859 -25.5 1 93 176 LYS B CA 1
ATOM 5568 C C . LYS B 1 176 ? -9.016 -13.57 -25.703 1 93 176 LYS B C 1
ATOM 5570 O O . LYS B 1 176 ? -8.906 -14.477 -26.531 1 93 176 LYS B O 1
ATOM 5575 N N . LEU B 1 177 ? -8.039 -13.148 -24.984 1 93.12 177 LEU B N 1
ATOM 5576 C CA . LEU B 1 177 ? -6.715 -13.758 -25.078 1 93.12 177 LEU B CA 1
ATOM 5577 C C . LEU B 1 177 ? -6.75 -15.211 -24.625 1 93.12 177 LEU B C 1
ATOM 5579 O O . LEU B 1 177 ? -6.145 -16.078 -25.266 1 93.12 177 LEU B O 1
ATOM 5583 N N . MET B 1 178 ? -7.438 -15.461 -23.578 1 91.5 178 MET B N 1
ATOM 5584 C CA . MET B 1 178 ? -7.578 -16.828 -23.062 1 91.5 178 MET B CA 1
ATOM 5585 C C . MET B 1 178 ? -8.289 -17.719 -24.078 1 91.5 178 MET B C 1
ATOM 5587 O O . MET B 1 178 ? -7.902 -18.859 -24.281 1 91.5 178 MET B O 1
ATOM 5591 N N . GLN B 1 179 ? -9.305 -17.188 -24.703 1 90.94 179 GLN B N 1
ATOM 5592 C CA . GLN B 1 179 ? -10.039 -17.922 -25.719 1 90.94 179 GLN B CA 1
ATOM 5593 C C . GLN B 1 179 ? -9.141 -18.266 -26.906 1 90.94 179 GLN B C 1
ATOM 5595 O O . GLN B 1 179 ? -9.273 -19.344 -27.5 1 90.94 179 GLN B O 1
ATOM 5600 N N . SER B 1 180 ? -8.359 -17.359 -27.234 1 91.25 180 SER B N 1
ATOM 5601 C CA . SER B 1 180 ? -7.406 -17.641 -28.312 1 91.25 180 SER B CA 1
ATOM 5602 C C . SER B 1 180 ? -6.527 -18.828 -27.969 1 91.25 180 SER B C 1
ATOM 5604 O O . SER B 1 180 ? -6.207 -19.641 -28.828 1 91.25 180 SER B O 1
ATOM 5606 N N . ASN B 1 181 ? -6.141 -19 -26.719 1 91.31 181 ASN B N 1
ATOM 5607 C CA . ASN B 1 181 ? -5.367 -20.156 -26.266 1 91.31 181 ASN B CA 1
ATOM 5608 C C . ASN B 1 181 ? -6.191 -21.438 -26.328 1 91.31 181 ASN B C 1
ATOM 5610 O O . ASN B 1 181 ? -5.688 -22.484 -26.719 1 91.31 181 ASN B O 1
ATOM 5614 N N . ILE B 1 182 ? -7.383 -21.312 -25.938 1 91.31 182 ILE B N 1
ATOM 5615 C CA . ILE B 1 182 ? -8.273 -22.469 -25.938 1 91.31 182 ILE B CA 1
ATOM 5616 C C . ILE B 1 182 ? -8.438 -22.984 -27.375 1 91.31 182 ILE B C 1
ATOM 5618 O O . ILE B 1 182 ? -8.445 -24.188 -27.609 1 91.31 182 ILE B O 1
ATOM 5622 N N . ASN B 1 183 ? -8.547 -22.047 -28.266 1 93.44 183 ASN B N 1
ATOM 5623 C CA . ASN B 1 183 ? -8.664 -22.422 -29.672 1 93.44 183 ASN B CA 1
ATOM 5624 C C . ASN B 1 183 ? -7.371 -23.047 -30.188 1 93.44 183 ASN B C 1
ATOM 5626 O O . ASN B 1 183 ? -7.41 -24.062 -30.891 1 93.44 183 ASN B O 1
ATOM 5630 N N . LYS B 1 184 ? -6.359 -22.469 -29.891 1 94.75 184 LYS B N 1
ATOM 5631 C CA . LYS B 1 184 ? -5.059 -22.938 -30.359 1 94.75 184 LYS B CA 1
ATOM 5632 C C . LYS B 1 184 ? -4.742 -24.328 -29.828 1 94.75 184 LYS B C 1
ATOM 5634 O O . LYS B 1 184 ? -4.195 -25.172 -30.547 1 94.75 184 LYS B O 1
ATOM 5639 N N . TYR B 1 185 ? -5.09 -24.547 -28.594 1 95.62 185 TYR B N 1
ATOM 5640 C CA . TYR B 1 185 ? -4.746 -25.812 -27.953 1 95.62 185 TYR B CA 1
ATOM 5641 C C . TYR B 1 185 ? -5.988 -26.672 -27.734 1 95.62 185 TYR B C 1
ATOM 5643 O O . TYR B 1 185 ? -6.039 -27.469 -26.812 1 95.62 185 TYR B O 1
ATOM 5651 N N . GLY B 1 186 ? -6.965 -26.453 -28.484 1 94.5 186 GLY B N 1
ATOM 5652 C CA . GLY B 1 186 ? -8.25 -27.125 -28.359 1 94.5 186 GLY B CA 1
ATOM 5653 C C . GLY B 1 186 ? -8.141 -28.641 -28.391 1 94.5 186 GLY B C 1
ATOM 5654 O O . GLY B 1 186 ? -8.766 -29.328 -27.578 1 94.5 186 GLY B O 1
ATOM 5655 N N . ASP B 1 187 ? -7.355 -29.156 -29.297 1 96.06 187 ASP B N 1
ATOM 5656 C CA . ASP B 1 187 ? -7.18 -30.594 -29.406 1 96.06 187 ASP B CA 1
ATOM 5657 C C . ASP B 1 187 ? -6.547 -31.172 -28.141 1 96.06 187 ASP B C 1
ATOM 5659 O O . ASP B 1 187 ? -6.988 -32.188 -27.641 1 96.06 187 ASP B O 1
ATOM 5663 N N . PHE B 1 188 ? -5.527 -30.5 -27.703 1 96.44 188 PHE B N 1
ATOM 5664 C CA . PHE B 1 188 ? -4.871 -30.922 -26.469 1 96.44 188 PHE B CA 1
ATOM 5665 C C . PHE B 1 188 ? -5.852 -30.938 -25.297 1 96.44 188 PHE B C 1
ATOM 5667 O O . PHE B 1 188 ? -5.922 -31.906 -24.547 1 96.44 188 PHE B O 1
ATOM 5674 N N . ILE B 1 189 ? -6.586 -29.891 -25.141 1 96.38 189 ILE B N 1
ATOM 5675 C CA . ILE B 1 189 ? -7.527 -29.719 -24.047 1 96.38 189 ILE B CA 1
ATOM 5676 C C . ILE B 1 189 ? -8.625 -30.781 -24.141 1 96.38 189 ILE B C 1
ATOM 5678 O O . ILE B 1 189 ? -9.008 -31.375 -23.125 1 96.38 189 ILE B O 1
ATOM 5682 N N . SER B 1 190 ? -9.086 -30.984 -25.359 1 95.75 190 SER B N 1
ATOM 5683 C CA . SER B 1 190 ? -10.117 -32 -25.562 1 95.75 190 SER B CA 1
ATOM 5684 C C . SER B 1 190 ? -9.609 -33.375 -25.203 1 95.75 190 SER B C 1
ATOM 5686 O O . SER B 1 190 ? -10.32 -34.156 -24.547 1 95.75 190 SER B O 1
ATOM 5688 N N . ASN B 1 191 ? -8.469 -33.719 -25.625 1 96.38 191 ASN B N 1
ATOM 5689 C CA . ASN B 1 191 ? -7.867 -35 -25.297 1 96.38 191 ASN B CA 1
ATOM 5690 C C . ASN B 1 191 ? -7.645 -35.125 -23.797 1 96.38 191 ASN B C 1
ATOM 5692 O O . ASN B 1 191 ? -7.879 -36.219 -23.234 1 96.38 191 ASN B O 1
ATOM 5696 N N . LEU B 1 192 ? -7.094 -34.125 -23.203 1 96.94 192 LEU B N 1
ATOM 5697 C CA . LEU B 1 192 ? -6.898 -34.094 -21.75 1 96.94 192 LEU B CA 1
ATOM 5698 C C . LEU B 1 192 ? -8.211 -34.344 -21.031 1 96.94 192 LEU B C 1
ATOM 5700 O O . LEU B 1 192 ? -8.273 -35.156 -20.109 1 96.94 192 LEU B O 1
ATOM 5704 N N . ASN B 1 193 ? -9.242 -33.625 -21.438 1 96.56 193 ASN B N 1
ATOM 5705 C CA . ASN B 1 193 ? -10.547 -33.781 -20.812 1 96.56 193 ASN B CA 1
ATOM 5706 C C . ASN B 1 193 ? -11.086 -35.188 -20.969 1 96.56 193 ASN B C 1
ATOM 5708 O O . ASN B 1 193 ? -11.703 -35.75 -20.047 1 96.56 193 ASN B O 1
ATOM 5712 N N . ALA B 1 194 ? -10.883 -35.75 -22.141 1 96.62 194 ALA B N 1
ATOM 5713 C CA . ALA B 1 194 ? -11.328 -37.094 -22.375 1 96.62 194 ALA B CA 1
ATOM 5714 C C . ALA B 1 194 ? -10.594 -38.094 -21.469 1 96.62 194 ALA B C 1
ATOM 5716 O O . ALA B 1 194 ? -11.211 -38.969 -20.891 1 96.62 194 ALA B O 1
ATOM 5717 N N . GLU B 1 195 ? -9.359 -37.906 -21.344 1 96.25 195 GLU B N 1
ATOM 5718 C CA . GLU B 1 195 ? -8.539 -38.812 -20.531 1 96.25 195 GLU B CA 1
ATOM 5719 C C . GLU B 1 195 ? -8.875 -38.656 -19.047 1 96.25 195 GLU B C 1
ATOM 5721 O O . GLU B 1 195 ? -8.773 -39.625 -18.297 1 96.25 195 GLU B O 1
ATOM 5726 N N . CYS B 1 196 ? -9.227 -37.469 -18.641 1 97.31 196 CYS B N 1
ATOM 5727 C CA . CYS B 1 196 ? -9.438 -37.219 -17.219 1 97.31 196 CYS B CA 1
ATOM 5728 C C . CYS B 1 196 ? -10.914 -37.344 -16.859 1 97.31 196 CYS B C 1
ATOM 5730 O O . CYS B 1 196 ? -11.305 -37.062 -15.719 1 97.31 196 CYS B O 1
ATOM 5732 N N . ASN B 1 197 ? -11.719 -37.75 -17.766 1 97.12 197 ASN B N 1
ATOM 5733 C CA . ASN B 1 197 ? -13.164 -37.781 -17.578 1 97.12 197 ASN B CA 1
ATOM 5734 C C . ASN B 1 197 ? -13.562 -38.625 -16.375 1 97.12 197 ASN B C 1
ATOM 5736 O O . ASN B 1 197 ? -14.492 -38.281 -15.648 1 97.12 197 ASN B O 1
ATOM 5740 N N . ASP B 1 198 ? -12.93 -39.75 -16.188 1 97 198 ASP B N 1
ATOM 5741 C CA . ASP B 1 198 ? -13.227 -40.594 -15.055 1 97 198 ASP B CA 1
ATOM 5742 C C . ASP B 1 198 ? -12.984 -39.875 -13.734 1 97 198 ASP B C 1
ATOM 5744 O O . ASP B 1 198 ? -13.773 -40 -12.797 1 97 198 ASP B O 1
ATOM 5748 N N . LEU B 1 199 ? -11.891 -39.219 -13.688 1 97.56 199 LEU B N 1
ATOM 5749 C CA . LEU B 1 199 ? -11.578 -38.438 -12.492 1 97.56 199 LEU B CA 1
ATOM 5750 C C . LEU B 1 199 ? -12.633 -37.375 -12.258 1 97.56 199 LEU B C 1
ATOM 5752 O O . LEU B 1 199 ? -13.07 -37.156 -11.125 1 97.56 199 LEU B O 1
ATOM 5756 N N . TYR B 1 200 ? -13.07 -36.656 -13.352 1 97.94 200 TYR B N 1
ATOM 5757 C CA . TYR B 1 200 ? -14.102 -35.625 -13.25 1 97.94 200 TYR B CA 1
ATOM 5758 C C . TYR B 1 200 ? -15.383 -36.188 -12.648 1 97.94 200 TYR B C 1
ATOM 5760 O O . TYR B 1 200 ? -15.969 -35.594 -11.734 1 97.94 200 TYR B O 1
ATOM 5768 N N . GLN B 1 201 ? -15.727 -37.344 -13.094 1 97.38 201 GLN B N 1
ATOM 5769 C CA . GLN B 1 201 ? -16.953 -37.969 -12.633 1 97.38 201 GLN B CA 1
ATOM 5770 C C . GLN B 1 201 ? -16.844 -38.375 -11.164 1 97.38 201 GLN B C 1
ATOM 5772 O O . GLN B 1 201 ? -17.781 -38.188 -10.391 1 97.38 201 GLN B O 1
ATOM 5777 N N . GLN B 1 202 ? -15.773 -38.938 -10.812 1 97.12 202 GLN B N 1
ATOM 5778 C CA . GLN B 1 202 ? -15.562 -39.375 -9.43 1 97.12 202 GLN B CA 1
ATOM 5779 C C . GLN B 1 202 ? -15.68 -38.188 -8.477 1 97.12 202 GLN B C 1
ATOM 5781 O O . GLN B 1 202 ? -16.344 -38.25 -7.445 1 97.12 202 GLN B O 1
ATOM 5786 N N . ILE B 1 203 ? -14.977 -37.094 -8.836 1 96.81 203 ILE B N 1
ATOM 5787 C CA . ILE B 1 203 ? -15 -35.906 -7.977 1 96.81 203 ILE B CA 1
ATOM 5788 C C . ILE B 1 203 ? -16.406 -35.312 -7.969 1 96.81 203 ILE B C 1
ATOM 5790 O O . ILE B 1 203 ? -16.891 -34.875 -6.922 1 96.81 203 ILE B O 1
ATOM 5794 N N . SER B 1 204 ? -17.016 -35.188 -9.117 1 95.81 204 SER B N 1
ATOM 5795 C CA . SER B 1 204 ? -18.391 -34.688 -9.219 1 95.81 204 SER B CA 1
ATOM 5796 C C . SER B 1 204 ? -19.297 -35.406 -8.234 1 95.81 204 SER B C 1
ATOM 5798 O O . SER B 1 204 ? -20.094 -34.781 -7.543 1 95.81 204 SER B O 1
ATOM 5800 N N . ASP B 1 205 ? -19.188 -36.688 -8.188 1 94.62 205 ASP B N 1
ATOM 5801 C CA . ASP B 1 205 ? -20.031 -37.531 -7.32 1 94.62 205 ASP B CA 1
ATOM 5802 C C . ASP B 1 205 ? -19.734 -37.25 -5.848 1 94.62 205 ASP B C 1
ATOM 5804 O O . ASP B 1 205 ? -20.641 -37.219 -5.02 1 94.62 205 ASP B O 1
ATOM 5808 N N . MET B 1 206 ? -18.547 -37.094 -5.582 1 92.25 206 MET B N 1
ATOM 5809 C CA . MET B 1 206 ? -18.109 -36.906 -4.203 1 92.25 206 MET B CA 1
ATOM 5810 C C . MET B 1 206 ? -18.641 -35.594 -3.635 1 92.25 206 MET B C 1
ATOM 5812 O O . MET B 1 206 ? -19 -35.531 -2.457 1 92.25 206 MET B O 1
ATOM 5816 N N . ILE B 1 207 ? -18.625 -34.531 -4.445 1 90.94 207 ILE B N 1
ATOM 5817 C CA . ILE B 1 207 ? -18.938 -33.219 -3.91 1 90.94 207 ILE B CA 1
ATOM 5818 C C . ILE B 1 207 ? -20.344 -32.781 -4.332 1 90.94 207 ILE B C 1
ATOM 5820 O O . ILE B 1 207 ? -20.797 -31.688 -4 1 90.94 207 ILE B O 1
ATOM 5824 N N . ASN B 1 208 ? -21.031 -33.562 -5.141 1 90.44 208 ASN B N 1
ATOM 5825 C CA . ASN B 1 208 ? -22.375 -33.312 -5.641 1 90.44 208 ASN B CA 1
ATOM 5826 C C . ASN B 1 208 ? -22.469 -32 -6.441 1 90.44 208 ASN B C 1
ATOM 5828 O O . ASN B 1 208 ? -23.359 -31.188 -6.211 1 90.44 208 ASN B O 1
ATOM 5832 N N . GLU B 1 209 ? -21.453 -31.719 -7.223 1 90.88 209 GLU B N 1
ATOM 5833 C CA . GLU B 1 209 ? -21.359 -30.625 -8.18 1 90.88 209 GLU B CA 1
ATOM 5834 C C . GLU B 1 209 ? -20.75 -31.094 -9.5 1 90.88 209 GLU B C 1
ATOM 5836 O O . GLU B 1 209 ? -19.797 -31.875 -9.5 1 90.88 209 GLU B O 1
ATOM 5841 N N . PRO B 1 210 ? -21.281 -30.625 -10.547 1 93.81 210 PRO B N 1
ATOM 5842 C CA . PRO B 1 210 ? -20.766 -31.094 -11.828 1 93.81 210 PRO B CA 1
ATOM 5843 C C . PRO B 1 210 ? -19.359 -30.578 -12.133 1 93.81 210 PRO B C 1
ATOM 5845 O O . PRO B 1 210 ? -19.094 -29.391 -11.984 1 93.81 210 PRO B O 1
ATOM 5848 N N . ILE B 1 211 ? -18.469 -31.453 -12.477 1 96.38 211 ILE B N 1
ATOM 5849 C CA . ILE B 1 211 ? -17.156 -31.156 -13.039 1 96.38 211 ILE B CA 1
ATOM 5850 C C . ILE B 1 211 ? -17.047 -31.75 -14.438 1 96.38 211 ILE B C 1
ATOM 5852 O O . ILE B 1 211 ? -16.938 -32.969 -14.602 1 96.38 211 ILE B O 1
ATOM 5856 N N . ASN B 1 212 ? -17.031 -30.828 -15.414 1 94.81 212 ASN B N 1
ATOM 5857 C CA . ASN B 1 212 ? -17.141 -31.312 -16.797 1 94.81 212 ASN B CA 1
ATOM 5858 C C . ASN B 1 212 ? -15.852 -31.062 -17.578 1 94.81 212 ASN B C 1
ATOM 5860 O O . ASN B 1 212 ? -15.656 -31.625 -18.656 1 94.81 212 ASN B O 1
ATOM 5864 N N . ASN B 1 213 ? -15.047 -30.281 -17.078 1 95.12 213 ASN B N 1
ATOM 5865 C CA . ASN B 1 213 ? -13.812 -29.922 -17.766 1 95.12 213 ASN B CA 1
ATOM 5866 C C . ASN B 1 213 ? -12.734 -29.484 -16.766 1 95.12 213 ASN B C 1
ATOM 5868 O O . ASN B 1 213 ? -12.961 -29.5 -15.562 1 95.12 213 ASN B O 1
ATOM 5872 N N . LEU B 1 214 ? -11.617 -29.156 -17.328 1 95.88 214 LEU B N 1
ATOM 5873 C CA . LEU B 1 214 ? -10.461 -28.797 -16.516 1 95.88 214 LEU B CA 1
ATOM 5874 C C . LEU B 1 214 ? -10.734 -27.531 -15.695 1 95.88 214 LEU B C 1
ATOM 5876 O O . LEU B 1 214 ? -10.344 -27.453 -14.531 1 95.88 214 LEU B O 1
ATOM 5880 N N . GLN B 1 215 ? -11.43 -26.562 -16.203 1 92.38 215 GLN B N 1
ATOM 5881 C CA . GLN B 1 215 ? -11.734 -25.312 -15.508 1 92.38 215 GLN B CA 1
ATOM 5882 C C . GLN B 1 215 ? -12.602 -25.562 -14.281 1 92.38 215 GLN B C 1
ATOM 5884 O O . GLN B 1 215 ? -12.367 -24.984 -13.219 1 92.38 215 GLN B O 1
ATOM 5889 N N . ASP B 1 216 ? -13.555 -26.406 -14.461 1 94.31 216 ASP B N 1
ATOM 5890 C CA . ASP B 1 216 ? -14.398 -26.781 -13.328 1 94.31 216 ASP B CA 1
ATOM 5891 C C . ASP B 1 216 ? -13.57 -27.453 -12.234 1 94.31 216 ASP B C 1
ATOM 5893 O O . ASP B 1 216 ? -13.781 -27.188 -11.047 1 94.31 216 ASP B O 1
ATOM 5897 N N . LEU B 1 217 ? -12.75 -28.312 -12.672 1 96.19 217 LEU B N 1
ATOM 5898 C CA . LEU B 1 217 ? -11.914 -29.031 -11.711 1 96.19 217 LEU B CA 1
ATOM 5899 C C . LEU B 1 217 ? -11.031 -28.062 -10.938 1 96.19 217 LEU B C 1
ATOM 5901 O O . LEU B 1 217 ? -10.75 -28.281 -9.758 1 96.19 217 LEU B O 1
ATOM 5905 N N . MET B 1 218 ? -10.578 -27 -11.578 1 94.44 218 MET B N 1
ATOM 5906 C CA . MET B 1 218 ? -9.695 -26.031 -10.922 1 94.44 218 MET B CA 1
ATOM 5907 C C . MET B 1 218 ? -10.438 -25.266 -9.836 1 94.44 218 MET B C 1
ATOM 5909 O O . MET B 1 218 ? -9.852 -24.906 -8.812 1 94.44 218 MET B O 1
ATOM 5913 N N . ASN B 1 219 ? -11.703 -25.078 -10.031 1 91.19 219 ASN B N 1
ATOM 5914 C CA . ASN B 1 219 ? -12.508 -24.484 -8.969 1 91.19 219 ASN B CA 1
ATOM 5915 C C . ASN B 1 219 ? -12.523 -25.359 -7.715 1 91.19 219 ASN B C 1
ATOM 5917 O O . ASN B 1 219 ? -12.422 -24.844 -6.598 1 91.19 219 ASN B O 1
ATOM 5921 N N . PHE B 1 220 ? -12.68 -26.578 -7.941 1 93.06 220 PHE B N 1
ATOM 5922 C CA . PHE B 1 220 ? -12.633 -27.516 -6.832 1 93.06 220 PHE B CA 1
ATOM 5923 C C . PHE B 1 220 ? -11.234 -27.562 -6.223 1 93.06 220 PHE B C 1
ATOM 5925 O O . PHE B 1 220 ? -11.086 -27.578 -5 1 93.06 220 PHE B O 1
ATOM 5932 N N . GLU B 1 221 ? -10.266 -27.688 -7.082 1 95.44 221 GLU B N 1
ATOM 5933 C CA . GLU B 1 221 ? -8.883 -27.766 -6.629 1 95.44 221 GLU B CA 1
ATOM 5934 C C . GLU B 1 221 ? -8.531 -26.609 -5.703 1 95.44 221 GLU B C 1
ATOM 5936 O O . GLU B 1 221 ? -7.848 -26.797 -4.695 1 95.44 221 GLU B O 1
ATOM 5941 N N . ASP B 1 222 ? -8.922 -25.438 -6.039 1 93.38 222 ASP B N 1
ATOM 5942 C CA . ASP B 1 222 ? -8.641 -24.25 -5.242 1 93.38 222 ASP B CA 1
ATOM 5943 C C . ASP B 1 222 ? -9.227 -24.375 -3.838 1 93.38 222 ASP B C 1
ATOM 5945 O O . ASP B 1 222 ? -8.555 -24.094 -2.848 1 93.38 222 ASP B O 1
ATOM 5949 N N . VAL B 1 223 ? -10.438 -24.781 -3.777 1 90.94 223 VAL B N 1
ATOM 5950 C CA . VAL B 1 223 ? -11.109 -24.953 -2.496 1 90.94 223 VAL B CA 1
ATOM 5951 C C . VAL B 1 223 ? -10.438 -26.078 -1.712 1 90.94 223 VAL B C 1
ATOM 5953 O O . VAL B 1 223 ? -10.18 -25.938 -0.515 1 90.94 223 VAL B O 1
ATOM 5956 N N . MET B 1 224 ? -10.195 -27.172 -2.381 1 92.25 224 MET B N 1
ATOM 5957 C CA . MET B 1 224 ? -9.555 -28.328 -1.763 1 92.25 224 MET B CA 1
ATOM 5958 C C . MET B 1 224 ? -8.227 -27.953 -1.13 1 92.25 224 MET B C 1
ATOM 5960 O O . MET B 1 224 ? -7.957 -28.297 0.021 1 92.25 224 MET B O 1
ATOM 5964 N N . THR B 1 225 ? -7.41 -27.266 -1.873 1 93.25 225 THR B N 1
ATOM 5965 C CA . THR B 1 225 ? -6.09 -26.875 -1.393 1 93.25 225 THR B CA 1
ATOM 5966 C C . THR B 1 225 ? -6.199 -25.953 -0.183 1 93.25 225 THR B C 1
ATOM 5968 O O . THR B 1 225 ? -5.496 -26.141 0.813 1 93.25 225 THR B O 1
ATOM 5971 N N . ALA B 1 226 ? -7.031 -24.953 -0.281 1 92.25 226 ALA B N 1
ATOM 5972 C CA . ALA B 1 226 ? -7.246 -24.047 0.846 1 92.25 226 ALA B CA 1
ATOM 5973 C C . ALA B 1 226 ? -7.703 -24.828 2.084 1 92.25 226 ALA B C 1
ATOM 5975 O O . ALA B 1 226 ? -7.242 -24.547 3.195 1 92.25 226 ALA B O 1
ATOM 5976 N N . ASP B 1 227 ? -8.594 -25.766 1.901 1 90.06 227 ASP B N 1
ATOM 5977 C CA . ASP B 1 227 ? -9.117 -26.562 3.004 1 90.06 227 ASP B CA 1
ATOM 5978 C C . ASP B 1 227 ? -8.023 -27.453 3.615 1 90.06 227 ASP B C 1
ATOM 5980 O O . ASP B 1 227 ? -7.984 -27.641 4.832 1 90.06 227 ASP B O 1
ATOM 5984 N N . ILE B 1 228 ? -7.219 -28.016 2.762 1 91.19 228 ILE B N 1
ATOM 5985 C CA . ILE B 1 228 ? -6.121 -28.844 3.248 1 91.19 228 ILE B CA 1
ATOM 5986 C C . ILE B 1 228 ? -5.242 -28.031 4.195 1 91.19 228 ILE B C 1
ATOM 5988 O O . ILE B 1 228 ? -4.949 -28.469 5.309 1 91.19 228 ILE B O 1
ATOM 5992 N N . TYR B 1 229 ? -4.918 -26.844 3.826 1 92.56 229 TYR B N 1
ATOM 5993 C CA . TYR B 1 229 ? -3.99 -26.031 4.598 1 92.56 229 TYR B CA 1
ATOM 5994 C C . TYR B 1 229 ? -4.652 -25.5 5.867 1 92.56 229 TYR B C 1
ATOM 5996 O O . TYR B 1 229 ? -3.973 -24.984 6.762 1 92.56 229 TYR B O 1
ATOM 6004 N N . GLN B 1 230 ? -5.898 -25.641 5.988 1 87.75 230 GLN B N 1
ATOM 6005 C CA . GLN B 1 230 ? -6.613 -25.234 7.199 1 87.75 230 GLN B CA 1
ATOM 6006 C C . GLN B 1 230 ? -7.07 -26.453 7.992 1 87.75 230 GLN B C 1
ATOM 6008 O O . GLN B 1 230 ? -7.812 -26.328 8.969 1 87.75 230 GLN B O 1
ATOM 6013 N N . GLN B 1 231 ? -6.672 -27.594 7.488 1 87.62 231 GLN B N 1
ATOM 6014 C CA . GLN B 1 231 ? -7.031 -28.875 8.109 1 87.62 231 GLN B CA 1
ATOM 6015 C C . GLN B 1 231 ? -8.547 -29 8.258 1 87.62 231 GLN B C 1
ATOM 6017 O O . GLN B 1 231 ? -9.039 -29.391 9.32 1 87.62 231 GLN B O 1
ATOM 6022 N N . ARG B 1 232 ? -9.117 -28.562 7.285 1 84.25 232 ARG B N 1
ATOM 6023 C CA . ARG B 1 232 ? -10.562 -28.734 7.23 1 84.25 232 ARG B CA 1
ATOM 6024 C C . ARG B 1 232 ? -10.93 -30.094 6.637 1 84.25 232 ARG B C 1
ATOM 6026 O O . ARG B 1 232 ? -10.102 -30.734 5.984 1 84.25 232 ARG B O 1
ATOM 6033 N N . LYS B 1 233 ? -12.133 -30.438 6.848 1 84.19 233 LYS B N 1
ATOM 6034 C CA . LYS B 1 233 ? -12.586 -31.75 6.379 1 84.19 233 LYS B CA 1
ATOM 6035 C C . LYS B 1 233 ? -12.68 -31.781 4.855 1 84.19 233 LYS B C 1
ATOM 6037 O O . LYS B 1 233 ? -13.172 -30.844 4.234 1 84.19 233 LYS B O 1
ATOM 6042 N N . LEU B 1 234 ? -12.164 -32.844 4.285 1 89 234 LEU B N 1
ATOM 6043 C CA . LEU B 1 234 ? -12.281 -33.156 2.863 1 89 234 LEU B CA 1
ATOM 6044 C C . LEU B 1 234 ? -13.281 -34.281 2.625 1 89 234 LEU B C 1
ATOM 6046 O O . LEU B 1 234 ? -13.656 -35 3.562 1 89 234 LEU B O 1
ATOM 6050 N N . PRO B 1 235 ? -13.758 -34.344 1.398 1 89.44 235 PRO B N 1
ATOM 6051 C CA . PRO B 1 235 ? -14.57 -35.531 1.138 1 89.44 235 PRO B CA 1
ATOM 6052 C C . PRO B 1 235 ? -13.852 -36.812 1.519 1 89.44 235 PRO B C 1
ATOM 6054 O O . PRO B 1 235 ? -12.719 -37.031 1.103 1 89.44 235 PRO B O 1
ATOM 6057 N N . PRO B 1 236 ? -14.484 -37.625 2.279 1 88.94 236 PRO B N 1
ATOM 6058 C CA . PRO B 1 236 ? -13.805 -38.812 2.832 1 88.94 236 PRO B CA 1
ATOM 6059 C C . PRO B 1 236 ? -13.32 -39.75 1.749 1 88.94 236 PRO B C 1
ATOM 6061 O O . PRO B 1 236 ? -12.367 -40.531 1.971 1 88.94 236 PRO B O 1
ATOM 6064 N N . GLN B 1 237 ? -13.93 -39.781 0.612 1 92.81 237 GLN B N 1
ATOM 6065 C CA . GLN B 1 237 ? -13.586 -40.719 -0.457 1 92.81 237 GLN B CA 1
ATOM 6066 C C . GLN B 1 237 ? -12.367 -40.219 -1.234 1 92.81 237 GLN B C 1
ATOM 6068 O O . GLN B 1 237 ? -11.797 -40.969 -2.031 1 92.81 237 GLN B O 1
ATOM 6073 N N . LEU B 1 238 ? -12 -39.031 -0.984 1 94.38 238 LEU B N 1
ATOM 6074 C CA . LEU B 1 238 ? -10.883 -38.469 -1.728 1 94.38 238 LEU B CA 1
ATOM 6075 C C . LEU B 1 238 ? -9.57 -39.156 -1.344 1 94.38 238 LEU B C 1
ATOM 6077 O O . LEU B 1 238 ? -9.227 -39.219 -0.162 1 94.38 238 LEU B O 1
ATOM 6081 N N . THR B 1 239 ? -8.789 -39.625 -2.342 1 95.31 239 THR B N 1
ATOM 6082 C CA . THR B 1 239 ? -7.559 -40.344 -2.09 1 95.31 239 THR B CA 1
ATOM 6083 C C . THR B 1 239 ? -6.336 -39.469 -2.334 1 95.31 239 THR B C 1
ATOM 6085 O O . THR B 1 239 ? -6.434 -38.438 -3.012 1 95.31 239 THR B O 1
ATOM 6088 N N . TYR B 1 240 ? -5.227 -39.938 -1.867 1 93.75 240 TYR B N 1
ATOM 6089 C CA . TYR B 1 240 ? -3.975 -39.219 -2.088 1 93.75 240 TYR B CA 1
ATOM 6090 C C . TYR B 1 240 ? -3.6 -39.219 -3.564 1 93.75 240 TYR B C 1
ATOM 6092 O O . TYR B 1 240 ? -3.057 -38.219 -4.074 1 93.75 240 TYR B O 1
ATOM 6100 N N . ASP B 1 241 ? -3.902 -40.312 -4.172 1 95 241 ASP B N 1
ATOM 6101 C CA . ASP B 1 241 ? -3.619 -40.406 -5.602 1 95 241 ASP B CA 1
ATOM 6102 C C . ASP B 1 241 ? -4.426 -39.375 -6.391 1 95 241 ASP B C 1
ATOM 6104 O O . ASP B 1 241 ? -3.9 -38.75 -7.305 1 95 241 ASP B O 1
ATOM 6108 N N . GLN B 1 242 ? -5.625 -39.25 -6.031 1 96.12 242 GLN B N 1
ATOM 6109 C CA . GLN B 1 242 ? -6.473 -38.281 -6.695 1 96.12 242 GLN B CA 1
ATOM 6110 C C . GLN B 1 242 ? -5.977 -36.844 -6.438 1 96.12 242 GLN B C 1
ATOM 6112 O O . GLN B 1 242 ? -5.953 -36.031 -7.352 1 96.12 242 GLN B O 1
ATOM 6117 N N . ILE B 1 243 ? -5.555 -36.594 -5.227 1 95.94 243 ILE B N 1
ATOM 6118 C CA . ILE B 1 243 ? -5.027 -35.281 -4.867 1 95.94 243 ILE B CA 1
ATOM 6119 C C . ILE B 1 243 ? -3.787 -34.969 -5.707 1 95.94 243 ILE B C 1
ATOM 6121 O O . ILE B 1 243 ? -3.648 -33.875 -6.242 1 95.94 243 ILE B O 1
ATOM 6125 N N . ASN B 1 244 ? -2.957 -35.906 -5.828 1 94.75 244 ASN B N 1
ATOM 6126 C CA . ASN B 1 244 ? -1.747 -35.75 -6.625 1 94.75 244 ASN B CA 1
ATOM 6127 C C . ASN B 1 244 ? -2.076 -35.469 -8.094 1 94.75 244 ASN B C 1
ATOM 6129 O O . ASN B 1 244 ? -1.47 -34.594 -8.711 1 94.75 244 ASN B O 1
ATOM 6133 N N . LYS B 1 245 ? -2.973 -36.219 -8.656 1 96 245 LYS B N 1
ATOM 6134 C CA . LYS B 1 245 ? -3.4 -36.031 -10.031 1 96 245 LYS B CA 1
ATOM 6135 C C . LYS B 1 245 ? -3.984 -34.625 -10.227 1 96 245 LYS B C 1
ATOM 6137 O O . LYS B 1 245 ? -3.686 -33.969 -11.211 1 96 245 LYS B O 1
ATOM 6142 N N . ILE B 1 246 ? -4.758 -34.219 -9.281 1 97.38 246 ILE B N 1
ATOM 6143 C CA . ILE B 1 246 ? -5.391 -32.906 -9.344 1 97.38 246 ILE B CA 1
ATOM 6144 C C . ILE B 1 246 ? -4.324 -31.828 -9.297 1 97.38 246 ILE B C 1
ATOM 6146 O O . ILE B 1 246 ? -4.426 -30.812 -10 1 97.38 246 ILE B O 1
ATOM 6150 N N . ASN B 1 247 ? -3.32 -32.031 -8.531 1 94.94 247 ASN B N 1
ATOM 6151 C CA . ASN B 1 247 ? -2.232 -31.047 -8.43 1 94.94 247 ASN B CA 1
ATOM 6152 C C . ASN B 1 247 ? -1.494 -30.891 -9.75 1 94.94 247 ASN B C 1
ATOM 6154 O O . ASN B 1 247 ? -1.143 -29.766 -10.141 1 94.94 247 ASN B O 1
ATOM 6158 N N . ILE B 1 248 ? -1.23 -31.984 -10.422 1 96.06 248 ILE B N 1
ATOM 6159 C CA . ILE B 1 248 ? -0.565 -31.922 -11.719 1 96.06 248 ILE B CA 1
ATOM 6160 C C . ILE B 1 248 ? -1.479 -31.234 -12.734 1 96.06 248 ILE B C 1
ATOM 6162 O O . ILE B 1 248 ? -1.022 -30.422 -13.539 1 96.06 248 ILE B O 1
ATOM 6166 N N . LEU B 1 249 ? -2.758 -31.547 -12.672 1 97.62 249 LEU B N 1
ATOM 6167 C CA . LEU B 1 249 ? -3.723 -30.938 -13.586 1 97.62 249 LEU B CA 1
ATOM 6168 C C . LEU B 1 249 ? -3.842 -29.438 -13.344 1 97.62 249 LEU B C 1
ATOM 6170 O O . LEU B 1 249 ? -4.066 -28.672 -14.281 1 97.62 249 LEU B O 1
ATOM 6174 N N . ARG B 1 250 ? -3.652 -29.047 -12.109 1 96.81 250 ARG B N 1
ATOM 6175 C CA . ARG B 1 250 ? -3.609 -27.609 -11.797 1 96.81 250 ARG B CA 1
ATOM 6176 C C . ARG B 1 250 ? -2.49 -26.922 -12.57 1 96.81 250 ARG B C 1
ATOM 6178 O O . ARG B 1 250 ? -2.701 -25.859 -13.156 1 96.81 250 ARG B O 1
ATOM 6185 N N . ALA B 1 251 ? -1.364 -27.5 -12.523 1 96.75 251 ALA B N 1
ATOM 6186 C CA . ALA B 1 251 ? -0.233 -26.922 -13.25 1 96.75 251 ALA B CA 1
ATOM 6187 C C . ALA B 1 251 ? -0.538 -26.828 -14.742 1 96.75 251 ALA B C 1
ATOM 6189 O O . ALA B 1 251 ? -0.282 -25.797 -15.367 1 96.75 251 ALA B O 1
ATOM 6190 N N . ILE B 1 252 ? -1.095 -27.891 -15.281 1 97 252 ILE B N 1
ATOM 6191 C CA . ILE B 1 252 ? -1.446 -27.922 -16.703 1 97 252 ILE B CA 1
ATOM 6192 C C . ILE B 1 252 ? -2.441 -26.797 -17 1 97 252 ILE B C 1
ATOM 6194 O O . ILE B 1 252 ? -2.305 -26.094 -18 1 97 252 ILE B O 1
ATOM 6198 N N . SER B 1 253 ? -3.385 -26.641 -16.156 1 95.56 253 SER B N 1
ATOM 6199 C CA . SER B 1 253 ? -4.402 -25.609 -16.344 1 95.56 253 SER B CA 1
ATOM 6200 C C . SER B 1 253 ? -3.783 -24.219 -16.359 1 95.56 253 SER B C 1
ATOM 6202 O O . SER B 1 253 ? -4.074 -23.422 -17.25 1 95.56 253 SER B O 1
ATOM 6204 N N . TRP B 1 254 ? -2.949 -23.906 -15.383 1 93.31 254 TRP B N 1
ATOM 6205 C CA . TRP B 1 254 ? -2.289 -22.609 -15.328 1 93.31 254 TRP B CA 1
ATOM 6206 C C . TRP B 1 254 ? -1.479 -22.344 -16.594 1 93.31 254 TRP B C 1
ATOM 6208 O O . TRP B 1 254 ? -1.511 -21.25 -17.141 1 93.31 254 TRP B O 1
ATOM 6218 N N . PHE B 1 255 ? -0.831 -23.328 -17.094 1 94.88 255 PHE B N 1
ATOM 6219 C CA . PHE B 1 255 ? 0.15 -23.109 -18.156 1 94.88 255 PHE B CA 1
ATOM 6220 C C . PHE B 1 255 ? -0.518 -23.125 -19.516 1 94.88 255 PHE B C 1
ATOM 6222 O O . PHE B 1 255 ? -0.108 -22.391 -20.422 1 94.88 255 PHE B O 1
ATOM 6229 N N . VAL B 1 256 ? -1.627 -23.891 -19.672 1 94.25 256 VAL B N 1
ATOM 6230 C CA . VAL B 1 256 ? -2.252 -23.969 -20.984 1 94.25 256 VAL B CA 1
ATOM 6231 C C . VAL B 1 256 ? -3.127 -22.734 -21.203 1 94.25 256 VAL B C 1
ATOM 6233 O O . VAL B 1 256 ? -3.211 -22.219 -22.312 1 94.25 256 VAL B O 1
ATOM 6236 N N . TYR B 1 257 ? -3.695 -22.219 -20.172 1 92.62 257 TYR B N 1
ATOM 6237 C CA . TYR B 1 257 ? -4.633 -21.109 -20.312 1 92.62 257 TYR B CA 1
ATOM 6238 C C . TYR B 1 257 ? -3.906 -19.781 -20.266 1 92.62 257 TYR B C 1
ATOM 6240 O O . TYR B 1 257 ? -4.418 -18.766 -20.75 1 92.62 257 TYR B O 1
ATOM 6248 N N . GLN B 1 258 ? -2.717 -19.734 -19.688 1 92.75 258 GLN B N 1
ATOM 6249 C CA . GLN B 1 258 ? -2.041 -18.453 -19.5 1 92.75 258 GLN B CA 1
ATOM 6250 C C . GLN B 1 258 ? -0.881 -18.281 -20.469 1 92.75 258 GLN B C 1
ATOM 6252 O O . GLN B 1 258 ? -0.274 -17.219 -20.547 1 92.75 258 GLN B O 1
ATOM 6257 N N . THR B 1 259 ? -0.593 -19.266 -21.25 1 92.44 259 THR B N 1
ATOM 6258 C CA . THR B 1 259 ? 0.564 -19.219 -22.141 1 92.44 259 THR B CA 1
ATOM 6259 C C . THR B 1 259 ? 0.347 -18.203 -23.266 1 92.44 259 THR B C 1
ATOM 6261 O O . THR B 1 259 ? -0.742 -17.641 -23.391 1 92.44 259 THR B O 1
ATOM 6264 N N . GLY B 1 260 ? 1.371 -17.828 -23.984 1 89.81 260 GLY B N 1
ATOM 6265 C CA . GLY B 1 260 ? 1.284 -16.984 -25.156 1 89.81 260 GLY B CA 1
ATOM 6266 C C . GLY B 1 260 ? 0.94 -15.547 -24.844 1 89.81 260 GLY B C 1
ATOM 6267 O O . GLY B 1 260 ? 1.601 -14.914 -24.016 1 89.81 260 GLY B O 1
ATOM 6268 N N . PRO B 1 261 ? -0.18 -15.141 -25.484 1 89.75 261 PRO B N 1
ATOM 6269 C CA . PRO B 1 261 ? -0.486 -13.711 -25.375 1 89.75 261 PRO B CA 1
ATOM 6270 C C . PRO B 1 261 ? -0.901 -13.297 -23.969 1 89.75 261 PRO B C 1
ATOM 6272 O O . PRO B 1 261 ? -0.65 -12.164 -23.547 1 89.75 261 PRO B O 1
ATOM 6275 N N . VAL B 1 262 ? -1.507 -14.188 -23.234 1 91.75 262 VAL B N 1
ATOM 6276 C CA . VAL B 1 262 ? -1.938 -13.844 -21.891 1 91.75 262 VAL B CA 1
ATOM 6277 C C . VAL B 1 262 ? -0.721 -13.578 -21.016 1 91.75 262 VAL B C 1
ATOM 6279 O O . VAL B 1 262 ? -0.634 -12.531 -20.359 1 91.75 262 VAL B O 1
ATOM 6282 N N . ALA B 1 263 ? 0.198 -14.523 -21 1 92.81 263 ALA B N 1
ATOM 6283 C CA . ALA B 1 263 ? 1.408 -14.367 -20.188 1 92.81 263 ALA B CA 1
ATOM 6284 C C . ALA B 1 263 ? 2.223 -13.164 -20.656 1 92.81 263 ALA B C 1
ATOM 6286 O O . ALA B 1 263 ? 2.766 -12.414 -19.844 1 92.81 263 ALA B O 1
ATOM 6287 N N . LYS B 1 264 ? 2.289 -13 -21.938 1 91.62 264 LYS B N 1
ATOM 6288 C CA . LYS B 1 264 ? 3.031 -11.875 -22.484 1 91.62 264 LYS B CA 1
ATOM 6289 C C . LYS B 1 264 ? 2.426 -10.547 -22.047 1 91.62 264 LYS B C 1
ATOM 6291 O O . LYS B 1 264 ? 3.146 -9.633 -21.625 1 91.62 264 LYS B O 1
ATOM 6296 N N . ALA B 1 265 ? 1.155 -10.453 -22.125 1 92.06 265 ALA B N 1
ATOM 6297 C CA . ALA B 1 265 ? 0.452 -9.227 -21.766 1 92.06 265 ALA B CA 1
ATOM 6298 C C . ALA B 1 265 ? 0.621 -8.898 -20.281 1 92.06 265 ALA B C 1
ATOM 6300 O O . ALA B 1 265 ? 0.941 -7.762 -19.922 1 92.06 265 ALA B O 1
ATOM 6301 N N . LEU B 1 266 ? 0.529 -9.875 -19.484 1 94.19 266 LEU B N 1
ATOM 6302 C CA . LEU B 1 266 ? 0.369 -9.602 -18.062 1 94.19 266 LEU B CA 1
ATOM 6303 C C . LEU B 1 266 ? 1.697 -9.742 -17.328 1 94.19 266 LEU B C 1
ATOM 6305 O O . LEU B 1 266 ? 1.823 -9.32 -16.172 1 94.19 266 LEU B O 1
ATOM 6309 N N . ALA B 1 267 ? 2.729 -10.25 -17.969 1 94.69 267 ALA B N 1
ATOM 6310 C CA . ALA B 1 267 ? 4.031 -10.367 -17.328 1 94.69 267 ALA B CA 1
ATOM 6311 C C . ALA B 1 267 ? 5.004 -9.32 -17.859 1 94.69 267 ALA B C 1
ATOM 6313 O O . ALA B 1 267 ? 6.059 -9.086 -17.25 1 94.69 267 ALA B O 1
ATOM 6314 N N . SER B 1 268 ? 4.707 -8.672 -18.969 1 93.81 268 SER B N 1
ATOM 6315 C CA . SER B 1 268 ? 5.648 -7.793 -19.641 1 93.81 268 SER B CA 1
ATOM 6316 C C . SER B 1 268 ? 6.074 -6.637 -18.75 1 93.81 268 SER B C 1
ATOM 6318 O O . SER B 1 268 ? 7.258 -6.309 -18.672 1 93.81 268 SER B O 1
ATOM 6320 N N . ASN B 1 269 ? 5.09 -5.984 -18.078 1 93.94 269 ASN B N 1
ATOM 6321 C CA . ASN B 1 269 ? 5.426 -4.867 -17.203 1 93.94 269 ASN B CA 1
ATOM 6322 C C . ASN B 1 269 ? 6.379 -5.297 -16.094 1 93.94 269 ASN B C 1
ATOM 6324 O O . ASN B 1 269 ? 7.297 -4.555 -15.727 1 93.94 269 ASN B O 1
ATOM 6328 N N . GLY B 1 270 ? 6.137 -6.477 -15.539 1 95.69 270 GLY B N 1
ATOM 6329 C CA . GLY B 1 270 ? 6.996 -6.996 -14.492 1 95.69 270 GLY B CA 1
ATOM 6330 C C . GLY B 1 270 ? 8.422 -7.227 -14.945 1 95.69 270 GLY B C 1
ATOM 6331 O O . GLY B 1 270 ? 9.375 -6.863 -14.25 1 95.69 270 GLY B O 1
ATOM 6332 N N . PHE B 1 271 ? 8.578 -7.77 -16.094 1 95.94 271 PHE B N 1
ATOM 6333 C CA . PHE B 1 271 ? 9.914 -8.039 -16.625 1 95.94 271 PHE B CA 1
ATOM 6334 C C . PHE B 1 271 ? 10.609 -6.734 -17 1 95.94 271 PHE B C 1
ATOM 6336 O O . PHE B 1 271 ? 11.82 -6.594 -16.797 1 95.94 271 PHE B O 1
ATOM 6343 N N . ASN B 1 272 ? 9.852 -5.828 -17.609 1 93.56 272 ASN B N 1
ATOM 6344 C CA . ASN B 1 272 ? 10.438 -4.52 -17.891 1 93.56 272 ASN B CA 1
ATOM 6345 C C . ASN B 1 272 ? 10.961 -3.859 -16.625 1 93.56 272 ASN B C 1
ATOM 6347 O O . ASN B 1 272 ? 12.031 -3.25 -16.625 1 93.56 272 ASN B O 1
ATOM 6351 N N . PHE B 1 273 ? 10.211 -3.943 -15.602 1 96.25 273 PHE B N 1
ATOM 6352 C CA . PHE B 1 273 ? 10.633 -3.41 -14.312 1 96.25 273 PHE B CA 1
ATOM 6353 C C . PHE B 1 273 ? 11.93 -4.074 -13.852 1 96.25 273 PHE B C 1
ATOM 6355 O O . PHE B 1 273 ? 12.875 -3.395 -13.445 1 96.25 273 PHE B O 1
ATOM 6362 N N . ILE B 1 274 ? 12.008 -5.418 -13.867 1 97.12 274 ILE B N 1
ATOM 6363 C CA . ILE B 1 274 ? 13.18 -6.18 -13.438 1 97.12 274 ILE B CA 1
ATOM 6364 C C . ILE B 1 274 ? 14.406 -5.738 -14.242 1 97.12 274 ILE B C 1
ATOM 6366 O O . ILE B 1 274 ? 15.453 -5.43 -13.664 1 97.12 274 ILE B O 1
ATOM 6370 N N . ILE B 1 275 ? 14.273 -5.652 -15.531 1 95.94 275 ILE B N 1
ATOM 6371 C CA . ILE B 1 275 ? 15.375 -5.273 -16.406 1 95.94 275 ILE B CA 1
ATOM 6372 C C . ILE B 1 275 ? 15.82 -3.846 -16.109 1 95.94 275 ILE B C 1
ATOM 6374 O O . ILE B 1 275 ? 17.016 -3.559 -16.031 1 95.94 275 ILE B O 1
ATOM 6378 N N . GLN B 1 276 ? 14.844 -2.996 -15.914 1 96.06 276 GLN B N 1
ATOM 6379 C CA . GLN B 1 276 ? 15.156 -1.614 -15.57 1 96.06 276 GLN B CA 1
ATOM 6380 C C . GLN B 1 276 ? 15.953 -1.538 -14.273 1 96.06 276 GLN B C 1
ATOM 6382 O O . GLN B 1 276 ? 16.891 -0.756 -14.156 1 96.06 276 GLN B O 1
ATOM 6387 N N . GLN B 1 277 ? 15.555 -2.295 -13.289 1 98 277 GLN B N 1
ATOM 6388 C CA . GLN B 1 277 ? 16.266 -2.291 -12.016 1 98 277 GLN B CA 1
ATOM 6389 C C . GLN B 1 277 ? 17.688 -2.822 -12.18 1 98 277 GLN B C 1
ATOM 6391 O O . GLN B 1 277 ? 18.625 -2.322 -11.547 1 98 277 GLN B O 1
ATOM 6396 N N . PHE B 1 278 ? 17.859 -3.838 -13.016 1 98.06 278 PHE B N 1
ATOM 6397 C CA . PHE B 1 278 ? 19.203 -4.332 -13.312 1 98.06 278 PHE B CA 1
ATOM 6398 C C . PHE B 1 278 ? 20.062 -3.234 -13.93 1 98.06 278 PHE B C 1
ATOM 6400 O O . PHE B 1 278 ? 21.188 -3.004 -13.484 1 98.06 278 PHE B O 1
ATOM 6407 N N . GLN B 1 279 ? 19.5 -2.6 -14.891 1 96.81 279 GLN B N 1
ATOM 6408 C CA . GLN B 1 279 ? 20.234 -1.547 -15.586 1 96.81 279 GLN B CA 1
ATOM 6409 C C . GLN B 1 279 ? 20.562 -0.398 -14.641 1 96.81 279 GLN B C 1
ATOM 6411 O O . GLN B 1 279 ? 21.672 0.14 -14.68 1 96.81 279 GLN B O 1
ATOM 6416 N N . ASN B 1 280 ? 19.578 -0.007 -13.812 1 97.81 280 ASN B N 1
ATOM 6417 C CA . ASN B 1 280 ? 19.828 1.047 -12.836 1 97.81 280 ASN B CA 1
ATOM 6418 C C . ASN B 1 280 ? 21 0.691 -11.914 1 97.81 280 ASN B C 1
ATOM 6420 O O . ASN B 1 280 ? 21.812 1.551 -11.578 1 97.81 280 ASN B O 1
ATOM 6424 N N . LYS B 1 281 ? 21.031 -0.545 -11.477 1 97.5 281 LYS B N 1
ATOM 6425 C CA . LYS B 1 281 ? 22.094 -0.99 -10.586 1 97.5 281 LYS B CA 1
ATOM 6426 C C . LYS B 1 281 ? 23.453 -0.985 -11.289 1 97.5 281 LYS B C 1
ATOM 6428 O O . LYS B 1 281 ? 24.453 -0.533 -10.734 1 97.5 281 LYS B O 1
ATOM 6433 N N . ILE B 1 282 ? 23.547 -1.478 -12.461 1 97.56 282 ILE B N 1
ATOM 6434 C CA . ILE B 1 282 ? 24.766 -1.562 -13.258 1 97.56 282 ILE B CA 1
ATOM 6435 C C . ILE B 1 282 ? 25.312 -0.161 -13.516 1 97.56 282 ILE B C 1
ATOM 6437 O O . ILE B 1 282 ? 26.516 0.059 -13.469 1 97.56 282 ILE B O 1
ATOM 6441 N N . ASN B 1 283 ? 24.438 0.772 -13.742 1 96.62 283 ASN B N 1
ATOM 6442 C CA . ASN B 1 283 ? 24.828 2.137 -14.078 1 96.62 283 ASN B CA 1
ATOM 6443 C C . ASN B 1 283 ? 25.031 2.98 -12.82 1 96.62 283 ASN B C 1
ATOM 6445 O O . ASN B 1 283 ? 25.172 4.203 -12.906 1 96.62 283 ASN B O 1
ATOM 6449 N N . ASN B 1 284 ? 24.859 2.414 -11.672 1 95.88 284 ASN B N 1
ATOM 6450 C CA . ASN B 1 284 ? 25.062 3.068 -10.383 1 95.88 284 ASN B CA 1
ATOM 6451 C C . ASN B 1 284 ? 24.031 4.168 -10.141 1 95.88 284 ASN B C 1
ATOM 6453 O O . ASN B 1 284 ? 24.359 5.219 -9.586 1 95.88 284 ASN B O 1
ATOM 6457 N N . ASN B 1 285 ? 22.875 3.912 -10.688 1 95.56 285 ASN B N 1
ATOM 6458 C CA . ASN B 1 285 ? 21.766 4.848 -10.484 1 95.56 285 ASN B CA 1
ATOM 6459 C C . ASN B 1 285 ? 20.875 4.41 -9.32 1 95.56 285 ASN B C 1
ATOM 6461 O O . ASN B 1 285 ? 19.844 5.027 -9.07 1 95.56 285 ASN B O 1
ATOM 6465 N N . SER B 1 286 ? 21.219 3.377 -8.695 1 96.06 286 SER B N 1
ATOM 6466 C CA . SER B 1 286 ? 20.391 2.844 -7.609 1 96.06 286 SER B CA 1
ATOM 6467 C C . SER B 1 286 ? 21.266 2.217 -6.52 1 96.06 286 SER B C 1
ATOM 6469 O O . SER B 1 286 ? 22.266 1.564 -6.82 1 96.06 286 SER B O 1
ATOM 6471 N N . THR B 1 287 ? 20.828 2.42 -5.281 1 95.88 287 THR B N 1
ATOM 6472 C CA . THR B 1 287 ? 21.531 1.815 -4.148 1 95.88 287 THR B CA 1
ATOM 6473 C C . THR B 1 287 ? 20.797 0.561 -3.672 1 95.88 287 THR B C 1
ATOM 6475 O O . THR B 1 287 ? 21.219 -0.069 -2.695 1 95.88 287 THR B O 1
ATOM 6478 N N . LEU B 1 288 ? 19.766 0.191 -4.422 1 97.75 288 LEU B N 1
ATOM 6479 C CA . LEU B 1 288 ? 18.938 -0.944 -4.02 1 97.75 288 LEU B CA 1
ATOM 6480 C C . LEU B 1 288 ? 19.734 -2.246 -4.105 1 97.75 288 LEU B C 1
ATOM 6482 O O . LEU B 1 288 ? 20.516 -2.443 -5.039 1 97.75 288 LEU B O 1
ATOM 6486 N N . LYS B 1 289 ? 19.5 -3.123 -3.135 1 98.62 289 LYS B N 1
ATOM 6487 C CA . LYS B 1 289 ? 20.141 -4.438 -3.109 1 98.62 289 LYS B CA 1
ATOM 6488 C C . LYS B 1 289 ? 19.094 -5.551 -3.16 1 98.62 289 LYS B C 1
ATOM 6490 O O . LYS B 1 289 ? 19.391 -6.672 -3.574 1 98.62 289 LYS B O 1
ATOM 6495 N N . TYR B 1 290 ? 17.906 -5.23 -2.73 1 98.81 290 TYR B N 1
ATOM 6496 C CA . TYR B 1 290 ? 16.859 -6.242 -2.605 1 98.81 290 TYR B CA 1
ATOM 6497 C C . TYR B 1 290 ? 15.492 -5.656 -2.9 1 98.81 290 TYR B C 1
ATOM 6499 O O . TYR B 1 290 ? 15.102 -4.641 -2.316 1 98.81 290 TYR B O 1
ATOM 6507 N N . ILE B 1 291 ? 14.805 -6.219 -3.824 1 98.81 291 ILE B N 1
ATOM 6508 C CA . ILE B 1 291 ? 13.445 -5.809 -4.184 1 98.81 291 ILE B CA 1
ATOM 6509 C C . ILE B 1 291 ? 12.484 -6.969 -3.969 1 98.81 291 ILE B C 1
ATOM 6511 O O . ILE B 1 291 ? 12.734 -8.086 -4.426 1 98.81 291 ILE B O 1
ATOM 6515 N N . VAL B 1 292 ? 11.406 -6.699 -3.268 1 98.88 292 VAL B N 1
ATOM 6516 C CA . VAL B 1 292 ? 10.406 -7.715 -2.977 1 98.88 292 VAL B CA 1
ATOM 6517 C C . VAL B 1 292 ? 9.125 -7.414 -3.75 1 98.88 292 VAL B C 1
ATOM 6519 O O . VAL B 1 292 ? 8.602 -6.297 -3.688 1 98.88 292 VAL B O 1
ATOM 6522 N N . LEU B 1 293 ? 8.656 -8.367 -4.445 1 98.81 293 LEU B N 1
ATOM 6523 C CA . LEU B 1 293 ? 7.355 -8.328 -5.109 1 98.81 293 LEU B CA 1
ATOM 6524 C C . LEU B 1 293 ? 6.426 -9.398 -4.539 1 98.81 293 LEU B C 1
ATOM 6526 O O . LEU B 1 293 ? 6.68 -10.594 -4.68 1 98.81 293 LEU B O 1
ATOM 6530 N N . SER B 1 294 ? 5.375 -8.984 -3.869 1 98.88 294 SER B N 1
ATOM 6531 C CA . SER B 1 294 ? 4.383 -9.891 -3.303 1 98.88 294 SER B CA 1
ATOM 6532 C C . SER B 1 294 ? 3.182 -10.039 -4.23 1 98.88 294 SER B C 1
ATOM 6534 O O . SER B 1 294 ? 2.504 -9.062 -4.543 1 98.88 294 SER B O 1
ATOM 6536 N N . GLY B 1 295 ? 2.959 -11.242 -4.648 1 98.5 295 GLY B N 1
ATOM 6537 C CA . GLY B 1 295 ? 1.914 -11.438 -5.641 1 98.5 295 GLY B CA 1
ATOM 6538 C C . GLY B 1 295 ? 1.162 -12.742 -5.465 1 98.5 295 GLY B C 1
ATOM 6539 O O . GLY B 1 295 ? 0.89 -13.164 -4.336 1 98.5 295 GLY B O 1
ATOM 6540 N N . HIS B 1 296 ? 0.726 -13.305 -6.562 1 97.88 296 HIS B N 1
ATOM 6541 C CA . HIS B 1 296 ? -0.201 -14.43 -6.602 1 97.88 296 HIS B CA 1
ATOM 6542 C C . HIS B 1 296 ? 0.367 -15.586 -7.422 1 97.88 296 HIS B C 1
ATOM 6544 O O . HIS B 1 296 ? 1.458 -15.469 -7.984 1 97.88 296 HIS B O 1
ATOM 6550 N N . ASP B 1 297 ? -0.333 -16.688 -7.375 1 96.81 297 ASP B N 1
ATOM 6551 C CA . ASP B 1 297 ? 0.024 -17.812 -8.234 1 96.81 297 ASP B CA 1
ATOM 6552 C C . ASP B 1 297 ? -0.022 -17.406 -9.711 1 96.81 297 ASP B C 1
ATOM 6554 O O . ASP B 1 297 ? 0.857 -17.781 -10.492 1 96.81 297 ASP B O 1
ATOM 6558 N N . SER B 1 298 ? -0.966 -16.547 -10.062 1 95.69 298 SER B N 1
ATOM 6559 C CA . SER B 1 298 ? -1.097 -16.094 -11.438 1 95.69 298 SER B CA 1
ATOM 6560 C C . SER B 1 298 ? 0.126 -15.289 -11.875 1 95.69 298 SER B C 1
ATOM 6562 O O . SER B 1 298 ? 0.665 -15.516 -12.961 1 95.69 298 SER B O 1
ATOM 6564 N N . THR B 1 299 ? 0.611 -14.383 -11.031 1 97.12 299 THR B N 1
ATOM 6565 C CA . THR B 1 299 ? 1.752 -13.547 -11.383 1 97.12 299 THR B CA 1
ATOM 6566 C C . THR B 1 299 ? 3.018 -14.391 -11.523 1 97.12 299 THR B C 1
ATOM 6568 O O . THR B 1 299 ? 3.807 -14.18 -12.445 1 97.12 299 THR B O 1
ATOM 6571 N N . LEU B 1 300 ? 3.188 -15.383 -10.703 1 97.88 300 LEU B N 1
ATOM 6572 C CA . LEU B 1 300 ? 4.352 -16.266 -10.797 1 97.88 300 LEU B CA 1
ATOM 6573 C C . LEU B 1 300 ? 4.238 -17.188 -12 1 97.88 300 LEU B C 1
ATOM 6575 O O . LEU B 1 300 ? 5.227 -17.438 -12.695 1 97.88 300 LEU B O 1
ATOM 6579 N N . SER B 1 301 ? 3.045 -17.734 -12.234 1 97.06 301 SER B N 1
ATOM 6580 C CA . SER B 1 301 ? 2.85 -18.656 -13.344 1 97.06 301 SER B CA 1
ATOM 6581 C C . SER B 1 301 ? 3.191 -18 -14.68 1 97.06 301 SER B C 1
ATOM 6583 O O . SER B 1 301 ? 3.773 -18.625 -15.562 1 97.06 301 SER B O 1
ATOM 6585 N N . ARG B 1 302 ? 2.816 -16.797 -14.789 1 95.38 302 ARG B N 1
ATOM 6586 C CA . ARG B 1 302 ? 3.105 -16.062 -16.016 1 95.38 302 ARG B CA 1
ATOM 6587 C C . ARG B 1 302 ? 4.605 -15.867 -16.203 1 95.38 302 ARG B C 1
ATOM 6589 O O . ARG B 1 302 ? 5.117 -15.93 -17.328 1 95.38 302 ARG B O 1
ATOM 6596 N N . GLN B 1 303 ? 5.293 -15.625 -15.141 1 95.56 303 GLN B N 1
ATOM 6597 C CA . GLN B 1 303 ? 6.746 -15.508 -15.219 1 95.56 303 GLN B CA 1
ATOM 6598 C C . GLN B 1 303 ? 7.387 -16.859 -15.562 1 95.56 303 GLN B C 1
ATOM 6600 O O . GLN B 1 303 ? 8.328 -16.906 -16.359 1 95.56 303 GLN B O 1
ATOM 6605 N N . ILE B 1 304 ? 6.875 -17.891 -14.992 1 96.12 304 ILE B N 1
ATOM 6606 C CA . ILE B 1 304 ? 7.359 -19.234 -15.273 1 96.12 304 ILE B CA 1
ATOM 6607 C C . ILE B 1 304 ? 7.227 -19.531 -16.766 1 96.12 304 ILE B C 1
ATOM 6609 O O . ILE B 1 304 ? 8.156 -20.062 -17.391 1 96.12 304 ILE B O 1
ATOM 6613 N N . LEU B 1 305 ? 6.148 -19.156 -17.297 1 93.88 305 LEU B N 1
ATOM 6614 C CA . LEU B 1 305 ? 5.875 -19.406 -18.703 1 93.88 305 LEU B CA 1
ATOM 6615 C C . LEU B 1 305 ? 6.801 -18.562 -19.594 1 93.88 305 LEU B C 1
ATOM 6617 O O . LEU B 1 305 ? 7.391 -19.094 -20.547 1 93.88 305 LEU B O 1
ATOM 6621 N N . GLN B 1 306 ? 6.941 -17.297 -19.219 1 92.19 306 GLN B N 1
ATOM 6622 C CA . GLN B 1 306 ? 7.742 -16.406 -20.047 1 92.19 306 GLN B CA 1
ATOM 6623 C C . GLN B 1 306 ? 9.219 -16.781 -20 1 92.19 306 GLN B C 1
ATOM 6625 O O . GLN B 1 306 ? 9.961 -16.547 -20.953 1 92.19 306 GLN B O 1
ATOM 6630 N N . LEU B 1 307 ? 9.609 -17.406 -18.938 1 92.5 307 LEU B N 1
ATOM 6631 C CA . LEU B 1 307 ? 11 -17.812 -18.781 1 92.5 307 LEU B CA 1
ATOM 6632 C C . LEU B 1 307 ? 11.211 -19.25 -19.266 1 92.5 307 LEU B C 1
ATOM 6634 O O . LEU B 1 307 ? 12.305 -19.797 -19.141 1 92.5 307 LEU B O 1
ATOM 6638 N N . ASN B 1 308 ? 10.188 -19.859 -19.703 1 90.31 308 ASN B N 1
ATOM 6639 C CA . ASN B 1 308 ? 10.211 -21.234 -20.188 1 90.31 308 ASN B CA 1
ATOM 6640 C C . ASN B 1 308 ? 10.68 -22.203 -19.109 1 90.31 308 ASN B C 1
ATOM 6642 O O . ASN B 1 308 ? 11.492 -23.094 -19.375 1 90.31 308 ASN B O 1
ATOM 6646 N N . MET B 1 309 ? 10.227 -21.938 -17.922 1 93.56 309 MET B N 1
ATOM 6647 C CA . MET B 1 309 ? 10.586 -22.812 -16.797 1 93.56 309 MET B CA 1
ATOM 6648 C C . MET B 1 309 ? 9.68 -24.031 -16.734 1 93.56 309 MET B C 1
ATOM 6650 O O . MET B 1 309 ? 10.008 -25.016 -16.078 1 93.56 309 MET B O 1
ATOM 6654 N N . SER B 1 310 ? 8.562 -23.922 -17.375 1 94.25 310 SER B N 1
ATOM 6655 C CA . SER B 1 310 ? 7.598 -25.016 -17.469 1 94.25 310 SER B CA 1
ATOM 6656 C C . SER B 1 310 ? 6.543 -24.734 -18.531 1 94.25 310 SER B C 1
ATOM 6658 O O . SER B 1 310 ? 6.504 -23.641 -19.109 1 94.25 310 SER B O 1
ATOM 6660 N N . ASN B 1 311 ? 5.773 -25.688 -18.859 1 94.12 311 ASN B N 1
ATOM 6661 C CA . ASN B 1 311 ? 4.645 -25.547 -19.781 1 94.12 311 ASN B CA 1
ATOM 6662 C C . ASN B 1 311 ? 3.66 -26.703 -19.641 1 94.12 311 ASN B C 1
ATOM 6664 O O . ASN B 1 311 ? 3.889 -27.625 -18.844 1 94.12 311 ASN B O 1
ATOM 6668 N N . HIS B 1 312 ? 2.523 -26.578 -20.344 1 95.5 312 HIS B N 1
ATOM 6669 C CA . HIS B 1 312 ? 1.47 -27.578 -20.203 1 95.5 312 HIS B CA 1
ATOM 6670 C C . HIS B 1 312 ? 1.92 -28.922 -20.75 1 95.5 312 HIS B C 1
ATOM 6672 O O . HIS B 1 312 ? 1.521 -29.969 -20.234 1 95.5 312 HIS B O 1
ATOM 6678 N N . GLU B 1 313 ? 2.834 -28.984 -21.688 1 94.5 313 GLU B N 1
ATOM 6679 C CA . GLU B 1 313 ? 3.268 -30.219 -22.312 1 94.5 313 GLU B CA 1
ATOM 6680 C C . GLU B 1 313 ? 4.117 -31.062 -21.359 1 94.5 313 GLU B C 1
ATOM 6682 O O . GLU B 1 313 ? 3.891 -32.25 -21.203 1 94.5 313 GLU B O 1
ATOM 6687 N N . CYS B 1 314 ? 5.098 -30.375 -20.766 1 95.44 314 CYS B N 1
ATOM 6688 C CA . CYS B 1 314 ? 5.953 -31.141 -19.875 1 95.44 314 CYS B CA 1
ATOM 6689 C C . CYS B 1 314 ? 5.172 -31.625 -18.656 1 95.44 314 CYS B C 1
ATOM 6691 O O . CYS B 1 314 ? 5.426 -32.719 -18.156 1 95.44 314 CYS B O 1
ATOM 6693 N N . GLN B 1 315 ? 4.227 -30.859 -18.172 1 96.25 315 GLN B N 1
ATOM 6694 C CA . GLN B 1 315 ? 3.383 -31.297 -17.062 1 96.25 315 GLN B CA 1
ATOM 6695 C C . GLN B 1 315 ? 2.482 -32.438 -17.469 1 96.25 315 GLN B C 1
ATOM 6697 O O . GLN B 1 315 ? 2.195 -33.344 -16.656 1 96.25 315 GLN B O 1
ATOM 6702 N N . TRP B 1 316 ? 1.978 -32.406 -18.703 1 96.56 316 TRP B N 1
ATOM 6703 C CA . TRP B 1 316 ? 1.166 -33.5 -19.219 1 96.56 316 TRP B CA 1
ATOM 6704 C C . TRP B 1 316 ? 1.979 -34.812 -19.297 1 96.56 316 TRP B C 1
ATOM 6706 O O . TRP B 1 316 ? 1.479 -35.875 -18.969 1 96.56 316 TRP B O 1
ATOM 6716 N N . GLN B 1 317 ? 3.211 -34.688 -19.734 1 96.44 317 GLN B N 1
ATOM 6717 C CA . GLN B 1 317 ? 4.109 -35.844 -19.734 1 96.44 317 GLN B CA 1
ATOM 6718 C C . GLN B 1 317 ? 4.301 -36.375 -18.328 1 96.44 317 GLN B C 1
ATOM 6720 O O . GLN B 1 317 ? 4.297 -37.594 -18.109 1 96.44 317 GLN B O 1
ATOM 6725 N N . LYS B 1 318 ? 4.457 -35.469 -17.406 1 94.38 318 LYS B N 1
ATOM 6726 C CA . LYS B 1 318 ? 4.559 -35.875 -16 1 94.38 318 LYS B CA 1
ATOM 6727 C C . LYS B 1 318 ? 3.307 -36.594 -15.547 1 94.38 318 LYS B C 1
ATOM 6729 O O . LYS B 1 318 ? 3.396 -37.625 -14.852 1 94.38 318 LYS B O 1
ATOM 6734 N N . TYR B 1 319 ? 2.109 -36.094 -15.914 1 95.19 319 TYR B N 1
ATOM 6735 C CA . TYR B 1 319 ? 0.834 -36.688 -15.562 1 95.19 319 TYR B CA 1
ATOM 6736 C C . TYR B 1 319 ? 0.753 -38.125 -16.109 1 95.19 319 TYR B C 1
ATOM 6738 O O . TYR B 1 319 ? 0.198 -39 -15.453 1 95.19 319 TYR B O 1
ATOM 6746 N N . GLN B 1 320 ? 1.359 -38.344 -17.25 1 94.31 320 GLN B N 1
ATOM 6747 C CA . GLN B 1 320 ? 1.317 -39.656 -17.922 1 94.31 320 GLN B CA 1
ATOM 6748 C C . GLN B 1 320 ? 2.502 -40.531 -17.516 1 94.31 320 GLN B C 1
ATOM 6750 O O . GLN B 1 320 ? 2.715 -41.594 -18.078 1 94.31 320 GLN B O 1
ATOM 6755 N N . ASN B 1 321 ? 3.285 -40.062 -16.625 1 93.69 321 ASN B N 1
ATOM 6756 C CA . ASN B 1 321 ? 4.477 -40.75 -16.156 1 93.69 321 ASN B CA 1
ATOM 6757 C C . ASN B 1 321 ? 5.477 -40.969 -17.281 1 93.69 321 ASN B C 1
ATOM 6759 O O . ASN B 1 321 ? 6.055 -42.062 -17.391 1 93.69 321 ASN B O 1
ATOM 6763 N N . LYS B 1 322 ? 5.621 -40.031 -18.141 1 94 322 LYS B N 1
ATOM 6764 C CA . LYS B 1 322 ? 6.598 -40.031 -19.219 1 94 322 LYS B CA 1
ATOM 6765 C C . LYS B 1 322 ? 7.738 -39.062 -18.938 1 94 322 LYS B C 1
ATOM 6767 O O . LYS B 1 322 ? 7.566 -38.094 -18.172 1 94 322 LYS B O 1
ATOM 6772 N N . PRO B 1 323 ? 8.852 -39.312 -19.453 1 91.69 323 PRO B N 1
ATOM 6773 C CA . PRO B 1 323 ? 9.953 -38.375 -19.266 1 91.69 323 PRO B CA 1
ATOM 6774 C C . PRO B 1 323 ? 9.695 -37.031 -19.938 1 91.69 323 PRO B C 1
ATOM 6776 O O . PRO B 1 323 ? 9.133 -36.969 -21.031 1 91.69 323 PRO B O 1
ATOM 6779 N N . SER B 1 324 ? 10.125 -35.969 -19.234 1 86.75 324 SER B N 1
ATOM 6780 C CA . SER B 1 324 ? 9.945 -34.656 -19.781 1 86.75 324 SER B CA 1
ATOM 6781 C C . SER B 1 324 ? 10.922 -34.375 -20.938 1 86.75 324 SER B C 1
ATOM 6783 O O . SER B 1 324 ? 12.078 -34.812 -20.875 1 86.75 324 SER B O 1
ATOM 6785 N N . THR B 1 325 ? 10.492 -33.656 -21.891 1 84.31 325 THR B N 1
ATOM 6786 C CA . THR B 1 325 ? 11.344 -33.281 -23.016 1 84.31 325 THR B CA 1
ATOM 6787 C C . THR B 1 325 ? 11.875 -31.859 -22.828 1 84.31 325 THR B C 1
ATOM 6789 O O . THR B 1 325 ? 12.695 -31.391 -23.625 1 84.31 325 THR B O 1
ATOM 6792 N N . SER B 1 326 ? 11.422 -31.203 -21.781 1 85.88 326 SER B N 1
ATOM 6793 C CA . SER B 1 326 ? 11.836 -29.828 -21.531 1 85.88 326 SER B CA 1
ATOM 6794 C C . SER B 1 326 ? 13.008 -29.766 -20.562 1 85.88 326 SER B C 1
ATOM 6796 O O . SER B 1 326 ? 13.164 -30.656 -19.719 1 85.88 326 SER B O 1
ATOM 6798 N N . LEU B 1 327 ? 13.898 -28.797 -20.75 1 83.31 327 LEU B N 1
ATOM 6799 C CA . LEU B 1 327 ? 15.047 -28.594 -19.859 1 83.31 327 LEU B CA 1
ATOM 6800 C C . LEU B 1 327 ? 14.602 -28.359 -18.422 1 83.31 327 LEU B C 1
ATOM 6802 O O . LEU B 1 327 ? 15.203 -28.875 -17.484 1 83.31 327 LEU B O 1
ATOM 6806 N N . ASN B 1 328 ? 13.602 -27.469 -18.312 1 89.38 328 ASN B N 1
ATOM 6807 C CA . ASN B 1 328 ? 12.953 -27.219 -17.031 1 89.38 328 ASN B CA 1
ATOM 6808 C C . ASN B 1 328 ? 11.5 -27.688 -17.031 1 89.38 328 ASN B C 1
ATOM 6810 O O . ASN B 1 328 ? 10.852 -27.703 -18.094 1 89.38 328 ASN B O 1
ATOM 6814 N N . CYS B 1 329 ? 10.992 -28.094 -15.906 1 94.25 329 CYS B N 1
ATOM 6815 C CA . CYS B 1 329 ? 9.586 -28.453 -15.75 1 94.25 329 CYS B CA 1
ATOM 6816 C C . CYS B 1 329 ? 9.133 -28.266 -14.305 1 94.25 329 CYS B C 1
ATOM 6818 O O . CYS B 1 329 ? 8.703 -29.219 -13.656 1 94.25 329 CYS B O 1
ATOM 6820 N N . VAL B 1 330 ? 9.266 -27.031 -13.898 1 95 330 VAL B N 1
ATOM 6821 C CA . VAL B 1 330 ? 8.922 -26.734 -12.508 1 95 330 VAL B CA 1
ATOM 6822 C C . VAL B 1 330 ? 7.41 -26.828 -12.32 1 95 330 VAL B C 1
ATOM 6824 O O . VAL B 1 330 ? 6.652 -26.688 -13.281 1 95 330 VAL B O 1
ATOM 6827 N N . ASP B 1 331 ? 6.953 -27.047 -11.125 1 93.75 331 ASP B N 1
ATOM 6828 C CA . ASP B 1 331 ? 5.531 -27.125 -10.82 1 93.75 331 ASP B CA 1
ATOM 6829 C C . ASP B 1 331 ? 4.906 -25.734 -10.75 1 93.75 331 ASP B C 1
ATOM 6831 O O . ASP B 1 331 ? 5.617 -24.734 -10.719 1 93.75 331 ASP B O 1
ATOM 6835 N N . SER B 1 332 ? 3.514 -25.734 -10.75 1 95.88 332 SER B N 1
ATOM 6836 C CA . SER B 1 332 ? 2.826 -24.469 -10.555 1 95.88 332 SER B CA 1
ATOM 6837 C C . SER B 1 332 ? 3.07 -23.922 -9.156 1 95.88 332 SER B C 1
ATOM 6839 O O . SER B 1 332 ? 3.338 -24.672 -8.219 1 95.88 332 SER B O 1
ATOM 6841 N N . PRO B 1 333 ? 3.068 -22.656 -8.977 1 97.31 333 PRO B N 1
ATOM 6842 C CA . PRO B 1 333 ? 3.383 -22.047 -7.68 1 97.31 333 PRO B CA 1
ATOM 6843 C C . PRO B 1 333 ? 2.359 -22.391 -6.602 1 97.31 333 PRO B C 1
ATOM 6845 O O . PRO B 1 333 ? 1.2 -21.969 -6.688 1 97.31 333 PRO B O 1
ATOM 6848 N N . ARG B 1 334 ? 2.775 -23.062 -5.602 1 96.38 334 ARG B N 1
ATOM 6849 C CA . ARG B 1 334 ? 1.971 -23.281 -4.406 1 96.38 334 ARG B CA 1
ATOM 6850 C C . ARG B 1 334 ? 2.033 -22.094 -3.469 1 96.38 334 ARG B C 1
ATOM 6852 O O . ARG B 1 334 ? 2.654 -21.078 -3.791 1 96.38 334 ARG B O 1
ATOM 6859 N N . PHE B 1 335 ? 1.264 -22.172 -2.352 1 97.75 335 PHE B N 1
ATOM 6860 C CA . PHE B 1 335 ? 1.319 -21.094 -1.371 1 97.75 335 PHE B CA 1
ATOM 6861 C C . PHE B 1 335 ? 2.752 -20.875 -0.9 1 97.75 335 PHE B C 1
ATOM 6863 O O . PHE B 1 335 ? 3.465 -21.828 -0.581 1 97.75 335 PHE B O 1
ATOM 6870 N N . ALA B 1 336 ? 3.217 -19.562 -0.953 1 98.38 336 ALA B N 1
ATOM 6871 C CA . ALA B 1 336 ? 4.52 -19.109 -0.487 1 98.38 336 ALA B CA 1
ATOM 6872 C C . ALA B 1 336 ? 5.637 -19.578 -1.412 1 98.38 336 ALA B C 1
ATOM 6874 O O . ALA B 1 336 ? 6.781 -19.75 -0.983 1 98.38 336 ALA B O 1
ATOM 6875 N N . SER B 1 337 ? 5.309 -19.922 -2.646 1 98.5 337 SER B N 1
ATOM 6876 C CA . SER B 1 337 ? 6.336 -20.156 -3.66 1 98.5 337 SER B CA 1
ATOM 6877 C C . SER B 1 337 ? 7.074 -18.859 -3.99 1 98.5 337 SER B C 1
ATOM 6879 O O . SER B 1 337 ? 6.551 -17.766 -3.764 1 98.5 337 SER B O 1
ATOM 6881 N N . THR B 1 338 ? 8.281 -18.984 -4.539 1 98.69 338 THR B N 1
ATOM 6882 C CA . THR B 1 338 ? 9.062 -17.781 -4.812 1 98.69 338 THR B CA 1
ATOM 6883 C C . THR B 1 338 ? 9.945 -17.984 -6.039 1 98.69 338 THR B C 1
ATOM 6885 O O . THR B 1 338 ? 10.398 -19.094 -6.312 1 98.69 338 THR B O 1
ATOM 6888 N N . ILE B 1 339 ? 10.055 -16.969 -6.836 1 98.69 339 ILE B N 1
ATOM 6889 C CA . ILE B 1 339 ? 11.062 -16.812 -7.875 1 98.69 339 ILE B CA 1
ATOM 6890 C C . ILE B 1 339 ? 12.062 -15.734 -7.473 1 98.69 339 ILE B C 1
ATOM 6892 O O . ILE B 1 339 ? 11.672 -14.625 -7.09 1 98.69 339 ILE B O 1
ATOM 6896 N N . ILE B 1 340 ? 13.367 -16 -7.523 1 98.81 340 ILE B N 1
ATOM 6897 C CA . ILE B 1 340 ? 14.398 -15.055 -7.145 1 98.81 340 ILE B CA 1
ATOM 6898 C C . ILE B 1 340 ? 15.328 -14.805 -8.328 1 98.81 340 ILE B C 1
ATOM 6900 O O . ILE B 1 340 ? 15.852 -15.742 -8.93 1 98.81 340 ILE B O 1
ATOM 6904 N N . TYR B 1 341 ? 15.492 -13.578 -8.68 1 98.62 341 TYR B N 1
ATOM 6905 C CA . TYR B 1 341 ? 16.438 -13.117 -9.688 1 98.62 341 TYR B CA 1
ATOM 6906 C C . TYR B 1 341 ? 17.688 -12.539 -9.039 1 98.62 341 TYR B C 1
ATOM 6908 O O . TYR B 1 341 ? 17.594 -11.625 -8.219 1 98.62 341 TYR B O 1
ATOM 6916 N N . GLU B 1 342 ? 18.844 -13.039 -9.406 1 98.69 342 GLU B N 1
ATOM 6917 C CA . GLU B 1 342 ? 20.125 -12.531 -8.906 1 98.69 342 GLU B CA 1
ATOM 6918 C C . GLU B 1 342 ? 20.969 -11.953 -10.031 1 98.69 342 GLU B C 1
ATOM 6920 O O . GLU B 1 342 ? 21.312 -12.656 -10.984 1 98.69 342 GLU B O 1
ATOM 6925 N N . LEU B 1 343 ? 21.266 -10.719 -9.914 1 98.69 343 LEU B N 1
ATOM 6926 C CA . LEU B 1 343 ? 22.172 -10.078 -10.859 1 98.69 343 LEU B CA 1
ATOM 6927 C C . LEU B 1 343 ? 23.609 -10.117 -10.352 1 98.69 343 LEU B C 1
ATOM 6929 O O . LEU B 1 343 ? 23.906 -9.656 -9.25 1 98.69 343 LEU B O 1
ATOM 6933 N N . TYR B 1 344 ? 24.531 -10.609 -11.234 1 98 344 TYR B N 1
ATOM 6934 C CA . TYR B 1 344 ? 25.938 -10.734 -10.859 1 98 344 TYR B CA 1
ATOM 6935 C C . TYR B 1 344 ? 26.812 -9.945 -11.82 1 98 344 TYR B C 1
ATOM 6937 O O . TYR B 1 344 ? 26.5 -9.805 -13 1 98 344 TYR B O 1
ATOM 6945 N N . GLN B 1 345 ? 27.891 -9.477 -11.234 1 97.62 345 GLN B N 1
ATOM 6946 C CA . GLN B 1 345 ? 29.016 -8.977 -12.016 1 97.62 345 GLN B CA 1
ATOM 6947 C C . GLN B 1 345 ? 30.156 -9.977 -12.023 1 97.62 345 GLN B C 1
ATOM 6949 O O . GLN B 1 345 ? 30.594 -10.445 -10.969 1 97.62 345 GLN B O 1
ATOM 6954 N N . SER B 1 346 ? 30.703 -10.289 -13.18 1 94.62 346 SER B N 1
ATOM 6955 C CA . SER B 1 346 ? 31.781 -11.266 -13.312 1 94.62 346 SER B CA 1
ATOM 6956 C C . SER B 1 346 ? 33.094 -10.727 -12.727 1 94.62 346 SER B C 1
ATOM 6958 O O . SER B 1 346 ? 33.438 -9.57 -12.953 1 94.62 346 SER B O 1
ATOM 6960 N N . ALA B 1 347 ? 33.75 -11.578 -12.031 1 92.88 347 ALA B N 1
ATOM 6961 C CA . ALA B 1 347 ? 35.031 -11.203 -11.492 1 92.88 347 ALA B CA 1
ATOM 6962 C C . ALA B 1 347 ? 36.094 -11.18 -12.594 1 92.88 347 ALA B C 1
ATOM 6964 O O . ALA B 1 347 ? 37.031 -10.352 -12.562 1 92.88 347 ALA B O 1
ATOM 6965 N N . ALA B 1 348 ? 35.969 -12.086 -13.5 1 90.94 348 ALA B N 1
ATOM 6966 C CA . ALA B 1 348 ? 36.938 -12.219 -14.586 1 90.94 348 ALA B CA 1
ATOM 6967 C C . ALA B 1 348 ? 36.875 -11.023 -15.531 1 90.94 348 ALA B C 1
ATOM 6969 O O . ALA B 1 348 ? 37.906 -10.555 -16.016 1 90.94 348 ALA B O 1
ATOM 6970 N N . ASP B 1 349 ? 35.688 -10.516 -15.805 1 92.56 349 ASP B N 1
ATOM 6971 C CA . ASP B 1 349 ? 35.438 -9.359 -16.656 1 92.56 349 ASP B CA 1
ATOM 6972 C C . ASP B 1 349 ? 34.375 -8.445 -16.062 1 92.56 349 ASP B C 1
ATOM 6974 O O . ASP B 1 349 ? 33.188 -8.68 -16.219 1 92.56 349 ASP B O 1
ATOM 6978 N N . PRO B 1 350 ? 34.812 -7.43 -15.508 1 90.5 350 PRO B N 1
ATOM 6979 C CA . PRO B 1 350 ? 33.906 -6.551 -14.773 1 90.5 350 PRO B CA 1
ATOM 6980 C C . PRO B 1 350 ? 32.844 -5.891 -15.68 1 90.5 350 PRO B C 1
ATOM 6982 O O . PRO B 1 350 ? 31.906 -5.273 -15.195 1 90.5 350 PRO B O 1
ATOM 6985 N N . THR B 1 351 ? 32.969 -6.02 -16.922 1 93.56 351 THR B N 1
ATOM 6986 C CA . THR B 1 351 ? 31.984 -5.449 -17.844 1 93.56 351 THR B CA 1
ATOM 6987 C C . THR B 1 351 ? 30.906 -6.465 -18.188 1 93.56 351 THR B C 1
ATOM 6989 O O . THR B 1 351 ? 29.922 -6.133 -18.844 1 93.56 351 THR B O 1
ATOM 6992 N N . GLN B 1 352 ? 31.125 -7.648 -17.688 1 95.5 352 GLN B N 1
ATOM 6993 C CA . GLN B 1 352 ? 30.172 -8.719 -17.984 1 95.5 352 GLN B CA 1
ATOM 6994 C C . GLN B 1 352 ? 29.25 -8.977 -16.797 1 95.5 352 GLN B C 1
ATOM 6996 O O . GLN B 1 352 ? 29.688 -8.992 -15.648 1 95.5 352 GLN B O 1
ATOM 7001 N N . TYR B 1 353 ? 27.969 -9.07 -17.141 1 97.44 353 TYR B N 1
ATOM 7002 C CA . TYR B 1 353 ? 26.938 -9.336 -16.156 1 97.44 353 TYR B CA 1
ATOM 7003 C C . TYR B 1 353 ? 26.125 -10.57 -16.531 1 97.44 353 TYR B C 1
ATOM 7005 O O . TYR B 1 353 ? 25.969 -10.875 -17.703 1 97.44 353 TYR B O 1
ATOM 7013 N N . TYR B 1 354 ? 25.688 -11.273 -15.531 1 96.31 354 TYR B N 1
ATOM 7014 C CA . TYR B 1 354 ? 24.781 -12.398 -15.789 1 96.31 354 TYR B CA 1
ATOM 7015 C C . TYR B 1 354 ? 23.703 -12.492 -14.711 1 96.31 354 TYR B C 1
ATOM 7017 O O . TYR B 1 354 ? 23.812 -11.852 -13.664 1 96.31 354 TYR B O 1
ATOM 7025 N N . VAL B 1 355 ? 22.672 -13.195 -15 1 97.12 355 VAL B N 1
ATOM 7026 C CA . VAL B 1 355 ? 21.531 -13.367 -14.117 1 97.12 355 VAL B CA 1
ATOM 7027 C C . VAL B 1 355 ? 21.359 -14.844 -13.781 1 97.12 355 VAL B C 1
ATOM 7029 O O . VAL B 1 355 ? 21.516 -15.703 -14.648 1 97.12 355 VAL B O 1
ATOM 7032 N N . MET B 1 356 ? 21.141 -15.133 -12.555 1 97.31 356 MET B N 1
ATOM 7033 C CA . MET B 1 356 ? 20.703 -16.453 -12.102 1 97.31 356 MET B CA 1
ATOM 7034 C C . MET B 1 356 ? 19.312 -16.391 -11.508 1 97.31 356 MET B C 1
ATOM 7036 O O . MET B 1 356 ? 18.969 -15.438 -10.812 1 97.31 356 MET B O 1
ATOM 7040 N N . VAL B 1 357 ? 18.484 -17.391 -11.859 1 97.06 357 VAL B N 1
ATOM 7041 C CA . VAL B 1 357 ? 17.109 -17.422 -11.383 1 97.06 357 VAL B CA 1
ATOM 7042 C C . VAL B 1 357 ? 16.859 -18.703 -10.609 1 97.06 357 VAL B C 1
ATOM 7044 O O . VAL B 1 357 ? 17.25 -19.797 -11.047 1 97.06 357 VAL B O 1
ATOM 7047 N N . LYS B 1 358 ? 16.234 -18.609 -9.461 1 96.94 358 LYS B N 1
ATOM 7048 C CA . LYS B 1 358 ? 15.82 -19.781 -8.688 1 96.94 358 LYS B CA 1
ATOM 7049 C C . LYS B 1 358 ? 14.312 -19.797 -8.484 1 96.94 358 LYS B C 1
ATOM 7051 O O . LYS B 1 358 ? 13.695 -18.75 -8.242 1 96.94 358 LYS B O 1
ATOM 7056 N N . TYR B 1 359 ? 13.758 -20.953 -8.695 1 97.88 359 TYR B N 1
ATOM 7057 C CA . TYR B 1 359 ? 12.383 -21.25 -8.32 1 97.88 359 TYR B CA 1
ATOM 7058 C C . TYR B 1 359 ? 12.336 -22.156 -7.094 1 97.88 359 TYR B C 1
ATOM 7060 O O . TYR B 1 359 ? 12.797 -23.297 -7.141 1 97.88 359 TYR B O 1
ATOM 7068 N N . ASN B 1 360 ? 11.812 -21.594 -5.957 1 98.12 360 ASN B N 1
ATOM 7069 C CA . ASN B 1 360 ? 11.758 -22.312 -4.691 1 98.12 360 ASN B CA 1
ATOM 7070 C C . ASN B 1 360 ? 13.125 -22.891 -4.312 1 98.12 360 ASN B C 1
ATOM 7072 O O . ASN B 1 360 ? 13.234 -24.062 -3.945 1 98.12 360 ASN B O 1
ATOM 7076 N N . ASN B 1 361 ? 14.133 -22.078 -4.512 1 97.31 361 ASN B N 1
ATOM 7077 C CA . ASN B 1 361 ? 15.508 -22.312 -4.078 1 97.31 361 ASN B CA 1
ATOM 7078 C C . ASN B 1 361 ? 16.219 -23.297 -4.996 1 97.31 361 ASN B C 1
ATOM 7080 O O . ASN B 1 361 ? 17.219 -23.922 -4.598 1 97.31 361 ASN B O 1
ATOM 7084 N N . GLN B 1 362 ? 15.75 -23.531 -6.172 1 95.5 362 GLN B N 1
ATOM 7085 C CA . GLN B 1 362 ? 16.422 -24.312 -7.203 1 95.5 362 GLN B CA 1
ATOM 7086 C C . GLN B 1 362 ? 16.75 -23.469 -8.43 1 95.5 362 GLN B C 1
ATOM 7088 O O . GLN B 1 362 ? 15.836 -22.906 -9.055 1 95.5 362 GLN B O 1
ATOM 7093 N N . TYR B 1 363 ? 18.016 -23.422 -8.734 1 95.31 363 TYR B N 1
ATOM 7094 C CA . TYR B 1 363 ? 18.406 -22.672 -9.922 1 95.31 363 TYR B CA 1
ATOM 7095 C C . TYR B 1 363 ? 17.875 -23.344 -11.188 1 95.31 363 TYR B C 1
ATOM 7097 O O . TYR B 1 363 ? 17.859 -24.562 -11.297 1 95.31 363 TYR B O 1
ATOM 7105 N N . VAL B 1 364 ? 17.422 -22.531 -12.086 1 93.75 364 VAL B N 1
ATOM 7106 C CA . VAL B 1 364 ? 16.844 -23.047 -13.328 1 93.75 364 VAL B CA 1
ATOM 7107 C C . VAL B 1 364 ? 17.766 -22.719 -14.5 1 93.75 364 VAL B C 1
ATOM 7109 O O . VAL B 1 364 ? 18.578 -21.812 -14.414 1 93.75 364 VAL B O 1
ATOM 7112 N N . PHE B 1 365 ? 17.578 -23.5 -15.562 1 90.75 365 PHE B N 1
ATOM 7113 C CA . PHE B 1 365 ? 18.312 -23.266 -16.797 1 90.75 365 PHE B CA 1
ATOM 7114 C C . PHE B 1 365 ? 17.562 -22.281 -17.688 1 90.75 365 PHE B C 1
ATOM 7116 O O . PHE B 1 365 ? 16.453 -22.562 -18.125 1 90.75 365 PHE B O 1
ATOM 7123 N N . LEU B 1 366 ? 18.109 -21.109 -17.922 1 85.5 366 LEU B N 1
ATOM 7124 C CA . LEU B 1 366 ? 17.391 -20.078 -18.656 1 85.5 366 LEU B CA 1
ATOM 7125 C C . LEU B 1 366 ? 17.953 -19.922 -20.062 1 85.5 366 LEU B C 1
ATOM 7127 O O . LEU B 1 366 ? 17.234 -19.578 -21 1 85.5 366 LEU B O 1
ATOM 7131 N N . CYS B 1 367 ? 19.297 -19.859 -20.109 1 80 367 CYS B N 1
ATOM 7132 C CA . CYS B 1 367 ? 19.938 -19.5 -21.375 1 80 367 CYS B CA 1
ATOM 7133 C C . CYS B 1 367 ? 20.578 -20.719 -22.031 1 80 367 CYS B C 1
ATOM 7135 O O . CYS B 1 367 ? 20.516 -21.828 -21.5 1 80 367 CYS B O 1
ATOM 7137 N N . GLU B 1 368 ? 21.203 -20.297 -23.141 1 68.88 368 GLU B N 1
ATOM 7138 C CA . GLU B 1 368 ? 21.828 -21.344 -23.953 1 68.88 368 GLU B CA 1
ATOM 7139 C C . GLU B 1 368 ? 22.922 -22.062 -23.188 1 68.88 368 GLU B C 1
ATOM 7141 O O . GLU B 1 368 ? 23.406 -21.562 -22.172 1 68.88 368 GLU B O 1
ATOM 7146 N N . GLN B 1 369 ? 23.047 -23.328 -23.391 1 65.12 369 GLN B N 1
ATOM 7147 C CA . GLN B 1 369 ? 24.125 -24.203 -22.953 1 65.12 369 GLN B CA 1
ATOM 7148 C C . GLN B 1 369 ? 23.844 -24.812 -21.578 1 65.12 369 GLN B C 1
ATOM 7150 O O . GLN B 1 369 ? 24.766 -25.188 -20.859 1 65.12 369 GLN B O 1
ATOM 7155 N N . GLN B 1 370 ? 22.672 -24.781 -21.266 1 67.62 370 GLN B N 1
ATOM 7156 C CA . GLN B 1 370 ? 22.281 -25.484 -20.031 1 67.62 370 GLN B CA 1
ATOM 7157 C C . GLN B 1 370 ? 23.062 -24.953 -18.844 1 67.62 370 GLN B C 1
ATOM 7159 O O . GLN B 1 370 ? 23.609 -25.734 -18.047 1 67.62 370 GLN B O 1
ATOM 7164 N N . SER B 1 371 ? 23.328 -23.703 -18.859 1 81.75 371 SER B N 1
ATOM 7165 C CA . SER B 1 371 ? 23.969 -23.078 -17.719 1 81.75 371 SER B CA 1
ATOM 7166 C C . SER B 1 371 ? 22.953 -22.359 -16.844 1 81.75 371 SER B C 1
ATOM 7168 O O . SER B 1 371 ? 21.938 -21.859 -17.328 1 81.75 371 SER B O 1
ATOM 7170 N N . THR B 1 372 ? 23.25 -22.359 -15.523 1 90.88 372 THR B N 1
ATOM 7171 C CA . THR B 1 372 ? 22.422 -21.594 -14.586 1 90.88 372 THR B CA 1
ATOM 7172 C C . THR B 1 372 ? 22.797 -20.125 -14.609 1 90.88 372 THR B C 1
ATOM 7174 O O . THR B 1 372 ? 22.062 -19.281 -14.094 1 90.88 372 THR B O 1
ATOM 7177 N N . LYS B 1 373 ? 23.938 -19.844 -15.25 1 92.94 373 LYS B N 1
ATOM 7178 C CA . LYS B 1 373 ? 24.344 -18.453 -15.477 1 92.94 373 LYS B CA 1
ATOM 7179 C C . LYS B 1 373 ? 23.891 -17.984 -16.859 1 92.94 373 LYS B C 1
ATOM 7181 O O . LYS B 1 373 ? 24.312 -18.516 -17.875 1 92.94 373 LYS B O 1
ATOM 7186 N N . CYS B 1 374 ? 23.016 -17.047 -16.828 1 94.62 374 CYS B N 1
ATOM 7187 C CA . CYS B 1 374 ? 22.531 -16.5 -18.078 1 94.62 374 CYS B CA 1
ATOM 7188 C C . CYS B 1 374 ? 23.062 -15.086 -18.297 1 94.62 374 CYS B C 1
ATOM 7190 O O . CYS B 1 374 ? 22.734 -14.164 -17.562 1 94.62 374 CYS B O 1
ATOM 7192 N N . GLU B 1 375 ? 23.859 -14.969 -19.375 1 94.06 375 GLU B N 1
ATOM 7193 C CA . GLU B 1 375 ? 24.359 -13.633 -19.672 1 94.06 375 GLU B CA 1
ATOM 7194 C C . GLU B 1 375 ? 23.219 -12.625 -19.766 1 94.06 375 GLU B C 1
ATOM 7196 O O . GLU B 1 375 ? 22.172 -12.914 -20.344 1 94.06 375 GLU B O 1
ATOM 7201 N N . LEU B 1 376 ? 23.406 -11.469 -19.203 1 94.81 376 LEU B N 1
ATOM 7202 C CA . LEU B 1 376 ? 22.328 -10.484 -19.078 1 94.81 376 LEU B CA 1
ATOM 7203 C C . LEU B 1 376 ? 21.75 -10.125 -20.438 1 94.81 376 LEU B C 1
ATOM 7205 O O . LEU B 1 376 ? 20.531 -10.039 -20.594 1 94.81 376 LEU B O 1
ATOM 7209 N N . GLN B 1 377 ? 22.594 -9.93 -21.422 1 92.44 377 GLN B N 1
ATOM 7210 C CA . GLN B 1 377 ? 22.094 -9.562 -22.75 1 92.44 377 GLN B CA 1
ATOM 7211 C C . GLN B 1 377 ? 21.234 -10.672 -23.344 1 92.44 377 GLN B C 1
ATOM 7213 O O . GLN B 1 377 ? 20.234 -10.398 -24 1 92.44 377 GLN B O 1
ATOM 7218 N N . GLU B 1 378 ? 21.641 -11.852 -23.141 1 91.69 378 GLU B N 1
ATOM 7219 C CA . GLU B 1 378 ? 20.828 -12.977 -23.609 1 91.69 378 GLU B CA 1
ATOM 7220 C C . GLU B 1 378 ? 19.5 -13.039 -22.859 1 91.69 378 GLU B C 1
ATOM 7222 O O . GLU B 1 378 ? 18.453 -13.289 -23.453 1 91.69 378 GLU B O 1
ATOM 7227 N N . PHE B 1 379 ? 19.562 -12.867 -21.594 1 93.38 379 PHE B N 1
ATOM 7228 C CA . PHE B 1 379 ? 18.375 -12.844 -20.766 1 93.38 379 PHE B CA 1
ATOM 7229 C C . PHE B 1 379 ? 17.375 -11.82 -21.281 1 93.38 379 PHE B C 1
ATOM 7231 O O . PHE B 1 379 ? 16.188 -12.125 -21.422 1 93.38 379 PHE B O 1
ATOM 7238 N N . ILE B 1 380 ? 17.859 -10.633 -21.594 1 92.56 380 ILE B N 1
ATOM 7239 C CA . ILE B 1 380 ? 17.016 -9.531 -22.047 1 92.56 380 ILE B CA 1
ATOM 7240 C C . ILE B 1 380 ? 16.453 -9.859 -23.438 1 92.56 380 ILE B C 1
ATOM 7242 O O . ILE B 1 380 ? 15.273 -9.633 -23.688 1 92.56 380 ILE B O 1
ATOM 7246 N N . SER B 1 381 ? 17.25 -10.406 -24.25 1 88.75 381 SER B N 1
ATOM 7247 C CA . SER B 1 381 ? 16.844 -10.703 -25.625 1 88.75 381 SER B CA 1
ATOM 7248 C C . SER B 1 381 ? 15.766 -11.781 -25.656 1 88.75 381 SER B C 1
ATOM 7250 O O . SER B 1 381 ? 14.891 -11.766 -26.531 1 88.75 381 SER B O 1
ATOM 7252 N N . ARG B 1 382 ? 15.82 -12.617 -24.734 1 85 382 ARG B N 1
ATOM 7253 C CA . ARG B 1 382 ? 14.859 -13.711 -24.656 1 85 382 ARG B CA 1
ATOM 7254 C C . ARG B 1 382 ? 13.5 -13.211 -24.188 1 85 382 ARG B C 1
ATOM 7256 O O . ARG B 1 382 ? 12.469 -13.805 -24.5 1 85 382 ARG B O 1
ATOM 7263 N N . LEU B 1 383 ? 13.477 -12.188 -23.359 1 84.19 383 LEU B N 1
ATOM 7264 C CA . LEU B 1 383 ? 12.234 -11.641 -22.828 1 84.19 383 LEU B CA 1
ATOM 7265 C C . LEU B 1 383 ? 11.664 -10.57 -23.75 1 84.19 383 LEU B C 1
ATOM 7267 O O . LEU B 1 383 ? 10.477 -10.242 -23.656 1 84.19 383 LEU B O 1
ATOM 7271 N N . GLN B 1 384 ? 12.43 -9.969 -24.781 1 64.06 384 GLN B N 1
ATOM 7272 C CA . GLN B 1 384 ? 12.258 -8.828 -25.672 1 64.06 384 GLN B CA 1
ATOM 7273 C C . GLN B 1 384 ? 10.789 -8.43 -25.781 1 64.06 384 GLN B C 1
ATOM 7275 O O . GLN B 1 384 ? 10.125 -8.742 -26.766 1 64.06 384 GLN B O 1
ATOM 7280 N N . PHE B 1 385 ? 10.328 -7.941 -24.609 1 65.31 385 PHE B N 1
ATOM 7281 C CA . PHE B 1 385 ? 9.023 -7.297 -24.672 1 65.31 385 PHE B CA 1
ATOM 7282 C C . PHE B 1 385 ? 9.141 -5.883 -25.219 1 65.31 385 PHE B C 1
ATOM 7284 O O . PHE B 1 385 ? 10.117 -5.184 -24.938 1 65.31 385 PHE B O 1
ATOM 7291 N N . SER B 1 386 ? 8.516 -5.668 -26.328 1 56.88 386 SER B N 1
ATOM 7292 C CA . SER B 1 386 ? 8.438 -4.281 -26.781 1 56.88 386 SER B CA 1
ATOM 7293 C C . SER B 1 386 ? 7.645 -3.426 -25.797 1 56.88 386 SER B C 1
ATOM 7295 O O . SER B 1 386 ? 6.895 -3.953 -24.969 1 56.88 386 SER B O 1
ATOM 7297 N N . SER B 1 387 ? 7.949 -2.17 -25.672 1 65.94 387 SER B N 1
ATOM 7298 C CA . SER B 1 387 ? 7.164 -1.222 -24.891 1 65.94 387 SER B CA 1
ATOM 7299 C C . SER B 1 387 ? 5.695 -1.258 -25.297 1 65.94 387 SER B C 1
ATOM 7301 O O . SER B 1 387 ? 5.371 -1.392 -26.484 1 65.94 387 SER B O 1
ATOM 7303 N N . GLY B 1 388 ? 4.848 -1.23 -24.312 1 74.5 388 GLY B N 1
ATOM 7304 C CA . GLY B 1 388 ? 3.42 -1.065 -24.531 1 74.5 388 GLY B CA 1
ATOM 7305 C C . GLY B 1 388 ? 2.703 -2.375 -24.797 1 74.5 388 GLY B C 1
ATOM 7306 O O . GLY B 1 388 ? 1.561 -2.381 -25.266 1 74.5 388 GLY B O 1
ATOM 7307 N N . VAL B 1 389 ? 3.418 -3.422 -24.562 1 82.38 389 VAL B N 1
ATOM 7308 C CA . VAL B 1 389 ? 2.848 -4.738 -24.828 1 82.38 389 VAL B CA 1
ATOM 7309 C C . VAL B 1 389 ? 1.581 -4.934 -24 1 82.38 389 VAL B C 1
ATOM 7311 O O . VAL B 1 389 ? 0.564 -5.41 -24.516 1 82.38 389 VAL B O 1
ATOM 7314 N N . TYR B 1 390 ? 1.577 -4.539 -22.781 1 89 390 TYR B N 1
ATOM 7315 C CA . TYR B 1 390 ? 0.413 -4.672 -21.906 1 89 390 TYR B CA 1
ATOM 7316 C C . TYR B 1 390 ? -0.771 -3.891 -22.469 1 89 390 TYR B C 1
ATOM 7318 O O . TYR B 1 390 ? -1.87 -4.43 -22.609 1 89 390 TYR B O 1
ATOM 7326 N N . GLU B 1 391 ? -0.536 -2.609 -22.766 1 88.12 391 GLU B N 1
ATOM 7327 C CA . GLU B 1 391 ? -1.606 -1.753 -23.266 1 88.12 391 GLU B CA 1
ATOM 7328 C C . GLU B 1 391 ? -2.164 -2.283 -24.594 1 88.12 391 GLU B C 1
ATOM 7330 O O . GLU B 1 391 ? -3.381 -2.311 -24.797 1 88.12 391 GLU B O 1
ATOM 7335 N N . ASP B 1 392 ? -1.285 -2.736 -25.438 1 86.94 392 ASP B N 1
ATOM 7336 C CA . ASP B 1 392 ? -1.682 -3.213 -26.75 1 86.94 392 ASP B CA 1
ATOM 7337 C C . ASP B 1 392 ? -2.51 -4.492 -26.656 1 86.94 392 ASP B C 1
ATOM 7339 O O . ASP B 1 392 ? -3.615 -4.566 -27.188 1 86.94 392 ASP B O 1
ATOM 7343 N N . LEU B 1 393 ? -1.996 -5.41 -25.922 1 89.81 393 LEU B N 1
ATOM 7344 C CA . LEU B 1 393 ? -2.641 -6.719 -25.859 1 89.81 393 LEU B CA 1
ATOM 7345 C C . LEU B 1 393 ? -3.898 -6.664 -25 1 89.81 393 LEU B C 1
ATOM 7347 O O . LEU B 1 393 ? -4.855 -7.398 -25.234 1 89.81 393 LEU B O 1
ATOM 7351 N N . CYS B 1 394 ? -3.883 -5.797 -24.016 1 92.38 394 CYS B N 1
ATOM 7352 C CA . CYS B 1 394 ? -5.039 -5.703 -23.141 1 92.38 394 CYS B CA 1
ATOM 7353 C C . CYS B 1 394 ? -6.059 -4.707 -23.672 1 92.38 394 CYS B C 1
ATOM 7355 O O . CYS B 1 394 ? -7.105 -4.492 -23.062 1 92.38 394 CYS B O 1
ATOM 7357 N N . GLY B 1 395 ? -5.801 -4.145 -24.797 1 87.5 395 GLY B N 1
ATOM 7358 C CA . GLY B 1 395 ? -6.758 -3.275 -25.469 1 87.5 395 GLY B CA 1
ATOM 7359 C C . GLY B 1 395 ? -6.965 -1.953 -24.75 1 87.5 395 GLY B C 1
ATOM 7360 O O . GLY B 1 395 ? -8.078 -1.437 -24.688 1 87.5 395 GLY B O 1
ATOM 7361 N N . ILE B 1 396 ? -6.062 -1.591 -24.047 1 81.62 396 ILE B N 1
ATOM 7362 C CA . ILE B 1 396 ? -6.168 -0.317 -23.344 1 81.62 396 ILE B CA 1
ATOM 7363 C C . ILE B 1 396 ? -5.809 0.826 -24.281 1 81.62 396 ILE B C 1
ATOM 7365 O O . ILE B 1 396 ? -4.719 0.839 -24.859 1 81.62 396 ILE B O 1
ATOM 7369 N N . VAL B 1 397 ? -6.836 1.395 -24.828 1 64.31 397 VAL B N 1
ATOM 7370 C CA . VAL B 1 397 ? -6.637 2.512 -25.734 1 64.31 397 VAL B CA 1
ATOM 7371 C C . VAL B 1 397 ? -6.152 3.736 -24.969 1 64.31 397 VAL B C 1
ATOM 7373 O O . VAL B 1 397 ? -6.758 4.129 -23.969 1 64.31 397 VAL B O 1
ATOM 7376 N N . SER B 1 398 ? -4.938 3.938 -25.062 1 59.09 398 SER B N 1
ATOM 7377 C CA . SER B 1 398 ? -4.445 5.152 -24.422 1 59.09 398 SER B CA 1
ATOM 7378 C C . SER B 1 398 ? -5.258 6.371 -24.844 1 59.09 398 SER B C 1
ATOM 7380 O O . SER B 1 398 ? -5.695 6.457 -25.984 1 59.09 398 SER B O 1
ATOM 7382 N N . ASP B 1 399 ? -5.809 7.047 -23.859 1 56.19 399 ASP B N 1
ATOM 7383 C CA . ASP B 1 399 ? -6.516 8.297 -24.125 1 56.19 399 ASP B CA 1
ATOM 7384 C C . ASP B 1 399 ? -5.805 9.109 -25.203 1 56.19 399 ASP B C 1
ATOM 7386 O O . ASP B 1 399 ? -6.453 9.727 -26.047 1 56.19 399 ASP B O 1
ATOM 7390 N N . LYS B 1 400 ? -4.594 8.93 -25.234 1 57.5 400 LYS B N 1
ATOM 7391 C CA . LYS B 1 400 ? -3.816 9.664 -26.219 1 57.5 400 LYS B CA 1
ATOM 7392 C C . LYS B 1 400 ? -4.113 9.172 -27.641 1 57.5 400 LYS B C 1
ATOM 7394 O O . LYS B 1 400 ? -4.23 9.969 -28.578 1 57.5 400 LYS B O 1
ATOM 7399 N N . SER B 1 401 ? -4.305 7.875 -27.703 1 58.19 401 SER B N 1
ATOM 7400 C CA . SER B 1 401 ? -4.555 7.336 -29.031 1 58.19 401 SER B CA 1
ATOM 7401 C C . SER B 1 401 ? -5.941 7.723 -29.531 1 58.19 401 SER B C 1
ATOM 7403 O O . SER B 1 401 ? -6.109 8.07 -30.703 1 58.19 401 SER B O 1
ATOM 7405 N N . VAL B 1 402 ? -6.824 7.668 -28.625 1 61.97 402 VAL B N 1
ATOM 7406 C CA . VAL B 1 402 ? -8.18 8.055 -29 1 61.97 402 VAL B CA 1
ATOM 7407 C C . VAL B 1 402 ? -8.219 9.531 -29.359 1 61.97 402 VAL B C 1
ATOM 7409 O O . VAL B 1 402 ? -8.852 9.914 -30.344 1 61.97 402 VAL B O 1
ATOM 7412 N N . ILE B 1 403 ? -7.535 10.219 -28.562 1 62.69 403 ILE B N 1
ATOM 7413 C CA . ILE B 1 403 ? -7.465 11.648 -28.812 1 62.69 403 ILE B CA 1
ATOM 7414 C C . ILE B 1 403 ? -6.766 11.906 -30.156 1 62.69 403 ILE B C 1
ATOM 7416 O O . ILE B 1 403 ? -7.223 12.719 -30.953 1 62.69 403 ILE B O 1
ATOM 7420 N N . ASP B 1 404 ? -5.75 11.125 -30.359 1 62.44 404 ASP B N 1
ATOM 7421 C CA . ASP B 1 404 ? -5.023 11.289 -31.625 1 62.44 404 ASP B CA 1
ATOM 7422 C C . ASP B 1 404 ? -5.887 10.891 -32.812 1 62.44 404 ASP B C 1
ATOM 7424 O O . ASP B 1 404 ? -5.895 11.57 -33.844 1 62.44 404 ASP B O 1
ATOM 7428 N N . ASP B 1 405 ? -6.613 9.844 -32.594 1 65.81 405 ASP B N 1
ATOM 7429 C CA . ASP B 1 405 ? -7.504 9.406 -33.656 1 65.81 405 ASP B CA 1
ATOM 7430 C C . ASP B 1 405 ? -8.602 10.43 -33.938 1 65.81 405 ASP B C 1
ATOM 7432 O O . ASP B 1 405 ? -8.922 10.727 -35.094 1 65.81 405 ASP B O 1
ATOM 7436 N N . ARG B 1 406 ? -9.07 10.898 -32.844 1 69.25 406 ARG B N 1
ATOM 7437 C CA . ARG B 1 406 ? -10.125 11.898 -32.969 1 69.25 406 ARG B CA 1
ATOM 7438 C C . ARG B 1 406 ? -9.586 13.195 -33.562 1 69.25 406 ARG B C 1
ATOM 7440 O O . ARG B 1 406 ? -10.25 13.852 -34.375 1 69.25 406 ARG B O 1
ATOM 7447 N N . GLU B 1 407 ? -8.344 13.453 -33.188 1 73 407 GLU B N 1
ATOM 7448 C CA . GLU B 1 407 ? -7.699 14.633 -33.781 1 73 407 GLU B CA 1
ATOM 7449 C C . GLU B 1 407 ? -7.465 14.461 -35.281 1 73 407 GLU B C 1
ATOM 7451 O O . GLU B 1 407 ? -7.672 15.391 -36.031 1 73 407 GLU B O 1
ATOM 7456 N N . THR B 1 408 ? -7.109 13.297 -35.562 1 73 408 THR B N 1
ATOM 7457 C CA . THR B 1 408 ? -6.922 12.992 -36.969 1 73 408 THR B CA 1
ATOM 7458 C C . THR B 1 408 ? -8.25 13.078 -37.719 1 73 408 THR B C 1
ATOM 7460 O O . THR B 1 408 ? -8.305 13.633 -38.812 1 73 408 THR B O 1
ATOM 7463 N N . LEU B 1 409 ? -9.234 12.586 -37.125 1 75.94 409 LEU B N 1
ATOM 7464 C CA . LEU B 1 409 ? -10.562 12.648 -37.719 1 75.94 409 LEU B CA 1
ATOM 7465 C C . LEU B 1 409 ? -11.031 14.094 -37.844 1 75.94 409 LEU B C 1
ATOM 7467 O O . LEU B 1 409 ? -11.625 14.469 -38.875 1 75.94 409 LEU B O 1
ATOM 7471 N N . ILE B 1 410 ? -10.727 14.867 -36.875 1 78.75 410 ILE B N 1
ATOM 7472 C CA . ILE B 1 410 ? -11.07 16.281 -36.906 1 78.75 410 ILE B CA 1
ATOM 7473 C C . ILE B 1 410 ? -10.312 16.984 -38.031 1 78.75 410 ILE B C 1
ATOM 7475 O O . ILE B 1 410 ? -10.898 17.75 -38.812 1 78.75 410 ILE B O 1
ATOM 7479 N N . GLN B 1 411 ? -9.07 16.656 -38.125 1 78 411 GLN B N 1
ATOM 7480 C CA . GLN B 1 411 ? -8.266 17.25 -39.188 1 78 411 GLN B CA 1
ATOM 7481 C C . GLN B 1 411 ? -8.781 16.844 -40.562 1 78 411 GLN B C 1
ATOM 7483 O O . GLN B 1 411 ? -8.883 17.672 -41.469 1 78 411 GLN B O 1
ATOM 7488 N N . PHE B 1 412 ? -9.141 15.641 -40.688 1 82.94 412 PHE B N 1
ATOM 7489 C CA . PHE B 1 412 ? -9.656 15.125 -41.938 1 82.94 412 PHE B CA 1
ATOM 7490 C C . PHE B 1 412 ? -10.977 15.805 -42.312 1 82.94 412 PHE B C 1
ATOM 7492 O O . PHE B 1 412 ? -11.141 16.281 -43.438 1 82.94 412 PHE B O 1
ATOM 7499 N N . LEU B 1 413 ? -11.766 15.93 -41.375 1 83.81 413 LEU B N 1
ATOM 7500 C CA . LEU B 1 413 ? -13.062 16.562 -41.594 1 83.81 413 LEU B CA 1
ATOM 7501 C C . LEU B 1 413 ? -12.914 18.047 -41.844 1 83.81 413 LEU B C 1
ATOM 7503 O O . LEU B 1 413 ? -13.641 18.625 -42.656 1 83.81 413 LEU B O 1
ATOM 7507 N N . ALA B 1 414 ? -11.969 18.656 -41.219 1 84.12 414 ALA B N 1
ATOM 7508 C CA . ALA B 1 414 ? -11.688 20.062 -41.438 1 84.12 414 ALA B CA 1
ATOM 7509 C C . ALA B 1 414 ? -11.188 20.312 -42.875 1 84.12 414 ALA B C 1
ATOM 7511 O O . ALA B 1 414 ? -11.625 21.25 -43.531 1 84.12 414 ALA B O 1
ATOM 7512 N N . ILE B 1 415 ? -10.375 19.453 -43.344 1 86 415 ILE B N 1
ATOM 7513 C CA . ILE B 1 415 ? -9.859 19.562 -44.688 1 86 415 ILE B CA 1
ATOM 7514 C C . ILE B 1 415 ? -10.992 19.359 -45.688 1 86 415 ILE B C 1
ATOM 7516 O O . ILE B 1 415 ? -11.133 20.141 -46.656 1 86 415 ILE B O 1
ATOM 7520 N N . ILE B 1 416 ? -11.797 18.422 -45.5 1 87.19 416 ILE B N 1
ATOM 7521 C CA . ILE B 1 416 ? -12.922 18.156 -46.375 1 87.19 416 ILE B CA 1
ATOM 7522 C C . ILE B 1 416 ? -13.875 19.344 -46.375 1 87.19 416 ILE B C 1
ATOM 7524 O O . ILE B 1 416 ? -14.367 19.75 -47.438 1 87.19 416 ILE B O 1
ATOM 7528 N N . THR B 1 417 ? -14.023 19.922 -45.281 1 84.56 417 THR B N 1
ATOM 7529 C CA . THR B 1 417 ? -14.898 21.094 -45.125 1 84.56 417 THR B CA 1
ATOM 7530 C C . THR B 1 417 ? -14.336 22.281 -45.906 1 84.56 417 THR B C 1
ATOM 7532 O O . THR B 1 417 ? -15.078 22.984 -46.594 1 84.56 417 THR B O 1
ATOM 7535 N N . VAL B 1 418 ? -13.102 22.453 -45.844 1 87.38 418 VAL B N 1
ATOM 7536 C CA . VAL B 1 418 ? -12.453 23.547 -46.562 1 87.38 418 VAL B CA 1
ATOM 7537 C C . VAL B 1 418 ? -12.531 23.312 -48.062 1 87.38 418 VAL B C 1
ATOM 7539 O O . VAL B 1 418 ? -12.844 24.234 -48.812 1 87.38 418 VAL B O 1
ATOM 7542 N N . VAL B 1 419 ? -12.344 22.156 -48.469 1 89.06 419 VAL B N 1
ATOM 7543 C CA . VAL B 1 419 ? -12.383 21.797 -49.906 1 89.06 419 VAL B CA 1
ATOM 7544 C C . VAL B 1 419 ? -13.805 21.984 -50.438 1 89.06 419 VAL B C 1
ATOM 7546 O O . VAL B 1 419 ? -14 22.609 -51.469 1 89.06 419 VAL B O 1
ATOM 7549 N N . LEU B 1 420 ? -14.742 21.594 -49.688 1 88.44 420 LEU B N 1
ATOM 7550 C CA . LEU B 1 420 ? -16.141 21.734 -50.094 1 88.44 420 LEU B CA 1
ATOM 7551 C C . LEU B 1 420 ? -16.562 23.188 -50.094 1 88.44 420 LEU B C 1
ATOM 7553 O O . LEU B 1 420 ? -17.328 23.625 -50.969 1 88.44 420 LEU B O 1
ATOM 7557 N N . ALA B 1 421 ? -16.031 23.969 -49.281 1 90.62 421 ALA B N 1
ATOM 7558 C CA . ALA B 1 421 ? -16.312 25.406 -49.25 1 90.62 421 ALA B CA 1
ATOM 7559 C C . ALA B 1 421 ? -15.727 26.125 -50.469 1 90.62 421 ALA B C 1
ATOM 7561 O O . ALA B 1 421 ? -16.375 26.984 -51.062 1 90.62 421 ALA B O 1
ATOM 7562 N N . ILE B 1 422 ? -14.648 25.672 -50.875 1 90.88 422 ILE B N 1
ATOM 7563 C CA . ILE B 1 422 ? -14 26.234 -52.062 1 90.88 422 ILE B CA 1
ATOM 7564 C C . ILE B 1 422 ? -14.773 25.844 -53.312 1 90.88 422 ILE B C 1
ATOM 7566 O O . ILE B 1 422 ? -15.047 26.688 -54.188 1 90.88 422 ILE B O 1
ATOM 7570 N N . VAL B 1 423 ? -15.156 24.625 -53.344 1 90.5 423 VAL B N 1
ATOM 7571 C CA . VAL B 1 423 ? -15.914 24.125 -54.5 1 90.5 423 VAL B CA 1
ATOM 7572 C C . VAL B 1 423 ? -17.266 24.844 -54.562 1 90.5 423 VAL B C 1
ATOM 7574 O O . VAL B 1 423 ? -17.703 25.25 -55.656 1 90.5 423 VAL B O 1
ATOM 7577 N N . THR B 1 424 ? -17.812 25.141 -53.5 1 89.5 424 THR B N 1
ATOM 7578 C CA . THR B 1 424 ? -19.078 25.875 -53.438 1 89.5 424 THR B CA 1
ATOM 7579 C C . THR B 1 424 ? -18.906 27.312 -53.875 1 89.5 424 THR B C 1
ATOM 7581 O O . THR B 1 424 ? -19.734 27.844 -54.625 1 89.5 424 THR B O 1
ATOM 7584 N N . ALA B 1 425 ? -17.875 27.859 -53.562 1 91.5 425 ALA B N 1
ATOM 7585 C CA . ALA B 1 425 ? -17.578 29.234 -53.938 1 91.5 425 ALA B CA 1
ATOM 7586 C C . ALA B 1 425 ? -17.312 29.328 -55.438 1 91.5 425 ALA B C 1
ATOM 7588 O O . ALA B 1 425 ? -17.781 30.25 -56.094 1 91.5 425 ALA B O 1
ATOM 7589 N N . LEU B 1 426 ? -16.703 28.391 -55.969 1 92 426 LEU B N 1
ATOM 7590 C CA . LEU B 1 426 ? -16.391 28.359 -57.375 1 92 426 LEU B CA 1
ATOM 7591 C C . LEU B 1 426 ? -17.641 28.125 -58.219 1 92 426 LEU B C 1
ATOM 7593 O O . LEU B 1 426 ? -17.844 28.781 -59.219 1 92 426 LEU B O 1
ATOM 7597 N N . LEU B 1 427 ? -18.469 27.281 -57.688 1 89.5 427 LEU B N 1
ATOM 7598 C CA . LEU B 1 427 ? -19.719 27.016 -58.375 1 89.5 427 LEU B CA 1
ATOM 7599 C C . LEU B 1 427 ? -20.656 28.203 -58.281 1 89.5 427 LEU B C 1
ATOM 7601 O O . LEU B 1 427 ? -21.312 28.562 -59.281 1 89.5 427 LEU B O 1
ATOM 7605 N N . GLY B 1 428 ? -20.531 28.875 -57.219 1 89.62 428 GLY B N 1
ATOM 7606 C CA . GLY B 1 428 ? -21.297 30.109 -57.062 1 89.62 428 GLY B CA 1
ATOM 7607 C C . GLY B 1 428 ? -20.812 31.234 -57.969 1 89.62 428 GLY B C 1
ATOM 7608 O O . GLY B 1 428 ? -21.625 31.938 -58.594 1 89.62 428 GLY B O 1
ATOM 7609 N N . TYR B 1 429 ? -19.609 31.234 -58.125 1 90.19 429 TYR B N 1
ATOM 7610 C CA . TYR B 1 429 ? -19.016 32.25 -59 1 90.19 429 TYR B CA 1
ATOM 7611 C C . TYR B 1 429 ? -19.328 31.938 -60.469 1 90.19 429 TYR B C 1
ATOM 7613 O O . TYR B 1 429 ? -19.656 32.844 -61.219 1 90.19 429 TYR B O 1
ATOM 7621 N N . SER B 1 430 ? -19.328 30.734 -60.781 1 88.81 430 SER B N 1
ATOM 7622 C CA . SER B 1 430 ? -19.656 30.312 -62.156 1 88.81 430 SER B CA 1
ATOM 7623 C C . SER B 1 430 ? -21.125 30.578 -62.469 1 88.81 430 SER B C 1
ATOM 7625 O O . SER B 1 430 ? -21.453 31.062 -63.562 1 88.81 430 SER B O 1
ATOM 7627 N N . LEU B 1 431 ? -21.891 30.453 -61.562 1 87.12 431 LEU B N 1
ATOM 7628 C CA . LEU B 1 431 ? -23.312 30.734 -61.75 1 87.12 431 LEU B CA 1
ATOM 7629 C C . LEU B 1 431 ? -23.562 32.25 -61.812 1 87.12 431 LEU B C 1
ATOM 7631 O O . LEU B 1 431 ? -24.375 32.688 -62.656 1 87.12 431 LEU B O 1
ATOM 7635 N N . TYR B 1 432 ? -22.781 32.938 -61.125 1 87.75 432 TYR B N 1
ATOM 7636 C CA . TYR B 1 432 ? -22.875 34.406 -61.156 1 87.75 432 TYR B CA 1
ATOM 7637 C C . TYR B 1 432 ? -22.406 34.969 -62.469 1 87.75 432 TYR B C 1
ATOM 7639 O O . TYR B 1 432 ? -23.078 35.812 -63.094 1 87.75 432 TYR B O 1
ATOM 7647 N N . LYS B 1 433 ? -21.438 34.375 -63.094 1 86.81 433 LYS B N 1
ATOM 7648 C CA . LYS B 1 433 ? -20.891 34.812 -64.375 1 86.81 433 LYS B CA 1
ATOM 7649 C C . LYS B 1 433 ? -21.828 34.438 -65.5 1 86.81 433 LYS B C 1
ATOM 7651 O O . LYS B 1 433 ? -22.016 35.219 -66.438 1 86.81 433 LYS B O 1
ATOM 7656 N N . MET B 1 434 ? -22.547 33.375 -65.438 1 85.38 434 MET B N 1
ATOM 7657 C CA . MET B 1 434 ? -23.484 32.906 -66.438 1 85.38 434 MET B CA 1
ATOM 7658 C C . MET B 1 434 ? -24.75 33.75 -66.438 1 85.38 434 MET B C 1
ATOM 7660 O O . MET B 1 434 ? -25.281 34.094 -67.5 1 85.38 434 MET B O 1
ATOM 7664 N N . LYS B 1 435 ? -25.078 34.281 -65.312 1 84.06 435 LYS B N 1
ATOM 7665 C CA . LYS B 1 435 ? -26.25 35.125 -65.188 1 84.06 435 LYS B CA 1
ATOM 7666 C C . LYS B 1 435 ? -25.953 36.531 -65.75 1 84.06 435 LYS B C 1
ATOM 7668 O O . LYS B 1 435 ? -26.812 37.156 -66.375 1 84.06 435 LYS B O 1
ATOM 7673 N N . GLN B 1 436 ? -24.75 36.938 -65.625 1 84.44 436 GLN B N 1
ATOM 7674 C CA . GLN B 1 436 ? -24.344 38.25 -66.125 1 84.44 436 GLN B CA 1
ATOM 7675 C C . GLN B 1 436 ? -24.203 38.25 -67.688 1 84.44 436 GLN B C 1
ATOM 7677 O O . GLN B 1 436 ? -24.609 39.188 -68.375 1 84.44 436 GLN B O 1
ATOM 7682 N N . GLN B 1 437 ? -23.828 37.125 -68.188 1 82.06 437 GLN B N 1
ATOM 7683 C CA . GLN B 1 437 ? -23.703 36.969 -69.625 1 82.06 437 GLN B CA 1
ATOM 7684 C C . GLN B 1 437 ? -25.062 36.844 -70.312 1 82.06 437 GLN B C 1
ATOM 7686 O O . GLN B 1 437 ? -25.297 37.406 -71.375 1 82.06 437 GLN B O 1
ATOM 7691 N N . SER B 1 438 ? -25.953 36.25 -69.688 1 74.44 438 SER B N 1
ATOM 7692 C CA . SER B 1 438 ? -27.297 36.125 -70.188 1 74.44 438 SER B CA 1
ATOM 7693 C C . SER B 1 438 ? -28.047 37.438 -70.188 1 74.44 438 SER B C 1
ATOM 7695 O O . SER B 1 438 ? -28.781 37.781 -71.125 1 74.44 438 SER B O 1
ATOM 7697 N N . LYS B 1 439 ? -27.703 38.281 -69.312 1 71.5 439 LYS B N 1
ATOM 7698 C CA . LYS B 1 439 ? -28.312 39.594 -69.188 1 71.5 439 LYS B CA 1
ATOM 7699 C C . LYS B 1 439 ? -27.734 40.531 -70.25 1 71.5 439 LYS B C 1
ATOM 7701 O O . LYS B 1 439 ? -28.469 41.312 -70.875 1 71.5 439 LYS B O 1
ATOM 7706 N N . SER B 1 440 ? -26.562 40.344 -70.625 1 75.56 440 SER B N 1
ATOM 7707 C CA . SER B 1 440 ? -25.922 41.156 -71.688 1 75.56 440 SER B CA 1
ATOM 7708 C C . SER B 1 440 ? -26.344 40.75 -73.062 1 75.56 440 SER B C 1
ATOM 7710 O O . SER B 1 440 ? -26.547 41.594 -73.938 1 75.56 440 SER B O 1
ATOM 7712 N N . GLN B 1 441 ? -26.719 39.562 -73.312 1 68.81 441 GLN B N 1
ATOM 7713 C CA . GLN B 1 441 ? -27.172 39.094 -74.625 1 68.81 441 GLN B CA 1
ATOM 7714 C C . GLN B 1 441 ? -28.641 39.5 -74.875 1 68.81 441 GLN B C 1
ATOM 7716 O O . GLN B 1 441 ? -29.016 39.875 -75.938 1 68.81 441 GLN B O 1
ATOM 7721 N N . ILE B 1 442 ? -29.391 39.562 -73.938 1 68.12 442 ILE B N 1
ATOM 7722 C CA . ILE B 1 442 ? -30.781 40 -74 1 68.12 442 ILE B CA 1
ATOM 7723 C C . ILE B 1 442 ? -30.828 41.531 -74.25 1 68.12 442 ILE B C 1
ATOM 7725 O O . ILE B 1 442 ? -31.594 42 -75.062 1 68.12 442 ILE B O 1
ATOM 7729 N N . GLN B 1 443 ? -29.906 42.25 -73.688 1 67.12 443 GLN B N 1
ATOM 7730 C CA . GLN B 1 443 ? -29.828 43.688 -73.938 1 67.12 443 GLN B CA 1
ATOM 7731 C C . GLN B 1 443 ? -29.297 44 -75.312 1 67.12 443 GLN B C 1
ATOM 7733 O O . GLN B 1 443 ? -29.797 44.906 -76 1 67.12 443 GLN B O 1
ATOM 7738 N N . TYR B 1 444 ? -28.562 43.188 -75.938 1 67.38 444 TYR B N 1
ATOM 7739 C CA . TYR B 1 444 ? -28.047 43.344 -77.25 1 67.38 444 TYR B CA 1
ATOM 7740 C C . TYR B 1 444 ? -29.109 42.969 -78.312 1 67.38 444 TYR B C 1
ATOM 7742 O O . TYR B 1 444 ? -29.25 43.656 -79.312 1 67.38 444 TYR B O 1
ATOM 7750 N N . LEU B 1 445 ? -29.969 42.031 -78.125 1 64.25 445 LEU B N 1
ATOM 7751 C CA . LEU B 1 445 ? -31.031 41.656 -79.062 1 64.25 445 LEU B CA 1
ATOM 7752 C C . LEU B 1 445 ? -32.188 42.688 -79 1 64.25 445 LEU B C 1
ATOM 7754 O O . LEU B 1 445 ? -32.781 42.969 -80.062 1 64.25 445 LEU B O 1
ATOM 7758 N N . GLN B 1 446 ? -32.438 43.312 -78 1 62.31 446 GLN B N 1
ATOM 7759 C CA . GLN B 1 446 ? -33.438 44.375 -77.875 1 62.31 446 GLN B CA 1
ATOM 7760 C C . GLN B 1 446 ? -32.969 45.656 -78.562 1 62.31 446 GLN B C 1
ATOM 7762 O O . GLN B 1 446 ? -33.75 46.375 -79.188 1 62.31 446 GLN B O 1
ATOM 7767 N N . GLU B 1 447 ? -31.781 45.906 -78.625 1 63.31 447 GLU B N 1
ATOM 7768 C CA . GLU B 1 447 ? -31.25 47.125 -79.25 1 63.31 447 GLU B CA 1
ATOM 7769 C C . GLU B 1 447 ? -31.125 46.969 -80.75 1 63.31 447 GLU B C 1
ATOM 7771 O O . GLU B 1 447 ? -31.297 47.938 -81.5 1 63.31 447 GLU B O 1
ATOM 7776 N N . HIS B 1 448 ? -31.047 45.844 -81.375 1 60.66 448 HIS B N 1
ATOM 7777 C CA . HIS B 1 448 ? -30.922 45.656 -82.875 1 60.66 448 HIS B CA 1
ATOM 7778 C C . HIS B 1 448 ? -32.281 45.281 -83.438 1 60.66 448 HIS B C 1
ATOM 7780 O O . HIS B 1 448 ? -32.438 45.312 -84.688 1 60.66 448 HIS B O 1
ATOM 7786 N N . GLN B 1 449 ? -33.344 44.875 -82.875 1 52.09 449 GLN B N 1
ATOM 7787 C CA . GLN B 1 449 ? -34.688 44.75 -83.438 1 52.09 449 GLN B CA 1
ATOM 7788 C C . GLN B 1 449 ? -35.344 46.094 -83.562 1 52.09 449 GLN B C 1
ATOM 7790 O O . GLN B 1 449 ? -36.281 46.25 -84.375 1 52.09 449 GLN B O 1
ATOM 7795 N N . LEU B 1 450 ? -35.125 47.094 -82.875 1 46.16 450 LEU B N 1
ATOM 7796 C CA . LEU B 1 450 ? -35.719 48.406 -83.062 1 46.16 450 LEU B CA 1
ATOM 7797 C C . LEU B 1 450 ? -35.156 49.125 -84.312 1 46.16 450 LEU B C 1
ATOM 7799 O O . LEU B 1 450 ? -35.688 50.156 -84.688 1 46.16 450 LEU B O 1
ATOM 7803 N N . GLN B 1 451 ? -34.062 48.75 -84.875 1 40.22 451 GLN B N 1
ATOM 7804 C CA . GLN B 1 451 ? -33.625 49.469 -86.062 1 40.22 451 GLN B CA 1
ATOM 7805 C C . GLN B 1 451 ? -34.219 48.844 -87.312 1 40.22 451 GLN B C 1
ATOM 7807 O O . GLN B 1 451 ? -33.531 48.75 -88.312 1 40.22 451 GLN B O 1
ATOM 7812 N N . SER B 1 452 ? -35.188 47.938 -87.25 1 38.66 452 SER B N 1
ATOM 7813 C CA . SER B 1 452 ? -35.781 47.625 -88.562 1 38.66 452 SER B CA 1
ATOM 7814 C C . SER B 1 452 ? -36.531 48.844 -89.125 1 38.66 452 SER B C 1
ATOM 7816 O O . SER B 1 452 ? -37.094 49.656 -88.375 1 38.66 452 SER B O 1
ATOM 7818 N N . PRO B 1 453 ? -36.375 49.25 -90.438 1 35.56 453 PRO B N 1
ATOM 7819 C CA . PRO B 1 453 ? -37.062 50.406 -91 1 35.56 453 PRO B CA 1
ATOM 7820 C C . PRO B 1 453 ? -38.562 50.375 -90.75 1 35.56 453 PRO B C 1
ATOM 7822 O O . PRO B 1 453 ? -39.156 49.281 -90.812 1 35.56 453 PRO B O 1
ATOM 7825 N N . LEU B 1 454 ? -39.156 51.25 -90.062 1 31.62 454 LEU B N 1
ATOM 7826 C CA . LEU B 1 454 ? -40.562 51.656 -89.938 1 31.62 454 LEU B CA 1
ATOM 7827 C C . LEU B 1 454 ? -41.219 51.656 -91.375 1 31.62 454 LEU B C 1
ATOM 7829 O O . LEU B 1 454 ? -40.812 52.438 -92.25 1 31.62 454 LEU B O 1
ATOM 7833 N N . TYR B 1 455 ? -41.594 50.531 -91.938 1 29.56 455 TYR B N 1
ATOM 7834 C CA . TYR B 1 455 ? -42.531 50.594 -93.062 1 29.56 455 TYR B CA 1
ATOM 7835 C C . TYR B 1 455 ? -43.719 51.5 -92.75 1 29.56 455 TYR B C 1
ATOM 7837 O O . TYR B 1 455 ? -44.188 51.531 -91.625 1 29.56 455 TYR B O 1
ATOM 7845 N N . ASN B 1 456 ? -43.938 52.594 -93.5 1 27.41 456 ASN B N 1
ATOM 7846 C CA . ASN B 1 456 ? -45 53.625 -93.562 1 27.41 456 ASN B CA 1
ATOM 7847 C C . ASN B 1 456 ? -46.375 52.969 -93.562 1 27.41 456 ASN B C 1
ATOM 7849 O O . ASN B 1 456 ? -46.688 52.125 -94.375 1 27.41 456 ASN B O 1
ATOM 7853 N N . GLN B 1 457 ? -46.938 52.875 -92.438 1 27.05 457 GLN B N 1
ATOM 7854 C CA . GLN B 1 457 ? -48.344 52.562 -92.188 1 27.05 457 GLN B CA 1
ATOM 7855 C C . GLN B 1 457 ? -49.25 53.406 -93.125 1 27.05 457 GLN B C 1
ATOM 7857 O O . GLN B 1 457 ? -50.469 53.344 -93 1 27.05 457 GLN B O 1
ATOM 7862 N N . SER B 1 458 ? -48.875 54.25 -94.062 1 28.92 458 SER B N 1
ATOM 7863 C CA . SER B 1 458 ? -50.062 54.812 -94.688 1 28.92 458 SER B CA 1
ATOM 7864 C C . SER B 1 458 ? -50.875 53.75 -95.375 1 28.92 458 SER B C 1
ATOM 7866 O O . SER B 1 458 ? -52.125 53.844 -95.5 1 28.92 458 SER B O 1
ATOM 7868 N N . ASP B 1 459 ? -50.344 52.844 -96.062 1 28.81 459 ASP B N 1
ATOM 7869 C CA . ASP B 1 459 ? -51.188 52.25 -97.125 1 28.81 459 ASP B CA 1
ATOM 7870 C C . ASP B 1 459 ? -52.125 51.188 -96.5 1 28.81 459 ASP B C 1
ATOM 7872 O O . ASP B 1 459 ? -53 50.656 -97.188 1 28.81 459 ASP B O 1
ATOM 7876 N N . MET B 1 460 ? -51.781 50.562 -95.375 1 26.86 460 MET B N 1
ATOM 7877 C CA . MET B 1 460 ? -52.688 49.438 -95.125 1 26.86 460 MET B CA 1
ATOM 7878 C C . MET B 1 460 ? -53.969 49.906 -94.5 1 26.86 460 MET B C 1
ATOM 7880 O O . MET B 1 460 ? -54.188 49.656 -93.312 1 26.86 460 MET B O 1
ATOM 7884 N N . SER B 1 461 ? -54.344 51.156 -94.25 1 28.23 461 SER B N 1
ATOM 7885 C CA . SER B 1 461 ? -55.656 51.5 -93.75 1 28.23 461 SER B CA 1
ATOM 7886 C C . SER B 1 461 ? -56.75 50.969 -94.688 1 28.23 461 SER B C 1
ATOM 7888 O O . SER B 1 461 ? -57.906 50.906 -94.375 1 28.23 461 SER B O 1
ATOM 7890 N N . ARG B 1 462 ? -56.469 51 -96.062 1 27.66 462 ARG B N 1
ATOM 7891 C CA . ARG B 1 462 ? -57.594 50.75 -96.938 1 27.66 462 ARG B CA 1
ATOM 7892 C C . ARG B 1 462 ? -58.062 49.312 -96.875 1 27.66 462 ARG B C 1
ATOM 7894 O O . ARG B 1 462 ? -59.25 49 -97.062 1 27.66 462 ARG B O 1
ATOM 7901 N N . TYR B 1 463 ? -57.188 48.281 -96.625 1 28.3 463 TYR B N 1
ATOM 7902 C CA . TYR B 1 463 ? -57.781 46.969 -96.875 1 28.3 463 TYR B CA 1
ATOM 7903 C C . TYR B 1 463 ? -58.625 46.531 -95.688 1 28.3 463 TYR B C 1
ATOM 7905 O O . TYR B 1 463 ? -59.5 45.688 -95.875 1 28.3 463 TYR B O 1
ATOM 7913 N N . VAL B 1 464 ? -58.469 47 -94.438 1 30.88 464 VAL B N 1
ATOM 7914 C CA . VAL B 1 464 ? -59.312 46.312 -93.5 1 30.88 464 VAL B CA 1
ATOM 7915 C C . VAL B 1 464 ? -60.75 46.812 -93.562 1 30.88 464 VAL B C 1
ATOM 7917 O O . VAL B 1 464 ? -61.656 46.25 -93 1 30.88 464 VAL B O 1
ATOM 7920 N N . GLU B 1 465 ? -61.094 47.938 -94.188 1 30.36 465 GLU B N 1
ATOM 7921 C CA . GLU B 1 465 ? -62.531 48.219 -94.188 1 30.36 465 GLU B CA 1
ATOM 7922 C C . GLU B 1 465 ? -63.281 47.219 -95.062 1 30.36 465 GLU B C 1
ATOM 7924 O O . GLU B 1 465 ? -64.5 47.031 -94.875 1 30.36 465 GLU B O 1
ATOM 7929 N N . LEU B 1 466 ? -62.688 46.531 -96.062 1 27.58 466 LEU B N 1
ATOM 7930 C CA . LEU B 1 466 ? -63.5 45.688 -96.938 1 27.58 466 LEU B CA 1
ATOM 7931 C C . LEU B 1 466 ? -63.938 44.406 -96.188 1 27.58 466 LEU B C 1
ATOM 7933 O O . LEU B 1 466 ? -65 43.875 -96.5 1 27.58 466 LEU B O 1
ATOM 7937 N N . HIS B 1 467 ? -63.094 43.906 -95.25 1 29.48 467 HIS B N 1
ATOM 7938 C CA . HIS B 1 467 ? -63.5 42.562 -94.812 1 29.48 467 HIS B CA 1
ATOM 7939 C C . HIS B 1 467 ? -64.688 42.625 -93.812 1 29.48 467 HIS B C 1
ATOM 7941 O O . HIS B 1 467 ? -65.125 41.562 -93.375 1 29.48 467 HIS B O 1
ATOM 7947 N N . ASN B 1 468 ? -65.125 43.719 -93.312 1 30.72 468 ASN B N 1
ATOM 7948 C CA . ASN B 1 468 ? -66.312 43.625 -92.438 1 30.72 468 ASN B CA 1
ATOM 7949 C C . ASN B 1 468 ? -67.562 43.188 -93.188 1 30.72 468 ASN B C 1
ATOM 7951 O O . ASN B 1 468 ? -68.562 42.938 -92.625 1 30.72 468 ASN B O 1
ATOM 7955 N N . ILE B 1 469 ? -67.625 43.344 -94.5 1 30.88 469 ILE B N 1
ATOM 7956 C CA . ILE B 1 469 ? -68.875 42.969 -95.25 1 30.88 469 ILE B CA 1
ATOM 7957 C C . ILE B 1 469 ? -69.062 41.469 -95.188 1 30.88 469 ILE B C 1
ATOM 7959 O O . ILE B 1 469 ? -70.188 41 -95 1 30.88 469 ILE B O 1
ATOM 7963 N N . GLN B 1 470 ? -67.938 40.625 -95.312 1 26.56 470 GLN B N 1
ATOM 7964 C CA . GLN B 1 470 ? -68.375 39.25 -95.562 1 26.56 470 GLN B CA 1
ATOM 7965 C C . GLN B 1 470 ? -68.75 38.531 -94.25 1 26.56 470 GLN B C 1
ATOM 7967 O O . GLN B 1 470 ? -69.062 37.344 -94.25 1 26.56 470 GLN B O 1
ATOM 7972 N N . GLN B 1 471 ? -68.688 39.094 -93.062 1 28.02 471 GLN B N 1
ATOM 7973 C CA . GLN B 1 471 ? -69.062 38.375 -91.875 1 28.02 471 GLN B CA 1
ATOM 7974 C C . GLN B 1 471 ? -70.562 38.031 -91.938 1 28.02 471 GLN B C 1
ATOM 7976 O O . GLN B 1 471 ? -71 37 -91.375 1 28.02 471 GLN B O 1
ATOM 7981 N N . ASN B 1 472 ? -71.438 38.906 -92.375 1 28.41 472 ASN B N 1
ATOM 7982 C CA . ASN B 1 472 ? -72.875 38.75 -92.062 1 28.41 472 ASN B CA 1
ATOM 7983 C C . ASN B 1 472 ? -73.438 37.531 -92.75 1 28.41 472 ASN B C 1
ATOM 7985 O O . ASN B 1 472 ? -74.562 37.031 -92.375 1 28.41 472 ASN B O 1
ATOM 7989 N N . GLN B 1 473 ? -73.125 37.125 -93.938 1 25.06 473 GLN B N 1
ATOM 7990 C CA . GLN B 1 473 ? -74.062 36.25 -94.625 1 25.06 473 GLN B CA 1
ATOM 7991 C C . GLN B 1 473 ? -73.938 34.812 -94.125 1 25.06 473 GLN B C 1
ATOM 7993 O O . GLN B 1 473 ? -74.875 34.031 -94.25 1 25.06 473 GLN B O 1
ATOM 7998 N N . GLN B 1 474 ? -72.812 34.312 -93.562 1 23.89 474 GLN B N 1
ATOM 7999 C CA . GLN B 1 474 ? -72.875 32.875 -93.5 1 23.89 474 GLN B CA 1
ATOM 8000 C C . GLN B 1 474 ? -73.562 32.406 -92.188 1 23.89 474 GLN B C 1
ATOM 8002 O O . GLN B 1 474 ? -72.875 31.969 -91.25 1 23.89 474 GLN B O 1
ATOM 8007 N N . GLN B 1 475 ? -74.375 33.156 -91.438 1 25.27 475 GLN B N 1
ATOM 8008 C CA . GLN B 1 475 ? -75.25 32.688 -90.375 1 25.27 475 GLN B CA 1
ATOM 8009 C C . GLN B 1 475 ? -76.312 31.703 -90.875 1 25.27 475 GLN B C 1
ATOM 8011 O O . GLN B 1 475 ? -77.125 31.188 -90.062 1 25.27 475 GLN B O 1
ATOM 8016 N N . GLN B 1 476 ? -76.688 31.5 -92.062 1 24.16 476 GLN B N 1
ATOM 8017 C CA . GLN B 1 476 ? -77.875 30.672 -92.25 1 24.16 476 GLN B CA 1
ATOM 8018 C C . GLN B 1 476 ? -77.625 29.234 -91.812 1 24.16 476 GLN B C 1
ATOM 8020 O O . GLN B 1 476 ? -78.562 28.562 -91.375 1 24.16 476 GLN B O 1
ATOM 8025 N N . ILE B 1 477 ? -76.5 28.578 -92.125 1 23.92 477 ILE B N 1
ATOM 8026 C CA . ILE B 1 477 ? -76.625 27.141 -92.375 1 23.92 477 ILE B CA 1
ATOM 8027 C C . ILE B 1 477 ? -76.5 26.375 -91.062 1 23.92 477 ILE B C 1
ATOM 8029 O O . ILE B 1 477 ? -75.5 25.719 -90.812 1 23.92 477 ILE B O 1
ATOM 8033 N N . THR B 1 478 ? -76.75 26.938 -89.875 1 23.58 478 THR B N 1
ATOM 8034 C CA . THR B 1 478 ? -76.625 26.141 -88.688 1 23.58 478 THR B CA 1
ATOM 8035 C C . THR B 1 478 ? -77.688 25.062 -88.625 1 23.58 478 THR B C 1
ATOM 8037 O O . THR B 1 478 ? -77.438 23.922 -88.25 1 23.58 478 THR B O 1
ATOM 8040 N N . GLN B 1 479 ? -79.125 25.297 -88.562 1 23.92 479 GLN B N 1
ATOM 8041 C CA . GLN B 1 479 ? -80.125 24.625 -87.75 1 23.92 479 GLN B CA 1
ATOM 8042 C C . GLN B 1 479 ? -80.5 23.297 -88.312 1 23.92 479 GLN B C 1
ATOM 8044 O O . GLN B 1 479 ? -81 22.406 -87.625 1 23.92 479 GLN B O 1
ATOM 8049 N N . SER B 1 480 ? -80.812 23.125 -89.562 1 21.77 480 SER B N 1
ATOM 8050 C CA . SER B 1 480 ? -81.875 22.156 -90 1 21.77 480 SER B CA 1
ATOM 8051 C C . SER B 1 480 ? -81.375 20.734 -89.688 1 21.77 480 SER B C 1
ATOM 8053 O O . SER B 1 480 ? -82.188 19.844 -89.5 1 21.77 480 SER B O 1
ATOM 8055 N N . GLN B 1 481 ? -80.312 20.203 -90.188 1 21 481 GLN B N 1
ATOM 8056 C CA . GLN B 1 481 ? -80.438 18.766 -90.438 1 21 481 GLN B CA 1
ATOM 8057 C C . GLN B 1 481 ? -80.312 17.953 -89.125 1 21 481 GLN B C 1
ATOM 8059 O O . GLN B 1 481 ? -79.188 17.75 -88.625 1 21 481 GLN B O 1
ATOM 8064 N N . GLN B 1 482 ? -80.938 18.391 -87.938 1 21.33 482 GLN B N 1
ATOM 8065 C CA . GLN B 1 482 ? -81.125 17.469 -86.812 1 21.33 482 GLN B CA 1
ATOM 8066 C C . GLN B 1 482 ? -81.938 16.234 -87.25 1 21.33 482 GLN B C 1
ATOM 8068 O O . GLN B 1 482 ? -82.188 15.367 -86.438 1 21.33 482 GLN B O 1
ATOM 8073 N N . PHE B 1 483 ? -82.938 16.344 -88.188 1 21.16 483 PHE B N 1
ATOM 8074 C CA . PHE B 1 483 ? -84 15.359 -88.25 1 21.16 483 PHE B CA 1
ATOM 8075 C C . PHE B 1 483 ? -83.438 13.945 -88.125 1 21.16 483 PHE B C 1
ATOM 8077 O O . PHE B 1 483 ? -83.938 13.109 -87.375 1 21.16 483 PHE B O 1
ATOM 8084 N N . GLN B 1 484 ? -83.312 13.195 -89.25 1 18.5 484 GLN B N 1
ATOM 8085 C CA . GLN B 1 484 ? -83.875 11.891 -89.625 1 18.5 484 GLN B CA 1
ATOM 8086 C C . GLN B 1 484 ? -83 10.758 -89.062 1 18.5 484 GLN B C 1
ATOM 8088 O O . GLN B 1 484 ? -83.312 9.586 -89.312 1 18.5 484 GLN B O 1
ATOM 8093 N N . GLN B 1 485 ? -81.812 11.008 -88.812 1 17.28 485 GLN B N 1
ATOM 8094 C CA . GLN B 1 485 ? -81.125 9.703 -88.938 1 17.28 485 GLN B CA 1
ATOM 8095 C C . GLN B 1 485 ? -81.688 8.734 -87.875 1 17.28 485 GLN B C 1
ATOM 8097 O O . GLN B 1 485 ? -82.188 9.148 -86.812 1 17.28 485 GLN B O 1
ATOM 8102 N N . GLN B 1 486 ? -81.062 7.383 -87.812 1 17.94 486 GLN B N 1
ATOM 8103 C CA . GLN B 1 486 ? -81.062 5.941 -88.062 1 17.94 486 GLN B CA 1
ATOM 8104 C C . GLN B 1 486 ? -81.375 5.184 -86.75 1 17.94 486 GLN B C 1
ATOM 8106 O O . GLN B 1 486 ? -81 5.621 -85.688 1 17.94 486 GLN B O 1
ATOM 8111 N N . GLN B 1 487 ? -82.312 3.967 -86.875 1 17.39 487 GLN B N 1
ATOM 8112 C CA . GLN B 1 487 ? -83.062 2.697 -86.75 1 17.39 487 GLN B CA 1
ATOM 8113 C C . GLN B 1 487 ? -82.188 1.659 -86 1 17.39 487 GLN B C 1
ATOM 8115 O O . GLN B 1 487 ? -82.75 0.981 -85.125 1 17.39 487 GLN B O 1
ATOM 8120 N N . GLN B 1 488 ? -81.5 0.577 -86.688 1 16.58 488 GLN B N 1
ATOM 8121 C CA . GLN B 1 488 ? -81.688 -0.874 -86.688 1 16.58 488 GLN B CA 1
ATOM 8122 C C . GLN B 1 488 ? -80.875 -1.505 -85.562 1 16.58 488 GLN B C 1
ATOM 8124 O O . GLN B 1 488 ? -80.938 -2.707 -85.312 1 16.58 488 GLN B O 1
ATOM 8129 N N . GLN B 1 489 ? -79.75 -1.203 -85.125 1 16.75 489 GLN B N 1
ATOM 8130 C CA . GLN B 1 489 ? -78.938 -2.416 -84.938 1 16.75 489 GLN B CA 1
ATOM 8131 C C . GLN B 1 489 ? -79.5 -3.258 -83.812 1 16.75 489 GLN B C 1
ATOM 8133 O O . GLN B 1 489 ? -79.812 -2.729 -82.75 1 16.75 489 GLN B O 1
ATOM 8138 N N . PRO B 1 490 ? -79.625 -4.926 -84 1 18.06 490 PRO B N 1
ATOM 8139 C CA . PRO B 1 490 ? -80 -6.301 -83.75 1 18.06 490 PRO B CA 1
ATOM 8140 C C . PRO B 1 490 ? -79.438 -6.82 -82.438 1 18.06 490 PRO B C 1
ATOM 8142 O O . PRO B 1 490 ? -78.562 -6.188 -81.875 1 18.06 490 PRO B O 1
ATOM 8145 N N . GLN B 1 491 ? -79.375 -8.414 -82.312 1 16.98 491 GLN B N 1
ATOM 8146 C CA . GLN B 1 491 ? -79.5 -9.711 -81.688 1 16.98 491 GLN B CA 1
ATOM 8147 C C . GLN B 1 491 ? -78.125 -10.133 -81 1 16.98 491 GLN B C 1
ATOM 8149 O O . GLN B 1 491 ? -78.125 -11.125 -80.312 1 16.98 491 GLN B O 1
ATOM 8154 N N . GLN B 1 492 ? -77.062 -10.047 -81.688 1 15.87 492 GLN B N 1
ATOM 8155 C CA . GLN B 1 492 ? -76.062 -11.156 -81.625 1 15.87 492 GLN B CA 1
ATOM 8156 C C . GLN B 1 492 ? -75.875 -11.609 -80.188 1 15.87 492 GLN B C 1
ATOM 8158 O O . GLN B 1 492 ? -75.875 -10.805 -79.25 1 15.87 492 GLN B O 1
ATOM 8163 N N . GLN B 1 493 ? -75.188 -13.094 -80.062 1 16.27 493 GLN B N 1
ATOM 8164 C CA . GLN B 1 493 ? -74.875 -14.508 -79.812 1 16.27 493 GLN B CA 1
ATOM 8165 C C . GLN B 1 493 ? -74.125 -14.703 -78.5 1 16.27 493 GLN B C 1
ATOM 8167 O O . GLN B 1 493 ? -73.625 -13.734 -77.938 1 16.27 493 GLN B O 1
ATOM 8172 N N . GLN B 1 494 ? -73.125 -15.883 -78.625 1 16.55 494 GLN B N 1
ATOM 8173 C CA . GLN B 1 494 ? -72.75 -17.266 -78.25 1 16.55 494 GLN B CA 1
ATOM 8174 C C . GLN B 1 494 ? -71.875 -17.312 -77.062 1 16.55 494 GLN B C 1
ATOM 8176 O O . GLN B 1 494 ? -71.312 -16.297 -76.625 1 16.55 494 GLN B O 1
ATOM 8181 N N . GLN B 1 495 ? -70.875 -18.578 -77 1 16 495 GLN B N 1
ATOM 8182 C CA . GLN B 1 495 ? -70.312 -19.812 -76.5 1 16 495 GLN B CA 1
ATOM 8183 C C . GLN B 1 495 ? -69.062 -19.516 -75.688 1 16 495 GLN B C 1
ATOM 8185 O O . GLN B 1 495 ? -68.688 -20.297 -74.812 1 16 495 GLN B O 1
ATOM 8190 N N . GLN B 1 496 ? -68 -18.953 -76.188 1 14.87 496 GLN B N 1
ATOM 8191 C CA . GLN B 1 496 ? -66.75 -19.688 -76.125 1 14.87 496 GLN B CA 1
ATOM 8192 C C . GLN B 1 496 ? -66.312 -19.875 -74.688 1 14.87 496 GLN B C 1
ATOM 8194 O O . GLN B 1 496 ? -65.938 -20.969 -74.25 1 14.87 496 GLN B O 1
ATOM 8199 N N . GLN B 1 497 ? -65.125 -19.438 -74.375 1 16.25 497 GLN B N 1
ATOM 8200 C CA . GLN B 1 497 ? -63.875 -20.156 -74.125 1 16.25 497 GLN B CA 1
ATOM 8201 C C . GLN B 1 497 ? -63.844 -20.703 -72.688 1 16.25 497 GLN B C 1
ATOM 8203 O O . GLN B 1 497 ? -64.375 -20.078 -71.75 1 16.25 497 GLN B O 1
ATOM 8208 N N . GLN B 1 498 ? -63.25 -22.109 -72.5 1 16.55 498 GLN B N 1
ATOM 8209 C CA . GLN B 1 498 ? -62.688 -23.359 -72 1 16.55 498 GLN B CA 1
ATOM 8210 C C . GLN B 1 498 ? -61.812 -23.094 -70.75 1 16.55 498 GLN B C 1
ATOM 8212 O O . GLN B 1 498 ? -61.969 -23.719 -69.75 1 16.55 498 GLN B O 1
ATOM 8217 N N . TYR B 1 499 ? -60.406 -23.078 -71.062 1 15.95 499 TYR B N 1
ATOM 8218 C CA . TYR B 1 499 ? -59.312 -24.016 -70.75 1 15.95 499 TYR B CA 1
ATOM 8219 C C . TYR B 1 499 ? -58.75 -23.766 -69.375 1 15.95 499 TYR B C 1
ATOM 8221 O O . TYR B 1 499 ? -58.5 -24.703 -68.625 1 15.95 499 TYR B O 1
ATOM 8229 N N . THR B 1 500 ? -57.969 -22.797 -69.188 1 16.66 500 THR B N 1
ATOM 8230 C CA . THR B 1 500 ? -56.594 -23.219 -68.875 1 16.66 500 THR B CA 1
ATOM 8231 C C . THR B 1 500 ? -56.531 -23.797 -67.438 1 16.66 500 THR B C 1
ATOM 8233 O O . THR B 1 500 ? -57.281 -23.359 -66.562 1 16.66 500 THR B O 1
ATOM 8236 N N . GLU B 1 501 ? -55.438 -24.672 -67.25 1 17.45 501 GLU B N 1
ATOM 8237 C CA . GLU B 1 501 ? -54.594 -25.781 -66.812 1 17.45 501 GLU B CA 1
ATOM 8238 C C . GLU B 1 501 ? -54.219 -25.641 -65.312 1 17.45 501 GLU B C 1
ATOM 8240 O O . GLU B 1 501 ? -54.281 -24.547 -64.75 1 17.45 501 GLU B O 1
ATOM 8245 N N . GLN B 1 502 ? -53.281 -26.562 -64.938 1 17.78 502 GLN B N 1
ATOM 8246 C CA . GLN B 1 502 ? -52.781 -27.641 -64.062 1 17.78 502 GLN B CA 1
ATOM 8247 C C . GLN B 1 502 ? -51.875 -27.094 -63 1 17.78 502 GLN B C 1
ATOM 8249 O O . GLN B 1 502 ? -51.906 -27.594 -61.875 1 17.78 502 GLN B O 1
ATOM 8254 N N . GLY B 1 503 ? -50.719 -26.5 -63.25 1 18.59 503 GLY B N 1
ATOM 8255 C CA . GLY B 1 503 ? -49.531 -27.234 -62.781 1 18.59 503 GLY B CA 1
ATOM 8256 C C . GLY B 1 503 ? -49.312 -27.141 -61.281 1 18.59 503 GLY B C 1
ATOM 8257 O O . GLY B 1 503 ? -48.5 -27.875 -60.719 1 18.59 503 GLY B O 1
ATOM 8258 N N . TYR B 1 504 ? -49.469 -26.062 -60.656 1 20.14 504 TYR B N 1
ATOM 8259 C CA . TYR B 1 504 ? -48.469 -26.047 -59.625 1 20.14 504 TYR B CA 1
ATOM 8260 C C . TYR B 1 504 ? -48.688 -27.172 -58.625 1 20.14 504 TYR B C 1
ATOM 8262 O O . TYR B 1 504 ? -49.781 -27.312 -58.094 1 20.14 504 TYR B O 1
ATOM 8270 N N . THR B 1 505 ? -47.812 -28.344 -58.656 1 17.81 505 THR B N 1
ATOM 8271 C CA . THR B 1 505 ? -47.188 -29.547 -58.125 1 17.81 505 THR B CA 1
ATOM 8272 C C . THR B 1 505 ? -47.094 -29.469 -56.594 1 17.81 505 THR B C 1
ATOM 8274 O O . THR B 1 505 ? -47.188 -28.391 -56.031 1 17.81 505 THR B O 1
ATOM 8277 N N . GLN B 1 506 ? -46.156 -30.484 -56.094 1 19.03 506 GLN B N 1
ATOM 8278 C CA . GLN B 1 506 ? -45.688 -31.609 -55.281 1 19.03 506 GLN B CA 1
ATOM 8279 C C . GLN B 1 506 ? -44.938 -31.125 -54.031 1 19.03 506 GLN B C 1
ATOM 8281 O O . GLN B 1 506 ? -45.156 -31.641 -52.938 1 19.03 506 GLN B O 1
ATOM 8286 N N . ALA B 1 507 ? -43.656 -30.656 -54.156 1 19.84 507 ALA B N 1
ATOM 8287 C CA . ALA B 1 507 ? -42.719 -30.953 -53.094 1 19.84 507 ALA B CA 1
ATOM 8288 C C . ALA B 1 507 ? -43.062 -30.141 -51.844 1 19.84 507 ALA B C 1
ATOM 8290 O O . ALA B 1 507 ? -43.438 -28.969 -51.938 1 19.84 507 ALA B O 1
#

Secondary structure (DSSP, 8-state):
-HHHHHHHHHHHHHHHHT------EEEEEEEEEE---B--SS--S-TTT----TT-B-HHHHHHHHHHHHHHIIIIIIIS--S-SS--TTTEEEEEESSHHHHHHHHHHHHHHS-TTSSPBP--S-GGGG--S-TTPPP---GGGBSSGGG-----EEEE-SSSSSS----TTHHHHHHHHHHHTHHHHHHHHHHTHHHHHHHHHHHTS---SHHHHHHHHHHHHHHHHTT----TT--HHHHHHHHHHHHHHHHHHHTTHHHHHHHHHHHHHHHHHHHHHHTT-----EEEEEE-HHHHHHHHHHTTS--HHHHHHHHTT----SS--PPPP-TT-EEEEEEEE-SS-TT-EEEEEEETTEE---BTTTBS-EEHHHHHHHH-PPTTHHHHHTT---HHHHHHHHHHHHHHHHHHHHHHHHHHHHHHHHHHHHHHHHHHHHHHHHHHHTTS----TTSTTTHHHHTTTGGGGGGSSTTSTTS------------------------/-HHHHHHHHHHHHHHHHT------EEEEEEEEEE---B--SS--S-TTT----TT-B-HHHHHHHHHHHHHHIIIIIIIS--S-SS--TTTEEEEEESSHHHHHHHHHHHHHHS-TTSSPBP--S-GGGG--S-TTPPP---GGGBSSGGG-----EEEE-SSSSSS----TTHHHHHHHHHHHTHHHHHHHHHHTHHHHHHHHHHHTS---SHHHHHHHHHHHHHHHHTT----TT--HHHHHHHHHHHHHHHHHHHTTHHHHHHHHHHHHHHHHHHHHHHTT-----EEEEEE-HHHHHHHHHHTTS--HHHHHHHHTT----SS--PPPP-TT-EEEEEEEE-SS-TT-EEEEEEETTEE---BGGGBS-EEHHHHHHHH-PPTTHHHHHTT---HHHHHHHHHHHHHHHHHHHHHHHHHHHHHHHHHHHHHHHHHHHHHHHHHHHTTS----TTSTTSHHHHTTSTTSSTTSTTSSTTS------------------------

Solvent-accessible surface area (backbone atoms only — not comparable to full-atom values): 54802 Å² total; per-residue (Å²): 114,64,68,58,47,49,51,49,46,49,48,44,49,52,54,59,56,61,57,61,76,64,64,61,41,79,59,34,36,40,37,40,28,21,25,26,41,30,34,29,77,58,84,60,78,48,57,88,76,48,68,81,44,74,38,34,55,36,35,44,7,37,26,16,17,24,41,49,16,38,52,49,23,46,47,38,29,67,67,63,55,72,44,69,74,43,85,48,77,66,31,47,47,41,39,17,38,73,44,56,32,19,34,25,20,45,48,28,19,45,40,34,46,31,35,67,67,39,30,43,54,50,82,66,85,64,65,76,59,46,54,48,66,39,54,91,64,74,90,71,88,46,63,91,52,21,31,31,66,66,14,34,63,71,65,48,59,41,43,36,54,49,59,85,31,53,62,33,76,54,47,83,31,45,66,61,42,32,48,52,33,46,61,74,42,36,67,58,52,51,50,49,39,62,70,42,40,66,58,28,50,54,51,18,64,69,48,73,46,88,32,85,42,69,70,47,43,46,57,49,47,53,31,51,51,25,30,56,58,61,66,45,85,66,65,86,84,66,48,71,67,55,51,52,52,50,53,44,48,45,31,25,51,55,33,50,48,33,43,66,66,39,20,48,25,49,31,35,46,35,51,51,50,51,52,48,52,51,51,31,43,76,69,66,71,46,70,50,42,37,35,40,36,23,36,39,47,68,62,50,45,22,45,36,45,69,53,51,34,28,47,30,63,38,39,48,28,48,72,68,73,40,82,61,88,52,97,37,67,58,76,58,56,52,55,30,21,40,40,36,42,36,36,32,34,37,52,92,42,75,87,39,47,29,34,35,40,24,54,26,76,38,76,41,58,71,36,84,82,76,26,50,66,18,46,42,69,58,53,50,61,69,60,64,64,62,89,59,43,37,39,62,63,25,63,52,71,48,61,62,52,54,44,46,50,43,48,49,49,37,51,51,36,50,51,52,33,51,51,35,50,50,52,33,50,51,40,50,48,52,47,51,53,53,55,53,51,55,51,53,52,55,56,52,56,60,61,64,64,66,69,57,80,78,77,74,78,70,73,76,58,68,69,64,65,65,70,67,63,71,73,67,68,83,71,72,76,91,73,74,85,81,74,72,94,76,79,77,93,80,80,89,75,81,76,96,78,81,76,97,81,76,87,94,90,80,133,115,65,69,58,49,50,51,50,47,50,48,44,47,54,52,57,57,60,59,60,74,64,64,61,40,80,59,35,37,39,37,41,29,21,26,26,40,29,36,29,76,58,82,63,83,47,59,88,72,49,71,80,44,73,38,34,55,36,36,44,5,36,26,16,16,24,40,49,16,38,53,49,24,47,47,38,31,66,69,63,55,74,44,69,74,41,87,47,78,67,31,45,48,41,39,17,37,73,44,57,32,19,34,25,19,44,49,28,18,46,42,34,47,32,33,66,66,39,28,42,55,50,83,64,83,64,65,76,59,46,54,48,66,40,53,92,66,73,87,71,87,48,63,92,52,21,31,32,67,66,15,34,62,69,66,49,60,41,42,37,54,49,59,85,31,53,64,31,77,55,50,83,32,44,66,60,42,33,48,53,34,48,62,74,42,36,68,60,53,50,51,50,40,60,72,42,40,66,58,29,49,52,50,16,64,69,50,73,47,90,35,86,41,68,69,47,43,46,57,49,49,52,32,51,53,24,31,55,59,61,68,44,85,66,64,84,84,67,47,70,68,55,52,53,51,51,53,44,48,46,31,26,49,56,32,49,49,34,42,66,66,40,19,47,27,48,31,38,45,36,51,52,50,54,53,49,52,51,51,32,43,77,70,66,70,44,68,50,42,37,35,41,36,25,36,39,47,66,62,50,43,24,47,34,46,69,55,50,34,28,46,31,64,38,39,48,27,48,72,69,72,41,81,61,88,52,96,36,68,59,76,58,56,51,55,32,21,38,40,38,40,37,37,33,34,37,52,93,41,76,89,39,46,30,36,35,41,24,54,27,76,37,74,42,58,71,36,80,83,78,25,51,65,18,46,42,68,57,53,50,61,69,58,65,64,62,87,58,43,36,39,61,62,25,64,50,71,48,62,64,53,54,46,49,50,43,47,48,49,36,51,51,34,50,51,52,34,53,51,34,50,50,52,32,50,50,39,49,49,52,47,52,52,53,53,54,52,54,53,52,52,54,55,52,56,59,63,63,63,69,69,56,82,80,75,76,69,71,69,73,63,66,63,66,68,62,62,66,65,71,66,69,69,80,67,68,87,73,73,71,92,72,70,79,86,93,87,72,95,91,80,90,91,93,81,75,96,87,73,91,89,77,70,91,85,82,133

Organism: Tetrahymena thermophila (strain SB210) (NCBI:txid312017)

Radius of gyration: 49.06 Å; Cα contacts (8 Å, |Δi|>4): 1543; chains: 2; bounding box: 155×108×169 Å

Nearest PDB structures (foldseek):
  7doq-assembly2_D  TM=8.282E-01  e=4.190E-25  Legionella pneumophila
  3it3-assembly1_B  TM=8.118E-01  e=6.667E-25  Francisella tularensis subsp. holarctica LVS
  5cdh-assembly4_H  TM=8.678E-01  e=2.303E-23  Legionella pneumophila
  7d2f-assembly1_B  TM=8.337E-01  e=3.198E-24  Legionella pneumophila subsp. pneumophila str. Philadelphia 1
  5cdh-assembly4_G  TM=8.143E-01  e=3.018E-24  Legionella pneumophila

pLDDT: mean 81.83, std 23.93, range [14.87, 98.94]

InterPro domains:
  IPR000560 Histidine phosphatase superfamily, clade-2 [PF00328] (46-360)
  IPR000560 Histidine phosphatase superfamily, clade-2 [cd07061] (25-360)
  IPR029033 Histidine phosphatase superfamily [G3DSA:3.40.50.1240] (20-388)
  IPR029033 Histidine phosphatase superfamily [SSF53254] (24-401)
  IPR050645 Histidine Acid Phosphatase [PTHR11567] (22-383)